Protein AF-0000000072912293 (afdb_homodimer)

Structure (mmCIF, N/CA/C/O backbone):
data_AF-0000000072912293-model_v1
#
loop_
_entity.id
_entity.type
_entity.pdbx_description
1 polymer 'Zn(2)-C6 fungal-type domain-containing protein'
#
loop_
_atom_site.group_PDB
_atom_site.id
_atom_site.type_symbol
_atom_site.label_atom_id
_atom_site.label_alt_id
_atom_site.label_comp_id
_atom_site.label_asym_id
_atom_site.label_entity_id
_atom_site.label_seq_id
_atom_site.pdbx_PDB_ins_code
_atom_site.Cartn_x
_atom_site.Cartn_y
_atom_site.Cartn_z
_atom_site.occupancy
_atom_site.B_iso_or_equiv
_atom_site.auth_seq_id
_atom_site.auth_comp_id
_atom_site.auth_asym_id
_atom_site.auth_atom_id
_atom_site.pdbx_PDB_model_num
ATOM 1 N N . MET A 1 1 ? 52.656 -0.654 -14.758 1 26.23 1 MET A N 1
ATOM 2 C CA . MET A 1 1 ? 52.25 0.668 -15.219 1 26.23 1 MET A CA 1
ATOM 3 C C . MET A 1 1 ? 50.75 0.69 -15.555 1 26.23 1 MET A C 1
ATOM 5 O O . MET A 1 1 ? 50.312 0.015 -16.484 1 26.23 1 MET A O 1
ATOM 9 N N . SER A 1 2 ? 49.875 0.687 -14.555 1 30.48 2 SER A N 1
ATOM 10 C CA . SER A 1 2 ? 48.406 0.473 -14.555 1 30.48 2 SER A CA 1
ATOM 11 C C . SER A 1 2 ? 47.719 1.492 -15.43 1 30.48 2 SER A C 1
ATOM 13 O O . SER A 1 2 ? 47.938 2.697 -15.312 1 30.48 2 SER A O 1
ATOM 15 N N . ILE A 1 3 ? 47.375 1.076 -16.672 1 34.97 3 ILE A N 1
ATOM 16 C CA . ILE A 1 3 ? 46.75 1.899 -17.688 1 34.97 3 ILE A CA 1
ATOM 17 C C . ILE A 1 3 ? 45.562 2.664 -17.078 1 34.97 3 ILE A C 1
ATOM 19 O O . ILE A 1 3 ? 44.594 2.062 -16.656 1 34.97 3 ILE A O 1
ATOM 23 N N . MET A 1 4 ? 45.812 3.773 -16.344 1 35.81 4 MET A N 1
ATOM 24 C CA . MET A 1 4 ? 44.812 4.738 -15.914 1 35.81 4 MET A CA 1
ATOM 25 C C . MET A 1 4 ? 43.844 5.07 -17.047 1 35.81 4 MET A C 1
ATOM 27 O O . MET A 1 4 ? 44.188 5.805 -17.969 1 35.81 4 MET A O 1
ATOM 31 N N . THR A 1 5 ? 43.062 4.117 -17.422 1 41.09 5 THR A N 1
ATOM 32 C CA . THR A 1 5 ? 42.094 4.426 -18.484 1 41.09 5 THR A CA 1
ATOM 33 C C . THR A 1 5 ? 41.406 5.75 -18.203 1 41.09 5 THR A C 1
ATOM 35 O O . THR A 1 5 ? 40.906 5.973 -17.094 1 41.09 5 THR A O 1
ATOM 38 N N . SER A 1 6 ? 41.688 6.77 -18.859 1 48.38 6 SER A N 1
ATOM 39 C CA . SER A 1 6 ? 41.125 8.117 -18.844 1 48.38 6 SER A CA 1
ATOM 40 C C . SER A 1 6 ? 39.594 8.07 -18.812 1 48.38 6 SER A C 1
ATOM 42 O O . SER A 1 6 ? 39 7.297 -19.547 1 48.38 6 SER A O 1
ATOM 44 N N . PRO A 1 7 ? 39 8.5 -17.734 1 53.41 7 PRO A N 1
ATOM 45 C CA . PRO A 1 7 ? 37.531 8.508 -17.672 1 53.41 7 PRO A CA 1
ATOM 46 C C . PRO A 1 7 ? 36.906 9.055 -18.953 1 53.41 7 PRO A C 1
ATOM 48 O O . PRO A 1 7 ? 37.438 9.938 -19.594 1 53.41 7 PRO A O 1
ATOM 51 N N . GLN A 1 8 ? 36.156 8.359 -19.641 1 65.94 8 GLN A N 1
ATOM 52 C CA . GLN A 1 8 ? 35.438 8.789 -20.828 1 65.94 8 GLN A CA 1
ATOM 53 C C . GLN A 1 8 ? 34.594 10.039 -20.547 1 65.94 8 GLN A C 1
ATOM 55 O O . GLN A 1 8 ? 33.969 10.156 -19.484 1 65.94 8 GLN A O 1
ATOM 60 N N . ARG A 1 9 ? 34.875 11.156 -21.344 1 71.12 9 ARG A N 1
ATOM 61 C CA . ARG A 1 9 ? 34.219 12.461 -21.172 1 71.12 9 ARG A CA 1
ATOM 62 C C . ARG A 1 9 ? 33.125 12.68 -22.219 1 71.12 9 ARG A C 1
ATOM 64 O O . ARG A 1 9 ? 33.25 12.234 -23.359 1 71.12 9 ARG A O 1
ATOM 71 N N . ALA A 1 10 ? 32.062 13.203 -21.688 1 71.81 10 ALA A N 1
ATOM 72 C CA . ALA A 1 10 ? 31 13.602 -22.609 1 71.81 10 ALA A CA 1
ATOM 73 C C . ALA A 1 10 ? 31.422 14.812 -23.438 1 71.81 10 ALA A C 1
ATOM 75 O O . ALA A 1 10 ? 32.312 15.562 -23.047 1 71.81 10 ALA A O 1
ATOM 76 N N . LEU A 1 11 ? 30.891 14.93 -24.609 1 69.88 11 LEU A N 1
ATOM 77 C CA . LEU A 1 11 ? 31.219 16.031 -25.5 1 69.88 11 LEU A CA 1
ATOM 78 C C . LEU A 1 11 ? 30.609 17.344 -25 1 69.88 11 LEU A C 1
ATOM 80 O O . LEU A 1 11 ? 31.125 18.422 -25.328 1 69.88 11 LEU A O 1
ATOM 84 N N . ARG A 1 12 ? 29.469 17.141 -24.219 1 72.12 12 ARG A N 1
ATOM 85 C CA . ARG A 1 12 ? 28.75 18.312 -23.766 1 72.12 12 ARG A CA 1
ATOM 86 C C . ARG A 1 12 ? 28.562 18.297 -22.25 1 72.12 12 ARG A C 1
ATOM 88 O O . ARG A 1 12 ? 28.812 17.281 -21.609 1 72.12 12 ARG A O 1
ATOM 95 N N . PHE A 1 13 ? 28.375 19.406 -21.812 1 77.06 13 PHE A N 1
ATOM 96 C CA . PHE A 1 13 ? 28.078 19.578 -20.406 1 77.06 13 PHE A CA 1
ATOM 97 C C . PHE A 1 13 ? 26.797 18.828 -20.031 1 77.06 13 PHE A C 1
ATOM 99 O O . PHE A 1 13 ? 25.891 18.688 -20.859 1 77.06 13 PHE A O 1
ATOM 106 N N . CYS A 1 14 ? 26.875 18.359 -18.844 1 72.31 14 CYS A N 1
ATOM 107 C CA . CYS A 1 14 ? 25.641 17.719 -18.391 1 72.31 14 CYS A CA 1
ATOM 108 C C . CYS A 1 14 ? 24.547 18.75 -18.172 1 72.31 14 CYS A C 1
ATOM 110 O O . CYS A 1 14 ? 24.828 19.938 -18.016 1 72.31 14 CYS A O 1
ATOM 112 N N . ARG A 1 15 ? 23.391 18.422 -18.203 1 70.38 15 ARG A N 1
ATOM 113 C CA . ARG A 1 15 ? 22.234 19.297 -18.188 1 70.38 15 ARG A CA 1
ATOM 114 C C . ARG A 1 15 ? 22.234 20.188 -16.938 1 70.38 15 ARG A C 1
ATOM 116 O O . ARG A 1 15 ? 21.875 21.359 -17 1 70.38 15 ARG A O 1
ATOM 123 N N . ILE A 1 16 ? 22.688 19.703 -15.898 1 71.75 16 ILE A N 1
ATOM 124 C CA . ILE A 1 16 ? 22.688 20.406 -14.625 1 71.75 16 ILE A CA 1
ATOM 125 C C . ILE A 1 16 ? 23.797 21.469 -14.625 1 71.75 16 ILE A C 1
ATOM 127 O O . ILE A 1 16 ? 23.547 22.625 -14.266 1 71.75 16 ILE A O 1
ATOM 131 N N . CYS A 1 17 ? 24.953 21.016 -15.07 1 74.81 17 CYS A N 1
ATOM 132 C CA . CYS A 1 17 ? 26.078 21.938 -15.07 1 74.81 17 CYS A CA 1
ATOM 133 C C . CYS A 1 17 ? 25.875 23.047 -16.078 1 74.81 17 CYS A C 1
ATOM 135 O O . CYS A 1 17 ? 26.234 24.203 -15.828 1 74.81 17 CYS A O 1
ATOM 137 N N . LYS A 1 18 ? 25.234 22.734 -17.203 1 75.06 18 LYS A N 1
ATOM 138 C CA . LYS A 1 18 ? 24.906 23.734 -18.219 1 75.06 18 LYS A CA 1
ATOM 139 C C . LYS A 1 18 ? 23.922 24.766 -17.672 1 75.06 18 LYS A C 1
ATOM 141 O O . LYS A 1 18 ? 24.094 25.969 -17.891 1 75.06 18 LYS A O 1
ATOM 146 N N . ALA A 1 19 ? 23.062 24.312 -16.953 1 68.56 19 ALA A N 1
ATOM 147 C CA . ALA A 1 19 ? 21.969 25.141 -16.453 1 68.56 19 ALA A CA 1
ATOM 148 C C . ALA A 1 19 ? 22.453 26.031 -15.312 1 68.56 19 ALA A C 1
ATOM 150 O O . ALA A 1 19 ? 22.016 27.188 -15.18 1 68.56 19 ALA A O 1
ATOM 151 N N . LYS A 1 20 ? 23.344 25.469 -14.633 1 69.5 20 LYS A N 1
ATOM 152 C CA . LYS A 1 20 ? 23.844 26.203 -13.469 1 69.5 20 LYS A CA 1
ATOM 153 C C . LYS A 1 20 ? 25.078 27.031 -13.836 1 69.5 20 LYS A C 1
ATOM 155 O O . LYS A 1 20 ? 25.688 27.656 -12.969 1 69.5 20 LYS A O 1
ATOM 160 N N . LYS A 1 21 ? 25.344 26.953 -15.125 1 71.62 21 LYS A N 1
ATOM 161 C CA . LYS A 1 21 ? 26.516 27.641 -15.656 1 71.62 21 LYS A CA 1
ATOM 162 C C . LYS A 1 21 ? 27.75 27.344 -14.805 1 71.62 21 LYS A C 1
ATOM 164 O O . LYS A 1 21 ? 28.5 28.266 -14.453 1 71.62 21 LYS A O 1
ATOM 169 N N . LYS A 1 22 ? 27.859 26.047 -14.375 1 76.12 22 LYS A N 1
ATOM 170 C CA . LYS A 1 22 ? 29.031 25.625 -13.602 1 76.12 22 LYS A CA 1
ATOM 171 C C . LYS A 1 22 ? 29.969 24.781 -14.453 1 76.12 22 LYS A C 1
ATOM 173 O O . LYS A 1 22 ? 29.578 24.266 -15.492 1 76.12 22 LYS A O 1
ATOM 178 N N . ALA A 1 23 ? 31.219 24.719 -13.93 1 78.12 23 ALA A N 1
ATOM 179 C CA . ALA A 1 23 ? 32.219 23.906 -14.633 1 78.12 23 ALA A CA 1
ATOM 180 C C . ALA A 1 23 ? 31.891 22.422 -14.523 1 78.12 23 ALA A C 1
ATOM 182 O O . ALA A 1 23 ? 31.844 21.875 -13.422 1 78.12 23 ALA A O 1
ATOM 183 N N . CYS A 1 24 ? 31.484 21.797 -15.602 1 75.81 24 CYS A N 1
ATOM 184 C CA . CYS A 1 24 ? 31.172 20.375 -15.695 1 75.81 24 CYS A CA 1
ATOM 185 C C . CYS A 1 24 ? 32.406 19.562 -15.977 1 75.81 24 CYS A C 1
ATOM 187 O O . CYS A 1 24 ? 33.188 19.859 -16.891 1 75.81 24 CYS A O 1
ATOM 189 N N . GLY A 1 25 ? 32.781 18.609 -15.227 1 77.19 25 GLY A N 1
ATOM 190 C CA . GLY A 1 25 ? 33.906 17.75 -15.469 1 77.19 25 GLY A CA 1
ATOM 191 C C . GLY A 1 25 ? 33.719 16.812 -16.641 1 77.19 25 GLY A C 1
ATOM 192 O O . GLY A 1 25 ? 34.656 16.156 -17.094 1 77.19 25 GLY A O 1
ATOM 193 N N . LYS A 1 26 ? 32.469 16.781 -17.25 1 74.44 26 LYS A N 1
ATOM 194 C CA . LYS A 1 26 ? 32.062 16 -18.422 1 74.44 26 LYS A CA 1
ATOM 195 C C . LYS A 1 26 ? 32.406 14.531 -18.25 1 74.44 26 LYS A C 1
ATOM 197 O O . LYS A 1 26 ? 32.531 13.797 -19.234 1 74.44 26 LYS A O 1
ATOM 202 N N . GLU A 1 27 ? 32.562 14.172 -16.984 1 76.19 27 GLU A N 1
ATOM 203 C CA . GLU A 1 27 ? 32.875 12.758 -16.766 1 76.19 27 GLU A CA 1
ATOM 204 C C . GLU A 1 27 ? 31.641 11.891 -16.922 1 76.19 27 GLU A C 1
ATOM 206 O O . GLU A 1 27 ? 30.531 12.297 -16.547 1 76.19 27 GLU A O 1
ATOM 211 N N . LEU A 1 28 ? 31.703 10.805 -17.688 1 73.12 28 LEU A N 1
ATOM 212 C CA . LEU A 1 28 ? 30.641 9.797 -17.797 1 73.12 28 LEU A CA 1
ATOM 213 C C . LEU A 1 28 ? 30.812 8.734 -16.703 1 73.12 28 LEU A C 1
ATOM 215 O O . LEU A 1 28 ? 31.922 8.422 -16.297 1 73.12 28 LEU A O 1
ATOM 219 N N . PRO A 1 29 ? 29.656 8.383 -16.094 1 70.56 29 PRO A N 1
ATOM 220 C CA . PRO A 1 29 ? 28.281 8.727 -16.453 1 70.56 29 PRO A CA 1
ATOM 221 C C . PRO A 1 29 ? 27.75 9.914 -15.664 1 70.56 29 PRO A C 1
ATOM 223 O O . PRO A 1 29 ? 26.703 10.477 -16.016 1 70.56 29 PRO A O 1
ATOM 226 N N . THR A 1 30 ? 28.453 10.336 -14.609 1 75.56 30 THR A N 1
ATOM 227 C CA . THR A 1 30 ? 28.078 11.453 -13.75 1 75.56 30 THR A CA 1
ATOM 228 C C . THR A 1 30 ? 29.25 12.414 -13.555 1 75.56 30 THR A C 1
ATOM 230 O O . THR A 1 30 ? 30.359 11.977 -13.273 1 75.56 30 THR A O 1
ATOM 233 N N . CYS A 1 31 ? 28.906 13.664 -13.734 1 73.81 31 CYS A N 1
ATOM 234 C CA . CYS A 1 31 ? 29.969 14.641 -13.555 1 73.81 31 CYS A CA 1
ATOM 235 C C . CYS A 1 31 ? 30.266 14.867 -12.078 1 73.81 31 CYS A C 1
ATOM 237 O O . CYS A 1 31 ? 29.438 14.547 -11.227 1 73.81 31 CYS A O 1
ATOM 239 N N . SER A 1 32 ? 31.469 15.273 -11.805 1 74.88 32 SER A N 1
ATOM 240 C CA . SER A 1 32 ? 31.938 15.477 -10.445 1 74.88 32 SER A CA 1
ATOM 241 C C . SER A 1 32 ? 31.016 16.422 -9.672 1 74.88 32 SER A C 1
ATOM 243 O O . SER A 1 32 ? 30.766 16.219 -8.484 1 74.88 32 SER A O 1
ATOM 245 N N . TYR A 1 33 ? 30.516 17.359 -10.336 1 76.06 33 TYR A N 1
ATOM 246 C CA . TYR A 1 33 ? 29.625 18.344 -9.703 1 76.06 33 TYR A CA 1
ATOM 247 C C . TYR A 1 33 ? 28.312 17.703 -9.289 1 76.06 33 TYR A C 1
ATOM 249 O O . TYR A 1 33 ? 27.875 17.859 -8.148 1 76.06 33 TYR A O 1
ATOM 257 N N . CYS A 1 34 ? 27.734 17.047 -10.141 1 70.19 34 CYS A N 1
ATOM 258 C CA . CYS A 1 34 ? 26.469 16.391 -9.891 1 70.19 34 CYS A CA 1
ATOM 259 C C . CYS A 1 34 ? 26.625 15.289 -8.844 1 70.19 34 CYS A C 1
ATOM 261 O O . CYS A 1 34 ? 25.75 15.125 -7.984 1 70.19 34 CYS A O 1
ATOM 263 N N . PHE A 1 35 ? 27.641 14.641 -8.875 1 72.19 35 PHE A N 1
ATOM 264 C CA . PHE A 1 35 ? 27.953 13.562 -7.941 1 72.19 35 PHE A CA 1
ATOM 265 C C . PHE A 1 35 ? 28.078 14.094 -6.52 1 72.19 35 PHE A C 1
ATOM 267 O O . PHE A 1 35 ? 27.5 13.523 -5.59 1 72.19 35 PHE A O 1
ATOM 274 N N . LYS A 1 36 ? 28.766 15.188 -6.445 1 66.25 36 LYS A N 1
ATOM 275 C CA . LYS A 1 36 ? 29.016 15.773 -5.133 1 66.25 36 LYS A CA 1
ATOM 276 C C . LYS A 1 36 ? 27.734 16.312 -4.504 1 66.25 36 LYS A C 1
ATOM 278 O O . LYS A 1 36 ? 27.594 16.312 -3.277 1 66.25 36 LYS A O 1
ATOM 283 N N . ARG A 1 37 ? 26.969 16.594 -5.418 1 64.62 37 ARG A N 1
ATOM 284 C CA . ARG A 1 37 ? 25.781 17.297 -4.926 1 64.62 37 ARG A CA 1
ATOM 285 C C . ARG A 1 37 ? 24.547 16.406 -4.992 1 64.62 37 ARG A C 1
ATOM 287 O O . ARG A 1 37 ? 23.453 16.844 -4.637 1 64.62 37 ARG A O 1
ATOM 294 N N . GLY A 1 38 ? 24.844 15.18 -5.492 1 63.25 38 GLY A N 1
ATOM 295 C CA . GLY A 1 38 ? 23.797 14.164 -5.523 1 63.25 38 GLY A CA 1
ATOM 296 C C . GLY A 1 38 ? 22.719 14.445 -6.559 1 63.25 38 GLY A C 1
ATOM 297 O O . GLY A 1 38 ? 21.562 14.094 -6.359 1 63.25 38 GLY A O 1
ATOM 298 N N . PHE A 1 39 ? 23.109 15.188 -7.562 1 63.91 39 PHE A N 1
ATOM 299 C CA . PHE A 1 39 ? 22.172 15.477 -8.641 1 63.91 39 PHE A CA 1
ATOM 300 C C . PHE A 1 39 ? 22.141 14.328 -9.648 1 63.91 39 PHE A C 1
ATOM 302 O O . PHE A 1 39 ? 23.109 13.594 -9.797 1 63.91 39 PHE A O 1
ATOM 309 N N . ASP A 1 40 ? 21.016 14.141 -10.172 1 61.72 40 ASP A N 1
ATOM 310 C CA . ASP A 1 40 ? 20.969 13.242 -11.32 1 61.72 40 ASP A CA 1
ATOM 311 C C . ASP A 1 40 ? 21.656 13.859 -12.539 1 61.72 40 ASP A C 1
ATOM 313 O O . ASP A 1 40 ? 21.062 14.688 -13.234 1 61.72 40 ASP A O 1
ATOM 317 N N . CYS A 1 41 ? 22.828 13.406 -12.883 1 63.81 41 CYS A N 1
ATOM 318 C CA . CYS A 1 41 ? 23.641 13.914 -13.977 1 63.81 41 CYS A CA 1
ATOM 319 C C . CYS A 1 41 ? 23.156 13.359 -15.32 1 63.81 41 CYS A C 1
ATOM 321 O O . CYS A 1 41 ? 23.172 12.148 -15.531 1 63.81 41 CYS A O 1
ATOM 323 N N . VAL A 1 42 ? 22.547 14.172 -16.203 1 66.5 42 VAL A N 1
ATOM 324 C CA . VAL A 1 42 ? 22.047 13.742 -17.5 1 66.5 42 VAL A CA 1
ATOM 325 C C . VAL A 1 42 ? 22.812 14.461 -18.609 1 66.5 42 VAL A C 1
ATOM 327 O O . VAL A 1 42 ? 22.875 15.695 -18.625 1 66.5 42 VAL A O 1
ATOM 330 N N . TYR A 1 43 ? 23.516 13.727 -19.562 1 62.34 43 TYR A N 1
ATOM 331 C CA . TYR A 1 43 ? 24.172 14.266 -20.75 1 62.34 43 TYR A CA 1
ATOM 332 C C . TYR A 1 43 ? 23.234 14.203 -21.953 1 62.34 43 TYR A C 1
ATOM 334 O O . TYR A 1 43 ? 22.609 13.172 -22.203 1 62.34 43 TYR A O 1
ATOM 342 N N . GLU A 1 44 ? 22.719 15.375 -22.531 1 53.09 44 GLU A N 1
ATOM 343 C CA . GLU A 1 44 ? 21.844 15.461 -23.688 1 53.09 44 GLU A CA 1
ATOM 344 C C . GLU A 1 44 ? 22.562 14.977 -24.953 1 53.09 44 GLU A C 1
ATOM 346 O O . GLU A 1 44 ? 23.703 15.344 -25.203 1 53.09 44 GLU A O 1
ATOM 351 N N . ASN A 1 45 ? 22.094 13.914 -25.562 1 44.38 45 ASN A N 1
ATOM 352 C CA . ASN A 1 45 ? 22.484 13.664 -26.938 1 44.38 45 ASN A CA 1
ATOM 353 C C . ASN A 1 45 ? 21.812 14.633 -27.906 1 44.38 45 ASN A C 1
ATOM 355 O O . ASN A 1 45 ? 20.719 15.141 -27.625 1 44.38 45 ASN A O 1
ATOM 359 N N . GLU A 1 46 ? 22.422 15.188 -29.094 1 39.84 46 GLU A N 1
ATOM 360 C CA . GLU A 1 46 ? 22.016 16.156 -30.109 1 39.84 46 GLU A CA 1
ATOM 361 C C . GLU A 1 46 ? 20.562 15.961 -30.5 1 39.84 46 GLU A C 1
ATOM 363 O O . GLU A 1 46 ? 19.844 16.922 -30.781 1 39.84 46 GLU A O 1
ATOM 368 N N . SER A 1 47 ? 20.141 14.852 -31.047 1 37.09 47 SER A N 1
ATOM 369 C CA . SER A 1 47 ? 18.953 14.703 -31.875 1 37.09 47 SER A CA 1
ATOM 370 C C . SER A 1 47 ? 17.688 14.984 -31.078 1 37.09 47 SER A C 1
ATOM 372 O O . SER A 1 47 ? 16.578 15.031 -31.641 1 37.09 47 SER A O 1
ATOM 374 N N . ASP A 1 48 ? 17.641 14.82 -29.891 1 35.28 48 ASP A N 1
ATOM 375 C CA . ASP A 1 48 ? 16.328 14.438 -29.391 1 35.28 48 ASP A CA 1
ATOM 376 C C . ASP A 1 48 ? 15.461 15.664 -29.125 1 35.28 48 ASP A C 1
ATOM 378 O O . ASP A 1 48 ? 14.25 15.547 -28.938 1 35.28 48 ASP A O 1
ATOM 382 N N . THR A 1 49 ? 15.82 16.719 -28.359 1 36.31 49 THR A N 1
ATOM 383 C CA . THR A 1 49 ? 14.695 17.484 -27.859 1 36.31 49 THR A CA 1
ATOM 384 C C . THR A 1 49 ? 14.328 18.625 -28.812 1 36.31 49 THR A C 1
ATOM 386 O O . THR A 1 49 ? 15.109 19.547 -29.016 1 36.31 49 THR A O 1
ATOM 389 N N . PRO A 1 50 ? 13.484 18.484 -29.812 1 35.28 50 PRO A N 1
ATOM 390 C CA . PRO A 1 50 ? 13.055 19.734 -30.453 1 35.28 50 PRO A CA 1
ATOM 391 C C . PRO A 1 50 ? 12.703 20.828 -29.422 1 35.28 50 PRO A C 1
ATOM 393 O O . PRO A 1 50 ? 12.344 20.516 -28.297 1 35.28 50 PRO A O 1
ATOM 396 N N . PRO A 1 51 ? 13.078 22.031 -29.656 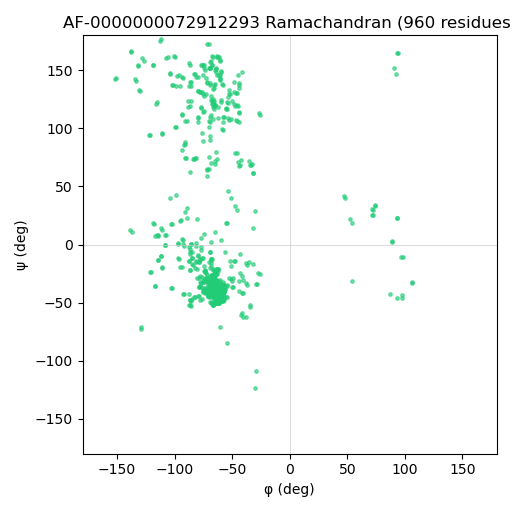1 31.19 51 PRO A N 1
ATOM 397 C CA . PRO A 1 51 ? 12.656 23.109 -28.766 1 31.19 51 PRO A CA 1
ATOM 398 C C . PRO A 1 51 ? 11.164 23.078 -28.453 1 31.19 51 PRO A C 1
ATOM 400 O O . PRO A 1 51 ? 10.367 22.625 -29.266 1 31.19 51 PRO A O 1
ATOM 403 N N . ILE A 1 52 ? 10.703 22.938 -27.188 1 35.09 52 ILE A N 1
ATOM 404 C CA . ILE A 1 52 ? 9.305 23.109 -26.781 1 35.09 52 ILE A CA 1
ATOM 405 C C . ILE A 1 52 ? 8.711 24.328 -27.469 1 35.09 52 ILE A C 1
ATOM 407 O O . ILE A 1 52 ? 9.141 25.453 -27.219 1 35.09 52 ILE A O 1
ATOM 411 N N . SER A 1 53 ? 8.422 24.359 -28.672 1 32.44 53 SER A N 1
ATOM 412 C CA . SER A 1 53 ? 7.766 25.5 -29.297 1 32.44 53 SER A CA 1
ATOM 413 C C . SER A 1 53 ? 6.59 26 -28.469 1 32.44 53 SER A C 1
ATOM 415 O O . SER A 1 53 ? 5.961 25.219 -27.75 1 32.44 53 SER A O 1
ATOM 417 N N . ASP A 1 54 ? 6.469 27.312 -28.172 1 32.06 54 ASP A N 1
ATOM 418 C CA . ASP A 1 54 ? 5.48 28.125 -27.484 1 32.06 54 ASP A CA 1
ATOM 419 C C . ASP A 1 54 ? 4.059 27.719 -27.859 1 32.06 54 ASP A C 1
ATOM 421 O O . ASP A 1 54 ? 3.092 28.375 -27.469 1 32.06 54 ASP A O 1
ATOM 425 N N . ASN A 1 55 ? 3.846 27.188 -28.969 1 32.41 55 ASN A N 1
ATOM 426 C CA . ASN A 1 55 ? 2.441 26.922 -29.266 1 32.41 55 ASN A CA 1
ATOM 427 C C . ASN A 1 55 ? 1.849 25.891 -28.312 1 32.41 55 ASN A C 1
ATOM 429 O O . ASN A 1 55 ? 1.94 24.688 -28.562 1 32.41 55 ASN A O 1
ATOM 433 N N . VAL A 1 56 ? 1.655 26.266 -27.156 1 34.31 56 VAL A N 1
ATOM 434 C CA . VAL A 1 56 ? 1.08 25.719 -25.922 1 34.31 56 VAL A CA 1
ATOM 435 C C . VAL A 1 56 ? -0.138 24.859 -26.25 1 34.31 56 VAL A C 1
ATOM 437 O O . VAL A 1 56 ? -0.493 23.969 -25.5 1 34.31 56 VAL A O 1
ATOM 440 N N . ALA A 1 57 ? -0.781 25.344 -27.312 1 33.31 57 ALA A N 1
ATOM 441 C CA . ALA A 1 57 ? -2.084 24.781 -27.641 1 33.31 57 ALA A CA 1
ATOM 442 C C . ALA A 1 57 ? -1.944 23.328 -28.109 1 33.31 57 ALA A C 1
ATOM 444 O O . ALA A 1 57 ? -2.902 22.547 -28.047 1 33.31 57 ALA A O 1
ATOM 445 N N . GLU A 1 58 ? -0.965 23.141 -28.766 1 32.97 58 GLU A N 1
ATOM 446 C CA . GLU A 1 58 ? -0.887 21.828 -29.406 1 32.97 58 GLU A CA 1
ATOM 447 C C . GLU A 1 58 ? -0.543 20.734 -28.406 1 32.97 58 GLU A C 1
ATOM 449 O O . GLU A 1 58 ? -0.914 19.578 -28.578 1 32.97 58 GLU A O 1
ATOM 454 N N . VAL A 1 59 ? 0.307 21.109 -27.5 1 34.5 59 VAL A N 1
ATOM 455 C CA . VAL A 1 59 ? 0.741 20.172 -26.484 1 34.5 59 VAL A CA 1
ATOM 456 C C . VAL A 1 59 ? -0.432 19.812 -25.578 1 34.5 59 VAL A C 1
ATOM 458 O O . VAL A 1 59 ? -0.426 18.781 -24.906 1 34.5 59 VAL A O 1
ATOM 461 N N . PHE A 1 60 ? -1.339 20.938 -25.422 1 31.84 60 PHE A N 1
ATOM 462 C CA . PHE A 1 60 ? -2.475 20.734 -24.531 1 31.84 60 PHE A CA 1
ATOM 463 C C . PHE A 1 60 ? -3.596 19.984 -25.25 1 31.84 60 PHE A C 1
ATOM 465 O O . PHE A 1 60 ? -4.773 20.203 -24.953 1 31.84 60 PHE A O 1
ATOM 472 N N . LYS A 1 61 ? -3.49 19.609 -26.422 1 32.59 61 LYS A N 1
ATOM 473 C CA . LYS A 1 61 ? -4.668 18.844 -26.812 1 32.59 61 LYS A CA 1
ATOM 474 C C . LYS A 1 61 ? -4.98 17.75 -25.797 1 32.59 61 LYS A C 1
ATOM 476 O O . LYS A 1 61 ? -4.074 17.062 -25.328 1 32.59 61 LYS A O 1
ATOM 481 N N . PRO A 1 62 ? -6.176 17.766 -25.266 1 32.25 62 PRO A N 1
ATOM 482 C CA . PRO A 1 62 ? -6.66 17 -24.109 1 32.25 62 PRO A CA 1
ATOM 483 C C . PRO A 1 62 ? -5.938 15.672 -23.938 1 32.25 62 PRO A C 1
ATOM 485 O O . PRO A 1 62 ? -5.363 15.414 -22.875 1 32.25 62 PRO A O 1
ATOM 488 N N . TRP A 1 63 ? -6.746 14.469 -24.25 1 32.09 63 TRP A N 1
ATOM 489 C CA . TRP A 1 63 ? -6.766 13.062 -23.859 1 32.09 63 TRP A CA 1
ATOM 490 C C . TRP A 1 63 ? -5.543 12.328 -24.406 1 32.09 63 TRP A C 1
ATOM 492 O O . TRP A 1 63 ? -5.516 11.102 -24.438 1 32.09 63 TRP A O 1
ATOM 502 N N . SER A 1 64 ? -4.754 12.898 -25 1 32.22 64 SER A N 1
ATOM 503 C CA . SER A 1 64 ? -3.912 11.891 -25.641 1 32.22 64 SER A CA 1
ATOM 504 C C . SER A 1 64 ? -3.018 11.195 -24.625 1 32.22 64 SER A C 1
ATOM 506 O O . SER A 1 64 ? -2.168 11.828 -24 1 32.22 64 SER A O 1
ATOM 508 N N . LEU A 1 65 ? -3.512 10.453 -23.672 1 34.97 65 LEU A N 1
ATOM 509 C CA . LEU A 1 65 ? -2.693 9.477 -22.969 1 34.97 65 LEU A CA 1
ATOM 510 C C . LEU A 1 65 ? -1.634 8.883 -23.891 1 34.97 65 LEU A C 1
ATOM 512 O O . LEU A 1 65 ? -1.965 8.195 -24.859 1 34.97 65 LEU A O 1
ATOM 516 N N . THR A 1 66 ? -0.677 9.531 -24.312 1 36 66 THR A N 1
ATOM 517 C CA . THR A 1 66 ? 0.384 8.883 -25.078 1 36 66 THR A CA 1
ATOM 518 C C . THR A 1 66 ? 0.906 7.648 -24.344 1 36 66 THR A C 1
ATOM 520 O O . THR A 1 66 ? 1.768 7.758 -23.469 1 36 66 THR A O 1
ATOM 523 N N . LEU A 1 67 ? 0.089 6.93 -23.781 1 39 67 LEU A N 1
ATOM 524 C CA . LEU A 1 67 ? 0.73 5.812 -23.094 1 39 67 LEU A CA 1
ATOM 525 C C . LEU A 1 67 ? 1.694 5.086 -24.016 1 39 67 LEU A C 1
ATOM 527 O O . LEU A 1 67 ? 2.232 4.031 -23.672 1 39 67 LEU A O 1
ATOM 531 N N . PHE A 1 68 ? 1.437 5.043 -25.359 1 36.28 68 PHE A N 1
ATOM 532 C CA . PHE A 1 68 ? 2.188 3.877 -25.812 1 36.28 68 PHE A CA 1
ATOM 533 C C . PHE A 1 68 ? 3.656 3.996 -25.422 1 36.28 68 PHE A C 1
ATOM 535 O O . PHE A 1 68 ? 4.273 5.047 -25.609 1 36.28 68 PHE A O 1
ATOM 542 N N . PRO A 1 69 ? 3.996 3.154 -24.672 1 40.88 69 PRO A N 1
ATOM 543 C CA . PRO A 1 69 ? 5.367 2.812 -24.281 1 40.88 69 PRO A CA 1
ATOM 544 C C . PRO A 1 69 ? 6.371 3.053 -25.406 1 40.88 69 PRO A C 1
ATOM 546 O O . PRO A 1 69 ? 7.367 2.332 -25.516 1 40.88 69 PRO A O 1
ATOM 549 N N . MET A 1 70 ? 6.262 3.732 -26.547 1 38.81 70 MET A N 1
ATOM 550 C CA . MET A 1 70 ? 7.676 3.709 -26.906 1 38.81 70 MET A CA 1
ATOM 551 C C . MET A 1 70 ? 8.539 4.039 -25.688 1 38.81 70 MET A C 1
ATOM 553 O O . MET A 1 70 ? 8.055 4.613 -24.719 1 38.81 70 MET A O 1
ATOM 557 N N . SER A 1 71 ? 9.609 3.475 -25.625 1 47.31 71 SER A N 1
ATOM 558 C CA . SER A 1 71 ? 10.68 3.678 -24.656 1 47.31 71 SER A CA 1
ATOM 559 C C . SER A 1 71 ? 10.727 5.125 -24.172 1 47.31 71 SER A C 1
ATOM 561 O O . SER A 1 71 ? 11.164 6.016 -24.906 1 47.31 71 SER A O 1
ATOM 563 N N . ILE A 1 72 ? 9.641 5.609 -23.516 1 53.22 72 ILE A N 1
ATOM 564 C CA . ILE A 1 72 ? 9.828 6.953 -22.984 1 53.22 72 ILE A CA 1
ATOM 565 C C . ILE A 1 72 ? 11.094 6.996 -22.125 1 53.22 72 ILE A C 1
ATOM 567 O O . ILE A 1 72 ? 11.219 6.242 -21.156 1 53.22 72 ILE A O 1
ATOM 571 N N . SER A 1 73 ? 11.938 7.641 -22.719 1 61.91 73 SER A N 1
ATOM 572 C CA . SER A 1 73 ? 13.164 7.84 -21.938 1 61.91 73 SER A CA 1
ATOM 573 C C . SER A 1 73 ? 12.898 8.68 -20.703 1 61.91 73 SER A C 1
ATOM 575 O O . SER A 1 73 ? 11.883 9.367 -20.609 1 61.91 73 SER A O 1
ATOM 577 N N . THR A 1 74 ? 13.516 8.555 -19.75 1 68.62 74 THR A N 1
ATOM 578 C CA . THR A 1 74 ? 13.453 9.32 -18.516 1 68.62 74 THR A CA 1
ATOM 579 C C . THR A 1 74 ? 13.539 10.82 -18.812 1 68.62 74 THR A C 1
ATOM 581 O O . THR A 1 74 ? 12.891 11.625 -18.141 1 68.62 74 THR A O 1
ATOM 584 N N . THR A 1 75 ? 14.188 11.117 -19.828 1 69.5 75 THR A N 1
ATOM 585 C CA . THR A 1 75 ? 14.352 12.523 -20.188 1 69.5 75 THR A CA 1
ATOM 586 C C . THR A 1 75 ? 13.047 13.094 -20.734 1 69.5 75 THR A C 1
ATOM 588 O O . THR A 1 75 ? 12.672 14.219 -20.406 1 69.5 75 THR A O 1
ATOM 591 N N . THR A 1 76 ? 12.438 12.336 -21.5 1 70.06 76 THR A N 1
ATOM 592 C CA . THR A 1 76 ? 11.172 12.789 -22.047 1 70.06 76 THR A CA 1
ATOM 593 C C . THR A 1 76 ? 10.117 12.93 -20.953 1 70.06 76 THR A C 1
ATOM 595 O O . THR A 1 76 ? 9.32 13.867 -20.984 1 70.06 76 THR A O 1
ATOM 598 N N . LEU A 1 77 ? 10.211 12 -20.094 1 79.69 77 LEU A N 1
ATOM 599 C CA . LEU A 1 77 ? 9.289 12.078 -18.969 1 79.69 77 LEU A CA 1
ATOM 600 C C . LEU A 1 77 ? 9.523 13.352 -18.172 1 79.69 77 LEU A C 1
ATOM 602 O O . LEU A 1 77 ? 8.562 14.031 -17.797 1 79.69 77 LEU A O 1
ATOM 606 N N . GLY A 1 78 ? 10.781 13.68 -17.938 1 80.69 78 GLY A N 1
ATOM 607 C CA . GLY A 1 78 ? 11.125 14.875 -17.188 1 80.69 78 GLY A CA 1
ATOM 608 C C . GLY A 1 78 ? 10.641 16.156 -17.859 1 80.69 78 GLY A C 1
ATOM 609 O O . GLY A 1 78 ? 10.07 17.031 -17.203 1 80.69 78 GLY A O 1
ATOM 610 N N . ARG A 1 79 ? 10.781 16.203 -19.078 1 76.81 79 ARG A N 1
ATOM 611 C CA . ARG A 1 79 ? 10.367 17.375 -19.828 1 76.81 79 ARG A CA 1
ATOM 612 C C . ARG A 1 79 ? 8.844 17.516 -19.844 1 76.81 79 ARG A C 1
ATOM 614 O O . ARG A 1 79 ? 8.312 18.609 -19.688 1 76.81 79 ARG A O 1
ATOM 621 N N . THR A 1 80 ? 8.234 16.422 -20.031 1 77.31 80 THR A N 1
ATOM 622 C CA . THR A 1 80 ? 6.773 16.422 -20.047 1 77.31 80 THR A CA 1
ATOM 623 C C . THR A 1 80 ? 6.211 16.875 -18.703 1 77.31 80 THR A C 1
ATOM 625 O O . THR A 1 80 ? 5.266 17.672 -18.656 1 77.31 80 THR A O 1
ATOM 628 N N . MET A 1 81 ? 6.781 16.375 -17.703 1 86.44 81 MET A N 1
ATOM 629 C CA . MET A 1 81 ? 6.297 16.75 -16.391 1 86.44 81 MET A CA 1
ATOM 630 C C . MET A 1 81 ? 6.59 18.219 -16.094 1 86.44 81 MET A C 1
ATOM 632 O O . MET A 1 81 ? 5.789 18.906 -15.445 1 86.44 81 MET A O 1
ATOM 636 N N . ALA A 1 82 ? 7.742 18.672 -16.516 1 84.12 82 ALA A N 1
ATOM 637 C CA . ALA A 1 82 ? 8.07 20.094 -16.359 1 84.12 82 ALA A CA 1
ATOM 638 C C . ALA A 1 82 ? 7.051 20.969 -17.078 1 84.12 82 ALA A C 1
ATOM 640 O O . ALA A 1 82 ? 6.68 22.031 -16.578 1 84.12 82 ALA A O 1
ATOM 641 N N . TYR A 1 83 ? 6.652 20.531 -18.141 1 79.56 83 TYR A N 1
ATOM 642 C CA . TYR A 1 83 ? 5.641 21.281 -18.891 1 79.56 83 TYR A CA 1
ATOM 643 C C . TYR A 1 83 ? 4.328 21.328 -18.125 1 79.56 83 TYR A C 1
ATOM 645 O O . TYR A 1 83 ? 3.701 22.391 -18.031 1 79.56 83 TYR A O 1
ATOM 653 N N . HIS A 1 84 ? 3.889 20.219 -17.672 1 82.81 84 HIS A N 1
ATOM 654 C CA . HIS A 1 84 ? 2.66 20.172 -16.891 1 82.81 84 HIS A CA 1
ATOM 655 C C . HIS A 1 84 ? 2.77 21.062 -15.648 1 82.81 84 HIS A C 1
ATOM 657 O O . HIS A 1 84 ? 1.788 21.688 -15.234 1 82.81 84 HIS A O 1
ATOM 663 N N . LEU A 1 85 ? 3.922 21.047 -15.102 1 89.38 85 LEU A N 1
ATOM 664 C CA . LEU A 1 85 ? 4.164 21.875 -13.93 1 89.38 85 LEU A CA 1
ATOM 665 C C . LEU A 1 85 ? 3.967 23.359 -14.25 1 89.38 85 LEU A C 1
ATOM 667 O O . LEU A 1 85 ? 3.205 24.047 -13.57 1 89.38 85 LEU A O 1
ATOM 671 N N . HIS A 1 86 ? 4.582 23.781 -15.281 1 84.31 86 HIS A N 1
ATOM 672 C CA . HIS A 1 86 ? 4.484 25.172 -15.688 1 84.31 86 HIS A CA 1
ATOM 673 C C . HIS A 1 86 ? 3.053 25.531 -16.078 1 84.31 86 HIS A C 1
ATOM 675 O O . HIS A 1 86 ? 2.551 26.594 -15.688 1 84.31 86 HIS A O 1
ATOM 681 N N . TYR A 1 87 ? 2.471 24.703 -16.719 1 79.25 87 TYR A N 1
ATOM 682 C CA . TYR A 1 87 ? 1.11 24.938 -17.188 1 79.25 87 TYR A CA 1
ATOM 683 C C . TYR A 1 87 ? 0.145 25.062 -16.016 1 79.25 87 TYR A C 1
ATOM 685 O O . TYR A 1 87 ? -0.684 25.969 -15.969 1 79.25 87 TYR A O 1
ATOM 693 N N . LEU A 1 88 ? 0.196 24.141 -15.156 1 84.5 88 LEU A N 1
ATOM 694 C CA . LEU A 1 88 ? -0.744 24.141 -14.039 1 84.5 88 LEU A CA 1
ATOM 695 C C . LEU A 1 88 ? -0.588 25.391 -13.188 1 84.5 88 LEU A C 1
ATOM 697 O O . LEU A 1 88 ? -1.581 26 -12.781 1 84.5 88 LEU A O 1
ATOM 701 N N . TYR A 1 89 ? 0.625 25.75 -12.906 1 86.75 89 TYR A N 1
ATOM 702 C CA . TYR A 1 89 ? 0.847 26.938 -12.102 1 86.75 89 TYR A CA 1
ATOM 703 C C . TYR A 1 89 ? 0.35 28.188 -12.812 1 86.75 89 TYR A C 1
ATOM 705 O O . TYR A 1 89 ? -0.145 29.125 -12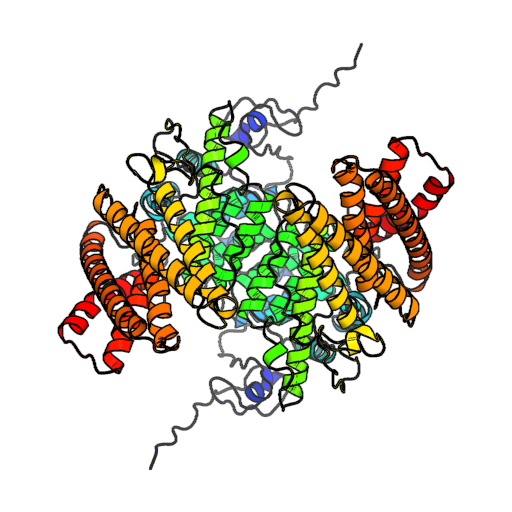.18 1 86.75 89 TYR A O 1
ATOM 713 N N . LYS A 1 90 ? 0.43 28.172 -14.117 1 82.06 90 LYS A N 1
ATOM 714 C CA . LYS A 1 90 ? -0.102 29.281 -14.898 1 82.06 90 LYS A CA 1
ATOM 715 C C . LYS A 1 90 ? -1.625 29.328 -14.812 1 82.06 90 LYS A C 1
ATOM 717 O O . LYS A 1 90 ? -2.203 30.406 -14.602 1 82.06 90 LYS A O 1
ATOM 722 N N . VAL A 1 91 ? -2.199 28.219 -14.938 1 74.12 91 VAL A N 1
ATOM 723 C CA . VAL A 1 91 ? -3.656 28.125 -14.961 1 74.12 91 VAL A CA 1
ATOM 724 C C . VAL A 1 91 ? -4.215 28.5 -13.586 1 74.12 91 VAL A C 1
ATOM 726 O O . VAL A 1 91 ? -5.27 29.125 -13.484 1 74.12 91 VAL A O 1
ATOM 729 N N . VAL A 1 92 ? -3.52 28.094 -12.57 1 78.5 92 VAL A N 1
ATOM 730 C CA . VAL A 1 92 ? -4.004 28.344 -11.219 1 78.5 92 VAL A CA 1
ATOM 731 C C . VAL A 1 92 ? -3.654 29.766 -10.797 1 78.5 92 VAL A C 1
ATOM 733 O O . VAL A 1 92 ? -4.242 30.312 -9.852 1 78.5 92 VAL A O 1
ATOM 736 N N . GLY A 1 93 ? -2.775 30.469 -11.477 1 78.81 93 GLY A N 1
ATOM 737 C CA . GLY A 1 93 ? -2.42 31.844 -11.203 1 78.81 93 GLY A CA 1
ATOM 738 C C . GLY A 1 93 ? -1.558 32 -9.969 1 78.81 93 GLY A C 1
ATOM 739 O O . GLY A 1 93 ? -1.74 32.938 -9.195 1 78.81 93 GLY A O 1
ATOM 740 N N . GLN A 1 94 ? -0.728 31.062 -9.695 1 85.69 94 GLN A N 1
ATOM 741 C CA . GLN A 1 94 ? 0.177 31.078 -8.555 1 85.69 94 GLN A CA 1
ATOM 742 C C . GLN A 1 94 ? 1.589 30.672 -8.961 1 85.69 94 GLN A C 1
ATOM 744 O O . GLN A 1 94 ? 1.767 29.797 -9.805 1 85.69 94 GLN A O 1
ATOM 749 N N . SER A 1 95 ? 2.514 31.344 -8.375 1 90.12 95 SER A N 1
ATOM 750 C CA . SER A 1 95 ? 3.889 30.938 -8.656 1 90.12 95 SER A CA 1
ATOM 751 C C . SER A 1 95 ? 4.348 29.828 -7.727 1 90.12 95 SER A C 1
ATOM 753 O O . SER A 1 95 ? 3.848 29.703 -6.605 1 90.12 95 SER A O 1
ATOM 755 N N . PRO A 1 96 ? 5.328 29.047 -8.211 1 93.75 96 PRO A N 1
ATOM 756 C CA . PRO A 1 96 ? 5.871 28 -7.332 1 93.75 96 PRO A CA 1
ATOM 757 C C . PRO A 1 96 ? 6.438 28.562 -6.031 1 93.75 96 PRO A C 1
ATOM 759 O O . PRO A 1 96 ? 6.332 27.922 -4.98 1 93.75 96 PRO A O 1
ATOM 762 N N . LEU A 1 97 ? 7.012 29.734 -6.102 1 94.38 97 LEU A N 1
ATOM 763 C CA . LEU A 1 97 ? 7.57 30.359 -4.914 1 94.38 97 LEU A CA 1
ATOM 764 C C . LEU A 1 97 ? 6.477 30.688 -3.904 1 94.38 97 LEU A C 1
ATOM 766 O O . LEU A 1 97 ? 6.625 30.422 -2.709 1 94.38 97 LEU A O 1
ATOM 770 N N . GLN A 1 98 ? 5.406 31.25 -4.391 1 93 98 GLN A N 1
ATOM 771 C CA . GLN A 1 98 ? 4.285 31.578 -3.521 1 93 98 GLN A CA 1
ATOM 772 C C . GLN A 1 98 ? 3.658 30.328 -2.926 1 93 98 GLN A C 1
ATOM 774 O O . GLN A 1 98 ? 3.363 30.281 -1.729 1 93 98 GLN A O 1
ATOM 779 N N . ALA A 1 99 ? 3.477 29.344 -3.76 1 94.5 99 ALA A N 1
ATOM 780 C CA . ALA A 1 99 ? 2.918 28.078 -3.297 1 94.5 99 ALA A CA 1
ATOM 781 C C . ALA A 1 99 ? 3.822 27.422 -2.25 1 94.5 99 ALA A C 1
ATOM 783 O O . ALA A 1 99 ? 3.338 26.875 -1.259 1 94.5 99 ALA A O 1
ATOM 784 N N . GLY A 1 100 ? 5.113 27.5 -2.518 1 95.12 100 GLY A N 1
ATOM 785 C CA . GLY A 1 100 ? 6.07 26.953 -1.571 1 95.12 100 GLY A CA 1
ATOM 786 C C . GLY A 1 100 ? 6.008 27.609 -0.206 1 95.12 100 GLY A C 1
ATOM 787 O O . GLY A 1 100 ? 6.047 26.922 0.82 1 95.12 100 GLY A O 1
ATOM 788 N N . LYS A 1 101 ? 5.875 28.875 -0.215 1 92.94 101 LYS A N 1
ATOM 789 C CA . LYS A 1 101 ? 5.781 29.609 1.043 1 92.94 101 LYS A CA 1
ATOM 790 C C . LYS A 1 101 ? 4.508 29.25 1.801 1 92.94 101 LYS A C 1
ATOM 792 O O . LYS A 1 101 ? 4.547 29 3.01 1 92.94 101 LYS A O 1
ATOM 797 N N . HIS A 1 102 ? 3.436 29.219 1.086 1 91.25 102 HIS A N 1
ATOM 798 C CA . HIS A 1 102 ? 2.166 28.859 1.7 1 91.25 102 HIS A CA 1
ATOM 799 C C . HIS A 1 102 ? 2.217 27.438 2.252 1 91.25 102 HIS A C 1
ATOM 801 O O . HIS A 1 102 ? 1.649 27.156 3.311 1 91.25 102 HIS A O 1
ATOM 807 N N . PHE A 1 103 ? 2.834 26.656 1.515 1 94.44 103 PHE A N 1
ATOM 808 C CA . PHE A 1 103 ? 2.98 25.266 1.917 1 94.44 103 PHE A CA 1
ATOM 809 C C . PHE A 1 103 ? 3.775 25.156 3.213 1 94.44 103 PHE A C 1
ATOM 811 O O . PHE A 1 103 ? 3.371 24.438 4.137 1 94.44 103 PHE A O 1
ATOM 818 N N . LEU A 1 104 ? 4.891 25.797 3.314 1 91.88 104 LEU A N 1
ATOM 819 C CA . LEU A 1 104 ? 5.77 25.75 4.48 1 91.88 104 LEU A CA 1
ATOM 820 C C . LEU A 1 104 ? 5.09 26.375 5.695 1 91.88 104 LEU A C 1
ATOM 822 O O . LEU A 1 104 ? 5.27 25.906 6.82 1 91.88 104 LEU A O 1
ATOM 826 N N . ASP A 1 105 ? 4.18 27.312 5.465 1 86.88 105 ASP A N 1
ATOM 827 C CA . ASP A 1 105 ? 3.564 28.062 6.559 1 86.88 105 ASP A CA 1
ATOM 828 C C . ASP A 1 105 ? 2.34 27.328 7.102 1 86.88 105 ASP A C 1
ATOM 830 O O . ASP A 1 105 ? 1.854 27.641 8.188 1 86.88 105 ASP A O 1
ATOM 834 N N . ASN A 1 106 ? 1.888 26.359 6.344 1 86.88 106 ASN A N 1
ATOM 835 C CA . ASN A 1 106 ? 0.63 25.75 6.762 1 86.88 106 ASN A CA 1
ATOM 836 C C . ASN A 1 106 ? 0.739 24.219 6.82 1 86.88 106 ASN A C 1
ATOM 838 O O . ASN A 1 106 ? 0.914 23.656 7.898 1 86.88 106 ASN A O 1
ATOM 842 N N . PHE A 1 107 ? 0.818 23.594 5.641 1 89 107 PHE A N 1
ATOM 843 C CA . PHE A 1 107 ? 0.842 22.141 5.57 1 89 107 PHE A CA 1
ATOM 844 C C . PHE A 1 107 ? 2.031 21.578 6.34 1 89 107 PHE A C 1
ATOM 846 O O . PHE A 1 107 ? 1.876 20.672 7.156 1 89 107 PHE A O 1
ATOM 853 N N . GLN A 1 108 ? 3.164 22.125 6.117 1 89.62 108 GLN A N 1
ATOM 854 C CA . GLN A 1 108 ? 4.434 21.625 6.641 1 89.62 108 GLN A CA 1
ATOM 855 C C . GLN A 1 108 ? 4.484 21.75 8.164 1 89.62 108 GLN A C 1
ATOM 857 O O . GLN A 1 108 ? 5.195 21 8.828 1 89.62 108 GLN A O 1
ATOM 862 N N . ARG A 1 109 ? 3.74 22.562 8.664 1 83.94 109 ARG A N 1
ATOM 863 C CA . ARG A 1 109 ? 3.727 22.766 10.109 1 83.94 109 ARG A CA 1
ATOM 864 C C . ARG A 1 109 ? 3.072 21.578 10.812 1 83.94 109 ARG A C 1
ATOM 866 O O . ARG A 1 109 ? 3.445 21.25 11.938 1 83.94 109 ARG A O 1
ATOM 873 N N . TRP A 1 110 ? 2.197 21.031 10.148 1 85.56 110 TRP A N 1
ATOM 874 C CA . TRP A 1 110 ? 1.547 19.859 10.711 1 85.56 110 TRP A CA 1
ATOM 875 C C . TRP A 1 110 ? 2.32 18.594 10.367 1 85.56 110 TRP A C 1
ATOM 877 O O . TRP A 1 110 ? 2.607 17.766 11.25 1 85.56 110 TRP A O 1
ATOM 887 N N . LEU A 1 111 ? 2.574 18.469 9.07 1 91.88 111 LEU A N 1
ATOM 888 C CA . LEU A 1 111 ? 3.285 17.297 8.57 1 91.88 111 LEU A CA 1
ATOM 889 C C . LEU A 1 111 ? 4.559 17.703 7.836 1 91.88 111 LEU A C 1
ATOM 891 O O . LEU A 1 111 ? 4.523 17.984 6.633 1 91.88 111 LEU A O 1
ATOM 895 N N . PRO A 1 112 ? 5.629 17.703 8.57 1 92.56 112 PRO A N 1
ATOM 896 C CA . PRO A 1 112 ? 6.883 18.031 7.891 1 92.56 112 PRO A CA 1
ATOM 897 C C . PRO A 1 112 ? 7.273 17 6.844 1 92.56 112 PRO A C 1
ATOM 899 O O . PRO A 1 112 ? 7.48 15.828 7.18 1 92.56 112 PRO A O 1
ATOM 902 N N . VAL A 1 113 ? 7.398 17.422 5.594 1 94.81 113 VAL A N 1
ATOM 903 C CA . VAL A 1 113 ? 7.621 16.453 4.52 1 94.81 113 VAL A CA 1
ATOM 904 C C . VAL A 1 113 ? 8.93 16.766 3.799 1 94.81 113 VAL A C 1
ATOM 906 O O . VAL A 1 113 ? 9.531 15.891 3.18 1 94.81 113 VAL A O 1
ATOM 909 N N . ILE A 1 114 ? 9.414 17.984 3.846 1 93.69 114 ILE A N 1
ATOM 910 C CA . ILE A 1 114 ? 10.617 18.391 3.123 1 93.69 114 ILE A CA 1
ATOM 911 C C . ILE A 1 114 ? 11.32 19.516 3.877 1 93.69 114 ILE A C 1
ATOM 913 O O . ILE A 1 114 ? 10.664 20.375 4.48 1 93.69 114 ILE A O 1
ATOM 917 N N . ALA A 1 115 ? 12.602 19.453 3.832 1 90.94 115 ALA A N 1
ATOM 918 C CA . ALA A 1 115 ? 13.336 20.578 4.406 1 90.94 115 ALA A CA 1
ATOM 919 C C . ALA A 1 115 ? 13.102 21.859 3.605 1 90.94 115 ALA A C 1
ATOM 921 O O . ALA A 1 115 ? 13.156 21.844 2.373 1 90.94 115 ALA A O 1
ATOM 922 N N . PRO A 1 116 ? 12.906 22.953 4.27 1 90.75 116 PRO A N 1
ATOM 923 C CA . PRO A 1 116 ? 12.625 24.203 3.557 1 90.75 116 PRO A CA 1
ATOM 924 C C . PRO A 1 116 ? 13.727 24.562 2.561 1 90.75 116 PRO A C 1
ATOM 926 O O . PRO A 1 116 ? 13.43 24.984 1.438 1 90.75 116 PRO A O 1
ATOM 929 N N . ARG A 1 117 ? 14.953 24.375 2.924 1 87.81 117 ARG A N 1
ATOM 930 C CA . ARG A 1 117 ? 16.047 24.703 2.023 1 87.81 117 ARG A CA 1
ATOM 931 C C . ARG A 1 117 ? 15.977 23.875 0.745 1 87.81 117 ARG A C 1
ATOM 933 O O . ARG A 1 117 ? 16.219 24.375 -0.348 1 87.81 117 ARG A O 1
ATOM 940 N N . ARG A 1 118 ? 15.688 22.672 0.92 1 91.19 118 ARG A N 1
ATOM 941 C CA . ARG A 1 118 ? 15.594 21.781 -0.238 1 91.19 118 ARG A CA 1
ATOM 942 C C . ARG A 1 118 ? 14.438 22.188 -1.146 1 91.19 118 ARG A C 1
ATOM 944 O O . ARG A 1 118 ? 14.539 22.094 -2.371 1 91.19 118 ARG A O 1
ATOM 951 N N . LEU A 1 119 ? 13.359 22.562 -0.56 1 95 119 LEU A N 1
ATOM 952 C CA . LEU A 1 119 ? 12.227 23.016 -1.354 1 95 119 LEU A CA 1
ATOM 953 C C . LEU A 1 119 ? 12.586 24.266 -2.164 1 95 119 LEU A C 1
ATOM 955 O O . LEU A 1 119 ? 12.266 24.344 -3.35 1 95 119 LEU A O 1
ATOM 959 N N . ASP A 1 120 ? 13.297 25.109 -1.527 1 93.19 120 ASP A N 1
ATOM 960 C CA . ASP A 1 120 ? 13.734 26.328 -2.221 1 93.19 120 ASP A CA 1
ATOM 961 C C . ASP A 1 120 ? 14.633 25.984 -3.406 1 93.19 120 ASP A C 1
ATOM 963 O O . ASP A 1 120 ? 14.516 26.578 -4.473 1 93.19 120 ASP A O 1
ATOM 967 N N . GLU A 1 121 ? 15.461 25.062 -3.146 1 91.94 121 GLU A N 1
ATOM 968 C CA . GLU A 1 121 ? 16.344 24.625 -4.219 1 91.94 121 GLU A CA 1
ATOM 969 C C . GLU A 1 121 ? 15.562 24.031 -5.379 1 91.94 121 GLU A C 1
ATOM 971 O O . GLU A 1 121 ? 15.852 24.312 -6.543 1 91.94 121 GLU A O 1
ATOM 976 N N . HIS A 1 122 ? 14.633 23.188 -5.035 1 94.88 122 HIS A N 1
ATOM 977 C CA . HIS A 1 122 ? 13.805 22.578 -6.07 1 94.88 122 HIS A CA 1
ATOM 978 C C . HIS A 1 122 ? 13.055 23.641 -6.871 1 94.88 122 HIS A C 1
ATOM 980 O O . HIS A 1 122 ? 12.922 23.516 -8.094 1 94.88 122 HIS A O 1
ATOM 986 N N . ILE A 1 123 ? 12.547 24.641 -6.211 1 96 123 ILE A N 1
ATOM 987 C CA . ILE A 1 123 ? 11.781 25.688 -6.863 1 96 123 ILE A CA 1
ATOM 988 C C . ILE A 1 123 ? 12.688 26.484 -7.801 1 96 123 ILE A C 1
ATOM 990 O O . ILE A 1 123 ? 12.312 26.766 -8.945 1 96 123 ILE A O 1
ATOM 994 N N . GLU A 1 124 ? 13.859 26.766 -7.367 1 93.62 124 GLU A N 1
ATOM 995 C CA . GLU A 1 124 ? 14.812 27.5 -8.195 1 93.62 124 GLU A CA 1
ATOM 996 C C . GLU A 1 124 ? 15.188 26.688 -9.438 1 93.62 124 GLU A C 1
ATOM 998 O O . GLU A 1 124 ? 15.25 27.234 -10.539 1 93.62 124 GLU A O 1
ATOM 1003 N N . LEU A 1 125 ? 15.414 25.438 -9.25 1 91 125 LEU A N 1
ATOM 1004 C CA . LEU A 1 125 ? 15.781 24.562 -10.359 1 91 125 LEU A CA 1
ATOM 1005 C C . LEU A 1 125 ? 14.617 24.406 -11.336 1 91 125 LEU A C 1
ATOM 1007 O O . LEU A 1 125 ? 14.836 24.281 -12.547 1 91 125 LEU A O 1
ATOM 1011 N N . SER A 1 126 ? 13.438 24.391 -10.805 1 90.69 126 SER A N 1
ATOM 1012 C CA . SER A 1 126 ? 12.266 24.219 -11.656 1 90.69 126 SER A CA 1
ATOM 1013 C C . SER A 1 126 ? 12.094 25.422 -12.594 1 90.69 126 SER A C 1
ATOM 1015 O O . SER A 1 126 ? 11.641 25.266 -13.727 1 90.69 126 SER A O 1
ATOM 1017 N N . LYS A 1 127 ? 12.453 26.609 -12.18 1 85 127 LYS A N 1
ATOM 1018 C CA . LYS A 1 127 ? 12.367 27.797 -13.008 1 85 127 LYS A CA 1
ATOM 1019 C C . LYS A 1 127 ? 13.281 27.703 -14.227 1 85 127 LYS A C 1
ATOM 1021 O O . LYS A 1 127 ? 13 28.281 -15.273 1 85 127 LYS A O 1
ATOM 1026 N N . ARG A 1 128 ? 14.273 26.922 -14.023 1 79.31 128 ARG A N 1
ATOM 1027 C CA . ARG A 1 128 ? 15.234 26.766 -15.109 1 79.31 128 ARG A CA 1
ATOM 1028 C C . ARG A 1 128 ? 14.938 25.516 -15.93 1 79.31 128 ARG A C 1
ATOM 1030 O O . ARG A 1 128 ? 15.68 25.172 -16.859 1 79.31 128 ARG A O 1
ATOM 1037 N N . GLY A 1 129 ? 13.852 24.781 -15.531 1 76.94 129 GLY A N 1
ATOM 1038 C CA . GLY A 1 129 ? 13.484 23.578 -16.234 1 76.94 129 GLY A CA 1
ATOM 1039 C C . GLY A 1 129 ? 14.43 22.422 -15.977 1 76.94 129 GLY A C 1
ATOM 1040 O O . GLY A 1 129 ? 14.57 21.516 -16.812 1 76.94 129 GLY A O 1
ATOM 1041 N N . LEU A 1 130 ? 15.055 22.344 -14.852 1 74.38 130 LEU A N 1
ATOM 1042 C CA . LEU A 1 130 ? 16.109 21.375 -14.594 1 74.38 130 LEU A CA 1
ATOM 1043 C C . LEU A 1 130 ? 15.656 20.328 -13.594 1 74.38 130 LEU A C 1
ATOM 1045 O O . LEU A 1 130 ? 16.469 19.531 -13.102 1 74.38 130 LEU A O 1
ATOM 1049 N N . VAL A 1 131 ? 14.445 20.312 -13.359 1 86.44 131 VAL A N 1
ATOM 1050 C CA . VAL A 1 131 ? 14.008 19.359 -12.344 1 86.44 131 VAL A CA 1
ATOM 1051 C C . VAL A 1 131 ? 13.523 18.078 -13.016 1 86.44 131 VAL A C 1
ATOM 1053 O O . VAL A 1 131 ? 13.023 18.109 -14.148 1 86.44 131 VAL A O 1
ATOM 1056 N N . GLY A 1 132 ? 13.766 17 -12.344 1 89.5 132 GLY A N 1
ATOM 1057 C CA . GLY A 1 132 ? 13.273 15.711 -12.82 1 89.5 132 GLY A CA 1
ATOM 1058 C C . GLY A 1 132 ? 11.773 15.562 -12.68 1 89.5 132 GLY A C 1
ATOM 1059 O O . GLY A 1 132 ? 11.102 16.422 -12.109 1 89.5 132 GLY A O 1
ATOM 1060 N N . ALA A 1 133 ? 11.266 14.484 -13.234 1 91.31 133 ALA A N 1
ATOM 1061 C CA . ALA A 1 133 ? 9.836 14.219 -13.211 1 91.31 133 ALA A CA 1
ATOM 1062 C C . ALA A 1 133 ? 9.32 14.102 -11.781 1 91.31 133 ALA A C 1
ATOM 1064 O O . ALA A 1 133 ? 8.219 14.57 -11.469 1 91.31 133 ALA A O 1
ATOM 1065 N N . ASP A 1 134 ? 10.07 13.484 -10.945 1 94.94 134 ASP A N 1
ATOM 1066 C CA . ASP A 1 134 ? 9.656 13.266 -9.562 1 94.94 134 ASP A CA 1
ATOM 1067 C C . ASP A 1 134 ? 9.523 14.594 -8.805 1 94.94 134 ASP A C 1
ATOM 1069 O O . ASP A 1 134 ? 8.547 14.812 -8.102 1 94.94 134 ASP A O 1
ATOM 1073 N N . VAL A 1 135 ? 10.477 15.484 -9.023 1 96.38 135 VAL A N 1
ATOM 1074 C CA . VAL A 1 135 ? 10.422 16.781 -8.367 1 96.38 135 VAL A CA 1
ATOM 1075 C C . VAL A 1 135 ? 9.273 17.609 -8.945 1 96.38 135 VAL A C 1
ATOM 1077 O O . VAL A 1 135 ? 8.602 18.344 -8.219 1 96.38 135 VAL A O 1
ATOM 1080 N N . SER A 1 136 ? 9.07 17.5 -10.227 1 94.75 136 SER A N 1
ATOM 1081 C CA . SER A 1 136 ? 7.938 18.188 -10.828 1 94.75 136 SER A CA 1
ATOM 1082 C C . SER A 1 136 ? 6.621 17.75 -10.188 1 94.75 136 SER A C 1
ATOM 1084 O O . SER A 1 136 ? 5.766 18.594 -9.891 1 94.75 136 SER A O 1
ATOM 1086 N N . ILE A 1 137 ? 6.496 16.484 -9.969 1 95.56 137 ILE A N 1
ATOM 1087 C CA . ILE A 1 137 ? 5.277 15.969 -9.359 1 95.56 137 ILE A CA 1
ATOM 1088 C C . ILE A 1 137 ? 5.156 16.484 -7.93 1 95.56 137 ILE A C 1
ATOM 1090 O O . ILE A 1 137 ? 4.051 16.781 -7.461 1 95.56 137 ILE A O 1
ATOM 1094 N N . LEU A 1 138 ? 6.234 16.547 -7.238 1 98.12 138 LEU A N 1
ATOM 1095 C CA . LEU A 1 138 ? 6.223 17.109 -5.891 1 98.12 138 LEU A CA 1
ATOM 1096 C C . LEU A 1 138 ? 5.703 18.547 -5.898 1 98.12 138 LEU A C 1
ATOM 1098 O O . LEU A 1 138 ? 4.812 18.891 -5.117 1 98.12 138 LEU A O 1
ATOM 1102 N N . LEU A 1 139 ? 6.25 19.297 -6.801 1 97.75 139 LEU A N 1
ATOM 1103 C CA . LEU A 1 139 ? 5.836 20.703 -6.879 1 97.75 139 LEU A CA 1
ATOM 1104 C C . LEU A 1 139 ? 4.379 20.812 -7.32 1 97.75 139 LEU A C 1
ATOM 1106 O O . LEU A 1 139 ? 3.656 21.703 -6.879 1 97.75 139 LEU A O 1
ATOM 1110 N N . LEU A 1 140 ? 3.941 19.922 -8.18 1 95.12 140 LEU A N 1
ATOM 1111 C CA . LEU A 1 140 ? 2.539 19.891 -8.578 1 95.12 140 LEU A CA 1
ATOM 1112 C C . LEU A 1 140 ? 1.646 19.547 -7.391 1 95.12 140 LEU A C 1
ATOM 1114 O O . LEU A 1 140 ? 0.561 20.109 -7.238 1 95.12 140 LEU A O 1
ATOM 1118 N N . SER A 1 141 ? 2.051 18.625 -6.562 1 96.75 141 SER A N 1
ATOM 1119 C CA . SER A 1 141 ? 1.288 18.25 -5.375 1 96.75 141 SER A CA 1
ATOM 1120 C C . SER A 1 141 ? 1.193 19.422 -4.395 1 96.75 141 SER A C 1
ATOM 1122 O O . SER A 1 141 ? 0.16 19.609 -3.754 1 96.75 141 SER A O 1
ATOM 1124 N N . ILE A 1 142 ? 2.289 20.125 -4.289 1 96.94 142 ILE A N 1
ATOM 1125 C CA . ILE A 1 142 ? 2.285 21.312 -3.441 1 96.94 142 ILE A CA 1
ATOM 1126 C C . ILE A 1 142 ? 1.299 22.344 -3.996 1 96.94 142 ILE A C 1
ATOM 1128 O O . ILE A 1 142 ? 0.557 22.969 -3.238 1 96.94 142 ILE A O 1
ATOM 1132 N N . CYS A 1 143 ? 1.27 22.453 -5.301 1 93.81 143 CYS A N 1
ATOM 1133 C CA . CYS A 1 143 ? 0.304 23.328 -5.945 1 93.81 143 CYS A CA 1
ATOM 1134 C C . CYS A 1 143 ? -1.123 22.922 -5.594 1 93.81 143 CYS A C 1
ATOM 1136 O O . CYS A 1 143 ? -1.962 23.781 -5.305 1 93.81 143 CYS A O 1
ATOM 1138 N N . LEU A 1 144 ? -1.41 21.672 -5.543 1 92.25 144 LEU A N 1
ATOM 1139 C CA . LEU A 1 144 ? -2.74 21.141 -5.27 1 92.25 144 LEU A CA 1
ATOM 1140 C C . LEU A 1 144 ? -3.207 21.531 -3.871 1 92.25 144 LEU A C 1
ATOM 1142 O O . LEU A 1 144 ? -4.324 22.016 -3.699 1 92.25 144 LEU A O 1
ATOM 1146 N N . VAL A 1 145 ? -2.348 21.438 -2.859 1 93 145 VAL A N 1
ATOM 1147 C CA . VAL A 1 145 ? -2.775 21.625 -1.478 1 93 145 VAL A CA 1
ATOM 1148 C C . VAL A 1 145 ? -2.779 23.125 -1.138 1 93 145 VAL A C 1
ATOM 1150 O O . VAL A 1 145 ? -3.326 23.531 -0.111 1 93 145 VAL A O 1
ATOM 1153 N N . THR A 1 146 ? -2.203 23.922 -2.002 1 92 146 THR A N 1
ATOM 1154 C CA . THR A 1 146 ? -2.156 25.344 -1.722 1 92 146 THR A CA 1
ATOM 1155 C C . THR A 1 146 ? -3.105 26.109 -2.641 1 92 146 THR A C 1
ATOM 1157 O O . THR A 1 146 ? -3.086 27.344 -2.68 1 92 146 THR A O 1
ATOM 1160 N N . LEU A 1 147 ? -3.869 25.312 -3.34 1 85.56 147 LEU A N 1
ATOM 1161 C CA . LEU A 1 147 ? -4.84 25.938 -4.227 1 85.56 147 LEU A CA 1
ATOM 1162 C C . LEU A 1 147 ? -5.801 26.828 -3.439 1 85.56 147 LEU A C 1
ATOM 1164 O O . LEU A 1 147 ? -6.258 26.453 -2.357 1 85.56 147 LEU A O 1
ATOM 1168 N N . ARG A 1 148 ? -5.918 28.109 -3.734 1 66.69 148 ARG A N 1
ATOM 1169 C CA . ARG A 1 148 ? -6.758 29.062 -3.035 1 66.69 148 ARG A CA 1
ATOM 1170 C C . ARG A 1 148 ? -8.234 28.75 -3.215 1 66.69 148 ARG A C 1
ATOM 1172 O O . ARG A 1 148 ? -8.656 28.328 -4.297 1 66.69 148 ARG A O 1
ATOM 1179 N N . SER A 1 149 ? -8.891 28.562 -1.984 1 54.66 149 SER A N 1
ATOM 1180 C CA . SER A 1 149 ? -10.336 28.422 -1.886 1 54.66 149 SER A CA 1
ATOM 1181 C C . SER A 1 149 ? -11.055 29.703 -2.281 1 54.66 149 SER A C 1
ATOM 1183 O O . SER A 1 149 ? -10.586 30.797 -1.961 1 54.66 149 SER A O 1
ATOM 1185 N N . GLY A 1 150 ? -12.008 29.703 -3.301 1 51.09 150 GLY A N 1
ATOM 1186 C CA . GLY A 1 150 ? -12.938 30.781 -3.568 1 51.09 150 GLY A CA 1
ATOM 1187 C C . GLY A 1 150 ? -12.477 31.719 -4.672 1 51.09 150 GLY A C 1
ATOM 1188 O O . GLY A 1 150 ? -13.258 32.531 -5.184 1 51.09 150 GLY A O 1
ATOM 1189 N N . GLY A 1 151 ? -11.227 32.031 -4.586 1 44.09 151 GLY A N 1
ATOM 1190 C CA . GLY A 1 151 ? -10.977 33.031 -5.633 1 44.09 151 GLY A CA 1
ATOM 1191 C C . GLY A 1 151 ? -11.055 32.438 -7.027 1 44.09 151 GLY A C 1
ATOM 1192 O O . GLY A 1 151 ? -10.984 31.219 -7.203 1 44.09 151 GLY A O 1
ATOM 1193 N N . ASP A 1 152 ? -11.695 33.188 -7.922 1 43.91 152 ASP A N 1
ATOM 1194 C CA . ASP A 1 152 ? -11.805 32.969 -9.367 1 43.91 152 ASP A CA 1
ATOM 1195 C C . ASP A 1 152 ? -10.531 32.375 -9.93 1 43.91 152 ASP A C 1
ATOM 1197 O O . ASP A 1 152 ? -9.477 33 -9.93 1 43.91 152 ASP A O 1
ATOM 1201 N N . LEU A 1 153 ? -10.344 30.953 -9.539 1 49.81 153 LEU A N 1
ATOM 1202 C CA . LEU A 1 153 ? -9.281 30.453 -10.406 1 49.81 153 LEU A CA 1
ATOM 1203 C C . LEU A 1 153 ? -9.25 31.234 -11.719 1 49.81 153 LEU A C 1
ATOM 1205 O O . LEU A 1 153 ? -10.281 31.75 -12.164 1 49.81 153 LEU A O 1
ATOM 1209 N N . ALA A 1 154 ? -8.328 31.906 -11.93 1 48.19 154 ALA A N 1
ATOM 1210 C CA . ALA A 1 154 ? -8.305 32.719 -13.156 1 48.19 154 ALA A CA 1
ATOM 1211 C C . ALA A 1 154 ? -9.117 32.031 -14.266 1 48.19 154 ALA A C 1
ATOM 1213 O O . ALA A 1 154 ? -9.734 32.719 -15.086 1 48.19 154 ALA A O 1
ATOM 1214 N N . ASP A 1 155 ? -9.047 30.625 -14.227 1 46.94 155 ASP A N 1
ATOM 1215 C CA . ASP A 1 155 ? -9.844 29.922 -15.219 1 46.94 155 ASP A CA 1
ATOM 1216 C C . ASP A 1 155 ? -11.016 29.188 -14.57 1 46.94 155 ASP A C 1
ATOM 1218 O O . ASP A 1 155 ? -10.812 28.312 -13.719 1 46.94 155 ASP A O 1
ATOM 1222 N N . PRO A 1 156 ? -12.172 29.844 -14.586 1 47.66 156 PRO A N 1
ATOM 1223 C CA . PRO A 1 156 ? -13.383 29.219 -14.031 1 47.66 156 PRO A CA 1
ATOM 1224 C C . PRO A 1 156 ? -13.469 27.719 -14.32 1 47.66 156 PRO A C 1
ATOM 1226 O O . PRO A 1 156 ? -14.266 27.016 -13.703 1 47.66 156 PRO A O 1
ATOM 1229 N N . LEU A 1 157 ? -12.695 27.312 -15.234 1 46.69 157 LEU A N 1
ATOM 1230 C CA . LEU A 1 157 ? -12.812 25.938 -15.703 1 46.69 157 LEU A CA 1
ATOM 1231 C C . LEU A 1 157 ? -11.977 25 -14.844 1 46.69 157 LEU A C 1
ATOM 1233 O O . LEU A 1 157 ? -12.086 23.781 -14.961 1 46.69 157 LEU A O 1
ATOM 1237 N N . VAL A 1 158 ? -11.234 25.656 -13.969 1 57.25 158 VAL A N 1
ATOM 1238 C CA . VAL A 1 158 ? -10.383 24.734 -13.227 1 57.25 158 VAL A CA 1
ATOM 1239 C C . VAL A 1 158 ? -11.016 24.422 -11.875 1 57.25 158 VAL A C 1
ATOM 1241 O O . VAL A 1 158 ? -11.164 25.312 -11.031 1 57.25 158 VAL A O 1
ATOM 1244 N N . HIS A 1 159 ? -11.656 23.219 -11.805 1 64.62 159 HIS A N 1
ATOM 1245 C CA . HIS A 1 159 ? -12.195 22.656 -10.57 1 64.62 159 HIS A CA 1
ATOM 1246 C C . HIS A 1 159 ? -11.125 21.891 -9.805 1 64.62 159 HIS A C 1
ATOM 1248 O O . HIS A 1 159 ? -10.234 21.281 -10.398 1 64.62 159 HIS A O 1
ATOM 1254 N N . HIS A 1 160 ? -11.156 22.062 -8.461 1 71 160 HIS A N 1
ATOM 1255 C CA . HIS A 1 160 ? -10.211 21.391 -7.57 1 71 160 HIS A CA 1
ATOM 1256 C C . HIS A 1 160 ? -10.133 19.906 -7.867 1 71 160 HIS A C 1
ATOM 1258 O O . HIS A 1 160 ? -9.055 19.312 -7.848 1 71 160 HIS A O 1
ATOM 1264 N N . THR A 1 161 ? -11.25 19.438 -8.188 1 72.31 161 THR A N 1
ATOM 1265 C CA . THR A 1 161 ? -11.305 18.016 -8.469 1 72.31 161 THR A CA 1
ATOM 1266 C C . THR A 1 161 ? -10.539 17.688 -9.75 1 72.31 161 THR A C 1
ATOM 1268 O O . THR A 1 161 ? -9.891 16.641 -9.844 1 72.31 161 THR A O 1
ATOM 1271 N N . ALA A 1 162 ? -10.578 18.625 -10.617 1 73.88 162 ALA A N 1
ATOM 1272 C CA . ALA A 1 162 ? -9.852 18.422 -11.867 1 73.88 162 ALA A CA 1
ATOM 1273 C C . ALA A 1 162 ? -8.344 18.5 -11.641 1 73.88 162 ALA A C 1
ATOM 1275 O O . ALA A 1 162 ? -7.586 17.719 -12.234 1 73.88 162 ALA A O 1
ATOM 1276 N N . VAL A 1 163 ? -7.941 19.391 -10.82 1 81.06 163 VAL A N 1
ATOM 1277 C CA . VAL A 1 163 ? -6.523 19.531 -10.523 1 81.06 163 VAL A CA 1
ATOM 1278 C C . VAL A 1 163 ? -6.027 18.297 -9.781 1 81.06 163 VAL A C 1
ATOM 1280 O O . VAL A 1 163 ? -4.961 17.766 -10.102 1 81.06 163 VAL A O 1
ATOM 1283 N N . HIS A 1 164 ? -6.824 17.828 -8.828 1 84.62 164 HIS A N 1
ATOM 1284 C CA . HIS A 1 164 ? -6.461 16.625 -8.094 1 84.62 164 HIS A CA 1
ATOM 1285 C C . HIS A 1 164 ? -6.305 15.43 -9.031 1 84.62 164 HIS A C 1
ATOM 1287 O O . HIS A 1 164 ? -5.301 14.711 -8.977 1 84.62 164 HIS A O 1
ATOM 1293 N N . THR A 1 165 ? -7.293 15.273 -9.867 1 80.06 165 THR A N 1
ATOM 1294 C CA . THR A 1 165 ? -7.27 14.148 -10.805 1 80.06 165 THR A CA 1
ATOM 1295 C C . THR A 1 165 ? -6.051 14.234 -11.719 1 80.06 165 THR A C 1
ATOM 1297 O O . THR A 1 165 ? -5.418 13.219 -12.008 1 80.06 165 THR A O 1
ATOM 1300 N N . THR A 1 166 ? -5.77 15.406 -12.07 1 80.56 166 THR A N 1
ATOM 1301 C CA . THR A 1 166 ? -4.617 15.609 -12.945 1 80.56 166 THR A CA 1
ATOM 1302 C C . THR A 1 166 ? -3.322 15.258 -12.219 1 80.56 166 THR A C 1
ATOM 1304 O O . THR A 1 166 ? -2.502 14.5 -12.734 1 80.56 166 THR A O 1
ATOM 1307 N N . VAL A 1 167 ? -3.152 15.812 -11.117 1 88.19 167 VAL A N 1
ATOM 1308 C CA . VAL A 1 167 ? -1.921 15.594 -10.367 1 88.19 167 VAL A CA 1
ATOM 1309 C C . VAL A 1 167 ? -1.793 14.117 -10.008 1 88.19 167 VAL A C 1
ATOM 1311 O O 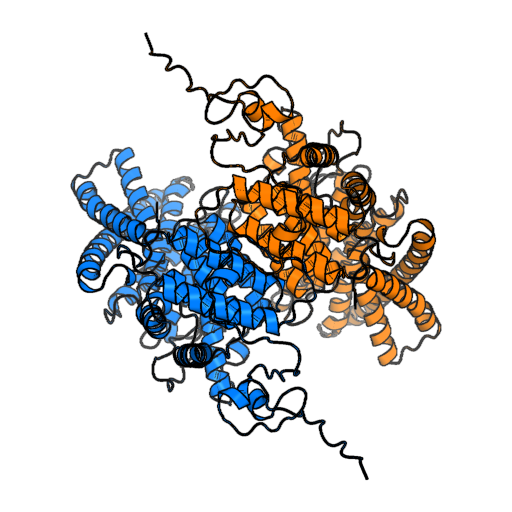. VAL A 1 167 ? -0.713 13.531 -10.125 1 88.19 167 VAL A O 1
ATOM 1314 N N . LYS A 1 168 ? -2.879 13.57 -9.602 1 88.25 168 LYS A N 1
ATOM 1315 C CA . LYS A 1 168 ? -2.854 12.156 -9.234 1 88.25 168 LYS A CA 1
ATOM 1316 C C . LYS A 1 168 ? -2.512 11.289 -10.438 1 88.25 168 LYS A C 1
ATOM 1318 O O . LYS A 1 168 ? -1.766 10.312 -10.32 1 88.25 168 LYS A O 1
ATOM 1323 N N . THR A 1 169 ? -3.037 11.594 -11.531 1 81.12 169 THR A N 1
ATOM 1324 C CA . THR A 1 169 ? -2.754 10.844 -12.758 1 81.12 169 THR A CA 1
ATOM 1325 C C . THR A 1 169 ? -1.285 10.977 -13.141 1 81.12 169 THR A C 1
ATOM 1327 O O . THR A 1 169 ? -0.64 9.992 -13.508 1 81.12 169 THR A O 1
ATOM 1330 N N . LEU A 1 170 ? -0.785 12.133 -13.117 1 85.25 170 LEU A N 1
ATOM 1331 C CA . LEU A 1 170 ? 0.619 12.359 -13.438 1 85.25 170 LEU A CA 1
ATOM 1332 C C . LEU A 1 170 ? 1.528 11.641 -12.445 1 85.25 170 LEU A C 1
ATOM 1334 O O . LEU A 1 170 ? 2.545 11.062 -12.828 1 85.25 170 LEU A O 1
ATOM 1338 N N . TYR A 1 171 ? 1.115 11.734 -11.25 1 90.62 171 TYR A N 1
ATOM 1339 C CA . TYR A 1 171 ? 1.856 11.016 -10.219 1 90.62 171 TYR A CA 1
ATOM 1340 C C . TYR A 1 171 ? 1.931 9.531 -10.531 1 90.62 171 TYR A C 1
ATOM 1342 O O . TYR A 1 171 ? 2.998 8.922 -10.438 1 90.62 171 TYR A O 1
ATOM 1350 N N . ALA A 1 172 ? 0.819 9.047 -10.844 1 83.25 172 ALA A N 1
ATOM 1351 C CA . ALA A 1 172 ? 0.747 7.617 -11.148 1 83.25 172 ALA A CA 1
ATOM 1352 C C . ALA A 1 172 ? 1.625 7.266 -12.344 1 83.25 172 ALA A C 1
ATOM 1354 O O . ALA A 1 172 ? 2.262 6.211 -12.367 1 83.25 172 ALA A O 1
ATOM 1355 N N . GLN A 1 173 ? 1.665 8.078 -13.266 1 78.06 173 GLN A N 1
ATOM 1356 C CA . GLN A 1 173 ? 2.486 7.855 -14.445 1 78.06 173 GLN A CA 1
ATOM 1357 C C . GLN A 1 173 ? 3.971 7.828 -14.094 1 78.06 173 GLN A C 1
ATOM 1359 O O . GLN A 1 173 ? 4.703 6.938 -14.531 1 78.06 173 GLN A O 1
ATOM 1364 N N . VAL A 1 174 ? 4.363 8.75 -13.383 1 87.62 174 VAL A N 1
ATOM 1365 C CA . VAL A 1 174 ? 5.77 8.828 -13 1 87.62 174 VAL A CA 1
ATOM 1366 C C . VAL A 1 174 ? 6.137 7.621 -12.141 1 87.62 174 VAL A C 1
ATOM 1368 O O . VAL A 1 174 ? 7.207 7.035 -12.305 1 87.62 174 VAL A O 1
ATOM 1371 N N . GLN A 1 175 ? 5.234 7.254 -11.258 1 85.69 175 GLN A N 1
ATOM 1372 C CA . GLN A 1 175 ? 5.477 6.09 -10.406 1 85.69 175 GLN A CA 1
ATOM 1373 C C . GLN A 1 175 ? 5.641 4.824 -11.242 1 85.69 175 GLN A C 1
ATOM 1375 O O . GLN A 1 175 ? 6.395 3.924 -10.875 1 85.69 175 GLN A O 1
ATOM 1380 N N . ALA A 1 176 ? 4.914 4.789 -12.297 1 77.06 176 ALA A N 1
ATOM 1381 C CA . ALA A 1 176 ? 4.953 3.607 -13.156 1 77.06 176 ALA A CA 1
ATOM 1382 C C . ALA A 1 176 ? 6.258 3.551 -13.953 1 77.06 176 ALA A C 1
ATOM 1384 O O . ALA A 1 176 ? 6.738 2.467 -14.289 1 77.06 176 ALA A O 1
ATOM 1385 N N . MET A 1 177 ? 6.875 4.695 -14.125 1 77.56 177 MET A N 1
ATOM 1386 C CA . MET A 1 177 ? 7.977 4.742 -15.078 1 77.56 177 MET A CA 1
ATOM 1387 C C . MET A 1 177 ? 9.312 4.93 -14.367 1 77.56 177 MET A C 1
ATOM 1389 O O . MET A 1 177 ? 10.367 4.684 -14.945 1 77.56 177 MET A O 1
ATOM 1393 N N . MET A 1 178 ? 9.188 5.395 -13.195 1 83.25 178 MET A N 1
ATOM 1394 C CA . MET A 1 178 ? 10.43 5.711 -12.484 1 83.25 178 MET A CA 1
ATOM 1395 C C . MET A 1 178 ? 10.555 4.883 -11.211 1 83.25 178 MET A C 1
ATOM 1397 O O . MET A 1 178 ? 9.547 4.414 -10.672 1 83.25 178 MET A O 1
ATOM 1401 N N . HIS A 1 179 ? 11.797 4.742 -10.891 1 87.75 179 HIS A N 1
ATOM 1402 C CA . HIS A 1 179 ? 12.039 4.129 -9.594 1 87.75 179 HIS A CA 1
ATOM 1403 C C . HIS A 1 179 ? 11.578 5.043 -8.461 1 87.75 179 HIS A C 1
ATOM 1405 O O . HIS A 1 179 ? 11.562 6.266 -8.609 1 87.75 179 HIS A O 1
ATOM 1411 N N . ALA A 1 180 ? 11.281 4.418 -7.387 1 93.06 180 ALA A N 1
ATOM 1412 C CA . ALA A 1 180 ? 10.875 5.172 -6.199 1 93.06 180 ALA A CA 1
ATOM 1413 C C . ALA A 1 180 ? 11.969 6.152 -5.773 1 93.06 180 ALA A C 1
ATOM 1415 O O . ALA A 1 180 ? 13.156 5.84 -5.852 1 93.06 180 ALA A O 1
ATOM 1416 N N . SER A 1 181 ? 11.562 7.316 -5.418 1 95.06 181 SER A N 1
ATOM 1417 C CA . SER A 1 181 ? 12.469 8.359 -4.934 1 95.06 181 SER A CA 1
ATOM 1418 C C . SER A 1 181 ? 11.867 9.094 -3.742 1 95.06 181 SER A C 1
ATOM 1420 O O . SER A 1 181 ? 10.672 8.977 -3.469 1 95.06 181 SER A O 1
ATOM 1422 N N . ALA A 1 182 ? 12.672 9.844 -3.055 1 95.88 182 ALA A N 1
ATOM 1423 C CA . ALA A 1 182 ? 12.195 10.602 -1.905 1 95.88 182 ALA A CA 1
ATOM 1424 C C . ALA A 1 182 ? 11.148 11.633 -2.33 1 95.88 182 ALA A C 1
ATOM 1426 O O . ALA A 1 182 ? 10.156 11.844 -1.631 1 95.88 182 ALA A O 1
ATOM 1427 N N . SER A 1 183 ? 11.391 12.234 -3.443 1 97.12 183 SER A N 1
ATOM 1428 C CA . SER A 1 183 ? 10.453 13.242 -3.941 1 97.12 183 SER A CA 1
ATOM 1429 C C . SER A 1 183 ? 9.094 12.617 -4.25 1 97.12 183 SER A C 1
ATOM 1431 O O . SER A 1 183 ? 8.062 13.242 -4.012 1 97.12 183 SER A O 1
ATOM 1433 N N . LEU A 1 184 ? 9.117 11.422 -4.758 1 97.25 184 LEU A N 1
ATOM 1434 C CA . LEU A 1 184 ? 7.855 10.734 -5.027 1 97.25 184 LEU A CA 1
ATOM 1435 C C . LEU A 1 184 ? 7.141 10.383 -3.729 1 97.25 184 LEU A C 1
ATOM 1437 O O . LEU A 1 184 ? 5.91 10.453 -3.654 1 97.25 184 LEU A O 1
ATOM 1441 N N . VAL A 1 185 ? 7.891 10 -2.773 1 98.31 185 VAL A N 1
ATOM 1442 C CA . VAL A 1 185 ? 7.301 9.719 -1.467 1 98.31 185 VAL A CA 1
ATOM 1443 C C . VAL A 1 185 ? 6.664 10.992 -0.906 1 98.31 185 VAL A C 1
ATOM 1445 O O . VAL A 1 185 ? 5.535 10.961 -0.416 1 98.31 185 VAL A O 1
ATOM 1448 N N . GLN A 1 186 ? 7.406 12.078 -1.011 1 98.31 186 GLN A N 1
ATOM 1449 C CA . GLN A 1 186 ? 6.91 13.367 -0.546 1 98.31 186 GLN A CA 1
ATOM 1450 C C . GLN A 1 186 ? 5.625 13.758 -1.27 1 98.31 186 GLN A C 1
ATOM 1452 O O . GLN A 1 186 ? 4.652 14.172 -0.638 1 98.31 186 GLN A O 1
ATOM 1457 N N . ALA A 1 187 ? 5.609 13.594 -2.516 1 98.25 187 ALA A N 1
ATOM 1458 C CA . ALA A 1 187 ? 4.41 13.883 -3.289 1 98.25 187 ALA A CA 1
ATOM 1459 C C . ALA A 1 187 ? 3.256 12.977 -2.879 1 98.25 187 ALA A C 1
ATOM 1461 O O . ALA A 1 187 ? 2.111 13.422 -2.77 1 98.25 187 ALA A O 1
ATOM 1462 N N . GLY A 1 188 ? 3.588 11.711 -2.67 1 97.62 188 GLY A N 1
ATOM 1463 C CA . GLY A 1 188 ? 2.572 10.742 -2.299 1 97.62 188 GLY A CA 1
ATOM 1464 C C . GLY A 1 188 ? 1.868 11.078 -0.998 1 97.62 188 GLY A C 1
ATOM 1465 O O . GLY A 1 188 ? 0.646 10.953 -0.896 1 97.62 188 GLY A O 1
ATOM 1466 N N . ILE A 1 189 ? 2.582 11.477 -0.005 1 98.12 189 ILE A N 1
ATOM 1467 C CA . ILE A 1 189 ? 1.965 11.805 1.277 1 98.12 189 ILE A CA 1
ATOM 1468 C C . ILE A 1 189 ? 1.108 13.055 1.138 1 98.12 189 ILE A C 1
ATOM 1470 O O . ILE A 1 189 ? 0.054 13.172 1.767 1 98.12 189 ILE A O 1
ATOM 1474 N N . ILE A 1 190 ? 1.566 14.016 0.331 1 97.69 190 ILE A N 1
ATOM 1475 C CA . ILE A 1 190 ? 0.796 15.242 0.125 1 97.69 190 ILE A CA 1
ATOM 1476 C C . ILE A 1 190 ? -0.521 14.906 -0.573 1 97.69 190 ILE A C 1
ATOM 1478 O O . ILE A 1 190 ? -1.579 15.406 -0.186 1 97.69 190 ILE A O 1
ATOM 1482 N N . LEU A 1 191 ? -0.429 14.023 -1.56 1 96.19 191 LEU A N 1
ATOM 1483 C CA . LEU A 1 191 ? -1.634 13.602 -2.264 1 96.19 191 LEU A CA 1
ATOM 1484 C C . LEU A 1 191 ? -2.59 12.883 -1.317 1 96.19 191 LEU A C 1
ATOM 1486 O O . LEU A 1 191 ? -3.791 13.156 -1.316 1 96.19 191 LEU A O 1
ATOM 1490 N N . SER A 1 192 ? -2.059 12 -0.544 1 96.69 192 SER A N 1
ATOM 1491 C CA . SER A 1 192 ? -2.883 11.266 0.413 1 96.69 192 SER A CA 1
ATOM 1492 C C . SER A 1 192 ? -3.516 12.211 1.433 1 96.69 192 SER A C 1
ATOM 1494 O O . SER A 1 192 ? -4.68 12.047 1.796 1 96.69 192 SER A O 1
ATOM 1496 N N . ALA A 1 193 ? -2.738 13.172 1.845 1 96.19 193 ALA A N 1
ATOM 1497 C CA . ALA A 1 193 ? -3.258 14.156 2.793 1 96.19 193 ALA A CA 1
ATOM 1498 C C . ALA A 1 193 ? -4.395 14.969 2.176 1 96.19 193 ALA A C 1
ATOM 1500 O O . ALA A 1 193 ? -5.395 15.242 2.836 1 96.19 193 ALA A O 1
ATOM 1501 N N . TYR A 1 194 ? -4.223 15.367 0.952 1 93.75 194 TYR A N 1
ATOM 1502 C CA . TYR A 1 194 ? -5.289 16.078 0.257 1 93.75 194 TYR A CA 1
ATOM 1503 C C . TYR A 1 194 ? -6.555 15.234 0.182 1 93.75 194 TYR A C 1
ATOM 1505 O O . TYR A 1 194 ? -7.656 15.734 0.426 1 93.75 194 TYR A O 1
ATOM 1513 N N . GLU A 1 195 ? -6.395 13.984 -0.18 1 93.19 195 GLU A N 1
ATOM 1514 C CA . GLU A 1 195 ? -7.531 13.07 -0.275 1 93.19 195 GLU A CA 1
ATOM 1515 C C . GLU A 1 195 ? -8.227 12.914 1.074 1 93.19 195 GLU A C 1
ATOM 1517 O O . GLU A 1 195 ? -9.461 12.906 1.146 1 93.19 195 GLU A O 1
ATOM 1522 N N . TYR A 1 196 ? -7.426 12.844 2.061 1 92.88 196 TYR A N 1
ATOM 1523 C CA . TYR A 1 196 ? -7.969 12.758 3.412 1 92.88 196 TYR A CA 1
ATOM 1524 C C . TYR A 1 196 ? -8.766 14.008 3.756 1 92.88 196 TYR A C 1
ATOM 1526 O O . TYR A 1 196 ? -9.906 13.922 4.215 1 92.88 196 TYR A O 1
ATOM 1534 N N . ALA A 1 197 ? -8.148 15.125 3.525 1 91 197 ALA A N 1
ATOM 1535 C CA . ALA A 1 197 ? -8.789 16.391 3.869 1 91 197 ALA A CA 1
ATOM 1536 C C . ALA A 1 197 ? -10.055 16.609 3.053 1 91 197 ALA A C 1
ATOM 1538 O O . ALA A 1 197 ? -11.016 17.203 3.539 1 91 197 ALA A O 1
ATOM 1539 N N . SER A 1 198 ? -10.07 16.094 1.845 1 88.44 198 SER A N 1
ATOM 1540 C CA . SER A 1 198 ? -11.203 16.297 0.956 1 88.44 198 SER A CA 1
ATOM 1541 C C . SER A 1 198 ? -12.289 15.258 1.195 1 88.44 198 SER A C 1
ATOM 1543 O O . SER A 1 198 ? -13.289 15.211 0.468 1 88.44 198 SER A O 1
ATOM 1545 N N . GLY A 1 199 ? -12.07 14.344 2.148 1 87.44 199 GLY A N 1
ATOM 1546 C CA . GLY A 1 199 ? -13.086 13.383 2.531 1 87.44 199 GLY A CA 1
ATOM 1547 C C . GLY A 1 199 ? -13.047 12.109 1.705 1 87.44 199 GLY A C 1
ATOM 1548 O O . GLY A 1 199 ? -13.93 11.258 1.815 1 87.44 199 GLY A O 1
ATOM 1549 N N . GLN A 1 200 ? -12.102 12.039 0.833 1 89.62 200 GLN A N 1
ATOM 1550 C CA . GLN A 1 200 ? -11.914 10.812 0.058 1 89.62 200 GLN A CA 1
ATOM 1551 C C . GLN A 1 200 ? -11.086 9.789 0.83 1 89.62 200 GLN A C 1
ATOM 1553 O O . GLN A 1 200 ? -9.977 9.445 0.417 1 89.62 200 GLN A O 1
ATOM 1558 N N . ILE A 1 201 ? -11.664 9.211 1.781 1 91.12 201 ILE A N 1
ATOM 1559 C CA . ILE A 1 201 ? -10.945 8.406 2.762 1 91.12 201 ILE A CA 1
ATOM 1560 C C . ILE A 1 201 ? -10.438 7.121 2.107 1 91.12 201 ILE A C 1
ATOM 1562 O O . ILE A 1 201 ? -9.312 6.688 2.363 1 91.12 201 ILE A O 1
ATOM 1566 N N . ASP A 1 202 ? -11.273 6.508 1.244 1 91.25 202 ASP A N 1
ATOM 1567 C CA . ASP A 1 202 ? -10.859 5.285 0.565 1 91.25 202 ASP A CA 1
ATOM 1568 C C . ASP A 1 202 ? -9.602 5.523 -0.277 1 91.25 202 ASP A C 1
ATOM 1570 O O . ASP A 1 202 ? -8.664 4.73 -0.237 1 91.25 202 ASP A O 1
ATOM 1574 N N . SER A 1 203 ? -9.633 6.645 -1.016 1 92.31 203 SER A N 1
ATOM 1575 C CA . SER A 1 203 ? -8.484 6.988 -1.845 1 92.31 203 SER A CA 1
ATOM 1576 C C . SER A 1 203 ? -7.246 7.258 -0.992 1 92.31 203 SER A C 1
ATOM 1578 O O . SER A 1 203 ? -6.145 6.812 -1.324 1 92.31 203 SER A O 1
ATOM 1580 N N . ALA A 1 204 ? -7.461 8.023 0.084 1 94.56 204 ALA A N 1
ATOM 1581 C CA . ALA A 1 204 ? -6.359 8.305 0.998 1 94.56 204 ALA A CA 1
ATOM 1582 C C . ALA A 1 204 ? -5.777 7.02 1.572 1 94.56 204 ALA A C 1
ATOM 1584 O O . ALA A 1 204 ? -4.555 6.883 1.694 1 94.56 204 ALA A O 1
ATOM 1585 N N . PHE A 1 205 ? -6.691 6.09 1.885 1 94.5 205 PHE A N 1
ATOM 1586 C CA . PHE A 1 205 ? -6.348 4.789 2.447 1 94.5 205 PHE A CA 1
ATOM 1587 C C . PHE A 1 205 ? -5.48 3.992 1.478 1 94.5 205 PHE A C 1
ATOM 1589 O O . PHE A 1 205 ? -4.508 3.355 1.886 1 94.5 205 PHE A O 1
ATOM 1596 N N . ILE A 1 206 ? -5.699 4.051 0.242 1 94.75 206 ILE A N 1
ATOM 1597 C CA . ILE A 1 206 ? -4.949 3.336 -0.785 1 94.75 206 ILE A CA 1
ATOM 1598 C C . ILE A 1 206 ? -3.639 4.066 -1.067 1 94.75 206 ILE A C 1
ATOM 1600 O O . ILE A 1 206 ? -2.574 3.445 -1.112 1 94.75 206 ILE A O 1
ATOM 1604 N N . SER A 1 207 ? -3.695 5.375 -1.184 1 95.25 207 SER A N 1
ATOM 1605 C CA . SER A 1 207 ? -2.529 6.18 -1.532 1 95.25 207 SER A CA 1
ATOM 1606 C C . SER A 1 207 ? -1.458 6.102 -0.45 1 95.25 207 SER A C 1
ATOM 1608 O O . SER A 1 207 ? -0.265 6.039 -0.753 1 95.25 207 SER A O 1
ATOM 1610 N N . ILE A 1 208 ? -1.884 6.09 0.769 1 96.94 208 ILE A N 1
ATOM 1611 C CA . ILE A 1 208 ? -0.901 6.098 1.847 1 96.94 208 ILE A CA 1
ATOM 1612 C C . ILE A 1 208 ? -0.167 4.762 1.887 1 96.94 208 ILE A C 1
ATOM 1614 O O . ILE A 1 208 ? 1.015 4.703 2.236 1 96.94 208 ILE A O 1
ATOM 1618 N N . ALA A 1 209 ? -0.84 3.715 1.526 1 95.88 209 ALA A N 1
ATOM 1619 C CA . ALA A 1 209 ? -0.198 2.402 1.494 1 95.88 209 ALA A CA 1
ATOM 1620 C C . ALA A 1 209 ? 0.925 2.365 0.463 1 95.88 209 ALA A C 1
ATOM 1622 O O . ALA A 1 209 ? 2.025 1.888 0.75 1 95.88 209 ALA A O 1
ATOM 1623 N N . ALA A 1 210 ? 0.607 2.848 -0.703 1 94.44 210 ALA A N 1
ATOM 1624 C CA . ALA A 1 210 ? 1.634 2.922 -1.739 1 94.44 210 ALA A CA 1
ATOM 1625 C C . ALA A 1 210 ? 2.801 3.799 -1.294 1 94.44 210 ALA A C 1
ATOM 1627 O O . ALA A 1 210 ? 3.963 3.475 -1.554 1 94.44 210 ALA A O 1
ATOM 1628 N N . CYS A 1 211 ? 2.453 4.836 -0.652 1 96.56 211 CYS A N 1
ATOM 1629 C CA . CYS A 1 211 ? 3.471 5.754 -0.156 1 96.56 211 CYS A CA 1
ATOM 1630 C C . CYS A 1 211 ? 4.371 5.07 0.865 1 96.56 211 CYS A C 1
ATOM 1632 O O . CYS A 1 211 ? 5.59 5.25 0.844 1 96.56 211 CYS A O 1
ATOM 1634 N N . ILE A 1 212 ? 3.807 4.324 1.725 1 97.19 212 ILE A N 1
ATOM 1635 C CA . ILE A 1 212 ? 4.555 3.629 2.768 1 97.19 212 ILE A CA 1
ATOM 1636 C C . ILE A 1 212 ? 5.547 2.66 2.131 1 97.19 212 ILE A C 1
ATOM 1638 O O . ILE A 1 212 ? 6.727 2.641 2.494 1 97.19 212 ILE A O 1
ATOM 1642 N N . ARG A 1 213 ? 5.141 1.879 1.21 1 95.94 213 ARG A N 1
ATOM 1643 C CA . ARG A 1 213 ? 6.035 0.916 0.577 1 95.94 213 ARG A CA 1
ATOM 1644 C C . ARG A 1 213 ? 7.117 1.624 -0.231 1 95.94 213 ARG A C 1
ATOM 1646 O O . ARG A 1 213 ? 8.273 1.186 -0.253 1 95.94 213 ARG A O 1
ATOM 1653 N N . MET A 1 214 ? 6.746 2.693 -0.884 1 95.88 214 MET A N 1
ATOM 1654 C CA . MET A 1 214 ? 7.766 3.463 -1.593 1 95.88 214 MET A CA 1
ATOM 1655 C C . MET A 1 214 ? 8.82 3.99 -0.625 1 95.88 214 MET A C 1
ATOM 1657 O O . MET A 1 214 ? 10.016 3.959 -0.924 1 95.88 214 MET A O 1
ATOM 1661 N N . ALA A 1 215 ? 8.336 4.488 0.494 1 96.88 215 ALA A N 1
ATOM 1662 C CA . ALA A 1 215 ? 9.258 4.996 1.508 1 96.88 215 ALA A CA 1
ATOM 1663 C C . ALA A 1 215 ? 10.211 3.904 1.979 1 96.88 215 ALA A C 1
ATOM 1665 O O . ALA A 1 215 ? 11.398 4.16 2.193 1 96.88 215 ALA A O 1
ATOM 1666 N N . GLN A 1 216 ? 9.742 2.75 2.076 1 94.38 216 GLN A N 1
ATOM 1667 C CA . GLN A 1 216 ? 10.562 1.628 2.518 1 94.38 216 GLN A CA 1
ATOM 1668 C C . GLN A 1 216 ? 11.578 1.239 1.448 1 94.38 216 GLN A C 1
ATOM 1670 O O . GLN A 1 216 ? 12.719 0.884 1.766 1 94.38 216 GLN A O 1
ATOM 1675 N N . VAL A 1 217 ? 11.148 1.334 0.223 1 93.56 217 VAL A N 1
ATOM 1676 C CA . VAL A 1 217 ? 12.047 1.018 -0.884 1 93.56 217 VAL A CA 1
ATOM 1677 C C . VAL A 1 217 ? 13.219 1.999 -0.898 1 93.56 217 VAL A C 1
ATOM 1679 O O . VAL A 1 217 ? 14.367 1.6 -1.091 1 93.56 217 VAL A O 1
ATOM 1682 N N . VAL A 1 218 ? 12.922 3.301 -0.632 1 94.81 218 VAL A N 1
ATOM 1683 C CA . VAL A 1 218 ? 13.93 4.355 -0.709 1 94.81 218 VAL A CA 1
ATOM 1684 C C . VAL A 1 218 ? 14.766 4.367 0.569 1 94.81 218 VAL A C 1
ATOM 1686 O O . VAL A 1 218 ? 15.867 4.922 0.593 1 94.81 218 VAL A O 1
ATOM 1689 N N . GLY A 1 219 ? 14.234 3.809 1.617 1 93.19 219 GLY A N 1
ATOM 1690 C CA . GLY A 1 219 ? 14.961 3.736 2.875 1 93.19 219 GLY A CA 1
ATOM 1691 C C . GLY A 1 219 ? 14.656 4.895 3.807 1 93.19 219 GLY A C 1
ATOM 1692 O O . GLY A 1 219 ? 15.469 5.227 4.676 1 93.19 219 GLY A O 1
ATOM 1693 N N . VAL A 1 220 ? 13.523 5.496 3.59 1 95.06 220 VAL A N 1
ATOM 1694 C CA . VAL A 1 220 ? 13.094 6.617 4.426 1 95.06 220 VAL A CA 1
ATOM 1695 C C . VAL A 1 220 ? 12.781 6.117 5.836 1 95.06 220 VAL A C 1
ATOM 1697 O O . VAL A 1 220 ? 13.008 6.832 6.816 1 95.06 220 VAL A O 1
ATOM 1700 N N . ASP A 1 221 ? 12.328 4.914 6.008 1 94 221 ASP A N 1
ATOM 1701 C CA . ASP A 1 221 ? 11.898 4.352 7.285 1 94 221 ASP A CA 1
ATOM 1702 C C . ASP A 1 221 ? 13.102 3.975 8.148 1 94 221 ASP A C 1
ATOM 1704 O O . ASP A 1 221 ? 12.961 3.744 9.352 1 94 221 ASP A O 1
ATOM 1708 N N . THR A 1 222 ? 14.266 3.977 7.57 1 93.25 222 THR A N 1
ATOM 1709 C CA . THR A 1 222 ? 15.469 3.646 8.32 1 93.25 222 THR A CA 1
ATOM 1710 C C . THR A 1 222 ? 16.438 4.828 8.344 1 93.25 222 THR A C 1
ATOM 1712 O O . THR A 1 222 ? 17.641 4.652 8.578 1 93.25 222 THR A O 1
ATOM 1715 N N . ALA A 1 223 ? 15.938 5.977 8.047 1 94.06 223 ALA A N 1
ATOM 1716 C CA . ALA A 1 223 ? 16.781 7.168 7.965 1 94.06 223 ALA A CA 1
ATOM 1717 C C . ALA A 1 223 ? 17.406 7.492 9.312 1 94.06 223 ALA A C 1
ATOM 1719 O O . ALA A 1 223 ? 18.422 8.195 9.383 1 94.06 223 ALA A O 1
ATOM 1720 N N . TYR A 1 224 ? 16.828 7 10.391 1 92.38 224 TYR A N 1
ATOM 1721 C CA . TYR A 1 224 ? 17.344 7.281 11.727 1 92.38 224 TYR A CA 1
ATOM 1722 C C . TYR A 1 224 ? 18.75 6.727 11.891 1 92.38 224 TYR A C 1
ATOM 1724 O O . TYR A 1 224 ? 19.516 7.199 12.734 1 92.38 224 TYR A O 1
ATOM 1732 N N . ASN A 1 225 ? 19.141 5.738 11.062 1 91.94 225 ASN A N 1
ATOM 1733 C CA . ASN A 1 225 ? 20.484 5.16 11.125 1 91.94 225 ASN A CA 1
ATOM 1734 C C . ASN A 1 225 ? 21.547 6.156 10.672 1 91.94 225 ASN A C 1
ATOM 1736 O O . ASN A 1 225 ? 22.734 5.992 10.977 1 91.94 225 ASN A O 1
ATOM 1740 N N . ARG A 1 226 ? 21.172 7.289 10.055 1 92.75 226 ARG A N 1
ATOM 1741 C CA . ARG A 1 226 ? 22.109 8.266 9.5 1 92.75 226 ARG A CA 1
ATOM 1742 C C . ARG A 1 226 ? 22.016 9.594 10.25 1 92.75 226 ARG A C 1
ATOM 1744 O O . ARG A 1 226 ? 22.609 10.586 9.828 1 92.75 226 ARG A O 1
ATOM 1751 N N . LEU A 1 227 ? 21.281 9.578 11.305 1 88.94 227 LEU A N 1
ATOM 1752 C CA . LEU A 1 227 ? 21.094 10.82 12.047 1 88.94 227 LEU A CA 1
ATOM 1753 C C . LEU A 1 227 ? 22.391 11.234 12.727 1 88.94 227 LEU A C 1
ATOM 1755 O O . LEU A 1 227 ? 22.562 12.406 13.07 1 88.94 227 LEU A O 1
ATOM 1759 N N . ASP A 1 228 ? 23.266 10.312 12.898 1 86 228 ASP A N 1
ATOM 1760 C CA . ASP A 1 228 ? 24.531 10.609 13.562 1 86 228 ASP A CA 1
ATOM 1761 C C . ASP A 1 228 ? 25.672 10.742 12.547 1 86 228 ASP A C 1
ATOM 1763 O O . ASP A 1 228 ? 26.844 10.648 12.906 1 86 228 ASP A O 1
ATOM 1767 N N . ALA A 1 229 ? 25.312 10.914 11.391 1 87.31 229 ALA A N 1
ATOM 1768 C CA . ALA A 1 229 ? 26.344 11.062 10.359 1 87.31 229 ALA A CA 1
ATOM 1769 C C . ALA A 1 229 ? 27.25 12.258 10.648 1 87.31 229 ALA A C 1
ATOM 1771 O O . ALA A 1 229 ? 26.797 13.266 11.195 1 87.31 229 ALA A O 1
ATOM 1772 N N . VAL A 1 230 ? 28.469 12.117 10.227 1 87.12 230 VAL A N 1
ATOM 1773 C CA . VAL A 1 230 ? 29.469 13.141 10.492 1 87.12 230 VAL A CA 1
ATOM 1774 C C . VAL A 1 230 ? 29.234 14.344 9.578 1 87.12 230 VAL A C 1
ATOM 1776 O O . VAL A 1 230 ? 29.297 15.492 10.031 1 87.12 230 VAL A O 1
ATOM 1779 N N . GLN A 1 231 ? 28.906 14.055 8.406 1 86.12 231 GLN A N 1
ATOM 1780 C CA . GLN A 1 231 ? 28.672 15.117 7.441 1 86.12 231 GLN A CA 1
ATOM 1781 C C . GLN A 1 231 ? 27.328 15.805 7.703 1 86.12 231 GLN A C 1
ATOM 1783 O O . GLN A 1 231 ? 26.297 15.141 7.773 1 86.12 231 GLN A O 1
ATOM 1788 N N . LYS A 1 232 ? 27.453 17.125 7.766 1 82.38 232 LYS A N 1
ATOM 1789 C CA . LYS A 1 232 ? 26.281 17.938 8.094 1 82.38 232 LYS A CA 1
ATOM 1790 C C . LYS A 1 232 ? 25.172 17.75 7.07 1 82.38 232 LYS A C 1
ATOM 1792 O O . LYS A 1 232 ? 24 17.609 7.438 1 82.38 232 LYS A O 1
ATOM 1797 N N . GLU A 1 233 ? 25.469 17.75 5.852 1 81.38 233 GLU A N 1
ATOM 1798 C CA . GLU A 1 233 ? 24.469 17.625 4.797 1 81.38 233 GLU A CA 1
ATOM 1799 C C . GLU A 1 233 ? 23.734 16.281 4.887 1 81.38 233 GLU A C 1
ATOM 1801 O O . GLU A 1 233 ? 22.531 16.203 4.688 1 81.38 233 GLU A O 1
ATOM 1806 N N . THR A 1 234 ? 24.484 15.297 5.168 1 85.56 234 THR A N 1
ATOM 1807 C CA . THR A 1 234 ? 23.906 13.969 5.316 1 85.56 234 THR A CA 1
ATOM 1808 C C . THR A 1 234 ? 22.984 13.906 6.531 1 85.56 234 THR A C 1
ATOM 1810 O O . THR A 1 234 ? 21.922 13.281 6.48 1 85.56 234 THR A O 1
ATOM 1813 N N . ARG A 1 235 ? 23.328 14.586 7.496 1 86.25 235 ARG A N 1
ATOM 1814 C CA . ARG A 1 235 ? 22.531 14.617 8.711 1 86.25 235 ARG A CA 1
ATOM 1815 C C . ARG A 1 235 ? 21.219 15.375 8.484 1 86.25 235 ARG A C 1
ATOM 1817 O O . ARG A 1 235 ? 20.156 14.945 8.953 1 86.25 235 ARG A O 1
ATOM 1824 N N . LEU A 1 236 ? 21.359 16.438 7.855 1 83.5 236 LEU A N 1
ATOM 1825 C CA . LEU A 1 236 ? 20.172 17.234 7.566 1 83.5 236 LEU A CA 1
ATOM 1826 C C . LEU A 1 236 ? 19.203 16.469 6.672 1 83.5 236 LEU A C 1
ATOM 1828 O O . LEU A 1 236 ? 17.984 16.516 6.879 1 83.5 236 LEU A O 1
ATOM 1832 N N . GLN A 1 237 ? 19.766 15.797 5.754 1 87.88 237 GLN A N 1
ATOM 1833 C CA . GLN A 1 237 ? 18.938 14.984 4.875 1 87.88 237 GLN A CA 1
ATOM 1834 C C . GLN A 1 237 ? 18.281 13.844 5.648 1 87.88 237 GLN A C 1
ATOM 1836 O O . GLN A 1 237 ? 17.094 13.547 5.441 1 87.88 237 GLN A O 1
ATOM 1841 N N . ALA A 1 238 ? 19.047 13.281 6.465 1 91.38 238 ALA A N 1
ATOM 1842 C CA . ALA A 1 238 ? 18.516 12.188 7.277 1 91.38 238 ALA A CA 1
ATOM 1843 C C . ALA A 1 238 ? 17.391 12.672 8.188 1 91.38 238 ALA A C 1
ATOM 1845 O O . ALA A 1 238 ? 16.391 11.992 8.367 1 91.38 238 ALA A O 1
ATOM 1846 N N . THR A 1 239 ? 17.562 13.812 8.742 1 90.5 239 THR A N 1
ATOM 1847 C CA . THR A 1 239 ? 16.547 14.391 9.617 1 90.5 239 THR A CA 1
ATOM 1848 C C . THR A 1 239 ? 15.25 14.641 8.844 1 90.5 239 THR A C 1
ATOM 1850 O O . THR A 1 239 ? 14.164 14.328 9.328 1 90.5 239 THR A O 1
ATOM 1853 N N . SER A 1 240 ? 15.398 15.164 7.707 1 91.69 240 SER A N 1
ATOM 1854 C CA . SER A 1 240 ? 14.234 15.445 6.875 1 91.69 240 SER A CA 1
ATOM 1855 C C . SER A 1 240 ? 13.508 14.164 6.488 1 91.69 240 SER A C 1
ATOM 1857 O O . SER A 1 240 ? 12.281 14.102 6.512 1 91.69 240 SER A O 1
ATOM 1859 N N . GLU A 1 241 ? 14.281 13.203 6.113 1 94.81 241 GLU A N 1
ATOM 1860 C CA . GLU A 1 241 ? 13.695 11.922 5.734 1 94.81 241 GLU A CA 1
ATOM 1861 C C . GLU A 1 241 ? 13.031 11.242 6.93 1 94.81 241 GLU A C 1
ATOM 1863 O O . GLU A 1 241 ? 11.977 10.625 6.789 1 94.81 241 GLU A O 1
ATOM 1868 N N . TRP A 1 242 ? 13.641 11.383 8.078 1 95 242 TRP A N 1
ATOM 1869 C CA . TRP A 1 242 ? 13.062 10.797 9.289 1 95 242 TRP A CA 1
ATOM 1870 C C . TRP A 1 242 ? 11.75 11.477 9.648 1 95 242 TRP A C 1
ATOM 1872 O O . TRP A 1 242 ? 10.781 10.805 10.031 1 95 242 TRP A O 1
ATOM 1882 N N . ASN A 1 243 ? 11.75 12.742 9.516 1 94.31 243 ASN A N 1
ATOM 1883 C CA . ASN A 1 243 ? 10.508 13.477 9.703 1 94.31 243 ASN A CA 1
ATOM 1884 C C . ASN A 1 243 ? 9.438 13.031 8.711 1 94.31 243 ASN A C 1
ATOM 1886 O O . ASN A 1 243 ? 8.258 12.93 9.062 1 94.31 243 ASN A O 1
ATOM 1890 N N . LEU A 1 244 ? 9.883 12.828 7.527 1 96.81 244 LEU A N 1
ATOM 1891 C CA . LEU A 1 244 ? 8.977 12.359 6.492 1 96.81 244 LEU A CA 1
ATOM 1892 C C . LEU A 1 244 ? 8.344 11.023 6.883 1 96.81 244 LEU A C 1
ATOM 1894 O O . LEU A 1 244 ? 7.133 10.836 6.727 1 96.81 244 LEU A O 1
ATOM 1898 N N . TRP A 1 245 ? 9.109 10.086 7.387 1 97.5 245 TRP A N 1
ATOM 1899 C CA . TRP A 1 245 ? 8.586 8.797 7.812 1 97.5 245 TRP A CA 1
ATOM 1900 C C . TRP A 1 245 ? 7.543 8.961 8.906 1 97.5 245 TRP A C 1
ATOM 1902 O O . TRP A 1 245 ? 6.469 8.367 8.852 1 97.5 245 TRP A O 1
ATOM 1912 N N . TRP A 1 246 ? 7.84 9.805 9.844 1 96.19 246 TRP A N 1
ATOM 1913 C CA . TRP A 1 246 ? 6.898 10.031 10.938 1 96.19 246 TRP A CA 1
ATOM 1914 C C . TRP A 1 246 ? 5.633 10.727 10.438 1 96.19 246 TRP A C 1
ATOM 1916 O O . TRP A 1 246 ? 4.535 10.469 10.938 1 96.19 246 TRP A O 1
ATOM 1926 N N . SER A 1 247 ? 5.816 11.656 9.508 1 96.81 247 SER A N 1
ATOM 1927 C CA . SER A 1 247 ? 4.637 12.273 8.914 1 96.81 247 SER A CA 1
ATOM 1928 C C . SER A 1 247 ? 3.727 11.227 8.273 1 96.81 247 SER A C 1
ATOM 1930 O O . SER A 1 247 ? 2.502 11.328 8.359 1 96.81 247 SER A O 1
ATOM 1932 N N . ILE A 1 248 ? 4.301 10.234 7.637 1 98.12 248 ILE A N 1
ATOM 1933 C CA . ILE A 1 248 ? 3.553 9.133 7.039 1 98.12 248 ILE A CA 1
ATOM 1934 C C . ILE A 1 248 ? 2.811 8.359 8.125 1 98.12 248 ILE A C 1
ATOM 1936 O O . ILE A 1 248 ? 1.622 8.062 7.98 1 98.12 248 ILE A O 1
ATOM 1940 N N . ILE A 1 249 ? 3.471 8.086 9.195 1 97.38 249 ILE A N 1
ATOM 1941 C CA . ILE A 1 249 ? 2.871 7.359 10.305 1 97.38 249 ILE A CA 1
ATOM 1942 C C . ILE A 1 249 ? 1.679 8.141 10.852 1 97.38 249 ILE A C 1
ATOM 1944 O O . ILE A 1 249 ? 0.597 7.582 11.047 1 97.38 249 ILE A O 1
ATOM 1948 N N . VAL A 1 250 ? 1.905 9.406 11.031 1 95.75 250 VAL A N 1
ATOM 1949 C CA . VAL A 1 250 ? 0.864 10.258 11.602 1 95.75 250 VAL A CA 1
ATOM 1950 C C . VAL A 1 250 ? -0.351 10.266 10.672 1 95.75 250 VAL A C 1
ATOM 1952 O O . VAL A 1 250 ? -1.478 10.031 11.117 1 95.75 250 VAL A O 1
ATOM 1955 N N . LEU A 1 251 ? -0.122 10.516 9.453 1 96.81 251 LEU A N 1
ATOM 1956 C CA . LEU A 1 251 ? -1.23 10.617 8.508 1 96.81 251 LEU A CA 1
ATOM 1957 C C . LEU A 1 251 ? -1.976 9.289 8.398 1 96.81 251 LEU A C 1
ATOM 1959 O O . LEU A 1 251 ? -3.207 9.266 8.352 1 96.81 251 LEU A O 1
ATOM 1963 N N . GLU A 1 252 ? -1.223 8.188 8.336 1 96.56 252 GLU A N 1
ATOM 1964 C CA . GLU A 1 252 ? -1.879 6.891 8.242 1 96.56 252 GLU A CA 1
ATOM 1965 C C . GLU A 1 252 ? -2.824 6.66 9.422 1 96.56 252 GLU A C 1
ATOM 1967 O O . GLU A 1 252 ? -3.924 6.137 9.25 1 96.56 252 GLU A O 1
ATOM 1972 N N . ARG A 1 253 ? -2.377 7.008 10.609 1 94.44 253 ARG A N 1
ATOM 1973 C CA . ARG A 1 253 ? -3.217 6.797 11.781 1 94.44 253 ARG A CA 1
ATOM 1974 C C . ARG A 1 253 ? -4.512 7.598 11.68 1 94.44 253 ARG A C 1
ATOM 1976 O O . ARG A 1 253 ? -5.59 7.09 11.992 1 94.44 253 ARG A O 1
ATOM 1983 N N . PHE A 1 254 ? -4.402 8.766 11.234 1 93 254 PHE A N 1
ATOM 1984 C CA . PHE A 1 254 ? -5.602 9.586 11.117 1 93 254 PHE A CA 1
ATOM 1985 C C . PHE A 1 254 ? -6.535 9.023 10.055 1 93 254 PHE A C 1
ATOM 1987 O O . PHE A 1 254 ? -7.758 9.055 10.211 1 93 254 PHE A O 1
ATOM 1994 N N . ILE A 1 255 ? -5.984 8.562 8.977 1 93.5 255 ILE A N 1
ATOM 1995 C CA . ILE A 1 255 ? -6.805 7.938 7.941 1 93.5 255 ILE A CA 1
ATOM 1996 C C . ILE A 1 255 ? -7.508 6.707 8.516 1 93.5 255 ILE A C 1
ATOM 1998 O O . ILE A 1 255 ? -8.703 6.512 8.289 1 93.5 255 ILE A O 1
ATOM 2002 N N . LEU A 1 256 ? -6.781 5.91 9.289 1 92.12 256 LEU A N 1
ATOM 2003 C CA . LEU A 1 256 ? -7.324 4.68 9.852 1 92.12 256 LEU A CA 1
ATOM 2004 C C . LEU A 1 256 ? -8.438 4.977 10.844 1 92.12 256 LEU A C 1
ATOM 2006 O O . LEU A 1 256 ? -9.398 4.215 10.953 1 92.12 256 LEU A O 1
ATOM 2010 N N . LEU A 1 257 ? -8.305 6.023 11.531 1 89.5 257 LEU A N 1
ATOM 2011 C CA . LEU A 1 257 ? -9.305 6.398 12.531 1 89.5 257 LEU A CA 1
ATOM 2012 C C . LEU A 1 257 ? -10.633 6.742 11.867 1 89.5 257 LEU A C 1
ATOM 2014 O O . LEU A 1 257 ? -11.695 6.578 12.477 1 89.5 257 LEU A O 1
ATOM 2018 N N . GLU A 1 258 ? -10.539 7.191 10.742 1 85.31 258 GLU A N 1
ATOM 2019 C CA . GLU A 1 258 ? -11.758 7.598 10.039 1 85.31 258 GLU A CA 1
ATOM 2020 C C . GLU A 1 258 ? -12.289 6.469 9.164 1 85.31 258 GLU A C 1
ATOM 2022 O O . GLU A 1 258 ? -13.43 6.52 8.703 1 85.31 258 GLU A O 1
ATOM 2027 N N . TYR A 1 259 ? -11.438 5.523 8.859 1 79.94 259 TYR A N 1
ATOM 2028 C CA . TYR A 1 259 ? -11.852 4.434 7.988 1 79.94 259 TYR A CA 1
ATOM 2029 C C . TYR A 1 259 ? -12.812 3.488 8.711 1 79.94 259 TYR A C 1
ATOM 2031 O O . TYR A 1 259 ? -12.492 2.98 9.789 1 79.94 259 TYR A O 1
ATOM 2039 N N . SER A 1 260 ? -14.141 3.842 9.195 1 61.72 260 SER A N 1
ATOM 2040 C CA . SER A 1 260 ? -15.211 3.275 10.016 1 61.72 260 SER A CA 1
ATOM 2041 C C . SER A 1 260 ? -15.43 1.804 9.688 1 61.72 260 SER A C 1
ATOM 2043 O O . SER A 1 260 ? -15.805 1.019 10.562 1 61.72 260 SER A O 1
ATOM 2045 N N . ASP A 1 261 ? -15.812 1.37 8.383 1 50.56 261 ASP A N 1
ATOM 2046 C CA . ASP A 1 261 ? -16.797 0.344 8.078 1 50.56 261 ASP A CA 1
ATOM 2047 C C . ASP A 1 261 ? -16.484 -0.966 8.789 1 50.56 261 ASP A C 1
ATOM 2049 O O . ASP A 1 261 ? -17.359 -1.584 9.391 1 50.56 261 ASP A O 1
ATOM 2053 N N . ALA A 1 262 ? -15.641 -1.87 8.305 1 46.56 262 ALA A N 1
ATOM 2054 C CA . ALA A 1 262 ? -15.617 -3.293 8.633 1 46.56 262 ALA A CA 1
ATOM 2055 C C . ALA A 1 262 ? -14.555 -3.596 9.68 1 46.56 262 ALA A C 1
ATOM 2057 O O . ALA A 1 262 ? -13.961 -4.68 9.68 1 46.56 262 ALA A O 1
ATOM 2058 N N . GLY A 1 263 ? -14.43 -2.645 10.82 1 57.28 263 GLY A N 1
ATOM 2059 C CA . GLY A 1 263 ? -13.445 -2.969 11.844 1 57.28 263 GLY A CA 1
ATOM 2060 C C . GLY A 1 263 ? -12.094 -2.332 11.586 1 57.28 263 GLY A C 1
ATOM 2061 O O . GLY A 1 263 ? -11.789 -1.928 10.461 1 57.28 263 GLY A O 1
ATOM 2062 N N . ARG A 1 264 ? -11.453 -2.006 12.617 1 62 264 ARG A N 1
ATOM 2063 C CA . ARG A 1 264 ? -10.188 -1.278 12.562 1 62 264 ARG A CA 1
ATOM 2064 C C . ARG A 1 264 ? -9.117 -2.09 11.836 1 62 264 ARG A C 1
ATOM 2066 O O . ARG A 1 264 ? -8.898 -3.26 12.156 1 62 264 ARG A O 1
ATOM 2073 N N . ARG A 1 265 ? -8.703 -1.505 10.781 1 80.25 265 ARG A N 1
ATOM 2074 C CA . ARG A 1 265 ? -7.629 -2.119 10.008 1 80.25 265 ARG A CA 1
ATOM 2075 C C . ARG A 1 265 ? -6.27 -1.841 10.641 1 80.25 265 ARG A C 1
ATOM 2077 O O . ARG A 1 265 ? -6.066 -0.792 11.258 1 80.25 265 ARG A O 1
ATOM 2084 N N . ALA A 1 266 ? -5.406 -2.771 10.57 1 82.44 266 ALA A N 1
ATOM 2085 C CA . ALA A 1 266 ? -4.066 -2.633 11.141 1 82.44 266 ALA A CA 1
ATOM 2086 C C . ALA A 1 266 ? -3.221 -1.664 10.328 1 82.44 266 ALA A C 1
ATOM 2088 O O . ALA A 1 266 ? -3.299 -1.648 9.094 1 82.44 266 ALA A O 1
ATOM 2089 N N . PRO A 1 267 ? -2.461 -0.843 11.039 1 90.62 267 PRO A N 1
ATOM 2090 C CA . PRO A 1 267 ? -1.545 0.047 10.32 1 90.62 267 PRO A CA 1
ATOM 2091 C C . PRO A 1 267 ? -0.467 -0.712 9.547 1 90.62 267 PRO A C 1
ATOM 2093 O O . PRO A 1 267 ? -0.089 -1.82 9.938 1 90.62 267 PRO A O 1
ATOM 2096 N N . MET A 1 268 ? -0.025 -0.12 8.508 1 92.25 268 MET A N 1
ATOM 2097 C CA . MET A 1 268 ? 1.047 -0.692 7.699 1 92.25 268 MET A CA 1
ATOM 2098 C C . MET A 1 268 ? 2.408 -0.178 8.156 1 92.25 268 MET A C 1
ATOM 2100 O O . MET A 1 268 ? 3.383 -0.932 8.188 1 92.25 268 MET A O 1
ATOM 2104 N N . ALA A 1 269 ? 2.445 1.095 8.43 1 93.81 269 ALA A N 1
ATOM 2105 C CA . ALA A 1 269 ? 3.699 1.669 8.914 1 93.81 269 ALA A CA 1
ATOM 2106 C C . ALA A 1 269 ? 3.926 1.335 10.383 1 93.81 269 ALA A C 1
ATOM 2108 O O . ALA A 1 269 ? 3.141 1.737 11.242 1 93.81 269 ALA A O 1
ATOM 2109 N N . VAL A 1 270 ? 4.949 0.643 10.633 1 88.06 270 VAL A N 1
ATOM 2110 C CA . VAL A 1 270 ? 5.254 0.249 12.008 1 88.06 270 VAL A CA 1
ATOM 2111 C C . VAL A 1 270 ? 5.902 1.416 12.742 1 88.06 270 VAL A C 1
ATOM 2113 O O . VAL A 1 270 ? 6.805 2.07 12.219 1 88.06 270 VAL A O 1
ATOM 2116 N N . CYS A 1 271 ? 5.383 1.649 13.906 1 90.44 271 CYS A N 1
ATOM 2117 C CA . CYS A 1 271 ? 6.027 2.652 14.75 1 90.44 271 CYS A CA 1
ATOM 2118 C C . CYS A 1 271 ? 7.414 2.191 15.188 1 90.44 271 CYS A C 1
ATOM 2120 O O . CYS A 1 271 ? 7.594 1.042 15.594 1 90.44 271 CYS A O 1
ATOM 2122 N N . PRO A 1 272 ? 8.352 3.072 15.078 1 91 272 PRO A N 1
ATOM 2123 C CA . PRO A 1 272 ? 9.703 2.695 15.5 1 91 272 PRO A CA 1
ATOM 2124 C C . PRO A 1 272 ? 9.773 2.32 16.984 1 91 272 PRO A C 1
ATOM 2126 O O . PRO A 1 272 ? 8.906 2.715 17.766 1 91 272 PRO A O 1
ATOM 2129 N N . ASN A 1 273 ? 10.812 1.582 17.266 1 88.25 273 ASN A N 1
ATOM 2130 C CA . ASN A 1 273 ? 11.031 1.184 18.656 1 88.25 273 ASN A CA 1
ATOM 2131 C C . ASN A 1 273 ? 11.281 2.393 19.547 1 88.25 273 ASN A C 1
ATOM 2133 O O . ASN A 1 273 ? 11.703 3.447 19.078 1 88.25 273 ASN A O 1
ATOM 2137 N N . PHE A 1 274 ? 11.117 2.225 20.812 1 87.25 274 PHE A N 1
ATOM 2138 C CA . PHE A 1 274 ? 11.203 3.303 21.797 1 87.25 274 PHE A CA 1
ATOM 2139 C C . PHE A 1 274 ? 12.633 3.807 21.922 1 87.25 274 PHE A C 1
ATOM 2141 O O . PHE A 1 274 ? 12.867 4.898 22.438 1 87.25 274 PHE A O 1
ATOM 2148 N N . ASP A 1 275 ? 13.539 3.008 21.406 1 86.44 275 ASP A N 1
ATOM 2149 C CA . ASP A 1 275 ? 14.945 3.367 21.531 1 86.44 275 ASP A CA 1
ATOM 2150 C C . ASP A 1 275 ? 15.422 4.172 20.328 1 86.44 275 ASP A C 1
ATOM 2152 O O . ASP A 1 275 ? 16.562 4.637 20.297 1 86.44 275 ASP A O 1
ATOM 2156 N N . VAL A 1 276 ? 14.555 4.359 19.469 1 90.12 276 VAL A N 1
ATOM 2157 C CA . VAL A 1 276 ? 14.898 5.125 18.266 1 90.12 276 VAL A CA 1
ATOM 2158 C C . VAL A 1 276 ? 14.562 6.602 18.484 1 90.12 276 VAL A C 1
ATOM 2160 O O . VAL A 1 276 ? 13.578 6.93 19.141 1 90.12 276 VAL A O 1
ATOM 2163 N N . PRO A 1 277 ? 15.375 7.465 17.953 1 89.56 277 PRO A N 1
ATOM 2164 C CA . PRO A 1 277 ? 15.141 8.891 18.156 1 89.56 277 PRO A CA 1
ATOM 2165 C C . PRO A 1 277 ? 13.789 9.359 17.609 1 89.56 277 PRO A C 1
ATOM 2167 O O . PRO A 1 277 ? 13.359 8.898 16.562 1 89.56 277 PRO A O 1
ATOM 2170 N N . LEU A 1 278 ? 13.188 10.258 18.359 1 90.81 278 LEU A N 1
ATOM 2171 C CA . LEU A 1 278 ? 11.961 10.898 17.906 1 90.81 278 LEU A CA 1
ATOM 2172 C C . LEU A 1 278 ? 12.25 11.93 16.812 1 90.81 278 LEU A C 1
ATOM 2174 O O . LEU A 1 278 ? 13.375 12.422 16.703 1 90.81 278 LEU A O 1
ATOM 2178 N N . PRO A 1 279 ? 11.266 12.18 15.977 1 90.62 279 PRO A N 1
ATOM 2179 C CA . PRO A 1 279 ? 11.477 13.211 14.969 1 90.62 279 PRO A CA 1
ATOM 2180 C C . PRO A 1 279 ? 11.609 14.609 15.57 1 90.62 279 PRO A C 1
ATOM 2182 O O . PRO A 1 279 ? 11.312 14.805 16.75 1 90.62 279 PRO A O 1
ATOM 2185 N N . SER A 1 280 ? 12.156 15.492 14.812 1 81.94 280 SER A N 1
ATOM 2186 C CA . SER A 1 280 ? 12.398 16.844 15.297 1 81.94 280 SER A CA 1
ATOM 2187 C C . SER A 1 280 ? 11.906 17.891 14.305 1 81.94 280 SER A C 1
ATOM 2189 O O . SER A 1 280 ? 11.695 17.578 13.125 1 81.94 280 SER A O 1
ATOM 2191 N N . ASP A 1 281 ? 11.586 19.062 14.914 1 72.56 281 ASP A N 1
ATOM 2192 C CA . ASP A 1 281 ? 11.203 20.156 14.023 1 72.56 281 ASP A CA 1
ATOM 2193 C C . ASP A 1 281 ? 12.391 20.625 13.188 1 72.56 281 ASP A C 1
ATOM 2195 O O . ASP A 1 281 ? 13.539 20.547 13.625 1 72.56 281 ASP A O 1
ATOM 2199 N N . THR A 1 282 ? 12.32 20.578 11.891 1 58.03 282 THR A N 1
ATOM 2200 C CA . THR A 1 282 ? 13.398 21.156 11.086 1 58.03 282 THR A CA 1
ATOM 2201 C C . THR A 1 282 ? 13.398 22.672 11.203 1 58.03 282 THR A C 1
ATOM 2203 O O . THR A 1 282 ? 12.352 23.312 11.086 1 58.03 282 THR A O 1
ATOM 2206 N N . GLU A 1 283 ? 14.141 23.172 12.195 1 53.5 283 GLU A N 1
ATOM 2207 C CA . GLU A 1 283 ? 14.156 24.625 12.297 1 53.5 283 GLU A CA 1
ATOM 2208 C C . GLU A 1 283 ? 14.523 25.266 10.961 1 53.5 283 GLU A C 1
ATOM 2210 O O . GLU A 1 283 ? 15.227 24.672 10.148 1 53.5 283 GLU A O 1
ATOM 2215 N N . SER A 1 284 ? 13.719 26.266 10.602 1 45.16 284 SER A N 1
ATOM 2216 C CA . SER A 1 284 ? 13.773 27.125 9.422 1 45.16 284 SER A CA 1
ATOM 2217 C C . SER A 1 284 ? 15.211 27.406 9.008 1 45.16 284 SER A C 1
ATOM 2219 O O . SER A 1 284 ? 15.516 27.5 7.812 1 45.16 284 SER A O 1
ATOM 2221 N N . ASN A 1 285 ? 16.016 27.891 9.93 1 43.91 285 ASN A N 1
ATOM 2222 C CA . ASN A 1 285 ? 17.188 28.609 9.469 1 43.91 285 ASN A CA 1
ATOM 2223 C C . ASN A 1 285 ? 18.391 27.688 9.297 1 43.91 285 ASN A C 1
ATOM 2225 O O . ASN A 1 285 ? 19.531 28.141 9.234 1 43.91 285 ASN A O 1
ATOM 2229 N N . GLY A 1 286 ? 18.281 26.438 9.016 1 45.06 286 GLY A N 1
ATOM 2230 C CA . GLY A 1 286 ? 19.438 25.703 8.539 1 45.06 286 GLY A CA 1
ATOM 2231 C C . GLY A 1 286 ? 20.281 25.141 9.664 1 45.06 286 GLY A C 1
ATOM 2232 O O . GLY A 1 286 ? 21.172 24.328 9.43 1 45.06 286 GLY A O 1
ATOM 2233 N N . GLU A 1 287 ? 20.562 25.828 10.75 1 47.03 287 GLU A N 1
ATOM 2234 C CA . GLU A 1 287 ? 21.656 25.5 11.656 1 47.03 287 GLU A CA 1
ATOM 2235 C C . GLU A 1 287 ? 21.219 24.484 12.703 1 47.03 287 GLU A C 1
ATOM 2237 O O . GLU A 1 287 ? 22 24.109 13.578 1 47.03 287 GLU A O 1
ATOM 2242 N N . TYR A 1 288 ? 20.062 24.172 12.797 1 48.28 288 TYR A N 1
ATOM 2243 C CA . TYR A 1 288 ? 19.641 23.516 14.031 1 48.28 288 TYR A CA 1
ATOM 2244 C C . TYR A 1 288 ? 20.016 22.047 14.023 1 48.28 288 TYR A C 1
ATOM 2246 O O . TYR A 1 288 ? 19.609 21.297 13.125 1 48.28 288 TYR A O 1
ATOM 2254 N N . ILE A 1 289 ? 21.078 21.812 14.844 1 53.28 289 ILE A N 1
ATOM 2255 C CA . ILE A 1 289 ? 21.391 20.422 15.148 1 53.28 289 ILE A CA 1
ATOM 2256 C C . ILE A 1 289 ? 20.312 19.828 16.047 1 53.28 289 ILE A C 1
ATOM 2258 O O . ILE A 1 289 ? 20.172 20.234 17.219 1 53.28 289 ILE A O 1
ATOM 2262 N N . PRO A 1 290 ? 19.328 19.016 15.508 1 59.84 290 PRO A N 1
ATOM 2263 C CA . PRO A 1 290 ? 18.234 18.5 16.328 1 59.84 290 PRO A CA 1
ATOM 2264 C C . PRO A 1 290 ? 18.719 17.594 17.469 1 59.84 290 PRO A C 1
ATOM 2266 O O . PRO A 1 290 ? 19.734 16.922 17.328 1 59.84 290 PRO A O 1
ATOM 2269 N N . THR A 1 291 ? 18.641 18.047 18.766 1 63.06 291 THR A N 1
ATOM 2270 C CA . THR A 1 291 ? 18.75 17.078 19.844 1 63.06 291 THR A CA 1
ATOM 2271 C C . THR A 1 291 ? 17.688 16 19.703 1 63.06 291 THR A C 1
ATOM 2273 O O . THR A 1 291 ? 16.484 16.297 19.75 1 63.06 291 THR A O 1
ATOM 2276 N N . TYR A 1 292 ? 18.297 14.789 19.344 1 70.88 292 TYR A N 1
ATOM 2277 C CA . TYR A 1 292 ? 17.359 13.68 19.203 1 70.88 292 TYR A CA 1
ATOM 2278 C C . TYR A 1 292 ? 17.109 12.992 20.531 1 70.88 292 TYR A C 1
ATOM 2280 O O . TYR A 1 292 ? 18.047 12.734 21.297 1 70.88 292 TYR A O 1
ATOM 2288 N N . CYS A 1 293 ? 15.828 13.047 20.891 1 74.88 293 CYS A N 1
ATOM 2289 C CA . CYS A 1 293 ? 15.422 12.32 22.094 1 74.88 293 CYS A CA 1
ATOM 2290 C C . CYS A 1 293 ? 14.672 11.039 21.719 1 74.88 293 CYS A C 1
ATOM 2292 O O . CYS A 1 293 ? 14.141 10.922 20.625 1 74.88 293 CYS A O 1
ATOM 2294 N N . THR A 1 294 ? 14.859 10.039 22.594 1 76.88 294 THR A N 1
ATOM 2295 C CA . THR A 1 294 ? 14.109 8.797 22.438 1 76.88 294 THR A CA 1
ATOM 2296 C C . THR A 1 294 ? 12.922 8.75 23.391 1 76.88 294 THR A C 1
ATOM 2298 O O . THR A 1 294 ? 12.82 9.57 24.297 1 76.88 294 THR A O 1
ATOM 2301 N N . MET A 1 295 ? 12.039 7.922 23.109 1 75 295 MET A N 1
ATOM 2302 C CA . MET A 1 295 ? 10.883 7.75 23.984 1 75 295 MET A CA 1
ATOM 2303 C C . MET A 1 295 ? 11.312 7.309 25.391 1 75 295 MET A C 1
ATOM 2305 O O . MET A 1 295 ? 10.641 7.605 26.375 1 75 295 MET A O 1
ATOM 2309 N N . SER A 1 296 ? 12.328 6.602 25.422 1 63.81 296 SER A N 1
ATOM 2310 C CA . SER A 1 296 ? 12.812 6.062 26.688 1 63.81 296 SER A CA 1
ATOM 2311 C C . SER A 1 296 ? 13.562 7.121 27.484 1 63.81 296 SER A C 1
ATOM 2313 O O . SER A 1 296 ? 13.891 6.906 28.656 1 63.81 296 SER A O 1
ATOM 2315 N N . SER A 1 297 ? 13.875 8.117 26.781 1 60.88 297 SER A N 1
ATOM 2316 C CA . SER A 1 297 ? 14.656 9.141 27.484 1 60.88 297 SER A CA 1
ATOM 2317 C C . SER A 1 297 ? 13.828 9.836 28.547 1 60.88 297 SER A C 1
ATOM 2319 O O . SER A 1 297 ? 12.625 10.055 28.359 1 60.88 297 SER A O 1
ATOM 2321 N N . SER A 1 298 ? 14.273 9.828 29.734 1 48.56 298 SER A N 1
ATOM 2322 C CA . SER A 1 298 ? 13.68 10.484 30.891 1 48.56 298 SER A CA 1
ATOM 2323 C C . SER A 1 298 ? 13.148 11.867 30.531 1 48.56 298 SER A C 1
ATOM 2325 O O . SER A 1 298 ? 12.312 12.43 31.25 1 48.56 298 SER A O 1
ATOM 2327 N N . THR A 1 299 ? 13.703 12.359 29.719 1 48.44 299 THR A N 1
ATOM 2328 C CA . THR A 1 299 ? 13.406 13.734 29.328 1 48.44 299 THR A CA 1
ATOM 2329 C C . THR A 1 299 ? 12.008 13.836 28.719 1 48.44 299 THR A C 1
ATOM 2331 O O . THR A 1 299 ? 11.414 14.914 28.703 1 48.44 299 THR A O 1
ATOM 2334 N N . VAL A 1 300 ? 11.578 12.797 28.094 1 53.25 300 VAL A N 1
ATOM 2335 C CA . VAL A 1 300 ? 10.281 12.828 27.438 1 53.25 300 VAL A CA 1
ATOM 2336 C C . VAL A 1 300 ? 9.195 13.18 28.453 1 53.25 300 VAL A C 1
ATOM 2338 O O . VAL A 1 300 ? 8.195 13.812 28.109 1 53.25 300 VAL A O 1
ATOM 2341 N N . GLN A 1 301 ? 9.352 12.711 29.719 1 51.09 301 GLN A N 1
ATOM 2342 C CA . GLN A 1 301 ? 8.336 13.008 30.719 1 51.09 301 GLN A CA 1
ATOM 2343 C C . GLN A 1 301 ? 8.312 14.492 31.062 1 51.09 301 GLN A C 1
ATOM 2345 O O . GLN A 1 301 ? 7.258 15.047 31.375 1 51.09 301 GLN A O 1
ATOM 2350 N N . SER A 1 302 ? 9.57 15.031 31.359 1 50 302 SER A N 1
ATOM 2351 C CA . SER A 1 302 ? 9.617 16.422 31.797 1 50 302 SER A CA 1
ATOM 2352 C C . SER A 1 302 ? 9.688 17.375 30.609 1 50 302 SER A C 1
ATOM 2354 O O . SER A 1 302 ? 10.688 17.406 29.891 1 50 302 SER A O 1
ATOM 2356 N N . SER A 1 303 ? 9.164 17.625 29.844 1 47.53 303 SER A N 1
ATOM 2357 C CA . SER A 1 303 ? 8.922 18.047 28.469 1 47.53 303 SER A CA 1
ATOM 2358 C C . SER A 1 303 ? 9.883 19.156 28.047 1 47.53 303 SER A C 1
ATOM 2360 O O . SER A 1 303 ? 9.672 19.828 27.031 1 47.53 303 SER A O 1
ATOM 2362 N N . SER A 1 304 ? 10.781 19.922 28.578 1 54.44 304 SER A N 1
ATOM 2363 C CA . SER A 1 304 ? 11.117 21.25 28.109 1 54.44 304 SER A CA 1
ATOM 2364 C C . SER A 1 304 ? 11.938 21.203 26.828 1 54.44 304 SER A C 1
ATOM 2366 O O . SER A 1 304 ? 12 22.172 26.078 1 54.44 304 SER A O 1
ATOM 2368 N N . GLY A 1 305 ? 12.047 19.906 26.234 1 62.5 305 GLY A N 1
ATOM 2369 C CA . GLY A 1 305 ? 12.992 20.016 25.141 1 62.5 305 GLY A CA 1
ATOM 2370 C C . GLY A 1 305 ? 12.539 19.281 23.891 1 62.5 305 GLY A C 1
ATOM 2371 O O . GLY A 1 305 ? 13.234 19.281 22.875 1 62.5 305 GLY A O 1
ATOM 2372 N N . LEU A 1 306 ? 11.289 18.875 23.953 1 73.06 306 LEU A N 1
ATOM 2373 C CA . LEU A 1 306 ? 10.922 18.141 22.75 1 73.06 306 LEU A CA 1
ATOM 2374 C C . LEU A 1 306 ? 10.242 19.047 21.75 1 73.06 306 LEU A C 1
ATOM 2376 O O . LEU A 1 306 ? 9.477 19.938 22.125 1 73.06 306 LEU A O 1
ATOM 2380 N N . SER A 1 307 ? 10.688 18.844 20.531 1 79.12 307 SER A N 1
ATOM 2381 C CA . SER A 1 307 ? 10.062 19.609 19.453 1 79.12 307 SER A CA 1
ATOM 2382 C C . SER A 1 307 ? 8.578 19.266 19.328 1 79.12 307 SER A C 1
ATOM 2384 O O . SER A 1 307 ? 8.102 18.297 19.922 1 79.12 307 SER A O 1
ATOM 2386 N N . SER A 1 308 ? 7.84 20.141 18.672 1 81.5 308 SER A N 1
ATOM 2387 C CA . SER A 1 308 ? 6.414 19.922 18.453 1 81.5 308 SER A CA 1
ATOM 2388 C C . SER A 1 308 ? 6.164 18.609 17.734 1 81.5 308 SER A C 1
ATOM 2390 O O . SER A 1 308 ? 5.254 17.859 18.094 1 81.5 308 SER A O 1
ATOM 2392 N N . PHE A 1 309 ? 6.996 18.344 16.797 1 88.38 309 PHE A N 1
ATOM 2393 C CA . PHE A 1 309 ? 6.785 17.109 16.031 1 88.38 309 PHE A CA 1
ATOM 2394 C C . PHE A 1 309 ? 7.191 15.891 16.859 1 88.38 309 PHE A C 1
ATOM 2396 O O . PHE A 1 309 ? 6.645 14.805 16.672 1 88.38 309 PHE A O 1
ATOM 2403 N N . GLY A 1 310 ? 8.164 16.078 17.688 1 86.88 310 GLY A N 1
ATOM 2404 C CA . GLY A 1 310 ? 8.492 15.016 18.641 1 86.88 310 GLY A CA 1
ATOM 2405 C C . GLY A 1 310 ? 7.34 14.672 19.562 1 86.88 310 GLY A C 1
ATOM 2406 O O . GLY A 1 310 ? 7.113 13.5 19.875 1 86.88 310 GLY A O 1
ATOM 2407 N N . ARG A 1 311 ? 6.68 15.703 20 1 86.44 311 ARG A N 1
ATOM 2408 C CA . ARG A 1 311 ? 5.512 15.492 20.844 1 86.44 311 ARG A CA 1
ATOM 2409 C C . ARG A 1 311 ? 4.406 14.766 20.094 1 86.44 311 ARG A C 1
ATOM 2411 O O . ARG A 1 311 ? 3.672 13.961 20.656 1 86.44 311 ARG A O 1
ATOM 2418 N N . GLN A 1 312 ? 4.309 15.156 18.828 1 90.31 312 GLN A N 1
ATOM 2419 C CA . GLN A 1 312 ? 3.346 14.453 17.984 1 90.31 312 GLN A CA 1
ATOM 2420 C C . GLN A 1 312 ? 3.652 12.961 17.938 1 90.31 312 GLN A C 1
ATOM 2422 O O . GLN A 1 312 ? 2.744 12.133 17.984 1 90.31 312 GLN A O 1
ATOM 2427 N N . ALA A 1 313 ? 4.867 12.641 17.781 1 91.88 313 ALA A N 1
ATOM 2428 C CA . ALA A 1 313 ? 5.277 11.234 17.75 1 91.88 313 ALA A CA 1
ATOM 2429 C C . ALA A 1 313 ? 4.922 10.539 19.062 1 91.88 313 ALA A C 1
ATOM 2431 O O . ALA A 1 313 ? 4.445 9.406 19.062 1 91.88 313 ALA A O 1
ATOM 2432 N N . GLN A 1 314 ? 5.141 11.227 20.125 1 89.25 314 GLN A N 1
ATOM 2433 C CA . GLN A 1 314 ? 4.785 10.68 21.438 1 89.25 314 GLN A CA 1
ATOM 2434 C C . GLN A 1 314 ? 3.289 10.391 21.516 1 89.25 314 GLN A C 1
ATOM 2436 O O . GLN A 1 314 ? 2.883 9.352 22.047 1 89.25 314 GLN A O 1
ATOM 2441 N N . ALA A 1 315 ? 2.564 11.336 21.062 1 91.69 315 ALA A N 1
ATOM 2442 C CA . ALA A 1 315 ? 1.114 11.156 21.078 1 91.69 315 ALA A CA 1
ATOM 2443 C C . ALA A 1 315 ? 0.702 9.953 20.234 1 91.69 315 ALA A C 1
ATOM 2445 O O . ALA A 1 315 ? -0.243 9.242 20.578 1 91.69 315 ALA A O 1
ATOM 2446 N N . ILE A 1 316 ? 1.383 9.711 19.172 1 94.31 316 ILE A N 1
ATOM 2447 C CA . ILE A 1 316 ? 1.077 8.578 18.297 1 94.31 316 ILE A CA 1
ATOM 2448 C C . ILE A 1 316 ? 1.366 7.27 19.016 1 94.31 316 ILE A C 1
ATOM 2450 O O . ILE A 1 316 ? 0.621 6.297 18.875 1 94.31 316 ILE A O 1
ATOM 2454 N N . TYR A 1 317 ? 2.436 7.238 19.797 1 92.25 317 TYR A N 1
ATOM 2455 C CA . TYR A 1 317 ? 2.721 6.043 20.578 1 92.25 317 TYR A CA 1
ATOM 2456 C C . TYR A 1 317 ? 1.564 5.719 21.516 1 92.25 317 TYR A C 1
ATOM 2458 O O . TYR A 1 317 ? 1.182 4.555 21.672 1 92.25 317 TYR A O 1
ATOM 2466 N N . LEU A 1 318 ? 1.063 6.742 22.078 1 90.75 318 LEU A N 1
ATOM 2467 C CA . LEU A 1 318 ? -0.047 6.551 23.016 1 90.75 318 LEU A CA 1
ATOM 2468 C C . LEU A 1 318 ? -1.299 6.09 22.266 1 90.75 318 LEU A C 1
ATOM 2470 O O . LEU A 1 318 ? -2.035 5.23 22.75 1 90.75 318 LEU A O 1
ATOM 2474 N N . LEU A 1 319 ? -1.495 6.684 21.156 1 93.06 319 LEU A N 1
ATOM 2475 C CA . LEU A 1 319 ? -2.631 6.273 20.344 1 93.06 319 LEU A CA 1
ATOM 2476 C C . LEU A 1 319 ? -2.518 4.801 19.953 1 93.06 319 LEU A C 1
ATOM 2478 O O . LEU A 1 319 ? -3.488 4.051 20.062 1 93.06 319 LEU A O 1
ATOM 2482 N N . ASP A 1 320 ? -1.363 4.398 19.484 1 92.62 320 ASP A N 1
ATOM 2483 C CA . ASP A 1 320 ? -1.153 3.008 19.094 1 92.62 320 ASP A CA 1
ATOM 2484 C C . ASP A 1 320 ? -1.394 2.064 20.266 1 92.62 320 ASP A C 1
ATOM 2486 O O . ASP A 1 320 ? -1.967 0.986 20.094 1 92.62 320 ASP A O 1
ATOM 2490 N N . ARG A 1 321 ? -0.938 2.453 21.375 1 88.56 321 ARG A N 1
ATOM 2491 C CA . ARG A 1 321 ? -1.177 1.655 22.562 1 88.56 321 ARG A CA 1
ATOM 2492 C C . ARG A 1 321 ? -2.67 1.537 22.859 1 88.56 321 ARG A C 1
ATOM 2494 O O . ARG A 1 321 ? -3.158 0.455 23.188 1 88.56 321 ARG A O 1
ATOM 2501 N N . CYS A 1 322 ? -3.334 2.633 22.719 1 88.38 322 CYS A N 1
ATOM 2502 C CA . CYS A 1 322 ? -4.777 2.648 22.938 1 88.38 322 CYS A CA 1
ATOM 2503 C C . CYS A 1 322 ? -5.484 1.705 21.984 1 88.38 322 CYS A C 1
ATOM 2505 O O . CYS A 1 322 ? -6.332 0.913 22.391 1 88.38 322 CYS A O 1
ATOM 2507 N N . LEU A 1 323 ? -5.117 1.759 20.781 1 86.62 323 LEU A N 1
ATOM 2508 C CA . LEU A 1 323 ? -5.742 0.931 19.75 1 86.62 323 LEU A CA 1
ATOM 2509 C C . LEU A 1 323 ? -5.422 -0.543 19.984 1 86.62 323 LEU A C 1
ATOM 2511 O O . LEU A 1 323 ? -6.285 -1.404 19.797 1 86.62 323 LEU A O 1
ATOM 2515 N N . ASN A 1 324 ? -4.219 -0.834 20.312 1 83.81 324 ASN A N 1
ATOM 2516 C CA . ASN A 1 324 ? -3.818 -2.213 20.578 1 83.81 324 ASN A CA 1
ATOM 2517 C C . ASN A 1 324 ? -4.562 -2.801 21.766 1 83.81 324 ASN A C 1
ATOM 2519 O O . ASN A 1 324 ? -5.008 -3.947 21.734 1 83.81 324 ASN A O 1
ATOM 2523 N N . GLU A 1 325 ? -4.684 -2.062 22.766 1 80.25 325 GLU A N 1
ATOM 2524 C CA . GLU A 1 325 ? -5.332 -2.535 23.984 1 80.25 325 GLU A CA 1
ATOM 2525 C C . GLU A 1 325 ? -6.832 -2.725 23.781 1 80.25 325 GLU A C 1
ATOM 2527 O O . GLU A 1 325 ? -7.441 -3.613 24.375 1 80.25 325 GLU A O 1
ATOM 2532 N N . THR A 1 326 ? -7.359 -1.933 23 1 74.5 326 THR A N 1
ATOM 2533 C CA . THR A 1 326 ? -8.789 -2.027 22.75 1 74.5 326 THR A CA 1
ATOM 2534 C C . THR A 1 326 ? -9.102 -3.195 21.812 1 74.5 326 THR A C 1
ATOM 2536 O O . THR A 1 326 ? -10.172 -3.791 21.891 1 74.5 326 THR A O 1
ATOM 2539 N N . ASN A 1 327 ? -8.18 -3.572 20.953 1 71.44 327 ASN A N 1
ATOM 2540 C CA . ASN A 1 327 ? -8.375 -4.699 20.047 1 71.44 327 ASN A CA 1
ATOM 2541 C C . ASN A 1 327 ? -8.164 -6.031 20.766 1 71.44 327 ASN A C 1
ATOM 2543 O O . ASN A 1 327 ? -8.797 -7.031 20.406 1 71.44 327 ASN A O 1
ATOM 2547 N N . GLN A 1 328 ? -7.203 -6.117 21.703 1 61.81 328 GLN A N 1
ATOM 2548 C CA . GLN A 1 328 ? -6.906 -7.34 22.453 1 61.81 328 GLN A CA 1
ATOM 2549 C C . GLN A 1 328 ? -7.984 -7.625 23.484 1 61.81 328 GLN A C 1
ATOM 2551 O O . GLN A 1 328 ? -8.039 -8.727 24.047 1 61.81 328 GLN A O 1
ATOM 2556 N N . SER A 1 329 ? -8.68 -6.66 23.859 1 57.69 329 SER A N 1
ATOM 2557 C CA . SER A 1 329 ? -9.672 -6.809 24.922 1 57.69 329 SER A CA 1
ATOM 2558 C C . SER A 1 329 ? -10.539 -8.039 24.703 1 57.69 329 SER A C 1
ATOM 2560 O O . SER A 1 329 ? -11.047 -8.625 25.656 1 57.69 329 SER A O 1
ATOM 2562 N N . GLU A 1 330 ? -10.516 -8.648 23.5 1 57.03 330 GLU A N 1
ATOM 2563 C CA . GLU A 1 330 ? -11.383 -9.812 23.312 1 57.03 330 GLU A CA 1
ATOM 2564 C C . GLU A 1 330 ? -10.727 -11.086 23.828 1 57.03 330 GLU A C 1
ATOM 2566 O O . GLU A 1 330 ? -11.406 -12.062 24.141 1 57.03 330 GLU A O 1
ATOM 2571 N N . GLN A 1 331 ? -9.383 -11.117 24.047 1 55.66 331 GLN A N 1
ATOM 2572 C CA . GLN A 1 331 ? -8.75 -12.414 24.297 1 55.66 331 GLN A CA 1
ATOM 2573 C C . GLN A 1 331 ? -8.188 -12.5 25.703 1 55.66 331 GLN A C 1
ATOM 2575 O O . GLN A 1 331 ? -7.98 -13.594 26.234 1 55.66 331 GLN A O 1
ATOM 2580 N N . GLY A 1 332 ? -8.062 -11.328 26.469 1 58.91 332 GLY A N 1
ATOM 2581 C CA . GLY A 1 332 ? -7.301 -11.43 27.703 1 58.91 332 GLY A CA 1
ATOM 2582 C C . GLY A 1 332 ? -8.164 -11.273 28.953 1 58.91 332 GLY A C 1
ATOM 2583 O O . GLY A 1 332 ? -9.391 -11.266 28.859 1 58.91 332 GLY A O 1
ATOM 2584 N N . ASP A 1 333 ? -7.566 -11.414 30.078 1 71.44 333 ASP A N 1
ATOM 2585 C CA . ASP A 1 333 ? -8.164 -11.203 31.391 1 71.44 333 ASP A CA 1
ATOM 2586 C C . ASP A 1 333 ? -8.766 -9.805 31.5 1 71.44 333 ASP A C 1
ATOM 2588 O O . ASP A 1 333 ? -8.055 -8.805 31.406 1 71.44 333 ASP A O 1
ATOM 2592 N N . PRO A 1 334 ? -10.086 -9.758 31.703 1 72.44 334 PRO A N 1
ATOM 2593 C CA . PRO A 1 334 ? -10.781 -8.477 31.734 1 72.44 334 PRO A CA 1
ATOM 2594 C C . PRO A 1 334 ? -10.234 -7.531 32.812 1 72.44 334 PRO A C 1
ATOM 2596 O O . PRO A 1 334 ? -10.188 -6.316 32.594 1 72.44 334 PRO A O 1
ATOM 2599 N N . GLU A 1 335 ? -9.812 -8.102 33.938 1 74.31 335 GLU A N 1
ATOM 2600 C CA . GLU A 1 335 ? -9.297 -7.254 35.031 1 74.31 335 GLU A CA 1
ATOM 2601 C C . GLU A 1 335 ? -7.969 -6.617 34.625 1 74.31 335 GLU A C 1
ATOM 2603 O O . GLU A 1 335 ? -7.746 -5.43 34.875 1 74.31 335 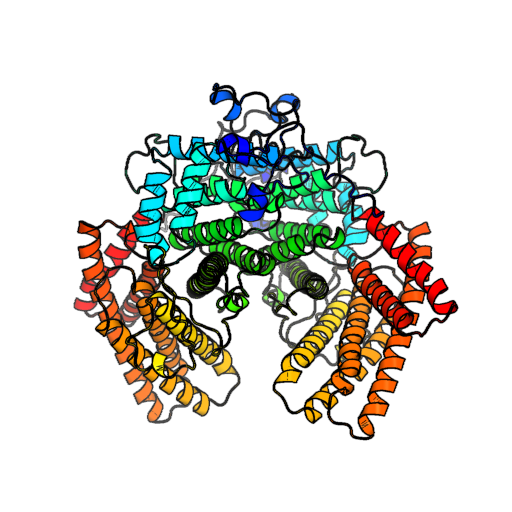GLU A O 1
ATOM 2608 N N . SER A 1 336 ? -7.203 -7.414 34.062 1 79.94 336 SER A N 1
ATOM 2609 C CA . SER A 1 336 ? -5.91 -6.906 33.625 1 79.94 336 SER A CA 1
ATOM 2610 C C . SER A 1 336 ? -6.074 -5.871 32.5 1 79.94 336 SER A C 1
ATOM 2612 O O . SER A 1 336 ? -5.34 -4.883 32.469 1 79.94 336 SER A O 1
ATOM 2614 N N . GLN A 1 337 ? -7.039 -6.078 31.812 1 79.38 337 GLN A N 1
ATOM 2615 C CA . GLN A 1 337 ? -7.312 -5.156 30.703 1 79.38 337 GLN A CA 1
ATOM 2616 C C . GLN A 1 337 ? -7.816 -3.812 31.234 1 79.38 337 GLN A C 1
ATOM 2618 O O . GLN A 1 337 ? -7.422 -2.758 30.734 1 79.38 337 GLN A O 1
ATOM 2623 N N . LEU A 1 338 ? -8.625 -3.904 32.219 1 77.69 338 LEU A N 1
ATOM 2624 C CA . LEU A 1 338 ? -9.172 -2.686 32.812 1 77.69 338 LEU A CA 1
ATOM 2625 C C . LEU A 1 338 ? -8.07 -1.854 33.438 1 77.69 338 LEU A C 1
ATOM 2627 O O . LEU A 1 338 ? -8.07 -0.625 33.344 1 77.69 338 LEU A O 1
ATOM 2631 N N . LEU A 1 339 ? -7.172 -2.514 34.062 1 82.25 339 LEU A N 1
ATOM 2632 C CA . LEU A 1 339 ? -6.062 -1.817 34.688 1 82.25 339 LEU A CA 1
ATOM 2633 C C . LEU A 1 339 ? -5.184 -1.124 33.656 1 82.25 339 LEU A C 1
ATOM 2635 O O . LEU A 1 339 ? -4.719 -0.003 33.875 1 82.25 339 LEU A O 1
ATOM 2639 N N . LYS A 1 340 ? -5.031 -1.776 32.625 1 83.81 340 LYS A N 1
ATOM 2640 C CA . LYS A 1 340 ? -4.227 -1.202 31.547 1 83.81 340 LYS A CA 1
ATOM 2641 C C . LYS A 1 340 ? -4.91 0.021 30.938 1 83.81 340 LYS A C 1
ATOM 2643 O O . LYS A 1 340 ? -4.25 1.016 30.625 1 83.81 340 LYS A O 1
ATOM 2648 N N . LEU A 1 341 ? -6.176 -0.072 30.828 1 84.12 341 LEU A N 1
ATOM 2649 C CA . LEU A 1 341 ? -6.934 1.035 30.25 1 84.12 341 LEU A CA 1
ATOM 2650 C C . LEU A 1 341 ? -6.957 2.227 31.203 1 84.12 341 LEU A C 1
ATOM 2652 O O . LEU A 1 341 ? -6.902 3.377 30.766 1 84.12 341 LEU A O 1
ATOM 2656 N N . GLN A 1 342 ? -7 1.959 32.438 1 83.75 342 GLN A N 1
ATOM 2657 C CA . GLN A 1 342 ? -6.961 3.025 33.438 1 83.75 342 GLN A CA 1
ATOM 2658 C C . GLN A 1 342 ? -5.613 3.742 33.438 1 83.75 342 GLN A C 1
ATOM 2660 O O . GLN A 1 342 ? -5.555 4.969 33.562 1 83.75 342 GLN A O 1
ATOM 2665 N N . GLN A 1 343 ? -4.656 2.973 33.344 1 88.81 343 GLN A N 1
ATOM 2666 C CA . GLN A 1 343 ? -3.324 3.564 33.281 1 88.81 343 GLN A CA 1
ATOM 2667 C C . GLN A 1 343 ? -3.16 4.414 32.031 1 88.81 343 GLN A C 1
ATOM 2669 O O . GLN A 1 343 ? -2.555 5.484 32.062 1 88.81 343 GLN A O 1
ATOM 2674 N N . LEU A 1 344 ? -3.678 3.879 31.031 1 89.94 344 LEU A N 1
ATOM 2675 C CA . LEU A 1 344 ? -3.619 4.613 29.766 1 89.94 344 LEU A CA 1
ATOM 2676 C C . LEU A 1 344 ? -4.387 5.926 29.875 1 89.94 344 LEU A C 1
ATOM 2678 O O . LEU A 1 344 ? -3.951 6.949 29.344 1 89.94 344 LEU A O 1
ATOM 2682 N N . ASP A 1 345 ? -5.484 5.914 30.469 1 90.19 345 ASP A N 1
ATOM 2683 C CA . ASP A 1 345 ? -6.273 7.125 30.688 1 90.19 345 ASP A CA 1
ATOM 2684 C C . ASP A 1 345 ? -5.477 8.172 31.469 1 90.19 345 ASP A C 1
ATOM 2686 O O . ASP A 1 345 ? -5.465 9.344 31.109 1 90.19 345 ASP A O 1
ATOM 2690 N N . LYS A 1 346 ? -4.863 7.711 32.469 1 89.38 346 LYS A N 1
ATOM 2691 C CA . LYS A 1 346 ? -4.051 8.617 33.281 1 89.38 346 LYS A CA 1
ATOM 2692 C C . LYS A 1 346 ? -2.918 9.227 32.438 1 89.38 346 LYS A C 1
ATOM 2694 O O . LYS A 1 346 ? -2.662 10.43 32.531 1 89.38 346 LYS A O 1
ATOM 2699 N N . ASP A 1 347 ? -2.271 8.43 31.734 1 89.31 347 ASP A N 1
ATOM 2700 C CA . ASP A 1 347 ? -1.173 8.898 30.891 1 89.31 347 ASP A CA 1
ATOM 2701 C C . ASP A 1 347 ? -1.657 9.93 29.875 1 89.31 347 ASP A C 1
ATOM 2703 O O . ASP A 1 347 ? -1.003 10.953 29.656 1 89.31 347 ASP A O 1
ATOM 2707 N N . LEU A 1 348 ? -2.725 9.633 29.281 1 92.19 348 LEU A N 1
ATOM 2708 C CA . LEU A 1 348 ? -3.281 10.523 28.266 1 92.19 348 LEU A CA 1
ATOM 2709 C C . LEU A 1 348 ? -3.674 11.867 28.875 1 92.19 348 LEU A C 1
ATOM 2711 O O . LEU A 1 348 ? -3.389 12.914 28.297 1 92.19 348 LEU A O 1
ATOM 2715 N N . GLN A 1 349 ? -4.297 11.828 29.953 1 88.88 349 GLN A N 1
ATOM 2716 C CA . GLN A 1 349 ? -4.711 13.055 30.625 1 88.88 349 GLN A CA 1
ATOM 2717 C C . GLN A 1 349 ? -3.504 13.891 31.047 1 88.88 349 GLN A C 1
ATOM 2719 O O . GLN A 1 349 ? -3.514 15.109 30.906 1 88.88 349 GLN A O 1
ATOM 2724 N N . GLN A 1 350 ? -2.568 13.211 31.531 1 86.75 350 GLN A N 1
ATOM 2725 C CA . GLN A 1 350 ? -1.347 13.898 31.922 1 86.75 350 GLN A CA 1
ATOM 2726 C C . GLN A 1 350 ? -0.675 14.562 30.719 1 86.75 350 GLN A C 1
ATOM 2728 O O . GLN A 1 350 ? -0.239 15.711 30.812 1 86.75 350 GLN A O 1
ATOM 2733 N N . ARG A 1 351 ? -0.595 13.867 29.703 1 85.56 351 ARG A N 1
ATOM 2734 C CA . ARG A 1 351 ? 0.033 14.391 28.5 1 85.56 351 ARG A CA 1
ATOM 2735 C C . ARG A 1 351 ? -0.778 15.547 27.922 1 85.56 351 ARG A C 1
ATOM 2737 O O . ARG A 1 351 ? -0.212 16.516 27.422 1 85.56 351 ARG A O 1
ATOM 2744 N N . LEU A 1 352 ? -2.047 15.375 27.891 1 85.88 352 LEU A N 1
ATOM 2745 C CA . LEU A 1 352 ? -2.896 16.469 27.406 1 85.88 352 LEU A CA 1
ATOM 2746 C C . LEU A 1 352 ? -2.643 17.75 28.188 1 85.88 352 LEU A C 1
ATOM 2748 O O . LEU A 1 352 ? -2.52 18.828 27.609 1 85.88 352 LEU A O 1
ATOM 2752 N N . SER A 1 353 ? -2.57 17.594 29.5 1 81.88 353 SER A N 1
ATOM 2753 C CA . SER A 1 353 ? -2.314 18.734 30.359 1 81.88 353 SER A CA 1
ATOM 2754 C C . SER A 1 353 ? -0.971 19.391 30.031 1 81.88 353 SER A C 1
ATOM 2756 O O . SER A 1 353 ? -0.864 20.609 29.969 1 81.88 353 SER A O 1
ATOM 2758 N N . VAL A 1 354 ? -0.02 18.578 29.828 1 78.19 354 VAL A N 1
ATOM 2759 C CA . VAL A 1 354 ? 1.316 19.078 29.516 1 78.19 354 VAL A CA 1
ATOM 2760 C C . VAL A 1 354 ? 1.301 19.766 28.156 1 78.19 354 VAL A C 1
ATOM 2762 O O . VAL A 1 354 ? 1.863 20.859 28.016 1 78.19 354 VAL A O 1
ATOM 2765 N N . PHE A 1 355 ? 0.659 19.172 27.234 1 78.19 355 PHE A N 1
ATOM 2766 C CA . PHE A 1 355 ? 0.655 19.703 25.875 1 78.19 355 PHE A CA 1
ATOM 2767 C C . PHE A 1 355 ? -0.131 21.016 25.812 1 78.19 355 PHE A C 1
ATOM 2769 O O . PHE A 1 355 ? 0.222 21.922 25.047 1 78.19 355 PHE A O 1
ATOM 2776 N N . MET A 1 356 ? -1.15 21.094 26.516 1 75.12 356 MET A N 1
ATOM 2777 C CA . MET A 1 356 ? -1.999 22.281 26.5 1 75.12 356 MET A CA 1
ATOM 2778 C C . MET A 1 356 ? -1.324 23.438 27.219 1 75.12 356 MET A C 1
ATOM 2780 O O . MET A 1 356 ? -1.574 24.594 26.891 1 75.12 356 MET A O 1
ATOM 2784 N N . THR A 1 357 ? -0.443 23.078 28.234 1 70.38 357 THR A N 1
ATOM 2785 C CA . THR A 1 357 ? 0.194 24.125 29.031 1 70.38 357 THR A CA 1
ATOM 2786 C C . THR A 1 357 ? 1.453 24.641 28.328 1 70.38 357 THR A C 1
ATOM 2788 O O . THR A 1 357 ? 1.849 25.797 28.516 1 70.38 357 THR A O 1
ATOM 2791 N N . GLN A 1 358 ? 2.34 23.797 27.828 1 65.31 358 GLN A N 1
ATOM 2792 C CA . GLN A 1 358 ? 3.594 24.188 27.188 1 65.31 358 GLN A CA 1
ATOM 2793 C C . GLN A 1 358 ? 3.338 25.062 25.969 1 65.31 358 GLN A C 1
ATOM 2795 O O . GLN A 1 358 ? 4.277 25.484 25.281 1 65.31 358 GLN A O 1
ATOM 2800 N N . THR A 1 359 ? 2.244 25.391 25.703 1 52.47 359 THR A N 1
ATOM 2801 C CA . THR A 1 359 ? 1.806 25.906 24.406 1 52.47 359 THR A CA 1
ATOM 2802 C C . THR A 1 359 ? 2.418 27.281 24.141 1 52.47 359 THR A C 1
ATOM 2804 O O . THR A 1 359 ? 2.039 28.281 24.766 1 52.47 359 THR A O 1
ATOM 2807 N N . PRO A 1 360 ? 3.822 27.359 23.875 1 52.12 360 PRO A N 1
ATOM 2808 C CA . PRO A 1 360 ? 3.781 28.625 23.125 1 52.12 360 PRO A CA 1
ATOM 2809 C C . PRO A 1 360 ? 2.736 28.609 22.016 1 52.12 360 PRO A C 1
ATOM 2811 O O . PRO A 1 360 ? 2.52 27.578 21.375 1 52.12 360 PRO A O 1
ATOM 2814 N N . HIS A 1 361 ? 1.635 29.328 22.156 1 51.5 361 HIS A N 1
ATOM 2815 C CA . HIS A 1 361 ? 0.42 29.453 21.359 1 51.5 361 HIS A CA 1
ATOM 2816 C C . HIS A 1 361 ? 0.747 29.594 19.875 1 51.5 361 HIS A C 1
ATOM 2818 O O . HIS A 1 361 ? 0.602 30.672 19.312 1 51.5 361 HIS A O 1
ATOM 2824 N N . GLU A 1 362 ? 1.858 29.016 19.406 1 57.41 362 GLU A N 1
ATOM 2825 C CA . GLU A 1 362 ? 1.845 29.203 17.969 1 57.41 362 GLU A CA 1
ATOM 2826 C C . GLU A 1 362 ? 0.844 28.266 17.297 1 57.41 362 GLU A C 1
ATOM 2828 O O . GLU A 1 362 ? 0.948 27.047 17.438 1 57.41 362 GLU A O 1
ATOM 2833 N N . PRO A 1 363 ? -0.108 28.859 16.766 1 55.19 363 PRO A N 1
ATOM 2834 C CA . PRO A 1 363 ? -1.173 28.094 16.109 1 55.19 363 PRO A CA 1
ATOM 2835 C C . PRO A 1 363 ? -0.636 27.094 15.102 1 55.19 363 PRO A C 1
ATOM 2837 O O . PRO A 1 363 ? 0.319 27.391 14.375 1 55.19 363 PRO A O 1
ATOM 2840 N N . GLY A 1 364 ? -1.048 25.875 15.18 1 58.69 364 GLY A N 1
ATOM 2841 C CA . GLY A 1 364 ? -0.762 24.859 14.188 1 58.69 364 GLY A CA 1
ATOM 2842 C C . GLY A 1 364 ? 0.268 23.844 14.656 1 58.69 364 GLY A C 1
ATOM 2843 O O . GLY A 1 364 ? 0.242 22.688 14.242 1 58.69 364 GLY A O 1
ATOM 2844 N N . LEU A 1 365 ? 1.193 24.266 15.453 1 60.62 365 LEU A N 1
ATOM 2845 C CA . LEU A 1 365 ? 2.322 23.406 15.781 1 60.62 365 LEU A CA 1
ATOM 2846 C C . LEU A 1 365 ? 1.887 22.281 16.703 1 60.62 365 LEU A C 1
ATOM 2848 O O . LEU A 1 365 ? 2.34 21.141 16.562 1 60.62 365 LEU A O 1
ATOM 2852 N N . ARG A 1 366 ? 0.936 22.562 17.516 1 73.25 366 ARG A N 1
ATOM 2853 C CA . ARG A 1 366 ? 0.632 21.516 18.484 1 73.25 366 ARG A CA 1
ATOM 2854 C C . ARG A 1 366 ? -0.774 20.953 18.266 1 73.25 366 ARG A C 1
ATOM 2856 O O . ARG A 1 366 ? -1.255 20.141 19.062 1 73.25 366 ARG A O 1
ATOM 2863 N N . CYS A 1 367 ? -1.314 21.391 17.203 1 78.25 367 CYS A N 1
ATOM 2864 C CA . CYS A 1 367 ? -2.674 20.953 16.891 1 78.25 367 CYS A CA 1
ATOM 2865 C C . CYS A 1 367 ? -2.725 19.453 16.656 1 78.25 367 CYS A C 1
ATOM 2867 O O . CYS A 1 367 ? -3.611 18.766 17.172 1 78.25 367 CYS A O 1
ATOM 2869 N N . GLY A 1 368 ? -1.747 19 16 1 83 368 GLY A N 1
ATOM 2870 C CA . GLY A 1 368 ? -1.721 17.578 15.711 1 83 368 GLY A CA 1
ATOM 2871 C C . GLY A 1 368 ? -1.564 16.719 16.953 1 83 368 GLY A C 1
ATOM 2872 O O . GLY A 1 368 ? -2.229 15.688 17.078 1 83 368 GLY A O 1
ATOM 2873 N N . THR A 1 369 ? -0.768 17.203 17.828 1 87.56 369 THR A N 1
ATOM 2874 C CA . THR A 1 369 ? -0.503 16.469 19.062 1 87.56 369 THR A CA 1
ATOM 2875 C C . THR A 1 369 ? -1.756 16.406 19.938 1 87.56 369 THR A C 1
ATOM 2877 O O . THR A 1 369 ? -2.152 15.328 20.375 1 87.56 369 THR A O 1
ATOM 2880 N N . ILE A 1 370 ? -2.311 17.531 20.125 1 86.19 370 ILE A N 1
ATOM 2881 C CA . ILE A 1 370 ? -3.492 17.625 20.984 1 86.19 370 ILE A CA 1
ATOM 2882 C C . ILE A 1 370 ? -4.641 16.828 20.359 1 86.19 370 ILE A C 1
ATOM 2884 O O . ILE A 1 370 ? -5.348 16.094 21.062 1 86.19 370 ILE A O 1
ATOM 2888 N N . ALA A 1 371 ? -4.77 17 19.062 1 88.81 371 ALA A N 1
ATOM 2889 C CA . ALA A 1 371 ? -5.82 16.266 18.359 1 88.81 371 ALA A CA 1
ATOM 2890 C C . ALA A 1 371 ? -5.66 14.766 18.547 1 88.81 371 ALA A C 1
ATOM 2892 O O . ALA A 1 371 ? -6.648 14.047 18.75 1 88.81 371 ALA A O 1
ATOM 2893 N N . THR A 1 372 ? -4.492 14.297 18.484 1 91.81 372 THR A N 1
ATOM 2894 C CA . THR A 1 372 ? -4.219 12.867 18.625 1 91.81 372 THR A CA 1
ATOM 2895 C C . THR A 1 372 ? -4.586 12.383 20.031 1 91.81 372 THR A C 1
ATOM 2897 O O . THR A 1 372 ? -5.207 11.328 20.188 1 91.81 372 THR A O 1
ATOM 2900 N N . VAL A 1 373 ? -4.23 13.156 21.016 1 91.56 373 VAL A N 1
ATOM 2901 C CA . VAL A 1 373 ? -4.516 12.766 22.391 1 91.56 373 VAL A CA 1
ATOM 2902 C C . VAL A 1 373 ? -6.02 12.797 22.625 1 91.56 373 VAL A C 1
ATOM 2904 O O . VAL A 1 373 ? -6.574 11.891 23.25 1 91.56 373 VAL A O 1
ATOM 2907 N N . ILE A 1 374 ? -6.648 13.805 22.156 1 90.88 374 ILE A N 1
ATOM 2908 C CA . ILE A 1 374 ? -8.094 13.922 22.312 1 90.88 374 ILE A CA 1
ATOM 2909 C C . ILE A 1 374 ? -8.789 12.727 21.656 1 90.88 374 ILE A C 1
ATOM 2911 O O . ILE A 1 374 ? -9.695 12.133 22.25 1 90.88 374 ILE A O 1
ATOM 2915 N N . ARG A 1 375 ? -8.383 12.383 20.484 1 91.75 375 ARG A N 1
ATOM 2916 C CA . ARG A 1 375 ? -8.969 11.234 19.797 1 91.75 375 ARG A CA 1
ATOM 2917 C C . ARG A 1 375 ? -8.75 9.953 20.594 1 91.75 375 ARG A C 1
ATOM 2919 O O . ARG A 1 375 ? -9.641 9.102 20.672 1 91.75 375 ARG A O 1
ATOM 2926 N N . SER A 1 376 ? -7.562 9.828 21.125 1 92.62 376 SER A N 1
ATOM 2927 C CA . SER A 1 376 ? -7.258 8.656 21.938 1 92.62 376 SER A CA 1
ATOM 2928 C C . SER A 1 376 ? -8.188 8.562 23.141 1 92.62 376 SER A C 1
ATOM 2930 O O . SER A 1 376 ? -8.656 7.473 23.484 1 92.62 376 SER A O 1
ATOM 2932 N N . LEU A 1 377 ? -8.453 9.68 23.719 1 92.25 377 LEU A N 1
ATOM 2933 C CA . LEU A 1 377 ? -9.336 9.719 24.875 1 92.25 377 LEU A CA 1
ATOM 2934 C C . LEU A 1 377 ? -10.758 9.328 24.484 1 92.25 377 LEU A C 1
ATOM 2936 O O . LEU A 1 377 ? -11.422 8.586 25.203 1 92.25 377 LEU A O 1
ATOM 2940 N N . TYR A 1 378 ? -11.219 9.789 23.344 1 90 378 TYR A N 1
ATOM 2941 C CA . TYR A 1 378 ? -12.539 9.391 22.859 1 90 378 TYR A CA 1
ATOM 2942 C C . TYR A 1 378 ? -12.609 7.879 22.672 1 90 378 TYR A C 1
ATOM 2944 O O . TYR A 1 378 ? -13.594 7.242 23.062 1 90 378 TYR A O 1
ATOM 2952 N N . ILE A 1 379 ? -11.625 7.324 22.094 1 88.44 379 ILE A N 1
ATOM 2953 C CA . ILE A 1 379 ? -11.594 5.895 21.797 1 88.44 379 ILE A CA 1
ATOM 2954 C C . ILE A 1 379 ? -11.602 5.102 23.109 1 88.44 379 ILE A C 1
ATOM 2956 O O . ILE A 1 379 ? -12.383 4.168 23.266 1 88.44 379 ILE A O 1
ATOM 2960 N N . LEU A 1 380 ? -10.766 5.543 23.969 1 89.88 380 LEU A N 1
ATOM 2961 C CA . LEU A 1 380 ? -10.617 4.848 25.25 1 89.88 380 LEU A CA 1
ATOM 2962 C C . LEU A 1 380 ? -11.93 4.855 26.016 1 89.88 380 LEU A C 1
ATOM 2964 O O . LEU A 1 380 ? -12.406 3.803 26.453 1 89.88 380 LEU A O 1
ATOM 2968 N N . HIS A 1 381 ? -12.586 5.93 26.078 1 88.75 381 HIS A N 1
ATOM 2969 C CA . HIS A 1 381 ? -13.75 6.07 26.953 1 88.75 381 HIS A CA 1
ATOM 2970 C C . HIS A 1 381 ? -15.016 5.586 26.266 1 88.75 381 HIS A C 1
ATOM 2972 O O . HIS A 1 381 ? -16 5.238 26.922 1 88.75 381 HIS A O 1
ATOM 2978 N N . LYS A 1 382 ? -15.016 5.555 25 1 80.69 382 LYS A N 1
ATOM 2979 C CA . LYS A 1 382 ? -16.125 4.914 24.297 1 80.69 382 LYS A CA 1
ATOM 2980 C C . LYS A 1 382 ? -16.141 3.41 24.547 1 80.69 382 LYS A C 1
ATOM 2982 O O . LYS A 1 382 ? -17.203 2.811 24.719 1 80.69 382 LYS A O 1
ATOM 2987 N N . ILE A 1 383 ? -15.031 2.902 24.578 1 76.88 383 ILE A N 1
ATOM 2988 C CA . ILE A 1 383 ? -14.922 1.47 24.828 1 76.88 383 ILE A CA 1
ATOM 2989 C C . ILE A 1 383 ? -15.266 1.173 26.281 1 76.88 383 ILE A C 1
ATOM 2991 O O . ILE A 1 383 ? -15.984 0.216 26.578 1 76.88 383 ILE A O 1
ATOM 2995 N N . LEU A 1 384 ? -14.719 2.014 27.125 1 75.88 384 LEU A N 1
ATOM 2996 C CA . LEU A 1 384 ? -14.977 1.828 28.562 1 75.88 384 LEU A CA 1
ATOM 2997 C C . LEU A 1 384 ? -16.453 2.041 28.875 1 75.88 384 LEU A C 1
ATOM 2999 O O . LEU A 1 384 ? -17 1.377 29.75 1 75.88 384 LEU A O 1
ATOM 3003 N N . SER A 1 385 ? -17.062 2.887 28.125 1 73.06 385 SER A N 1
ATOM 3004 C CA . SER A 1 385 ? -18.484 3.139 28.344 1 73.06 385 SER A CA 1
ATOM 3005 C C . SER A 1 385 ? -19.344 1.986 27.812 1 73.06 385 SER A C 1
ATOM 3007 O O . SER A 1 385 ? -20.406 1.703 28.359 1 73.06 385 SER A O 1
ATOM 3009 N N . ARG A 1 386 ? -18.828 1.354 26.75 1 63.19 386 ARG A N 1
ATOM 3010 C CA . ARG A 1 386 ? -19.547 0.215 26.203 1 63.19 386 ARG A CA 1
ATOM 3011 C C . ARG A 1 386 ? -19.25 -1.06 26.984 1 63.19 386 ARG A C 1
ATOM 3013 O O . ARG A 1 386 ? -20.062 -1.983 27.016 1 63.19 386 ARG A O 1
ATOM 3020 N N . ALA A 1 387 ? -17.969 -1.27 27.281 1 56.38 387 ALA A N 1
ATOM 3021 C CA . ALA A 1 387 ? -17.578 -2.434 28.078 1 56.38 387 ALA A CA 1
ATOM 3022 C C . ALA A 1 387 ? -18.375 -2.523 29.359 1 56.38 387 ALA A C 1
ATOM 3024 O O . ALA A 1 387 ? -18.188 -3.441 30.156 1 56.38 387 ALA A O 1
ATOM 3025 N N . GLY A 1 388 ? -19.062 -1.53 29.781 1 49.41 388 GLY A N 1
ATOM 3026 C CA . GLY A 1 388 ? -20.031 -1.767 30.844 1 49.41 388 GLY A CA 1
ATOM 3027 C C . GLY A 1 388 ? -20.656 -3.148 30.797 1 49.41 388 GLY A C 1
ATOM 3028 O O . GLY A 1 388 ? -21.422 -3.521 31.672 1 49.41 388 GLY A O 1
ATOM 3029 N N . SER A 1 389 ? -20.5 -3.771 29.656 1 47.94 389 SER A N 1
ATOM 3030 C CA . SER A 1 389 ? -20.984 -5.148 29.719 1 47.94 389 SER A CA 1
ATOM 3031 C C . SER A 1 389 ? -20 -6.051 30.453 1 47.94 389 SER A C 1
ATOM 3033 O O . SER A 1 389 ? -20.125 -7.277 30.406 1 47.94 389 SER A O 1
ATOM 3035 N N . LEU A 1 390 ? -18.922 -5.453 30.781 1 49.5 390 LEU A N 1
ATOM 3036 C CA . LEU A 1 390 ? -18.016 -6.199 31.641 1 49.5 390 LEU A CA 1
ATOM 3037 C C . LEU A 1 390 ? -18.672 -6.551 32.969 1 49.5 390 LEU A C 1
ATOM 3039 O O . LEU A 1 390 ? -19.625 -5.883 33.406 1 49.5 390 LEU A O 1
ATOM 3043 N N . PRO A 1 391 ? -18.422 -7.602 33.469 1 48.59 391 PRO A N 1
ATOM 3044 C CA . PRO A 1 391 ? -19.141 -8.047 34.656 1 48.59 391 PRO A CA 1
ATOM 3045 C C . PRO A 1 391 ? -19.312 -6.941 35.719 1 48.59 391 PRO A C 1
ATOM 3047 O O . PRO A 1 391 ? -18.469 -6.047 35.812 1 48.59 391 PRO A O 1
ATOM 3050 N N . VAL A 1 392 ? -20.578 -6.832 36.281 1 47.66 392 VAL A N 1
ATOM 3051 C CA . VAL A 1 392 ? -21.375 -5.945 37.125 1 47.66 392 VAL A CA 1
ATOM 3052 C C . VAL A 1 392 ? -20.641 -5.672 38.438 1 47.66 392 VAL A C 1
ATOM 3054 O O . VAL A 1 392 ? -20.844 -6.375 39.406 1 47.66 392 VAL A O 1
ATOM 3057 N N . ASP A 1 393 ? -19.469 -5.824 38.656 1 50.56 393 ASP A N 1
ATOM 3058 C CA . ASP A 1 393 ? -19.219 -5.43 40.062 1 50.56 393 ASP A CA 1
ATOM 3059 C C . ASP A 1 393 ? -19.266 -3.91 40.188 1 50.56 393 ASP A C 1
ATOM 3061 O O . ASP A 1 393 ? -19.156 -3.178 39.219 1 50.56 393 ASP A O 1
ATOM 3065 N N . LEU A 1 394 ? -19.672 -3.301 41.5 1 51.38 394 LEU A N 1
ATOM 3066 C CA . LEU A 1 394 ? -19.734 -1.937 42.031 1 51.38 394 LEU A CA 1
ATOM 3067 C C . LEU A 1 394 ? -18.734 -1.033 41.312 1 51.38 394 LEU A C 1
ATOM 3069 O O . LEU A 1 394 ? -19.047 0.125 41 1 51.38 394 LEU A O 1
ATOM 3073 N N . ASP A 1 395 ? -17.641 -1.627 40.75 1 62.78 395 ASP A N 1
ATOM 3074 C CA . ASP A 1 395 ? -16.531 -0.854 40.188 1 62.78 395 ASP A CA 1
ATOM 3075 C C . ASP A 1 395 ? -16.797 -0.474 38.719 1 62.78 395 ASP A C 1
ATOM 3077 O O . ASP A 1 395 ? -16.328 0.567 38.25 1 62.78 395 ASP A O 1
ATOM 3081 N N . ARG A 1 396 ? -17.859 -0.986 38.344 1 67.38 396 ARG A N 1
ATOM 3082 C CA . ARG A 1 396 ? -18.203 -0.716 36.938 1 67.38 396 ARG A CA 1
ATOM 3083 C C . ARG A 1 396 ? -18.953 0.601 36.812 1 67.38 396 ARG A C 1
ATOM 3085 O O . ARG A 1 396 ? -18.688 1.393 35.906 1 67.38 396 ARG A O 1
ATOM 3092 N N . GLU A 1 397 ? -19.953 0.683 37.719 1 72 397 GLU A N 1
ATOM 3093 C CA . GLU A 1 397 ? -20.75 1.908 37.688 1 72 397 GLU A CA 1
ATOM 3094 C C . GLU A 1 397 ? -19.875 3.143 37.844 1 72 397 GLU A C 1
ATOM 3096 O O . GLU A 1 397 ? -20.094 4.164 37.188 1 72 397 GLU A O 1
ATOM 3101 N N . ARG A 1 398 ? -18.938 2.971 38.656 1 76.44 398 ARG A N 1
ATOM 3102 C CA . ARG A 1 398 ? -18.016 4.082 38.875 1 76.44 398 ARG A CA 1
ATOM 3103 C C . ARG A 1 398 ? -17.219 4.383 37.625 1 76.44 398 ARG A C 1
ATOM 3105 O O . ARG A 1 398 ? -16.984 5.547 37.281 1 76.44 398 ARG A O 1
ATOM 3112 N N . TRP A 1 399 ? -16.938 3.404 36.906 1 77.12 399 TRP A N 1
ATOM 3113 C CA . TRP A 1 399 ? -16.125 3.576 35.719 1 77.12 399 TRP A CA 1
ATOM 3114 C C . TRP A 1 399 ? -16.953 4.203 34.594 1 77.12 399 TRP A C 1
ATOM 3116 O O . TRP A 1 399 ? -16.453 5.055 33.844 1 77.12 399 TRP A O 1
ATOM 3126 N N . VAL A 1 400 ? -18.125 3.789 34.562 1 79.56 400 VAL A N 1
ATOM 3127 C CA . VAL A 1 400 ? -19 4.324 33.531 1 79.56 400 VAL A CA 1
ATOM 3128 C C . VAL A 1 400 ? -19.234 5.812 33.781 1 79.56 400 VAL A C 1
ATOM 3130 O O . VAL A 1 400 ? -19.172 6.617 32.844 1 79.56 400 VAL A O 1
ATOM 3133 N N . LYS A 1 401 ? -19.422 6.105 35 1 82.75 401 LYS A N 1
ATOM 3134 C CA . LYS A 1 401 ? -19.641 7.508 35.344 1 82.75 401 LYS A CA 1
ATOM 3135 C C . LYS A 1 401 ? -18.406 8.344 35.062 1 82.75 401 LYS A C 1
ATOM 3137 O O . LYS A 1 401 ? -18.5 9.469 34.562 1 82.75 401 LYS A O 1
ATOM 3142 N N . SER A 1 402 ? -17.297 7.777 35.406 1 84 402 SER A N 1
ATOM 3143 C CA . SER A 1 402 ? -16.031 8.469 35.188 1 84 402 SER A CA 1
ATOM 3144 C C . SER A 1 402 ? -15.766 8.648 33.688 1 84 402 SER A C 1
ATOM 3146 O O . SER A 1 402 ? -15.266 9.695 33.25 1 84 402 SER A O 1
ATOM 3148 N N . SER A 1 403 ? -16.125 7.676 33 1 87.69 403 SER A N 1
ATOM 3149 C CA . SER A 1 403 ? -15.938 7.738 31.547 1 87.69 403 SER A CA 1
ATOM 3150 C C . SER A 1 403 ? -16.875 8.758 30.906 1 87.69 403 SER A C 1
ATOM 3152 O O . SER A 1 403 ? -16.484 9.477 29.984 1 87.69 403 SER A O 1
ATOM 3154 N N . GLU A 1 404 ? -18 8.805 31.359 1 84.44 404 GLU A N 1
ATOM 3155 C CA . GLU A 1 404 ? -18.953 9.789 30.844 1 84.44 404 GLU A CA 1
ATOM 3156 C C . GLU A 1 404 ? -18.5 11.211 31.156 1 84.44 404 GLU A C 1
ATOM 3158 O O . GLU A 1 404 ? -18.641 12.109 30.328 1 84.44 404 GLU A O 1
ATOM 3163 N N . ALA A 1 405 ? -18 11.32 32.344 1 88 405 ALA A N 1
ATOM 3164 C CA . ALA A 1 405 ? -17.484 12.633 32.719 1 88 405 ALA A CA 1
ATOM 3165 C C . ALA A 1 405 ? -16.297 13.039 31.859 1 88 405 ALA A C 1
ATOM 3167 O O . ALA A 1 405 ? -16.156 14.203 31.484 1 88 405 ALA A O 1
ATOM 3168 N N . ALA A 1 406 ? -15.461 12.102 31.625 1 89.31 406 ALA A N 1
ATOM 3169 C CA . ALA A 1 406 ? -14.312 12.359 30.766 1 89.31 406 ALA A CA 1
ATOM 3170 C C . ALA A 1 406 ? -14.758 12.75 29.359 1 89.31 406 ALA A C 1
ATOM 3172 O O . ALA A 1 406 ? -14.195 13.672 28.75 1 89.31 406 ALA A O 1
ATOM 3173 N N . LEU A 1 407 ? -15.719 12.094 28.828 1 90.38 407 LEU A N 1
ATOM 3174 C CA . LEU A 1 407 ? -16.234 12.383 27.484 1 90.38 407 LEU A CA 1
ATOM 3175 C C . LEU A 1 407 ? -16.875 13.773 27.438 1 90.38 407 LEU A C 1
ATOM 3177 O O . LEU A 1 407 ? -16.719 14.5 26.453 1 90.38 407 LEU A O 1
ATOM 3181 N N . GLU A 1 408 ? -17.484 14.133 28.453 1 87.38 408 GLU A N 1
ATOM 3182 C CA . GLU A 1 408 ? -18.078 15.469 28.531 1 87.38 408 GLU A CA 1
ATOM 3183 C C . GLU A 1 408 ? -16.984 16.547 28.547 1 87.38 408 GLU A C 1
ATOM 3185 O O . GLU A 1 408 ? -17.125 17.578 27.906 1 87.38 408 GLU A O 1
ATOM 3190 N N . THR A 1 409 ? -15.992 16.234 29.312 1 89.06 409 THR A N 1
ATOM 3191 C CA . THR A 1 409 ? -14.891 17.188 29.422 1 89.06 409 THR A CA 1
ATOM 3192 C C . THR A 1 409 ? -14.203 17.375 28.062 1 89.06 409 THR A C 1
ATOM 3194 O O . THR A 1 409 ? -13.938 18.516 27.656 1 89.06 409 THR A O 1
ATOM 3197 N N . ILE A 1 410 ? -13.945 16.312 27.453 1 90.62 410 ILE A N 1
ATOM 3198 C CA . ILE A 1 410 ? -13.266 16.375 26.156 1 90.62 410 ILE A CA 1
ATOM 3199 C C . ILE A 1 410 ? -14.156 17.094 25.141 1 90.62 410 ILE A C 1
ATOM 3201 O O . ILE A 1 410 ? -13.664 17.812 24.266 1 90.62 410 ILE A O 1
ATOM 3205 N N . THR A 1 411 ? -15.383 16.828 25.203 1 90.81 411 THR A N 1
ATOM 3206 C CA . THR A 1 411 ? -16.328 17.5 24.312 1 90.81 411 THR A CA 1
ATOM 3207 C C . THR A 1 411 ? -16.297 19.016 24.547 1 90.81 411 THR A C 1
ATOM 3209 O O . THR A 1 411 ? -16.312 19.781 23.594 1 90.81 411 THR A O 1
ATOM 3212 N N . LYS A 1 412 ? -16.25 19.391 25.75 1 89.31 412 LYS A N 1
ATOM 3213 C CA . LYS A 1 412 ? -16.156 20.812 26.078 1 89.31 412 LYS A CA 1
ATOM 3214 C C . LYS A 1 412 ? -14.859 21.422 25.547 1 89.31 412 LYS A C 1
ATOM 3216 O O . LYS A 1 412 ? -14.852 22.547 25.062 1 89.31 412 LYS A O 1
ATOM 3221 N N . ILE A 1 413 ? -13.812 20.672 25.703 1 87.81 413 ILE A N 1
ATOM 3222 C CA . ILE A 1 413 ? -12.523 21.125 25.188 1 87.81 413 ILE A CA 1
ATOM 3223 C C . ILE A 1 413 ? -12.625 21.328 23.672 1 87.81 413 ILE A C 1
ATOM 3225 O O . ILE A 1 413 ? -12.148 22.344 23.156 1 87.81 413 ILE A O 1
ATOM 3229 N N . MET A 1 414 ? -13.281 20.438 23 1 91.31 414 MET A N 1
ATOM 3230 C CA . MET A 1 414 ? -13.398 20.531 21.547 1 91.31 414 MET A CA 1
ATOM 3231 C C . MET A 1 414 ? -14.258 21.734 21.141 1 91.31 414 MET A C 1
ATOM 3233 O O . MET A 1 414 ? -14.016 22.359 20.109 1 91.31 414 MET A O 1
ATOM 3237 N N . ILE A 1 415 ? -15.258 22.031 21.906 1 91.31 415 ILE A N 1
ATOM 3238 C CA . ILE A 1 415 ? -16.094 23.203 21.656 1 91.31 415 ILE A CA 1
ATOM 3239 C C . ILE A 1 415 ? -15.25 24.469 21.797 1 91.31 415 ILE A C 1
ATOM 3241 O O . ILE A 1 415 ? -15.328 25.375 20.969 1 91.31 415 ILE A O 1
ATOM 3245 N N . ASP A 1 416 ? -1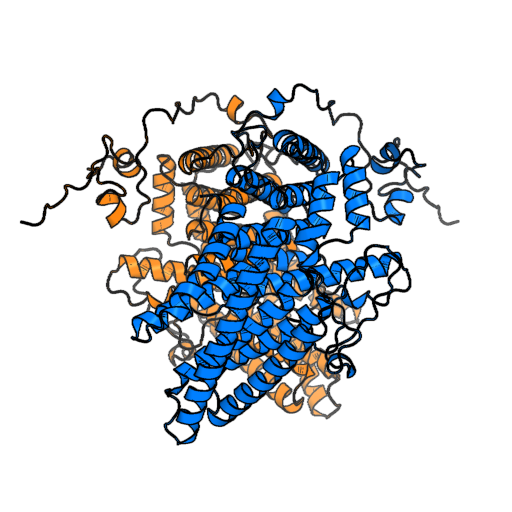4.453 24.5 22.812 1 87.44 416 ASP A N 1
ATOM 3246 C CA . ASP A 1 416 ? -13.578 25.641 23.016 1 87.44 416 ASP A CA 1
ATOM 3247 C C . ASP A 1 416 ? -12.562 25.781 21.875 1 87.44 416 ASP A C 1
ATOM 3249 O O . ASP A 1 416 ? -12.258 26.891 21.438 1 87.44 416 ASP A O 1
ATOM 3253 N N . VAL A 1 417 ? -12.07 24.672 21.5 1 85.88 417 VAL A N 1
ATOM 3254 C CA . VAL A 1 417 ? -11.133 24.641 20.375 1 85.88 417 VAL A CA 1
ATOM 3255 C C . VAL A 1 417 ? -11.812 25.172 19.125 1 85.88 417 VAL A C 1
ATOM 3257 O O . VAL A 1 417 ? -11.227 25.953 18.375 1 85.88 417 VAL A O 1
ATOM 3260 N N . ALA A 1 418 ? -12.984 24.734 18.859 1 89.94 418 ALA A N 1
ATOM 3261 C CA . ALA A 1 418 ? -13.727 25.188 17.688 1 89.94 418 ALA A CA 1
ATOM 3262 C C . ALA A 1 418 ? -13.945 26.703 17.719 1 89.94 418 ALA A C 1
ATOM 3264 O O . ALA A 1 418 ? -13.773 27.375 16.703 1 89.94 418 ALA A O 1
ATOM 3265 N N . LYS A 1 419 ? -14.328 27.25 18.891 1 88.88 419 LYS A N 1
ATOM 3266 C CA . LYS A 1 419 ? -14.516 28.688 19.047 1 88.88 419 LYS A CA 1
ATOM 3267 C C . LYS A 1 419 ? -13.219 29.453 18.766 1 88.88 419 LYS A C 1
ATOM 3269 O O . LYS A 1 419 ? -13.227 30.453 18.047 1 88.88 419 LYS A O 1
ATOM 3274 N N . HIS A 1 420 ? -12.18 28.891 19.297 1 85.44 420 HIS A N 1
ATOM 3275 C CA . HIS A 1 420 ? -10.875 29.516 19.125 1 85.44 420 HIS A CA 1
ATOM 3276 C C . HIS A 1 420 ? -10.445 29.484 17.656 1 85.44 420 HIS A C 1
ATOM 3278 O O . HIS A 1 420 ? -9.914 30.469 17.156 1 85.44 420 HIS A O 1
ATOM 3284 N N . HIS A 1 421 ? -10.656 28.375 17.016 1 87.81 421 HIS A N 1
ATOM 3285 C CA . HIS A 1 421 ? -10.25 28.234 15.609 1 87.81 421 HIS A CA 1
ATOM 3286 C C . HIS A 1 421 ? -11.078 29.141 14.711 1 87.81 421 HIS A C 1
ATOM 3288 O O . HIS A 1 421 ? -10.562 29.703 13.742 1 87.81 421 HIS A O 1
ATOM 3294 N N . LEU A 1 422 ? -12.328 29.25 14.992 1 89 422 LEU A N 1
ATOM 3295 C CA . LEU A 1 422 ? -13.172 30.125 14.195 1 89 422 LEU A CA 1
ATOM 3296 C C . LEU A 1 422 ? -12.711 31.562 14.297 1 89 422 LEU A C 1
ATOM 3298 O O . LEU A 1 422 ? -12.711 32.312 13.305 1 89 422 LEU A O 1
ATOM 3302 N N . ASP A 1 423 ? -12.281 31.891 15.438 1 86.12 423 ASP A N 1
ATOM 3303 C CA . ASP A 1 423 ? -11.742 33.219 15.625 1 86.12 423 ASP A CA 1
ATOM 3304 C C . ASP A 1 423 ? -10.406 33.375 14.906 1 86.12 423 ASP A C 1
ATOM 3306 O O . ASP A 1 423 ? -10.156 34.406 14.273 1 86.12 423 ASP A O 1
ATOM 3310 N N . TYR A 1 424 ? -9.656 32.406 14.961 1 83.19 424 TYR A N 1
ATOM 3311 C CA . TYR A 1 424 ? -8.32 32.438 14.375 1 83.19 424 TYR A CA 1
ATOM 3312 C C . TYR A 1 424 ? -8.391 32.469 12.852 1 83.19 424 TYR A C 1
ATOM 3314 O O . TYR A 1 424 ? -7.602 33.156 12.195 1 83.19 424 TYR A O 1
ATOM 3322 N N . ILE A 1 425 ? -9.281 31.703 12.273 1 85.75 425 ILE A N 1
ATOM 3323 C CA . ILE A 1 425 ? -9.375 31.594 10.82 1 85.75 425 ILE A CA 1
ATOM 3324 C C . ILE A 1 425 ? -9.852 32.906 10.227 1 85.75 425 ILE A C 1
ATOM 3326 O O . ILE A 1 425 ? -9.547 33.219 9.078 1 85.75 425 ILE A O 1
ATOM 3330 N N . SER A 1 426 ? -10.555 33.656 10.977 1 79.69 426 SER A N 1
ATOM 3331 C CA . SER A 1 426 ? -10.992 34.969 10.508 1 79.69 426 SER A CA 1
ATOM 3332 C C . SER A 1 426 ? -9.797 35.875 10.266 1 79.69 426 SER A C 1
ATOM 3334 O O . SER A 1 426 ? -9.852 36.75 9.391 1 79.69 426 SER A O 1
ATOM 3336 N N . ARG A 1 427 ? -8.648 35.625 10.922 1 79.19 427 ARG A N 1
ATOM 3337 C CA . ARG A 1 427 ? -7.465 36.469 10.812 1 79.19 427 ARG A CA 1
ATOM 3338 C C . ARG A 1 427 ? -6.426 35.844 9.898 1 79.19 427 ARG A C 1
ATOM 3340 O O . ARG A 1 427 ? -5.715 36.531 9.172 1 79.19 427 ARG A O 1
ATOM 3347 N N . SER A 1 428 ? -6.305 34.5 9.969 1 80.25 428 SER A N 1
ATOM 3348 C CA . SER A 1 428 ? -5.172 33.844 9.328 1 80.25 428 SER A CA 1
ATOM 3349 C C . SER A 1 428 ? -5.621 33 8.148 1 80.25 428 SER A C 1
ATOM 3351 O O . SER A 1 428 ? -4.793 32.531 7.367 1 80.25 428 SER A O 1
ATOM 3353 N N . GLY A 1 429 ? -6.895 32.812 7.996 1 81.88 429 GLY A N 1
ATOM 3354 C CA . GLY A 1 429 ? -7.41 32.031 6.883 1 81.88 429 GLY A CA 1
ATOM 3355 C C . GLY A 1 429 ? -7.609 30.562 7.223 1 81.88 429 GLY A C 1
ATOM 3356 O O . GLY A 1 429 ? -6.992 30.047 8.156 1 81.88 429 GLY A O 1
ATOM 3357 N N . VAL A 1 430 ? -8.297 29.859 6.473 1 83.94 430 VAL A N 1
ATOM 3358 C CA . VAL A 1 430 ? -8.719 28.5 6.73 1 83.94 430 VAL A CA 1
ATOM 3359 C C . VAL A 1 430 ? -7.543 27.547 6.539 1 83.94 430 VAL A C 1
ATOM 3361 O O . VAL A 1 430 ? -7.504 26.469 7.141 1 83.94 430 VAL A O 1
ATOM 3364 N N . ASP A 1 431 ? -6.543 27.922 5.785 1 82.94 431 ASP A N 1
ATOM 3365 C CA . ASP A 1 431 ? -5.387 27.078 5.5 1 82.94 431 ASP A CA 1
ATOM 3366 C C . ASP A 1 431 ? -4.539 26.875 6.75 1 82.94 431 ASP A C 1
ATOM 3368 O O . ASP A 1 431 ? -3.686 25.984 6.785 1 82.94 431 ASP A O 1
ATOM 3372 N N . SER A 1 432 ? -4.812 27.625 7.699 1 81.62 432 SER A N 1
ATOM 3373 C CA . SER A 1 432 ? -4.059 27.5 8.945 1 81.62 432 SER A CA 1
ATOM 3374 C C . SER A 1 432 ? -4.543 26.297 9.758 1 81.62 432 SER A C 1
ATOM 3376 O O . SER A 1 432 ? -3.869 25.875 10.695 1 81.62 432 SER A O 1
ATOM 3378 N N . LEU A 1 433 ? -5.66 25.797 9.367 1 83.19 433 LEU A N 1
ATOM 3379 C CA . LEU A 1 433 ? -6.184 24.625 10.062 1 83.19 433 LEU A CA 1
ATOM 3380 C C . LEU A 1 433 ? -5.465 23.359 9.609 1 83.19 433 LEU A C 1
ATOM 3382 O O . LEU A 1 433 ? -5.285 23.141 8.406 1 83.19 433 LEU A O 1
ATOM 3386 N N . ALA A 1 434 ? -5.051 22.609 10.602 1 82.75 434 ALA A N 1
ATOM 3387 C CA . ALA A 1 434 ? -4.461 21.312 10.266 1 82.75 434 ALA A CA 1
ATOM 3388 C C . ALA A 1 434 ? -5.516 20.359 9.719 1 82.75 434 ALA A C 1
ATOM 3390 O O . ALA A 1 434 ? -6.691 20.438 10.094 1 82.75 434 ALA A O 1
ATOM 3391 N N . PHE A 1 435 ? -5.133 19.422 8.883 1 81.38 435 PHE A N 1
ATOM 3392 C CA . PHE A 1 435 ? -6.047 18.484 8.234 1 81.38 435 PHE A CA 1
ATOM 3393 C C . PHE A 1 435 ? -6.715 17.578 9.258 1 81.38 435 PHE A C 1
ATOM 3395 O O . PHE A 1 435 ? -7.824 17.078 9.031 1 81.38 435 PHE A O 1
ATOM 3402 N N . CYS A 1 436 ? -6.09 17.438 10.367 1 78.12 436 CYS A N 1
ATOM 3403 C CA . CYS A 1 436 ? -6.602 16.516 11.375 1 78.12 436 CYS A CA 1
ATOM 3404 C C . CYS A 1 436 ? -7.746 17.141 12.164 1 78.12 436 CYS A C 1
ATOM 3406 O O . CYS A 1 436 ? -8.414 16.469 12.938 1 78.12 436 CYS A O 1
ATOM 3408 N N . CYS A 1 437 ? -7.996 18.406 11.992 1 79.38 437 CYS A N 1
ATOM 3409 C CA . CYS A 1 437 ? -9.031 19.109 12.734 1 79.38 437 CYS A CA 1
ATOM 3410 C C . CYS A 1 437 ? -10.406 18.5 12.461 1 79.38 437 CYS A C 1
ATOM 3412 O O . CYS A 1 437 ? -11.203 18.312 13.383 1 79.38 437 CYS A O 1
ATOM 3414 N N . ALA A 1 438 ? -10.617 18.109 11.289 1 80.88 438 ALA A N 1
ATOM 3415 C CA . ALA A 1 438 ? -11.938 17.609 10.898 1 80.88 438 ALA A CA 1
ATOM 3416 C C . ALA A 1 438 ? -12.242 16.281 11.57 1 80.88 438 ALA A C 1
ATOM 3418 O O . ALA A 1 438 ? -13.398 16 11.898 1 80.88 438 ALA A O 1
ATOM 3419 N N . CYS A 1 439 ? -11.219 15.555 11.859 1 82.5 439 CYS A N 1
ATOM 3420 C CA . CYS A 1 439 ? -11.398 14.219 12.414 1 82.5 439 CYS A CA 1
ATOM 3421 C C . CYS A 1 439 ? -12.055 14.281 13.789 1 82.5 439 CYS A C 1
ATOM 3423 O O . CYS A 1 439 ? -13.055 13.609 14.039 1 82.5 439 CYS A O 1
ATOM 3425 N N . ASN A 1 440 ? -11.602 15.141 14.641 1 88.19 440 ASN A N 1
ATOM 3426 C CA . ASN A 1 440 ? -12.133 15.227 15.992 1 88.19 440 ASN A CA 1
ATOM 3427 C C . ASN A 1 440 ? -13.453 15.984 16.031 1 88.19 440 ASN A C 1
ATOM 3429 O O . ASN A 1 440 ? -14.305 15.711 16.891 1 88.19 440 ASN A O 1
ATOM 3433 N N . LEU A 1 441 ? -13.625 16.891 15.109 1 89.69 441 LEU A N 1
ATOM 3434 C CA . LEU A 1 441 ? -14.898 17.594 15.023 1 89.69 441 LEU A CA 1
ATOM 3435 C C . LEU A 1 441 ? -16.047 16.625 14.742 1 89.69 441 LEU A C 1
ATOM 3437 O O . LEU A 1 441 ? -17.062 16.656 15.422 1 89.69 441 LEU A O 1
ATOM 3441 N N . ARG A 1 442 ? -15.852 15.797 13.875 1 87 442 ARG A N 1
ATOM 3442 C CA . ARG A 1 442 ? -16.891 14.859 13.469 1 87 442 ARG A CA 1
ATOM 3443 C C . ARG A 1 442 ? -17.234 13.898 14.602 1 87 442 ARG A C 1
ATOM 3445 O O . ARG A 1 442 ? -18.406 13.594 14.828 1 87 442 ARG A O 1
ATOM 3452 N N . VAL A 1 443 ? -16.234 13.461 15.273 1 88.38 443 VAL A N 1
ATOM 3453 C CA . VAL A 1 443 ? -16.469 12.531 16.375 1 88.38 443 VAL A CA 1
ATOM 3454 C C . VAL A 1 443 ? -17.219 13.242 17.5 1 88.38 443 VAL A C 1
ATOM 3456 O O . VAL A 1 443 ? -18.125 12.656 18.109 1 88.38 443 VAL A O 1
ATOM 3459 N N . THR A 1 444 ? -16.875 14.445 17.734 1 91.06 444 THR A N 1
ATOM 3460 C CA . THR A 1 444 ? -17.531 15.219 18.781 1 91.06 444 THR A CA 1
ATOM 3461 C C . THR A 1 444 ? -18.984 15.5 18.406 1 91.06 444 THR A C 1
ATOM 3463 O O . THR A 1 444 ? -19.891 15.367 19.234 1 91.06 444 THR A O 1
ATOM 3466 N N . ILE A 1 445 ? -19.188 15.844 17.219 1 90.38 445 ILE A N 1
ATOM 3467 C CA . ILE A 1 445 ? -20.547 16.109 16.734 1 90.38 445 ILE A CA 1
ATOM 3468 C C . ILE A 1 445 ? -21.391 14.859 16.859 1 90.38 445 ILE A C 1
ATOM 3470 O O . ILE A 1 445 ? -22.516 14.906 17.375 1 90.38 445 ILE A O 1
ATOM 3474 N N . LYS A 1 446 ? -20.828 13.773 16.438 1 87.44 446 LYS A N 1
ATOM 3475 C CA . LYS A 1 446 ? -21.547 12.516 16.516 1 87.44 446 LYS A CA 1
ATOM 3476 C C . LYS A 1 446 ? -21.875 12.156 17.969 1 87.44 446 LYS A C 1
ATOM 3478 O O . LYS A 1 446 ? -22.953 11.641 18.266 1 87.44 446 LYS A O 1
ATOM 3483 N N . TYR A 1 447 ? -20.938 12.383 18.812 1 87 447 TYR A N 1
ATOM 3484 C CA . TYR A 1 447 ? -21.156 12.109 20.219 1 87 447 TYR A CA 1
ATOM 3485 C C . TYR A 1 447 ? -22.297 12.945 20.781 1 87 447 TYR A C 1
ATOM 3487 O O . TYR A 1 447 ? -23.172 12.438 21.484 1 87 447 TYR A O 1
ATOM 3495 N N . ILE A 1 448 ? -22.328 14.188 20.453 1 88.44 448 ILE A N 1
ATOM 3496 C CA . ILE A 1 448 ? -23.359 15.094 20.922 1 88.44 448 ILE A CA 1
ATOM 3497 C C . ILE A 1 448 ? -24.719 14.688 20.344 1 88.44 448 ILE A C 1
ATOM 3499 O O . ILE A 1 448 ? -25.719 14.656 21.047 1 88.44 448 ILE A O 1
ATOM 3503 N N . GLU A 1 449 ? -24.703 14.312 19.109 1 86.56 449 GLU A N 1
ATOM 3504 C CA . GLU A 1 449 ? -25.938 13.883 18.453 1 86.56 449 GLU A CA 1
ATOM 3505 C C . GLU A 1 449 ? -26.484 12.609 19.094 1 86.56 449 GLU A C 1
ATOM 3507 O O . GLU A 1 449 ? -27.688 12.477 19.297 1 86.56 449 GLU A O 1
ATOM 3512 N N . ASP A 1 450 ? -25.609 11.734 19.359 1 83.5 450 ASP A N 1
ATOM 3513 C CA . ASP A 1 450 ? -26.016 10.484 19.984 1 83.5 450 ASP A CA 1
ATOM 3514 C C . ASP A 1 450 ? -26.578 10.727 21.391 1 83.5 450 ASP A C 1
ATOM 3516 O O . ASP A 1 450 ? -27.547 10.062 21.797 1 83.5 450 ASP A O 1
ATOM 3520 N N . ARG A 1 451 ? -26.031 11.586 22.094 1 81.81 451 ARG A N 1
ATOM 3521 C CA . ARG A 1 451 ? -26.516 11.922 23.422 1 81.81 451 ARG A CA 1
ATOM 3522 C C . ARG A 1 451 ? -27.891 12.586 23.359 1 81.81 451 ARG A C 1
ATOM 3524 O O . ARG A 1 451 ? -28.75 12.328 24.203 1 81.81 451 ARG A O 1
ATOM 3531 N N . CYS A 1 452 ? -28 13.383 22.406 1 80.69 452 CYS A N 1
ATOM 3532 C CA . CYS A 1 452 ? -29.281 14.062 22.234 1 80.69 452 CYS A CA 1
ATOM 3533 C C . CYS A 1 452 ? -30.375 13.07 21.859 1 80.69 452 CYS A C 1
ATOM 3535 O O . CYS A 1 452 ? -31.516 13.211 22.312 1 80.69 452 CYS A O 1
ATOM 3537 N N . LYS A 1 453 ? -30.062 12.133 21.125 1 78.94 453 LYS A N 1
ATOM 3538 C CA . LYS A 1 453 ? -31.031 11.109 20.734 1 78.94 453 LYS A CA 1
ATOM 3539 C C . LYS A 1 453 ? -31.469 10.289 21.953 1 78.94 453 LYS A C 1
ATOM 3541 O O . LYS A 1 453 ? -32.594 9.797 21.984 1 78.94 453 LYS A O 1
ATOM 3546 N N . HIS A 1 454 ? -30.625 10.172 22.875 1 74.81 454 HIS A N 1
ATOM 3547 C CA . HIS A 1 454 ? -30.953 9.352 24.031 1 74.81 454 HIS A CA 1
ATOM 3548 C C . HIS A 1 454 ? -31.516 10.203 25.172 1 74.81 454 HIS A C 1
ATOM 3550 O O . HIS A 1 454 ? -31.484 9.797 26.328 1 74.81 454 HIS A O 1
ATOM 3556 N N . GLY A 1 455 ? -32 11.398 24.781 1 67.44 455 GLY A N 1
ATOM 3557 C CA . GLY A 1 455 ? -32.844 12.148 25.719 1 67.44 455 GLY A CA 1
ATOM 3558 C C . GLY A 1 455 ? -32.062 13.219 26.469 1 67.44 455 GLY A C 1
ATOM 3559 O O . GLY A 1 455 ? -32.656 13.969 27.25 1 67.44 455 GLY A O 1
ATOM 3560 N N . TYR A 1 456 ? -30.781 13.188 26.359 1 63.91 456 TYR A N 1
ATOM 3561 C CA . TYR A 1 456 ? -30.031 14.219 27.062 1 63.91 456 TYR A CA 1
ATOM 3562 C C . TYR A 1 456 ? -30 15.516 26.25 1 63.91 456 TYR A C 1
ATOM 3564 O O . TYR A 1 456 ? -29.219 15.648 25.297 1 63.91 456 TYR A O 1
ATOM 3572 N N . VAL A 1 457 ? -31.141 16.234 26.219 1 63.5 457 VAL A N 1
ATOM 3573 C CA . VAL A 1 457 ? -31.188 17.469 25.438 1 63.5 457 VAL A CA 1
ATOM 3574 C C . VAL A 1 457 ? -30.797 18.656 26.312 1 63.5 457 VAL A C 1
ATOM 3576 O O . VAL A 1 457 ? -31.5 18.984 27.266 1 63.5 457 VAL A O 1
ATOM 3579 N N . CYS A 1 458 ? -29.531 18.906 26.391 1 64.69 458 CYS A N 1
ATOM 3580 C CA . CYS A 1 458 ? -29.109 20.156 27 1 64.69 458 CYS A CA 1
ATOM 3581 C C . CYS A 1 458 ? -28.969 21.25 25.953 1 64.69 458 CYS A C 1
ATOM 3583 O O . CYS A 1 458 ? -28.234 21.094 24.969 1 64.69 458 CYS A O 1
ATOM 3585 N N . LYS A 1 459 ? -29.953 22.219 25.953 1 66.62 459 LYS A N 1
ATOM 3586 C CA . LYS A 1 459 ? -29.969 23.344 25.047 1 66.62 459 LYS A CA 1
ATOM 3587 C C . LYS A 1 459 ? -28.578 23.938 24.859 1 66.62 459 LYS A C 1
ATOM 3589 O O . LYS A 1 459 ? -28.188 24.297 23.734 1 66.62 459 LYS A O 1
ATOM 3594 N N . SER A 1 460 ? -27.844 24.047 25.922 1 73.31 460 SER A N 1
ATOM 3595 C CA . SER A 1 460 ? -26.5 24.609 25.844 1 73.31 460 SER A CA 1
ATOM 3596 C C . SER A 1 460 ? -25.594 23.766 24.969 1 73.31 460 SER A C 1
ATOM 3598 O O . SER A 1 460 ? -24.781 24.297 24.203 1 73.31 460 SER A O 1
ATOM 3600 N N . LEU A 1 461 ? -25.875 22.547 24.984 1 76.69 461 LEU A N 1
ATOM 3601 C CA . LEU A 1 461 ? -25.062 21.625 24.203 1 76.69 461 LEU A CA 1
ATOM 3602 C C . LEU A 1 461 ? -25.359 21.766 22.703 1 76.69 461 LEU A C 1
ATOM 3604 O O . LEU A 1 461 ? -24.438 21.672 21.875 1 76.69 461 LEU A O 1
ATOM 3608 N N . LEU A 1 462 ? -26.578 22.125 22.484 1 76.81 462 LEU A N 1
ATOM 3609 C CA . LEU A 1 462 ? -26.969 22.297 21.094 1 76.81 462 LEU A CA 1
ATOM 3610 C C . LEU A 1 462 ? -26.391 23.578 20.516 1 76.81 462 LEU A C 1
ATOM 3612 O O . LEU A 1 462 ? -25.938 23.609 19.375 1 76.81 462 LEU A O 1
ATOM 3616 N N . ASP A 1 463 ? -26.438 24.625 21.344 1 79.56 463 ASP A N 1
ATOM 3617 C CA . ASP A 1 463 ? -25.844 25.891 20.906 1 79.56 463 ASP A CA 1
ATOM 3618 C C . ASP A 1 463 ? -24.344 25.734 20.688 1 79.56 463 ASP A C 1
ATOM 3620 O O . ASP A 1 463 ? -23.797 26.266 19.719 1 79.56 463 ASP A O 1
ATOM 3624 N N . ASP A 1 464 ? -23.797 25.047 21.562 1 84.44 464 ASP A N 1
ATOM 3625 C CA . ASP A 1 464 ? -22.359 24.812 21.453 1 84.44 464 ASP A CA 1
ATOM 3626 C C . ASP A 1 464 ? -22.016 23.938 20.25 1 84.44 464 ASP A C 1
ATOM 3628 O O . ASP A 1 464 ? -20.953 24.094 19.641 1 84.44 464 ASP A O 1
ATOM 3632 N N . MET A 1 465 ? -22.906 23.125 19.906 1 88.38 465 MET A N 1
ATOM 3633 C CA . MET A 1 465 ? -22.734 22.266 18.734 1 88.38 465 MET A CA 1
ATOM 3634 C C . MET A 1 465 ? -22.688 23.094 17.453 1 88.38 465 MET A C 1
ATOM 3636 O O . MET A 1 465 ? -22.078 22.703 16.469 1 88.38 465 MET A O 1
ATOM 3640 N N . GLY A 1 466 ? -23.281 24.234 17.5 1 89.88 466 GLY A N 1
ATOM 3641 C CA . GLY A 1 466 ? -23.281 25.141 16.359 1 89.88 466 GLY A CA 1
ATOM 3642 C C . GLY A 1 466 ? -21.875 25.562 15.945 1 89.88 466 GLY A C 1
ATOM 3643 O O . GLY A 1 466 ? -21.578 25.656 14.75 1 89.88 466 GLY A O 1
ATOM 3644 N N . TYR A 1 467 ? -21.031 25.781 16.984 1 90.94 467 TYR A N 1
ATOM 3645 C CA . TYR A 1 467 ? -19.656 26.156 16.688 1 90.94 467 TYR A CA 1
ATOM 3646 C C . TYR A 1 467 ? -18.906 25.031 16 1 90.94 467 TYR A C 1
ATOM 3648 O O . TYR A 1 467 ? -18.125 25.266 15.078 1 90.94 467 TYR A O 1
ATOM 3656 N N . LEU A 1 468 ? -19.156 23.844 16.453 1 93.62 468 LEU A N 1
ATOM 3657 C CA . LEU A 1 468 ? -18.516 22.672 15.859 1 93.62 468 LEU A CA 1
ATOM 3658 C C . LEU A 1 468 ? -18.938 22.5 14.406 1 93.62 468 LEU A C 1
ATOM 3660 O O . LEU A 1 468 ? -18.094 22.312 13.523 1 93.62 468 LEU A O 1
ATOM 3664 N N . LYS A 1 469 ? -20.188 22.625 14.133 1 91.75 469 LYS A N 1
ATOM 3665 C CA . LYS A 1 469 ? -20.719 22.453 12.789 1 91.75 469 LYS A CA 1
ATOM 3666 C C . LYS A 1 469 ? -20.25 23.578 11.859 1 91.75 469 LYS A C 1
ATOM 3668 O O . LYS A 1 469 ? -19.984 23.328 10.68 1 91.75 469 LYS A O 1
ATOM 3673 N N . THR A 1 470 ? -20.203 24.75 12.43 1 91.12 470 THR A N 1
ATOM 3674 C CA . THR A 1 470 ? -19.719 25.875 11.633 1 91.12 470 THR A CA 1
ATOM 3675 C C . THR A 1 470 ? -18.266 25.656 11.211 1 91.12 470 THR A C 1
ATOM 3677 O O . THR A 1 470 ? -17.906 25.906 10.062 1 91.12 470 THR A O 1
ATOM 3680 N N . LEU A 1 471 ? -17.469 25.266 12.148 1 91.5 471 LEU A N 1
ATOM 3681 C CA . LEU A 1 471 ? -16.062 25.016 11.836 1 91.5 471 LEU A CA 1
ATOM 3682 C C . LEU A 1 471 ? -15.93 23.906 10.812 1 91.5 471 LEU A C 1
ATOM 3684 O O . LEU A 1 471 ? -15.102 23.984 9.898 1 91.5 471 LEU A O 1
ATOM 3688 N N . GLU A 1 472 ? -16.703 22.859 10.961 1 90.44 472 GLU A N 1
ATOM 3689 C CA . GLU A 1 472 ? -16.688 21.781 9.984 1 90.44 472 GLU A CA 1
ATOM 3690 C C . GLU A 1 472 ? -17.062 22.266 8.594 1 90.44 472 GLU A C 1
ATOM 3692 O O . GLU A 1 472 ? -16.469 21.875 7.598 1 90.44 472 GLU A O 1
ATOM 3697 N N . THR A 1 473 ? -18.031 23.109 8.539 1 87.94 473 THR A N 1
ATOM 3698 C CA . THR A 1 473 ? -18.5 23.641 7.266 1 87.94 473 THR A CA 1
ATOM 3699 C C . THR A 1 473 ? -17.406 24.469 6.605 1 87.94 473 THR A C 1
ATOM 3701 O O . THR A 1 473 ? -17.188 24.391 5.391 1 87.94 473 THR A O 1
ATOM 3704 N N . VAL A 1 474 ? -16.766 25.297 7.398 1 86.75 474 VAL A N 1
ATOM 3705 C CA . VAL A 1 474 ? -15.68 26.125 6.883 1 86.75 474 VAL A CA 1
ATOM 3706 C C . VAL A 1 474 ? -14.562 25.234 6.34 1 86.75 474 VAL A C 1
ATOM 3708 O O . VAL A 1 474 ? -14.008 25.516 5.27 1 86.75 474 VAL A O 1
ATOM 3711 N N . PHE A 1 475 ? -14.25 24.203 7.055 1 88.69 475 PHE A N 1
ATOM 3712 C CA . PHE A 1 475 ? -13.219 23.281 6.625 1 88.69 475 PHE A CA 1
ATOM 3713 C C . PHE A 1 475 ? -13.617 22.594 5.324 1 88.69 475 PHE A C 1
ATOM 3715 O O . PHE A 1 475 ? -12.82 22.5 4.391 1 88.69 475 PHE A O 1
ATOM 3722 N N . ASN A 1 476 ? -14.859 22.141 5.266 1 85.38 476 ASN A N 1
ATOM 3723 C CA . ASN A 1 476 ? -15.352 21.422 4.098 1 85.38 476 ASN A CA 1
ATOM 3724 C C . ASN A 1 476 ? -15.414 22.312 2.867 1 85.38 476 ASN A C 1
ATOM 3726 O O . ASN A 1 476 ? -15.203 21.859 1.745 1 85.38 476 ASN A O 1
ATOM 3730 N N . ARG A 1 477 ? -15.719 23.5 3.111 1 83.06 477 ARG A N 1
ATOM 3731 C CA . ARG A 1 477 ? -15.758 24.438 1.996 1 83.06 477 ARG A CA 1
ATOM 3732 C C . ARG A 1 477 ? -14.375 24.609 1.379 1 83.06 477 ARG A C 1
ATOM 3734 O O . ARG A 1 477 ? -14.25 24.781 0.163 1 83.06 477 ARG A O 1
ATOM 3741 N N . ARG A 1 478 ? -13.406 24.516 2.199 1 84.31 478 ARG A N 1
ATOM 3742 C CA . ARG A 1 478 ? -12.039 24.688 1.722 1 84.31 478 ARG A CA 1
ATOM 3743 C C . ARG A 1 478 ? -11.539 23.438 1.008 1 84.31 478 ARG A C 1
ATOM 3745 O O . ARG A 1 478 ? -10.844 23.531 -0.006 1 84.31 478 ARG A O 1
ATOM 3752 N N . TRP A 1 479 ? -11.984 22.266 1.525 1 84.88 479 TRP A N 1
ATOM 3753 C CA . TRP A 1 479 ? -11.297 21.062 1.056 1 84.88 479 TRP A CA 1
ATOM 3754 C C . TRP A 1 479 ? -12.258 20.141 0.304 1 84.88 479 TRP A C 1
ATOM 3756 O O . TRP A 1 479 ? -11.836 19.344 -0.533 1 84.88 479 TRP A O 1
ATOM 3766 N N . ARG A 1 480 ? -13.562 20.047 0.714 1 73.88 480 ARG A N 1
ATOM 3767 C CA . ARG A 1 480 ? -14.5 19.141 0.058 1 73.88 480 ARG A CA 1
ATOM 3768 C C . ARG A 1 480 ? -15.219 19.844 -1.094 1 73.88 480 ARG A C 1
ATOM 3770 O O . ARG A 1 480 ? -15.898 20.844 -0.888 1 73.88 480 ARG A O 1
ATOM 3777 N N . PHE A 1 481 ? -14.609 20.062 -2.135 1 54.47 481 PHE A N 1
ATOM 3778 C CA . PHE A 1 481 ? -15.273 20.797 -3.203 1 54.47 481 PHE A CA 1
ATOM 3779 C C . PHE A 1 481 ? -16.469 20.016 -3.748 1 54.47 481 PHE A C 1
ATOM 3781 O O . PHE A 1 481 ? -16.312 18.875 -4.18 1 54.47 481 PHE A O 1
ATOM 3788 N N . ASN A 1 482 ? -17.625 20 -3.111 1 44.28 482 ASN A N 1
ATOM 3789 C CA . ASN A 1 482 ? -18.891 19.609 -3.738 1 44.28 482 ASN A CA 1
ATOM 3790 C C . ASN A 1 482 ? -19.203 20.469 -4.957 1 44.28 482 ASN A C 1
ATOM 3792 O O . ASN A 1 482 ? -18.953 21.688 -4.945 1 44.28 482 ASN A O 1
ATOM 3796 N N . MET B 1 1 ? -53.906 7.598 0.423 1 24.78 1 MET B N 1
ATOM 3797 C CA . MET B 1 1 ? -53.656 7.32 -0.99 1 24.78 1 MET B CA 1
ATOM 3798 C C . MET B 1 1 ? -52.25 7.742 -1.395 1 24.78 1 MET B C 1
ATOM 3800 O O . MET B 1 1 ? -51.938 8.93 -1.406 1 24.78 1 MET B O 1
ATOM 3804 N N . SER B 1 2 ? -51.188 7.035 -0.951 1 30.48 2 SER B N 1
ATOM 3805 C CA . SER B 1 2 ? -49.75 7.289 -0.985 1 30.48 2 SER B CA 1
ATOM 3806 C C . SER B 1 2 ? -49.281 7.473 -2.416 1 30.48 2 SER B C 1
ATOM 3808 O O . SER B 1 2 ? -49.562 6.652 -3.289 1 30.48 2 SER B O 1
ATOM 3810 N N . ILE B 1 3 ? -49.125 8.742 -2.838 1 34.75 3 ILE B N 1
ATOM 3811 C CA . ILE B 1 3 ? -48.719 9.148 -4.18 1 34.75 3 ILE B CA 1
ATOM 3812 C C . ILE B 1 3 ? -47.531 8.312 -4.629 1 34.75 3 ILE B C 1
ATOM 3814 O O . ILE B 1 3 ? -46.438 8.406 -4.055 1 34.75 3 ILE B O 1
ATOM 3818 N N . MET B 1 4 ? -47.75 7.023 -5.082 1 35.66 4 MET B N 1
ATOM 3819 C CA . MET B 1 4 ? -46.75 6.199 -5.781 1 35.66 4 MET B CA 1
ATOM 3820 C C . MET B 1 4 ? -46 7.016 -6.832 1 35.66 4 MET B C 1
ATOM 3822 O O . MET B 1 4 ? -46.562 7.344 -7.883 1 35.66 4 MET B O 1
ATOM 3826 N N . THR B 1 5 ? -45.219 7.934 -6.398 1 40.38 5 THR B N 1
ATOM 3827 C CA . THR B 1 5 ? -44.438 8.703 -7.375 1 40.38 5 THR B CA 1
ATOM 3828 C C . THR B 1 5 ? -43.844 7.777 -8.422 1 40.38 5 THR B C 1
ATOM 3830 O O . THR B 1 5 ? -43.219 6.773 -8.078 1 40.38 5 THR B O 1
ATOM 3833 N N . SER B 1 6 ? -44.312 7.723 -9.57 1 48.09 6 SER B N 1
ATOM 3834 C CA . SER B 1 6 ? -43.875 6.996 -10.758 1 48.09 6 SER B CA 1
ATOM 3835 C C . SER B 1 6 ? -42.375 7.102 -10.953 1 48.09 6 SER B C 1
ATOM 3837 O O . SER B 1 6 ? -41.781 8.18 -10.812 1 48.09 6 SER B O 1
ATOM 3839 N N . PRO B 1 7 ? -41.656 6.02 -10.836 1 53.47 7 PRO B N 1
ATOM 3840 C CA . PRO B 1 7 ? -40.188 6.062 -11.039 1 53.47 7 PRO B CA 1
ATOM 3841 C C . PRO B 1 7 ? -39.812 6.859 -12.281 1 53.47 7 PRO B C 1
ATOM 3843 O O . PRO B 1 7 ? -40.531 6.863 -13.273 1 53.47 7 PRO B O 1
ATOM 3846 N N . GLN B 1 8 ? -39.094 7.867 -12.25 1 65.75 8 GLN B N 1
ATOM 3847 C CA . GLN B 1 8 ? -38.594 8.656 -13.359 1 65.75 8 GLN B CA 1
ATOM 3848 C C . GLN B 1 8 ? -37.844 7.773 -14.367 1 65.75 8 GLN B C 1
ATOM 3850 O O . GLN B 1 8 ? -37.094 6.883 -13.977 1 65.75 8 GLN B O 1
ATOM 3855 N N . ARG B 1 9 ? -38.281 7.754 -15.672 1 71.44 9 ARG B N 1
ATOM 3856 C CA . ARG B 1 9 ? -37.75 6.926 -16.75 1 71.44 9 ARG B CA 1
ATOM 3857 C C . ARG B 1 9 ? -36.844 7.734 -17.656 1 71.44 9 ARG B C 1
ATOM 3859 O O . ARG B 1 9 ? -37.094 8.922 -17.891 1 71.44 9 ARG B O 1
ATOM 3866 N N . ALA B 1 10 ? -35.781 7.086 -17.969 1 71.62 10 ALA B N 1
ATOM 3867 C CA . ALA B 1 10 ? -34.906 7.676 -18.969 1 71.62 10 ALA B CA 1
ATOM 3868 C C . ALA B 1 10 ? -35.562 7.66 -20.359 1 71.62 10 ALA B C 1
ATOM 3870 O O . ALA B 1 10 ? -36.438 6.859 -20.609 1 71.62 10 ALA B O 1
ATOM 3871 N N . LEU B 1 11 ? -35.219 8.586 -21.203 1 72.44 11 LEU B N 1
ATOM 3872 C CA . LEU B 1 11 ? -35.781 8.68 -22.547 1 72.44 11 LEU B CA 1
ATOM 3873 C C . LEU B 1 11 ? -35.219 7.566 -23.438 1 72.44 11 LEU B C 1
ATOM 3875 O O . LEU B 1 11 ? -35.875 7.156 -24.406 1 72.44 11 LEU B O 1
ATOM 3879 N N . ARG B 1 12 ? -33.938 7.078 -23 1 71.62 12 ARG B N 1
ATOM 3880 C CA . ARG B 1 12 ? -33.281 6.078 -23.828 1 71.62 12 ARG B CA 1
ATOM 3881 C C . ARG B 1 12 ? -32.875 4.867 -22.984 1 71.62 12 ARG B C 1
ATOM 3883 O O . ARG B 1 12 ? -32.938 4.91 -21.75 1 71.62 12 ARG B O 1
ATOM 3890 N N . PHE B 1 13 ? -32.688 3.9 -23.641 1 76.31 13 PHE B N 1
ATOM 3891 C CA . PHE B 1 13 ? -32.219 2.672 -23.031 1 76.31 13 PHE B CA 1
ATOM 3892 C C . PHE B 1 13 ? -30.828 2.885 -22.422 1 76.31 13 PHE B C 1
ATOM 3894 O O . PHE B 1 13 ? -30.047 3.711 -22.906 1 76.31 13 PHE B O 1
ATOM 3901 N N . CYS B 1 14 ? -30.703 2.166 -21.344 1 72.38 14 CYS B N 1
ATOM 3902 C CA . CYS B 1 14 ? -29.359 2.238 -20.766 1 72.38 14 CYS B CA 1
ATOM 3903 C C . CYS B 1 14 ? -28.344 1.549 -21.672 1 72.38 14 CYS B C 1
ATOM 3905 O O . CYS B 1 14 ? -28.703 0.714 -22.5 1 72.38 14 CYS B O 1
ATOM 3907 N N . ARG B 1 15 ? -27.188 1.853 -21.578 1 69.94 15 ARG B N 1
ATOM 3908 C CA . ARG B 1 15 ? -26.109 1.407 -22.453 1 69.94 15 ARG B CA 1
ATOM 3909 C C . ARG B 1 15 ? -26.016 -0.115 -22.469 1 69.94 15 ARG B C 1
ATOM 3911 O O . ARG B 1 15 ? -25.781 -0.714 -23.531 1 69.94 15 ARG B O 1
ATOM 3918 N N . ILE B 1 16 ? -26.312 -0.727 -21.438 1 72 16 ILE B N 1
ATOM 3919 C CA . ILE B 1 16 ? -26.188 -2.174 -21.297 1 72 16 ILE B CA 1
ATOM 3920 C C . ILE B 1 16 ? -27.359 -2.855 -22 1 72 16 ILE B C 1
ATOM 3922 O O . ILE B 1 16 ? -27.172 -3.801 -22.766 1 72 16 ILE B O 1
ATOM 3926 N N . CYS B 1 17 ? -28.531 -2.314 -21.688 1 74.56 17 CYS B N 1
ATOM 3927 C CA . CYS B 1 17 ? -29.734 -2.914 -22.266 1 74.56 17 CYS B CA 1
ATOM 3928 C C . CYS B 1 17 ? -29.75 -2.715 -23.781 1 74.56 17 CYS B C 1
ATOM 3930 O O . CYS B 1 17 ? -30.188 -3.604 -24.531 1 74.56 17 CYS B O 1
ATOM 3932 N N . LYS B 1 18 ? -29.203 -1.585 -24.25 1 74.88 18 LYS B N 1
ATOM 3933 C CA . LYS B 1 18 ? -29.109 -1.306 -25.688 1 74.88 18 LYS B CA 1
ATOM 3934 C C . LYS B 1 18 ? -28.141 -2.271 -26.375 1 74.88 18 LYS B C 1
ATOM 3936 O O . LYS B 1 18 ? -28.453 -2.795 -27.453 1 74.88 18 LYS B O 1
ATOM 3941 N N . ALA B 1 19 ? -27.141 -2.562 -25.719 1 68.56 19 ALA B N 1
ATOM 3942 C CA . ALA B 1 19 ? -26.078 -3.393 -26.281 1 68.56 19 ALA B CA 1
ATOM 3943 C C . ALA B 1 19 ? -26.469 -4.863 -26.281 1 68.56 19 ALA B C 1
ATOM 3945 O O . ALA B 1 19 ? -26.125 -5.605 -27.203 1 68.56 19 ALA B O 1
ATOM 3946 N N . LYS B 1 20 ? -27.219 -5.16 -25.312 1 69.5 20 LYS B N 1
ATOM 3947 C CA . LYS B 1 20 ? -27.609 -6.559 -25.188 1 69.5 20 LYS B CA 1
ATOM 3948 C C . LYS B 1 20 ? -28.953 -6.812 -25.875 1 69.5 20 LYS B C 1
ATOM 3950 O O . LYS B 1 20 ? -29.5 -7.922 -25.797 1 69.5 20 LYS B O 1
ATOM 3955 N N . LYS B 1 21 ? -29.391 -5.746 -26.5 1 71.44 21 LYS B N 1
ATOM 3956 C CA . LYS B 1 21 ? -30.672 -5.777 -27.188 1 71.44 21 LYS B CA 1
ATOM 3957 C C . LYS B 1 21 ? -31.75 -6.395 -26.297 1 71.44 21 LYS B C 1
ATOM 3959 O O . LYS B 1 21 ? -32.5 -7.258 -26.734 1 71.44 21 LYS B O 1
ATOM 3964 N N . LYS B 1 22 ? -31.703 -5.988 -24.984 1 75.44 22 LYS B N 1
ATOM 3965 C CA . LYS B 1 22 ? -32.719 -6.457 -24.031 1 75.44 22 LYS B CA 1
ATOM 3966 C C . LYS B 1 22 ? -33.688 -5.344 -23.672 1 75.44 22 LYS B C 1
ATOM 3968 O O . LYS B 1 22 ? -33.406 -4.164 -23.875 1 75.44 22 LYS B O 1
ATOM 3973 N N . ALA B 1 23 ? -34.844 -5.797 -23.156 1 77.62 23 ALA B N 1
ATOM 3974 C CA . ALA B 1 23 ? -35.844 -4.832 -22.734 1 77.62 23 ALA B CA 1
ATOM 3975 C C . ALA B 1 23 ? -35.375 -4.055 -21.5 1 77.62 23 ALA B C 1
ATOM 3977 O O . ALA B 1 23 ? -35.125 -4.641 -20.438 1 77.62 23 ALA B O 1
ATOM 3978 N N . CYS B 1 24 ? -35.094 -2.773 -21.656 1 75.5 24 CYS B N 1
ATOM 3979 C CA . CYS B 1 24 ? -34.656 -1.862 -20.594 1 75.5 24 CYS B CA 1
ATOM 3980 C C . CYS B 1 24 ? -35.875 -1.236 -19.906 1 75.5 24 CYS B C 1
ATOM 3982 O O . CYS B 1 24 ? -36.781 -0.706 -20.562 1 75.5 24 CYS B O 1
ATOM 3984 N N . GLY B 1 25 ? -36.062 -1.335 -18.672 1 76 25 GLY B N 1
ATOM 3985 C CA . GLY B 1 25 ? -37.156 -0.716 -17.938 1 76 25 GLY B CA 1
ATOM 3986 C C . GLY B 1 25 ? -37.031 0.794 -17.859 1 76 25 GLY B C 1
ATOM 3987 O O . GLY B 1 25 ? -37.969 1.472 -17.422 1 76 25 GLY B O 1
ATOM 3988 N N . LYS B 1 26 ? -35.875 1.393 -18.344 1 73.56 26 LYS B N 1
ATOM 3989 C CA . LYS B 1 26 ? -35.562 2.814 -18.438 1 73.56 26 LYS B CA 1
ATOM 3990 C C . LYS B 1 26 ? -35.719 3.512 -17.094 1 73.56 26 LYS B C 1
ATOM 3992 O O . LYS B 1 26 ? -35.938 4.727 -17.031 1 73.56 26 LYS B O 1
ATOM 3997 N N . GLU B 1 27 ? -35.719 2.66 -16.078 1 76.12 27 GLU B N 1
ATOM 3998 C CA . GLU B 1 27 ? -35.844 3.254 -14.75 1 76.12 27 GLU B CA 1
ATOM 3999 C C . GLU B 1 27 ? -34.562 3.963 -14.32 1 76.12 27 GLU B C 1
ATOM 4001 O O . GLU B 1 27 ? -33.469 3.496 -14.602 1 76.12 27 GLU B O 1
ATOM 4006 N N . LEU B 1 28 ? -34.656 5.234 -13.867 1 72.88 28 LEU B N 1
ATOM 4007 C CA . LEU B 1 28 ? -33.562 5.957 -13.258 1 72.88 28 LEU B CA 1
ATOM 4008 C C . LEU B 1 28 ? -33.469 5.668 -11.766 1 72.88 28 LEU B C 1
ATOM 4010 O O . LEU B 1 28 ? -34.469 5.43 -11.109 1 72.88 28 LEU B O 1
ATOM 4014 N N . PRO B 1 29 ? -32.219 5.449 -11.297 1 70.69 29 PRO B N 1
ATOM 4015 C CA . PRO B 1 29 ? -30.938 5.629 -11.984 1 70.69 29 PRO B CA 1
ATOM 4016 C C . PRO B 1 29 ? -30.406 4.336 -12.594 1 70.69 29 PRO B C 1
ATOM 4018 O O . PRO B 1 29 ? -29.484 4.367 -13.414 1 70.69 29 PRO B O 1
ATOM 4021 N N . THR B 1 30 ? -31 3.191 -12.234 1 75.44 30 THR B N 1
ATOM 4022 C CA . THR B 1 30 ? -30.594 1.876 -12.719 1 75.44 30 THR B CA 1
ATOM 4023 C C . THR B 1 30 ? -31.797 1.091 -13.219 1 75.44 30 THR B C 1
ATOM 4025 O O . THR B 1 30 ? -32.844 1.033 -12.547 1 75.44 30 THR B O 1
ATOM 4028 N N . CYS B 1 31 ? -31.578 0.533 -14.398 1 73.88 31 CYS B N 1
ATOM 4029 C CA . CYS B 1 31 ? -32.688 -0.24 -14.93 1 73.88 31 CYS B CA 1
ATOM 4030 C C . CYS B 1 31 ? -32.781 -1.598 -14.242 1 73.88 31 CYS B C 1
ATOM 4032 O O . CYS B 1 31 ? -31.828 -2.057 -13.625 1 73.88 31 CYS B O 1
ATOM 4034 N N . SER B 1 32 ? -34 -2.148 -14.242 1 75.12 32 SER B N 1
ATOM 4035 C CA . SER B 1 32 ? -34.281 -3.408 -13.562 1 75.12 32 SER B CA 1
ATOM 4036 C C . SER B 1 32 ? -33.344 -4.516 -14.031 1 75.12 32 SER B C 1
ATOM 4038 O O . SER B 1 32 ? -32.906 -5.352 -13.227 1 75.12 32 SER B O 1
ATOM 4040 N N . TYR B 1 33 ? -33 -4.488 -15.242 1 76.5 33 TYR B N 1
ATOM 4041 C CA . TYR B 1 33 ? -32.125 -5.5 -15.812 1 76.5 33 TYR B CA 1
ATOM 4042 C C . TYR B 1 33 ? -30.719 -5.375 -15.258 1 76.5 33 TYR B C 1
ATOM 4044 O O . TYR B 1 33 ? -30.125 -6.359 -14.805 1 76.5 33 TYR B O 1
ATOM 4052 N N . CYS B 1 34 ? -30.234 -4.266 -15.289 1 70.25 34 CYS B N 1
ATOM 4053 C CA . CYS B 1 34 ? -28.891 -3.996 -14.797 1 70.25 34 CYS B CA 1
ATOM 4054 C C . CYS B 1 34 ? -28.797 -4.242 -13.289 1 70.25 34 CYS B C 1
ATOM 4056 O O . CYS B 1 34 ? -27.797 -4.789 -12.805 1 70.25 34 CYS B O 1
ATOM 4058 N N . PHE B 1 35 ? -29.766 -3.916 -12.625 1 72.44 35 PHE B N 1
ATOM 4059 C CA . PHE B 1 35 ? -29.844 -4.082 -11.18 1 72.44 35 PHE B CA 1
ATOM 4060 C C . PHE B 1 35 ? -29.812 -5.559 -10.805 1 72.44 35 PHE B C 1
ATOM 4062 O O . PHE B 1 35 ? -29.078 -5.957 -9.906 1 72.44 35 PHE B O 1
ATOM 4069 N N . LYS B 1 36 ? -30.562 -6.301 -11.555 1 66.81 36 LYS B N 1
ATOM 4070 C CA . LYS B 1 36 ? -30.688 -7.727 -11.266 1 66.81 36 LYS B CA 1
ATOM 4071 C C . LYS B 1 36 ? -29.391 -8.461 -11.539 1 66.81 36 LYS B C 1
ATOM 4073 O O . LYS B 1 36 ? -29.078 -9.461 -10.891 1 66.81 36 LYS B O 1
ATOM 4078 N N . ARG B 1 37 ? -28.766 -7.832 -12.406 1 65.5 37 ARG B N 1
ATOM 4079 C CA . ARG B 1 37 ? -27.594 -8.562 -12.883 1 65.5 37 ARG B CA 1
ATOM 4080 C C . ARG B 1 37 ? -26.312 -7.918 -12.375 1 65.5 37 ARG B C 1
ATOM 4082 O O . ARG B 1 37 ? -25.203 -8.375 -12.695 1 65.5 37 ARG B O 1
ATOM 4089 N N . GLY B 1 38 ? -26.562 -6.812 -11.617 1 63.78 38 GLY B N 1
ATOM 4090 C CA . GLY B 1 38 ? -25.453 -6.133 -10.953 1 63.78 38 GLY B CA 1
ATOM 4091 C C . GLY B 1 38 ? -24.562 -5.371 -11.922 1 63.78 38 GLY B C 1
ATOM 4092 O O . GLY B 1 38 ? -23.359 -5.25 -11.695 1 63.78 38 GLY B O 1
ATOM 4093 N N . PHE B 1 39 ? -25.141 -4.996 -13.039 1 64.38 39 PHE B N 1
ATOM 4094 C CA . PHE B 1 39 ? -24.406 -4.215 -14.016 1 64.38 39 PHE B CA 1
ATOM 4095 C C . PHE B 1 39 ? -24.422 -2.734 -13.641 1 64.38 39 PHE B C 1
ATOM 4097 O O . PHE B 1 39 ? -25.344 -2.264 -12.977 1 64.38 39 PHE B O 1
ATOM 4104 N N . ASP B 1 40 ? -23.375 -2.107 -13.953 1 62.03 40 ASP B N 1
ATOM 4105 C CA . ASP B 1 40 ? -23.406 -0.651 -13.859 1 62.03 40 ASP B CA 1
ATOM 4106 C C . ASP B 1 40 ? -24.312 -0.055 -14.945 1 62.03 40 ASP B C 1
ATOM 4108 O O . ASP B 1 40 ? -23.891 0.068 -16.094 1 62.03 40 ASP B O 1
ATOM 4112 N N . CYS B 1 41 ? -25.484 0.421 -14.57 1 63.66 41 CYS B N 1
ATOM 4113 C CA . CYS B 1 41 ? -26.484 0.968 -15.477 1 63.66 41 CYS B CA 1
ATOM 4114 C C . CYS B 1 41 ? -26.141 2.406 -15.859 1 63.66 41 CYS B C 1
ATOM 4116 O O . CYS B 1 41 ? -26.094 3.283 -14.992 1 63.66 41 CYS B O 1
ATOM 4118 N N . VAL B 1 42 ? -25.719 2.688 -17.109 1 66.06 42 VAL B N 1
ATOM 4119 C CA . VAL B 1 42 ? -25.375 4.031 -17.562 1 66.06 42 VAL B CA 1
ATOM 4120 C C . VAL B 1 42 ? -26.359 4.465 -18.656 1 66.06 42 VAL B C 1
ATOM 4122 O O . VAL B 1 42 ? -26.531 3.77 -19.656 1 66.06 42 VAL B O 1
ATOM 4125 N N . TYR B 1 43 ? -27.109 5.625 -18.484 1 61.91 43 TYR B N 1
ATOM 4126 C CA . TYR B 1 43 ? -27.969 6.246 -19.5 1 61.91 43 TYR B CA 1
ATOM 4127 C C . TYR B 1 43 ? -27.203 7.324 -20.266 1 61.91 43 TYR B C 1
ATOM 4129 O O . TYR B 1 43 ? -26.547 8.172 -19.672 1 61.91 43 TYR B O 1
ATOM 4137 N N . GLU B 1 44 ? -26.891 7.141 -21.625 1 52.88 44 GLU B N 1
ATOM 4138 C CA . GLU B 1 44 ? -26.203 8.109 -22.484 1 52.88 44 GLU B CA 1
ATOM 4139 C C . GLU B 1 44 ? -27.047 9.359 -22.688 1 52.88 44 GLU B C 1
ATOM 4141 O O . GLU B 1 44 ? -28.25 9.266 -22.953 1 52.88 44 GLU B O 1
ATOM 4146 N N . ASN B 1 45 ? -26.578 10.516 -22.281 1 44.44 45 ASN B N 1
ATOM 4147 C CA . ASN B 1 45 ? -27.172 11.75 -22.797 1 44.44 45 ASN B CA 1
ATOM 4148 C C . ASN B 1 45 ? -26.719 12.023 -24.219 1 44.44 45 ASN B C 1
ATOM 4150 O O . ASN B 1 45 ? -25.656 11.586 -24.641 1 44.44 45 ASN B O 1
ATOM 4154 N N . GLU B 1 46 ? -27.547 12.641 -25.234 1 39.56 46 GLU B N 1
ATOM 4155 C CA . GLU B 1 46 ? -27.375 12.938 -26.656 1 39.56 46 GLU B CA 1
ATOM 4156 C C . GLU B 1 46 ? -25.969 13.461 -26.953 1 39.56 46 GLU B C 1
ATOM 4158 O O . GLU B 1 46 ? -25.406 13.18 -28 1 39.56 46 GLU B O 1
ATOM 4163 N N . SER B 1 47 ? -25.516 14.531 -26.391 1 37.41 47 SER B N 1
ATOM 4164 C CA . SER B 1 47 ? -24.422 15.352 -26.906 1 37.41 47 SER B CA 1
ATOM 4165 C C . SER B 1 47 ? -23.094 14.594 -26.875 1 37.41 47 SER B C 1
ATOM 4167 O O . SER B 1 47 ? -22.078 15.094 -27.359 1 37.41 47 SER B O 1
ATOM 4169 N N . ASP B 1 48 ? -22.938 13.648 -26.156 1 35.72 48 ASP B N 1
ATOM 4170 C CA . ASP B 1 48 ? -21.562 13.438 -25.75 1 35.72 48 ASP B CA 1
ATOM 4171 C C . ASP B 1 48 ? -20.812 12.57 -26.766 1 35.72 48 ASP B C 1
ATOM 4173 O O . ASP B 1 48 ? -19.594 12.391 -26.672 1 35.72 48 ASP B O 1
ATOM 4177 N N . THR B 1 49 ? -21.328 11.484 -27.344 1 35.44 49 THR B N 1
ATOM 4178 C CA . THR B 1 49 ? -20.328 10.586 -27.891 1 35.44 49 THR B CA 1
ATOM 4179 C C . THR B 1 49 ? -20.078 10.891 -29.375 1 35.44 49 THR B C 1
ATOM 4181 O O . THR B 1 49 ? -20.969 10.656 -30.203 1 35.44 49 THR B O 1
ATOM 4184 N N . PRO B 1 50 ? -19.312 11.836 -29.844 1 35.03 50 PRO B N 1
ATOM 4185 C CA . PRO B 1 50 ? -19.062 11.711 -31.281 1 35.03 50 PRO B CA 1
ATOM 4186 C C . PRO B 1 50 ? -18.641 10.297 -31.688 1 35.03 50 PRO B C 1
ATOM 4188 O O . PRO B 1 50 ? -18.109 9.547 -30.859 1 35.03 50 PRO B O 1
ATOM 4191 N N . PRO B 1 51 ? -19.094 9.773 -32.781 1 30.31 51 PRO B N 1
ATOM 4192 C CA . PRO B 1 51 ? -18.641 8.469 -33.25 1 30.31 51 PRO B CA 1
ATOM 4193 C C . PRO B 1 51 ? -17.125 8.336 -33.25 1 30.31 51 PRO B C 1
ATOM 4195 O O . PRO B 1 51 ? -16.406 9.328 -33.438 1 30.31 51 PRO B O 1
ATOM 4198 N N . ILE B 1 52 ? -16.484 7.391 -32.531 1 35.03 52 ILE B N 1
ATOM 4199 C CA . ILE B 1 52 ? -15.078 7.055 -32.625 1 35.03 52 ILE B CA 1
ATOM 4200 C C . ILE B 1 52 ? -14.672 6.961 -34.094 1 35.03 52 ILE B C 1
ATOM 4202 O O . ILE B 1 52 ? -15.141 6.082 -34.812 1 35.03 52 ILE B O 1
ATOM 4206 N N . SER B 1 53 ? -14.578 7.953 -34.844 1 31.78 53 SER B N 1
ATOM 4207 C CA . SER B 1 53 ? -14.102 7.852 -36.219 1 31.78 53 SER B CA 1
ATOM 4208 C C . SER B 1 53 ? -12.836 7.008 -36.312 1 31.78 53 SER B C 1
ATOM 4210 O O . SER B 1 53 ? -12.047 6.965 -35.344 1 31.78 53 SER B O 1
ATOM 4212 N N . ASP B 1 54 ? -12.773 6.023 -37.219 1 31.75 54 ASP B N 1
ATOM 4213 C CA . ASP B 1 54 ? -11.742 5.086 -37.625 1 31.75 54 ASP B CA 1
ATOM 4214 C C . ASP B 1 54 ? -10.383 5.777 -37.75 1 31.75 54 ASP B C 1
ATOM 4216 O O . ASP B 1 54 ? -9.414 5.18 -38.219 1 31.75 54 ASP B O 1
ATOM 4220 N N . ASN B 1 55 ? -10.328 7 -37.969 1 31.59 55 ASN B N 1
ATOM 4221 C CA . ASN B 1 55 ? -8.984 7.539 -38.156 1 31.59 55 ASN B CA 1
ATOM 4222 C C . ASN B 1 55 ? -8.148 7.418 -36.875 1 31.59 55 ASN B C 1
ATOM 4224 O O . ASN B 1 55 ? -8.18 8.305 -36.031 1 31.59 55 ASN B O 1
ATOM 4228 N N . VAL B 1 56 ? -7.82 6.273 -36.531 1 33.88 56 VAL B N 1
ATOM 4229 C CA . VAL B 1 56 ? -7.016 5.641 -35.5 1 33.88 56 VAL B CA 1
ATOM 4230 C C . VAL B 1 56 ? -5.77 6.484 -35.219 1 33.88 56 VAL B C 1
ATOM 4232 O O . VAL B 1 56 ? -5.227 6.465 -34.125 1 33.88 56 VAL B O 1
ATOM 4235 N N . ALA B 1 57 ? -5.312 7.082 -36.344 1 32.56 57 ALA B N 1
ATOM 4236 C CA . ALA B 1 57 ? -4.023 7.766 -36.281 1 32.56 57 ALA B CA 1
ATOM 4237 C C . ALA B 1 57 ? -4.082 8.984 -35.375 1 32.56 57 ALA B C 1
ATOM 4239 O O . ALA B 1 57 ? -3.057 9.43 -34.875 1 32.56 57 ALA B O 1
ATOM 4240 N N . GLU B 1 58 ? -5.109 9.602 -35.5 1 32.28 58 GLU B N 1
ATOM 4241 C CA . GLU B 1 58 ? -5.148 10.891 -34.812 1 32.28 58 GLU B CA 1
ATOM 4242 C C . GLU B 1 58 ? -5.273 10.703 -33.281 1 32.28 58 GLU B C 1
ATOM 4244 O O . GLU B 1 58 ? -4.836 11.562 -32.531 1 32.28 58 GLU B O 1
ATOM 4249 N N . VAL B 1 59 ? -6.039 9.719 -32.969 1 33.97 59 VAL B N 1
ATOM 4250 C CA . VAL B 1 59 ? -6.242 9.43 -31.562 1 33.97 59 VAL B CA 1
ATOM 4251 C C . VAL B 1 59 ? -4.926 8.977 -30.922 1 33.97 59 VAL B C 1
ATOM 4253 O O . VAL B 1 59 ? -4.742 9.078 -29.719 1 33.97 59 VAL B O 1
ATOM 4256 N N . PHE B 1 60 ? -4.121 8.227 -31.859 1 31.62 60 PHE B N 1
ATOM 4257 C CA . PHE B 1 60 ? -2.848 7.711 -31.375 1 31.62 60 PHE B CA 1
ATOM 4258 C C . PHE B 1 60 ? -1.774 8.789 -31.406 1 31.62 60 PHE B C 1
ATOM 4260 O O . PHE B 1 60 ? -0.591 8.492 -31.578 1 31.62 60 PHE B O 1
ATOM 4267 N N . LYS B 1 61 ? -1.999 9.953 -31.828 1 32.41 61 LYS B N 1
ATOM 4268 C CA . LYS B 1 61 ? -0.84 10.82 -31.625 1 32.41 61 LYS B CA 1
ATOM 4269 C C . LYS B 1 61 ? -0.311 10.711 -30.203 1 32.41 61 LYS B C 1
ATOM 4271 O O . LYS B 1 61 ? -1.088 10.578 -29.25 1 32.41 61 LYS B O 1
ATOM 4276 N N . PRO B 1 62 ? 0.991 10.516 -30.031 1 31.81 62 PRO B N 1
ATOM 4277 C CA . PRO B 1 62 ? 1.69 10.172 -28.797 1 31.81 62 PRO B CA 1
ATOM 4278 C C . PRO B 1 62 ? 0.991 10.719 -27.547 1 31.81 62 PRO B C 1
ATOM 4280 O O . PRO B 1 62 ? 0.356 9.961 -26.812 1 31.81 62 PRO B O 1
ATOM 4283 N N . TRP B 1 63 ? 1.829 11.594 -26.688 1 32.5 63 TRP B N 1
ATOM 4284 C CA . TRP B 1 63 ? 1.902 12.016 -25.297 1 32.5 63 TRP B CA 1
ATOM 4285 C C . TRP B 1 63 ? 0.678 12.836 -24.906 1 32.5 63 TRP B C 1
ATOM 4287 O O . TRP B 1 63 ? 0.762 13.734 -24.062 1 32.5 63 TRP B O 1
ATOM 4297 N N . SER B 1 64 ? -0.212 12.891 -25.609 1 31.8 64 SER B N 1
ATOM 4298 C CA . SER B 1 64 ? -1.061 13.945 -25.078 1 31.8 64 SER B CA 1
ATOM 4299 C C . SER B 1 64 ? -1.708 13.523 -23.766 1 31.8 64 SER B C 1
ATOM 4301 O O . SER B 1 64 ? -2.475 12.555 -23.719 1 31.8 64 SER B O 1
ATOM 4303 N N . LEU B 1 65 ? -1.02 13.281 -22.672 1 34.72 65 LEU B N 1
ATOM 4304 C CA . LEU B 1 65 ? -1.61 13.258 -21.344 1 34.72 65 LEU B CA 1
ATOM 4305 C C . LEU B 1 65 ? -2.736 14.281 -21.234 1 34.72 65 LEU B C 1
ATOM 4307 O O . LEU B 1 65 ? -2.49 15.484 -21.281 1 34.72 65 LEU B O 1
ATOM 4311 N N . THR B 1 66 ? -3.799 14.172 -21.844 1 35.28 66 THR B N 1
ATOM 4312 C CA . THR B 1 66 ? -4.879 15.117 -21.578 1 35.28 66 THR B CA 1
ATOM 4313 C C . THR B 1 66 ? -5.191 15.164 -20.078 1 35.28 66 THR B C 1
ATOM 4315 O O . THR B 1 66 ? -5.871 14.289 -19.547 1 35.28 66 THR B O 1
ATOM 4318 N N . LEU B 1 67 ? -4.27 15.242 -19.312 1 38.75 67 LEU B N 1
ATOM 4319 C CA . LEU B 1 67 ? -4.625 15.32 -17.891 1 38.75 67 LEU B CA 1
ATOM 4320 C C . LEU B 1 67 ? -5.785 16.281 -17.672 1 38.75 67 LEU B C 1
ATOM 4322 O O . LEU B 1 67 ? -6.176 16.547 -16.531 1 38.75 67 LEU B O 1
ATOM 4326 N N . PHE B 1 68 ? -5.812 17.469 -18.406 1 36.12 68 PHE B N 1
ATOM 4327 C CA . PHE B 1 68 ? -6.605 18.406 -17.609 1 36.12 68 PHE B CA 1
ATOM 4328 C C . PHE B 1 68 ? -7.996 17.844 -17.344 1 36.12 68 PHE B C 1
ATOM 4330 O O . PHE B 1 68 ? -8.703 17.453 -18.281 1 36.12 68 PHE B O 1
ATOM 4337 N N . PRO B 1 69 ? -8.141 17.469 -16.25 1 40.44 69 PRO B N 1
ATOM 4338 C CA . PRO B 1 69 ? -9.461 17.188 -15.672 1 40.44 69 PRO B CA 1
ATOM 4339 C C . PRO B 1 69 ? -10.562 18.062 -16.266 1 40.44 69 PRO B C 1
ATOM 4341 O O . PRO B 1 69 ? -10.758 19.203 -15.836 1 40.44 69 PRO B O 1
ATOM 4344 N N . MET B 1 70 ? -10.727 18.625 -17.422 1 38 70 MET B N 1
ATOM 4345 C CA . MET B 1 70 ? -12.18 18.781 -17.375 1 38 70 MET B CA 1
ATOM 4346 C C . MET B 1 70 ? -12.836 17.531 -16.781 1 38 70 MET B C 1
ATOM 4348 O O . MET B 1 70 ? -12.227 16.469 -16.75 1 38 70 MET B O 1
ATOM 4352 N N . SER B 1 71 ? -13.859 17.672 -16.156 1 46.75 71 SER B N 1
ATOM 4353 C CA . SER B 1 71 ? -14.766 16.672 -15.602 1 46.75 71 SER B CA 1
ATOM 4354 C C . SER B 1 71 ? -14.805 15.414 -16.469 1 46.75 71 SER B C 1
ATOM 4356 O O . SER B 1 71 ? -15.414 15.398 -17.531 1 46.75 71 SER B O 1
ATOM 4358 N N . ILE B 1 72 ? -13.664 14.719 -16.625 1 52.91 72 ILE B N 1
ATOM 4359 C CA . ILE B 1 72 ? -13.828 13.453 -17.344 1 52.91 72 ILE B CA 1
ATOM 4360 C C . ILE B 1 72 ? -14.93 12.625 -16.688 1 52.91 72 ILE B C 1
ATOM 4362 O O . ILE B 1 72 ? -14.844 12.297 -15.5 1 52.91 72 ILE B O 1
ATOM 4366 N N . SER B 1 73 ? -15.906 12.641 -17.406 1 61.75 73 SER B N 1
ATOM 4367 C CA . SER B 1 73 ? -17 11.789 -16.938 1 61.75 73 SER B CA 1
ATOM 4368 C C . SER B 1 73 ? -16.594 10.32 -16.938 1 61.75 73 SER B C 1
ATOM 4370 O O . SER B 1 73 ? -15.633 9.938 -17.609 1 61.75 73 SER B O 1
ATOM 4372 N N . THR B 1 74 ? -17 9.578 -16.203 1 69.12 74 THR B N 1
ATOM 4373 C CA . THR B 1 74 ? -16.797 8.133 -16.125 1 69.12 74 THR B CA 1
ATOM 4374 C C . THR B 1 74 ? -17.047 7.484 -17.484 1 69.12 74 THR B C 1
ATOM 4376 O O . THR B 1 74 ? -16.375 6.52 -17.844 1 69.12 74 THR B O 1
ATOM 4379 N N . THR B 1 75 ? -17.859 8.078 -18.219 1 69.75 75 THR B N 1
ATOM 4380 C CA . THR B 1 75 ? -18.188 7.539 -19.531 1 69.75 75 THR B CA 1
ATOM 4381 C C . THR B 1 75 ? -17.047 7.754 -20.5 1 69.75 75 THR B C 1
ATOM 4383 O O . THR B 1 75 ? -16.703 6.852 -21.266 1 69.75 75 THR B O 1
ATOM 4386 N N . THR B 1 76 ? -16.5 8.867 -20.422 1 70.62 76 THR B N 1
ATOM 4387 C CA . THR B 1 76 ? -15.375 9.148 -21.297 1 70.62 76 THR B CA 1
ATOM 4388 C C . THR B 1 76 ? -14.172 8.281 -20.953 1 70.62 76 THR B C 1
ATOM 4390 O O . THR B 1 76 ? -13.461 7.809 -21.844 1 70.62 76 THR B O 1
ATOM 4393 N N . LEU B 1 77 ? -14.055 8.102 -19.703 1 79.94 77 LEU B N 1
ATOM 4394 C CA . LEU B 1 77 ? -12.969 7.227 -19.266 1 79.94 77 LEU B CA 1
ATOM 4395 C C . LEU B 1 77 ? -13.172 5.809 -19.781 1 79.94 77 LEU B C 1
ATOM 4397 O O . LEU B 1 77 ? -12.227 5.188 -20.266 1 79.94 77 LEU B O 1
ATOM 4401 N N . GLY B 1 78 ? -14.414 5.32 -19.719 1 81.19 78 GLY B N 1
ATOM 4402 C CA . GLY B 1 78 ? -14.727 3.988 -20.203 1 81.19 78 GLY B CA 1
ATOM 4403 C C . GLY B 1 78 ? -14.453 3.818 -21.688 1 81.19 78 GLY B C 1
ATOM 4404 O O . GLY B 1 78 ? -13.859 2.822 -22.109 1 81.19 78 GLY B O 1
ATOM 4405 N N . ARG B 1 79 ? -14.797 4.758 -22.406 1 77.06 79 ARG B N 1
ATOM 4406 C CA . ARG B 1 79 ? -14.594 4.715 -23.859 1 77.06 79 ARG B CA 1
ATOM 4407 C C . ARG B 1 79 ? -13.109 4.762 -24.203 1 77.06 79 ARG B C 1
ATOM 4409 O O . ARG B 1 79 ? -12.648 4.039 -25.094 1 77.06 79 ARG B O 1
ATOM 4416 N N . THR B 1 80 ? -12.445 5.605 -23.531 1 77.5 80 THR B N 1
ATOM 4417 C CA . THR B 1 80 ? -11.008 5.738 -23.766 1 77.5 80 THR B CA 1
ATOM 4418 C C . THR B 1 80 ? -10.281 4.434 -23.453 1 77.5 80 THR B C 1
ATOM 4420 O O . THR B 1 80 ? -9.414 4.004 -24.219 1 77.5 80 THR B O 1
ATOM 4423 N N . MET B 1 81 ? -10.648 3.881 -22.391 1 86.62 81 MET B N 1
ATOM 4424 C CA . MET B 1 81 ? -9.992 2.633 -22 1 86.62 81 MET B CA 1
ATOM 4425 C C . MET B 1 81 ? -10.352 1.512 -22.969 1 86.62 81 MET B C 1
ATOM 4427 O O . MET B 1 81 ? -9.516 0.656 -23.281 1 86.62 81 MET B O 1
ATOM 4431 N N . ALA B 1 82 ? -11.586 1.498 -23.406 1 84.44 82 ALA B N 1
ATOM 4432 C CA . ALA B 1 82 ? -11.992 0.511 -24.406 1 84.44 82 ALA B CA 1
ATOM 4433 C C . ALA B 1 82 ? -11.172 0.654 -25.688 1 84.44 82 ALA B C 1
ATOM 4435 O O . ALA B 1 82 ? -10.812 -0.343 -26.312 1 84.44 82 ALA B O 1
ATOM 4436 N N . TYR B 1 83 ? -10.914 1.802 -26.016 1 80 83 TYR B N 1
ATOM 4437 C CA . TYR B 1 83 ? -10.086 2.053 -27.188 1 80 83 TYR B CA 1
ATOM 4438 C C . TYR B 1 83 ? -8.68 1.504 -26.984 1 80 83 TYR B C 1
ATOM 4440 O O . TYR B 1 83 ? -8.125 0.858 -27.891 1 80 83 TYR B O 1
ATOM 4448 N N . HIS B 1 84 ? -8.078 1.823 -25.922 1 83 84 HIS B N 1
ATOM 4449 C CA . HIS B 1 84 ? -6.742 1.314 -25.625 1 83 84 HIS B CA 1
ATOM 4450 C C . HIS B 1 84 ? -6.727 -0.21 -25.609 1 83 84 HIS B C 1
ATOM 4452 O O . HIS B 1 84 ? -5.746 -0.827 -26.031 1 83 84 HIS B O 1
ATOM 4458 N N . LEU B 1 85 ? -7.777 -0.74 -25.109 1 89.56 85 LEU B N 1
ATOM 4459 C CA . LEU B 1 85 ? -7.895 -2.193 -25.062 1 89.56 85 LEU B CA 1
ATOM 4460 C C . LEU B 1 85 ? -7.867 -2.783 -26.469 1 89.56 85 LEU B C 1
ATOM 4462 O O . LEU B 1 85 ? -7.062 -3.672 -26.766 1 89.56 85 LEU B O 1
ATOM 4466 N N . HIS B 1 86 ? -8.672 -2.252 -27.297 1 84.31 86 HIS B N 1
ATOM 4467 C CA . HIS B 1 86 ? -8.75 -2.746 -28.672 1 84.31 86 HIS B CA 1
ATOM 4468 C C . HIS B 1 86 ? -7.43 -2.533 -29.406 1 84.31 86 HIS B C 1
ATOM 4470 O O . HIS B 1 86 ? -6.961 -3.422 -30.125 1 84.31 86 HIS B O 1
ATOM 4476 N N . TYR B 1 87 ? -6.902 -1.469 -29.203 1 79.19 87 TYR B N 1
ATOM 4477 C CA . TYR B 1 87 ? -5.652 -1.13 -29.875 1 79.19 87 TYR B CA 1
ATOM 4478 C C . TYR B 1 87 ? -4.527 -2.064 -29.438 1 79.19 87 TYR B C 1
ATOM 4480 O O . TYR B 1 87 ? -3.777 -2.572 -30.281 1 79.19 87 TYR B O 1
ATOM 4488 N N . LEU B 1 88 ? -4.371 -2.232 -28.203 1 84.5 88 LEU B N 1
ATOM 4489 C CA . LEU B 1 88 ? -3.271 -3.051 -27.703 1 84.5 88 LEU B CA 1
ATOM 4490 C C . LEU B 1 88 ? -3.393 -4.488 -28.188 1 84.5 88 LEU B C 1
ATOM 4492 O O . LEU B 1 88 ? -2.4 -5.09 -28.609 1 84.5 88 LEU B O 1
ATOM 4496 N N . TYR B 1 89 ? -4.566 -5.023 -28.141 1 86.88 89 TYR B N 1
ATOM 4497 C CA . TYR B 1 89 ? -4.754 -6.395 -28.594 1 86.88 89 TYR B CA 1
ATOM 4498 C C . TYR B 1 89 ? -4.473 -6.516 -30.078 1 86.88 89 TYR B C 1
ATOM 4500 O O . TYR B 1 89 ? -3.961 -7.539 -30.547 1 86.88 89 TYR B O 1
ATOM 4508 N N . LYS B 1 90 ? -4.75 -5.457 -30.797 1 81.94 90 LYS B N 1
ATOM 4509 C CA . LYS B 1 90 ? -4.434 -5.445 -32.219 1 81.94 90 LYS B CA 1
ATOM 4510 C C . LYS B 1 90 ? -2.924 -5.422 -32.438 1 81.94 90 LYS B C 1
ATOM 4512 O O . LYS B 1 90 ? -2.402 -6.176 -33.281 1 81.94 90 LYS B O 1
ATOM 4517 N N . VAL B 1 91 ? -2.295 -4.605 -31.703 1 74.12 91 VAL B N 1
ATOM 4518 C CA . VAL B 1 91 ? -0.857 -4.426 -31.875 1 74.12 91 VAL B CA 1
ATOM 4519 C C . VAL B 1 91 ? -0.126 -5.703 -31.469 1 74.12 91 VAL B C 1
ATOM 4521 O O . VAL B 1 91 ? 0.879 -6.07 -32.062 1 74.12 91 VAL B O 1
ATOM 4524 N N . VAL B 1 92 ? -0.621 -6.336 -30.453 1 78.56 92 VAL B N 1
ATOM 4525 C CA . VAL B 1 92 ? 0.043 -7.531 -29.953 1 78.56 92 VAL B CA 1
ATOM 4526 C C . VAL B 1 92 ? -0.345 -8.734 -30.812 1 78.56 92 VAL B C 1
ATOM 4528 O O . VAL B 1 92 ? 0.337 -9.766 -30.797 1 78.56 92 VAL B O 1
ATOM 4531 N N . GLY B 1 93 ? -1.364 -8.656 -31.625 1 78.81 93 GLY B N 1
ATOM 4532 C CA . GLY B 1 93 ? -1.78 -9.719 -32.531 1 78.81 93 GLY B CA 1
ATOM 4533 C C . GLY B 1 93 ? -2.453 -10.875 -31.812 1 78.81 93 GLY B C 1
ATOM 4534 O O . GLY B 1 93 ? -2.223 -12.039 -32.156 1 78.81 93 GLY B O 1
ATOM 4535 N N . GLN B 1 94 ? -3.162 -10.609 -30.781 1 86.12 94 GLN B N 1
ATOM 4536 C CA . GLN B 1 94 ? -3.879 -11.609 -30.016 1 86.12 94 GLN B CA 1
ATOM 4537 C C . GLN B 1 94 ? -5.305 -11.156 -29.703 1 86.12 94 GLN B C 1
ATOM 4539 O O . GLN B 1 94 ? -5.543 -9.969 -29.453 1 86.12 94 GLN B O 1
ATOM 4544 N N . SER B 1 95 ? -6.172 -12.102 -29.75 1 90.19 95 SER B N 1
ATOM 4545 C CA . SER B 1 95 ? -7.539 -11.742 -29.375 1 90.19 95 SER B CA 1
ATOM 4546 C C . SER B 1 95 ? -7.758 -11.875 -27.875 1 90.19 95 SER B C 1
ATOM 4548 O O . SER B 1 95 ? -7.082 -12.664 -27.219 1 90.19 95 SER B O 1
ATOM 4550 N N . PRO B 1 96 ? -8.742 -11.125 -27.375 1 93.88 96 PRO B N 1
ATOM 4551 C CA . PRO B 1 96 ? -9.062 -11.258 -25.953 1 93.88 96 PRO B CA 1
ATOM 4552 C C . PRO B 1 96 ? -9.461 -12.688 -25.562 1 93.88 96 PRO B C 1
ATOM 4554 O O . PRO B 1 96 ? -9.141 -13.148 -24.469 1 93.88 96 PRO B O 1
ATOM 4557 N N . LEU B 1 97 ? -10.125 -13.352 -26.469 1 94.44 97 LEU B N 1
ATOM 4558 C CA . LEU B 1 97 ? -10.539 -14.727 -26.219 1 94.44 97 LEU B CA 1
ATOM 4559 C C . LEU B 1 97 ? -9.328 -15.641 -26.078 1 94.44 97 LEU B C 1
ATOM 4561 O O . LEU B 1 97 ? -9.273 -16.469 -25.156 1 94.44 97 LEU B O 1
ATOM 4565 N N . GLN B 1 98 ? -8.406 -15.484 -26.953 1 93 98 GLN B N 1
ATOM 4566 C CA . GLN B 1 98 ? -7.191 -16.297 -26.906 1 93 98 GLN B CA 1
ATOM 4567 C C . GLN B 1 98 ? -6.387 -15.984 -25.641 1 93 98 GLN B C 1
ATOM 4569 O O . GLN B 1 98 ? -5.91 -16.891 -24.969 1 93 98 GLN B O 1
ATOM 4574 N N . ALA B 1 99 ? -6.254 -14.719 -25.359 1 94.5 99 ALA B N 1
ATOM 4575 C CA . ALA B 1 99 ? -5.535 -14.297 -24.156 1 94.5 99 ALA B CA 1
ATOM 4576 C C . ALA B 1 99 ? -6.211 -14.836 -22.906 1 94.5 99 ALA B C 1
ATOM 4578 O O . ALA B 1 99 ? -5.539 -15.266 -21.953 1 94.5 99 ALA B O 1
ATOM 4579 N N . GLY B 1 100 ? -7.531 -14.758 -22.906 1 95.12 100 GLY B N 1
ATOM 4580 C CA . GLY B 1 100 ? -8.281 -15.273 -21.781 1 95.12 100 GLY B CA 1
ATOM 4581 C C . GLY B 1 100 ? -8.062 -16.75 -21.531 1 95.12 100 GLY B C 1
ATOM 4582 O O . GLY B 1 100 ? -7.887 -17.188 -20.391 1 95.12 100 GLY B O 1
ATOM 4583 N N . LYS B 1 101 ? -8.023 -17.484 -22.594 1 92.88 101 LYS B N 1
ATOM 4584 C CA . LYS B 1 101 ? -7.797 -18.922 -22.484 1 92.88 101 LYS B CA 1
ATOM 4585 C C . LYS B 1 101 ? -6.398 -19.219 -21.938 1 92.88 101 LYS B C 1
ATOM 4587 O O . LYS B 1 101 ? -6.23 -20.047 -21.062 1 92.88 101 LYS B O 1
ATOM 4592 N N . HIS B 1 102 ? -5.449 -18.547 -22.5 1 91.06 102 HIS B N 1
ATOM 4593 C CA . HIS B 1 102 ? -4.078 -18.719 -22.047 1 91.06 102 HIS B CA 1
ATOM 4594 C C . HIS B 1 102 ?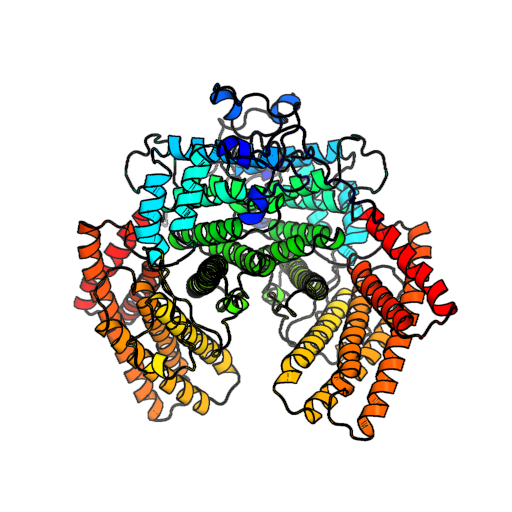 -3.936 -18.328 -20.578 1 91.06 102 HIS B C 1
ATOM 4596 O O . HIS B 1 102 ? -3.193 -18.969 -19.828 1 91.06 102 HIS B O 1
ATOM 4602 N N . PHE B 1 103 ? -4.594 -17.328 -20.266 1 94.38 103 PHE B N 1
ATOM 4603 C CA . PHE B 1 103 ? -4.57 -16.844 -18.891 1 94.38 103 PHE B CA 1
ATOM 4604 C C . PHE B 1 103 ? -5.145 -17.891 -17.938 1 94.38 103 PHE B C 1
ATOM 4606 O O . PHE B 1 103 ? -4.547 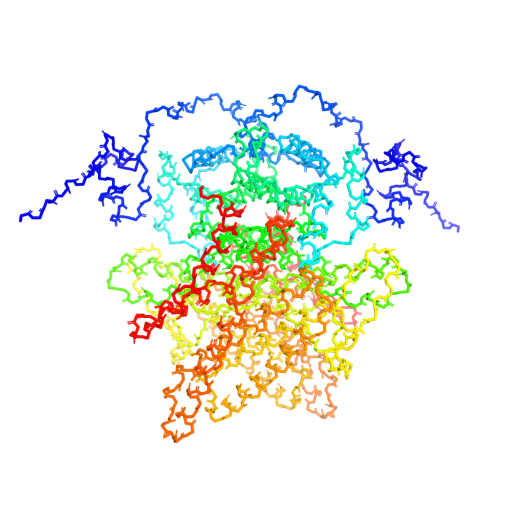-18.172 -16.906 1 94.38 103 PHE B O 1
ATOM 4613 N N . LEU B 1 104 ? -6.277 -18.438 -18.234 1 91.88 104 LEU B N 1
ATOM 4614 C CA . LEU B 1 104 ? -6.953 -19.422 -17.391 1 91.88 104 LEU B CA 1
ATOM 4615 C C . LEU B 1 104 ? -6.148 -20.719 -17.312 1 91.88 104 LEU B C 1
ATOM 4617 O O . LEU B 1 104 ? -6.113 -21.359 -16.25 1 91.88 104 LEU B O 1
ATOM 4621 N N . ASP B 1 105 ? -5.355 -21 -18.328 1 86.75 105 ASP B N 1
ATOM 4622 C CA . ASP B 1 105 ? -4.637 -22.266 -18.406 1 86.75 105 ASP B CA 1
ATOM 4623 C C . ASP B 1 105 ? -3.289 -22.188 -17.688 1 86.75 105 ASP B C 1
ATOM 4625 O O . ASP B 1 105 ? -2.668 -23.203 -17.391 1 86.75 105 ASP B O 1
ATOM 4629 N N . ASN B 1 106 ? -2.9 -20.969 -17.406 1 86.81 106 ASN B N 1
ATOM 4630 C CA . ASN B 1 106 ? -1.549 -20.844 -16.875 1 86.81 106 ASN B CA 1
ATOM 4631 C C . ASN B 1 106 ? -1.527 -20.016 -15.594 1 86.81 106 ASN B C 1
ATOM 4633 O O . ASN B 1 106 ? -1.491 -20.562 -14.492 1 86.81 106 ASN B O 1
ATOM 4637 N N . PHE B 1 107 ? -1.724 -18.688 -15.75 1 88.94 107 PHE B N 1
ATOM 4638 C CA . PHE B 1 107 ? -1.642 -17.781 -14.617 1 88.94 107 PHE B CA 1
ATOM 4639 C C . PHE B 1 107 ? -2.652 -18.172 -13.539 1 88.94 107 PHE B C 1
ATOM 4641 O O . PHE B 1 107 ? -2.303 -18.266 -12.367 1 88.94 107 PHE B O 1
ATOM 4648 N N . GLN B 1 108 ? -3.84 -18.391 -13.938 1 89.5 108 GLN B N 1
ATOM 4649 C CA . GLN B 1 108 ? -4.973 -18.625 -13.047 1 89.5 108 GLN B CA 1
ATOM 4650 C C . GLN B 1 108 ? -4.797 -19.922 -12.266 1 89.5 108 GLN B C 1
ATOM 4652 O O . GLN B 1 108 ? -5.34 -20.078 -11.164 1 89.5 108 GLN B O 1
ATOM 4657 N N . ARG B 1 109 ? -4.047 -20.75 -12.758 1 83.88 109 ARG B N 1
ATOM 4658 C CA . ARG B 1 109 ? -3.826 -22.031 -12.086 1 83.88 109 ARG B CA 1
ATOM 4659 C C . ARG B 1 109 ? -2.982 -21.844 -10.828 1 83.88 109 ARG B C 1
ATOM 4661 O O . ARG B 1 109 ? -3.154 -22.578 -9.852 1 83.88 109 ARG B O 1
ATOM 4668 N N . TRP B 1 110 ? -2.174 -20.922 -10.906 1 85.38 110 TRP B N 1
ATOM 4669 C CA . TRP B 1 110 ? -1.354 -20.625 -9.727 1 85.38 110 TRP B CA 1
ATOM 4670 C C . TRP B 1 110 ? -2.074 -19.672 -8.789 1 85.38 110 TRP B C 1
ATOM 4672 O O . TRP B 1 110 ? -2.166 -19.938 -7.582 1 85.38 110 TRP B O 1
ATOM 4682 N N . LEU B 1 111 ? -2.52 -18.578 -9.398 1 91.75 111 LEU B N 1
ATOM 4683 C CA . LEU B 1 111 ? -3.207 -17.547 -8.633 1 91.75 111 LEU B CA 1
ATOM 4684 C C . LEU B 1 111 ? -4.609 -17.297 -9.18 1 91.75 111 LEU B C 1
ATOM 4686 O O . LEU B 1 111 ? -4.785 -16.5 -10.102 1 91.75 111 LEU B O 1
ATOM 4690 N N . PRO B 1 112 ? -5.543 -17.969 -8.586 1 92.5 112 PRO B N 1
ATOM 4691 C CA . PRO B 1 112 ? -6.91 -17.719 -9.039 1 92.5 112 PRO B CA 1
ATOM 4692 C C . PRO B 1 112 ? -7.375 -16.297 -8.742 1 92.5 112 PRO B C 1
ATOM 4694 O O . PRO B 1 112 ? -7.434 -15.891 -7.582 1 92.5 112 PRO B O 1
ATOM 4697 N N . VAL B 1 113 ? -7.727 -15.547 -9.797 1 94.75 113 VAL B N 1
ATOM 4698 C CA . VAL B 1 113 ? -8.031 -14.133 -9.609 1 94.75 113 VAL B CA 1
ATOM 4699 C C . VAL B 1 113 ? -9.461 -13.844 -10.07 1 94.75 113 VAL B C 1
ATOM 4701 O O . VAL B 1 113 ? -10.078 -12.883 -9.617 1 94.75 113 VAL B O 1
ATOM 4704 N N . ILE B 1 114 ? -10.031 -14.641 -10.938 1 93.75 114 ILE B N 1
ATOM 4705 C CA . ILE B 1 114 ? -11.359 -14.391 -11.492 1 93.75 114 ILE B CA 1
ATOM 4706 C C . ILE B 1 114 ? -12.016 -15.719 -11.867 1 93.75 114 ILE B C 1
ATOM 4708 O O . ILE B 1 114 ? -11.344 -16.656 -12.305 1 93.75 114 ILE B O 1
ATOM 4712 N N . ALA B 1 115 ? -13.289 -15.742 -11.625 1 91.06 115 ALA B N 1
ATOM 4713 C CA . ALA B 1 115 ? -14.008 -16.922 -12.086 1 91.06 115 ALA B CA 1
ATOM 4714 C C . ALA B 1 115 ? -14 -17.016 -13.609 1 91.06 115 ALA B C 1
ATOM 4716 O O . ALA B 1 115 ? -14.242 -16.016 -14.297 1 91.06 115 ALA B O 1
ATOM 4717 N N . PRO B 1 116 ? -13.797 -18.172 -14.141 1 90.75 116 PRO B N 1
ATOM 4718 C CA . PRO B 1 116 ? -13.734 -18.328 -15.602 1 90.75 116 PRO B CA 1
ATOM 4719 C C . PRO B 1 116 ? -14.992 -17.828 -16.297 1 90.75 116 PRO B C 1
ATOM 4721 O O . PRO B 1 116 ? -14.906 -17.141 -17.328 1 90.75 116 PRO B O 1
ATOM 4724 N N . ARG B 1 117 ? -16.125 -18.094 -15.734 1 87.81 117 ARG B N 1
ATOM 4725 C CA . ARG B 1 117 ? -17.375 -17.656 -16.344 1 87.81 117 ARG B CA 1
ATOM 4726 C C . ARG B 1 117 ? -17.438 -16.125 -16.422 1 87.81 117 ARG B C 1
ATOM 4728 O O . ARG B 1 117 ? -17.891 -15.578 -17.422 1 87.81 117 ARG B O 1
ATOM 4735 N N . ARG B 1 118 ? -17.016 -15.539 -15.406 1 91.31 118 ARG B N 1
ATOM 4736 C CA . ARG B 1 118 ? -17.047 -14.086 -15.375 1 91.31 118 ARG B CA 1
ATOM 4737 C C . ARG B 1 118 ? -16.078 -13.5 -16.391 1 91.31 118 ARG B C 1
ATOM 4739 O O . ARG B 1 118 ? -16.359 -12.469 -17.016 1 91.31 118 ARG B O 1
ATOM 4746 N N . LEU B 1 119 ? -14.953 -14.109 -16.531 1 94.94 119 LEU B N 1
ATOM 4747 C CA . LEU B 1 119 ? -14 -13.648 -17.516 1 94.94 119 LEU B CA 1
ATOM 4748 C C . LEU B 1 119 ? -14.586 -13.758 -18.922 1 94.94 119 LEU B C 1
ATOM 4750 O O . LEU B 1 119 ? -14.453 -12.828 -19.734 1 94.94 119 LEU B O 1
ATOM 4754 N N . ASP B 1 120 ? -15.25 -14.82 -19.141 1 93.31 120 ASP B N 1
ATOM 4755 C CA . ASP B 1 120 ? -15.883 -15.008 -20.438 1 93.31 120 ASP B CA 1
ATOM 4756 C C . ASP B 1 120 ? -16.922 -13.93 -20.719 1 93.31 120 ASP B C 1
ATOM 4758 O O . ASP B 1 120 ? -17.016 -13.414 -21.828 1 93.31 120 ASP B O 1
ATOM 4762 N N . GLU B 1 121 ? -17.625 -13.656 -19.703 1 92.06 121 GLU B N 1
ATOM 4763 C CA . GLU B 1 121 ? -18.625 -12.609 -19.828 1 92.06 121 GLU B CA 1
ATOM 4764 C C . GLU B 1 121 ? -17.984 -11.258 -20.125 1 92.06 121 GLU B C 1
ATOM 4766 O O . GLU B 1 121 ? -18.469 -10.508 -20.969 1 92.06 121 GLU B O 1
ATOM 4771 N N . HIS B 1 122 ? -16.953 -10.984 -19.406 1 94.94 122 HIS B N 1
ATOM 4772 C CA . HIS B 1 122 ? -16.25 -9.727 -19.625 1 94.94 122 HIS B CA 1
ATOM 4773 C C . HIS B 1 122 ? -15.719 -9.641 -21.062 1 94.94 122 HIS B C 1
ATOM 4775 O O . HIS B 1 122 ? -15.766 -8.57 -21.672 1 94.94 122 HIS B O 1
ATOM 4781 N N . ILE B 1 123 ? -15.203 -10.719 -21.562 1 96.12 123 ILE B N 1
ATOM 4782 C CA . ILE B 1 123 ? -14.625 -10.758 -22.906 1 96.12 123 ILE B CA 1
ATOM 4783 C C . ILE B 1 123 ? -15.727 -10.531 -23.938 1 96.12 123 ILE B C 1
ATOM 4785 O O . ILE B 1 123 ? -15.555 -9.742 -24.875 1 96.12 123 ILE B O 1
ATOM 4789 N N . GLU B 1 124 ? -16.828 -11.141 -23.734 1 93.75 124 GLU B N 1
ATOM 4790 C CA . GLU B 1 124 ? -17.953 -10.977 -24.656 1 93.75 124 GLU B CA 1
ATOM 4791 C C . GLU B 1 124 ? -18.453 -9.531 -24.656 1 93.75 124 GLU B C 1
ATOM 4793 O O . GLU B 1 124 ? -18.719 -8.969 -25.719 1 93.75 124 GLU B O 1
ATOM 4798 N N . LEU B 1 125 ? -18.547 -8.969 -23.516 1 91.25 125 LEU B N 1
ATOM 4799 C CA . LEU B 1 125 ? -19 -7.59 -23.406 1 91.25 125 LEU B CA 1
ATOM 4800 C C . LEU B 1 125 ? -18 -6.621 -24.016 1 91.25 125 LEU B C 1
ATOM 4802 O O . LEU B 1 125 ? -18.391 -5.59 -24.562 1 91.25 125 LEU B O 1
ATOM 4806 N N . SER B 1 126 ? -16.734 -6.957 -23.859 1 91.12 126 SER B N 1
ATOM 4807 C CA . SER B 1 126 ? -15.703 -6.078 -24.406 1 91.12 126 SER B CA 1
ATOM 4808 C C . SER B 1 126 ? -15.773 -6.016 -25.922 1 91.12 126 SER B C 1
ATOM 4810 O O . SER B 1 126 ? -15.484 -4.973 -26.516 1 91.12 126 SER B O 1
ATOM 4812 N N . LYS B 1 127 ? -16.156 -7.07 -26.562 1 85.06 127 LYS B N 1
ATOM 4813 C CA . LYS B 1 127 ? -16.297 -7.102 -28.016 1 85.06 127 LYS B CA 1
ATOM 4814 C C . LYS B 1 127 ? -17.391 -6.141 -28.484 1 85.06 127 LYS B C 1
ATOM 4816 O O . LYS B 1 127 ? -17.328 -5.621 -29.609 1 85.06 127 LYS B O 1
ATOM 4821 N N . ARG B 1 128 ? -18.266 -5.918 -27.594 1 77.56 128 ARG B N 1
ATOM 4822 C CA . ARG B 1 128 ? -19.375 -5.035 -27.938 1 77.56 128 ARG B CA 1
ATOM 4823 C C . ARG B 1 128 ? -19.109 -3.613 -27.453 1 77.56 128 ARG B C 1
ATOM 4825 O O . ARG B 1 128 ? -19.953 -2.736 -27.609 1 77.56 128 ARG B O 1
ATOM 4832 N N . GLY B 1 129 ? -17.922 -3.422 -26.828 1 75.56 129 GLY B N 1
ATOM 4833 C CA . GLY B 1 129 ? -17.578 -2.102 -26.328 1 75.56 129 GLY B CA 1
ATOM 4834 C C . GLY B 1 129 ? -18.391 -1.699 -25.109 1 75.56 129 GLY B C 1
ATOM 4835 O O . GLY B 1 129 ? -18.594 -0.51 -24.859 1 75.56 129 GLY B O 1
ATOM 4836 N N . LEU B 1 130 ? -18.797 -2.602 -24.297 1 74.25 130 LEU B N 1
ATOM 4837 C CA . LEU B 1 130 ? -19.719 -2.324 -23.203 1 74.25 130 LEU B CA 1
ATOM 4838 C C . LEU B 1 130 ? -19.031 -2.48 -21.844 1 74.25 130 LEU B C 1
ATOM 4840 O O . LEU B 1 130 ? -19.688 -2.475 -20.812 1 74.25 130 LEU B O 1
ATOM 4844 N N . VAL B 1 131 ? -17.812 -2.537 -21.891 1 86.44 131 VAL B N 1
ATOM 4845 C CA . VAL B 1 131 ? -17.156 -2.76 -20.609 1 86.44 131 VAL B CA 1
ATOM 4846 C C . VAL B 1 131 ? -16.672 -1.426 -20.031 1 86.44 131 VAL B C 1
ATOM 4848 O O . VAL B 1 131 ? -16.375 -0.492 -20.781 1 86.44 131 VAL B O 1
ATOM 4851 N N . GLY B 1 132 ? -16.75 -1.352 -18.75 1 89.62 132 GLY B N 1
ATOM 4852 C CA . GLY B 1 132 ? -16.234 -0.176 -18.062 1 89.62 132 GLY B CA 1
ATOM 4853 C C . GLY B 1 132 ? -14.727 -0.081 -18.094 1 89.62 132 GLY B C 1
ATOM 4854 O O . GLY B 1 132 ? -14.047 -1 -18.547 1 89.62 132 GLY B O 1
ATOM 4855 N N . ALA B 1 133 ? -14.227 1.04 -17.625 1 91.38 133 ALA B N 1
ATOM 4856 C CA . ALA B 1 133 ? -12.789 1.289 -17.609 1 91.38 133 ALA B CA 1
ATOM 4857 C C . ALA B 1 133 ? -12.062 0.244 -16.766 1 91.38 133 ALA B C 1
ATOM 4859 O O . ALA B 1 133 ? -10.969 -0.199 -17.141 1 91.38 133 ALA B O 1
ATOM 4860 N N . ASP B 1 134 ? -12.625 -0.14 -15.672 1 95.06 134 ASP B N 1
ATOM 4861 C CA . ASP B 1 134 ? -11.992 -1.093 -14.766 1 95.06 134 ASP B CA 1
ATOM 4862 C C . ASP B 1 134 ? -11.844 -2.463 -15.422 1 95.06 134 ASP B C 1
ATOM 4864 O O . ASP B 1 134 ? -10.781 -3.086 -15.344 1 95.06 134 ASP B O 1
ATOM 4868 N N . VAL B 1 135 ? -12.875 -2.891 -16.125 1 96.44 135 VAL B N 1
ATOM 4869 C CA . VAL B 1 135 ? -12.82 -4.18 -16.812 1 96.44 135 VAL B CA 1
ATOM 4870 C C . VAL B 1 135 ? -11.844 -4.109 -17.984 1 96.44 135 VAL B C 1
ATOM 4872 O O . VAL B 1 135 ? -11.125 -5.074 -18.266 1 96.44 135 VAL B O 1
ATOM 4875 N N . SER B 1 136 ? -11.836 -2.992 -18.656 1 94.81 136 SER B N 1
ATOM 4876 C CA . SER B 1 136 ? -10.867 -2.822 -19.734 1 94.81 136 SER B CA 1
ATOM 4877 C C . SER B 1 136 ? -9.438 -2.986 -19.219 1 94.81 136 SER B C 1
ATOM 4879 O O . SER B 1 136 ? -8.617 -3.645 -19.859 1 94.81 136 SER B O 1
ATOM 4881 N N . ILE B 1 137 ? -9.172 -2.406 -18.094 1 95.56 137 ILE B N 1
ATOM 4882 C CA . ILE B 1 137 ? -7.84 -2.498 -17.516 1 95.56 137 ILE B CA 1
ATOM 4883 C C . ILE B 1 137 ? -7.543 -3.947 -17.141 1 95.56 137 ILE B C 1
ATOM 4885 O O . ILE B 1 137 ? -6.406 -4.41 -17.266 1 95.56 137 ILE B O 1
ATOM 4889 N N . LEU B 1 138 ? -8.5 -4.621 -16.625 1 98.12 138 LEU B N 1
ATOM 4890 C CA . LEU B 1 138 ? -8.32 -6.031 -16.297 1 98.12 138 LEU B CA 1
ATOM 4891 C C . LEU B 1 138 ? -7.926 -6.828 -17.531 1 98.12 138 LEU B C 1
ATOM 4893 O O . LEU B 1 138 ? -6.949 -7.586 -17.5 1 98.12 138 LEU B O 1
ATOM 4897 N N . LEU B 1 139 ? -8.672 -6.598 -18.578 1 97.75 139 LEU B N 1
ATOM 4898 C CA . LEU B 1 139 ? -8.383 -7.328 -19.797 1 97.75 139 LEU B CA 1
ATOM 4899 C C . LEU B 1 139 ? -7.027 -6.922 -20.375 1 97.75 139 LEU B C 1
ATOM 4901 O O . LEU B 1 139 ? -6.32 -7.75 -20.953 1 97.75 139 LEU B O 1
ATOM 4905 N N . LEU B 1 140 ? -6.656 -5.676 -20.219 1 95.25 140 LEU B N 1
ATOM 4906 C CA . LEU B 1 140 ? -5.332 -5.223 -20.641 1 95.25 140 LEU B CA 1
ATOM 4907 C C . LEU B 1 140 ? -4.242 -5.906 -19.828 1 95.25 140 LEU B C 1
ATOM 4909 O O . LEU B 1 140 ? -3.195 -6.273 -20.359 1 95.25 140 LEU B O 1
ATOM 4913 N N . SER B 1 141 ? -4.445 -6.062 -18.531 1 96.81 141 SER B N 1
ATOM 4914 C CA . SER B 1 141 ? -3.482 -6.742 -17.672 1 96.81 141 SER B CA 1
ATOM 4915 C C . SER B 1 141 ? -3.328 -8.211 -18.062 1 96.81 141 SER B C 1
ATOM 4917 O O . SER B 1 141 ? -2.227 -8.758 -18.016 1 96.81 141 SER B O 1
ATOM 4919 N N . ILE B 1 142 ? -4.445 -8.789 -18.406 1 96.94 142 ILE B N 1
ATOM 4920 C CA . ILE B 1 142 ? -4.402 -10.164 -18.875 1 96.94 142 ILE B CA 1
ATOM 4921 C C . ILE B 1 142 ? -3.596 -10.242 -20.172 1 96.94 142 ILE B C 1
ATOM 4923 O O . ILE B 1 142 ? -2.799 -11.164 -20.359 1 96.94 142 ILE B O 1
ATOM 4927 N N . CYS B 1 143 ? -3.783 -9.25 -21.016 1 93.88 143 CYS B N 1
ATOM 4928 C CA . CYS B 1 143 ? -3.002 -9.172 -22.25 1 93.88 143 CYS B CA 1
ATOM 4929 C C . CYS B 1 143 ? -1.51 -9.109 -21.938 1 93.88 143 CYS B C 1
ATOM 4931 O O . CYS B 1 143 ? -0.707 -9.773 -22.594 1 93.88 143 CYS B O 1
ATOM 4933 N N . LEU B 1 144 ? -1.116 -8.398 -20.953 1 92.31 144 LEU B N 1
ATOM 4934 C CA . LEU B 1 144 ? 0.277 -8.195 -20.562 1 92.31 144 LEU B CA 1
ATOM 4935 C C . LEU B 1 144 ? 0.92 -9.516 -20.156 1 92.31 144 LEU B C 1
ATOM 4937 O O . LEU B 1 144 ? 2.012 -9.852 -20.625 1 92.31 144 LEU B O 1
ATOM 4941 N N . VAL B 1 145 ? 0.246 -10.352 -19.375 1 93 145 VAL B N 1
ATOM 4942 C CA . VAL B 1 145 ? 0.867 -11.539 -18.797 1 93 145 VAL B CA 1
ATOM 4943 C C . VAL B 1 145 ? 0.801 -12.688 -19.812 1 93 145 VAL B C 1
ATOM 4945 O O . VAL B 1 145 ? 1.465 -13.711 -19.625 1 93 145 VAL B O 1
ATOM 4948 N N . THR B 1 146 ? 0.036 -12.5 -20.844 1 92 146 THR B N 1
ATOM 4949 C CA . THR B 1 146 ? -0.083 -13.562 -21.844 1 92 146 THR B CA 1
ATOM 4950 C C . THR B 1 146 ? 0.646 -13.195 -23.125 1 92 146 THR B C 1
ATOM 4952 O O . THR B 1 146 ? 0.518 -13.883 -24.141 1 92 146 THR B O 1
ATOM 4955 N N . LEU B 1 147 ? 1.354 -12.102 -23.016 1 85.62 147 LEU B N 1
ATOM 4956 C CA . LEU B 1 147 ? 2.119 -11.68 -24.188 1 85.62 147 LEU B CA 1
ATOM 4957 C C . LEU B 1 147 ? 3.115 -12.75 -24.609 1 85.62 147 LEU B C 1
ATOM 4959 O O . LEU B 1 147 ? 3.762 -13.375 -23.75 1 85.62 147 LEU B O 1
ATOM 4963 N N . ARG B 1 148 ? 3.082 -13.211 -25.812 1 66.75 148 ARG B N 1
ATOM 4964 C CA . ARG B 1 148 ? 3.939 -14.281 -26.328 1 66.75 148 ARG B CA 1
ATOM 4965 C C . ARG B 1 148 ? 5.398 -13.836 -26.375 1 66.75 148 ARG B C 1
ATOM 4967 O O . ARG B 1 148 ? 5.691 -12.688 -26.734 1 66.75 148 ARG B O 1
ATOM 4974 N N . SER B 1 149 ? 6.215 -14.672 -25.594 1 54.88 149 SER B N 1
ATOM 4975 C CA . SER B 1 149 ? 7.668 -14.547 -25.625 1 54.88 149 SER B CA 1
ATOM 4976 C C . SER B 1 149 ? 8.227 -14.945 -26.984 1 54.88 149 SER B C 1
ATOM 4978 O O . SER B 1 149 ? 7.754 -15.898 -27.609 1 54.88 149 SER B O 1
ATOM 4980 N N . GLY B 1 150 ? 9.047 -14.047 -27.688 1 51.16 150 GLY B N 1
ATOM 4981 C CA . GLY B 1 150 ? 9.867 -14.422 -28.828 1 51.16 150 GLY B CA 1
ATOM 4982 C C . GLY B 1 150 ? 9.203 -14.109 -30.156 1 51.16 150 GLY B C 1
ATOM 4983 O O . GLY B 1 150 ? 9.867 -14.102 -31.203 1 51.16 150 GLY B O 1
ATOM 4984 N N . GLY B 1 151 ? 7.949 -14.477 -30.234 1 44.09 151 GLY B N 1
ATOM 4985 C CA . GLY B 1 151 ? 7.516 -14.227 -31.594 1 44.09 151 GLY B CA 1
ATOM 4986 C C . GLY B 1 151 ? 7.418 -12.758 -31.938 1 44.09 151 GLY B C 1
ATOM 4987 O O . GLY B 1 151 ? 7.387 -11.906 -31.047 1 44.09 151 GLY B O 1
ATOM 4988 N N . ASP B 1 152 ? 7.875 -12.438 -33.188 1 43.72 152 ASP B N 1
ATOM 4989 C CA . ASP B 1 152 ? 7.789 -11.148 -33.875 1 43.72 152 ASP B CA 1
ATOM 4990 C C . ASP B 1 152 ? 6.492 -10.422 -33.5 1 43.72 152 ASP B C 1
ATOM 4992 O O . ASP B 1 152 ? 5.402 -10.867 -33.875 1 43.72 152 ASP B O 1
ATOM 4996 N N . LEU B 1 153 ? 6.449 -9.969 -32.094 1 49.53 153 LEU B N 1
ATOM 4997 C CA . LEU B 1 153 ? 5.312 -9.055 -32.031 1 49.53 153 LEU B CA 1
ATOM 4998 C C . LEU B 1 153 ? 5.043 -8.438 -33.406 1 49.53 153 LEU B C 1
ATOM 5000 O O . LEU B 1 153 ? 5.961 -8.297 -34.219 1 49.53 153 LEU B O 1
ATOM 5004 N N . ALA B 1 154 ? 4.066 -8.75 -33.938 1 47.94 154 ALA B N 1
ATOM 5005 C CA . ALA B 1 154 ? 3.816 -8.227 -35.281 1 47.94 154 ALA B CA 1
ATOM 5006 C C . ALA B 1 154 ? 4.488 -6.871 -35.5 1 47.94 154 ALA B C 1
ATOM 5008 O O . ALA B 1 154 ? 4.926 -6.539 -36.594 1 47.94 154 ALA B O 1
ATOM 5009 N N . ASP B 1 155 ? 4.516 -6.094 -34.344 1 46.75 155 ASP B N 1
ATOM 5010 C CA . ASP B 1 155 ? 5.188 -4.801 -34.438 1 46.75 155 ASP B CA 1
ATOM 5011 C C . ASP B 1 155 ? 6.48 -4.781 -33.625 1 46.75 155 ASP B C 1
ATOM 5013 O O . ASP B 1 155 ? 6.457 -4.953 -32.406 1 46.75 155 ASP B O 1
ATOM 5017 N N . PRO B 1 156 ? 7.59 -5.055 -34.312 1 47.91 156 PRO B N 1
ATOM 5018 C CA . PRO B 1 156 ? 8.898 -5.012 -33.656 1 47.91 156 PRO B CA 1
ATOM 5019 C C . PRO B 1 156 ? 9.016 -3.891 -32.625 1 47.91 156 PRO B C 1
ATOM 5021 O O . PRO B 1 156 ? 9.938 -3.891 -31.812 1 47.91 156 PRO B O 1
ATOM 5024 N N . LEU B 1 157 ? 8.117 -3.01 -32.781 1 46.25 157 LEU B N 1
ATOM 5025 C CA . LEU B 1 157 ? 8.234 -1.808 -31.953 1 46.25 157 LEU B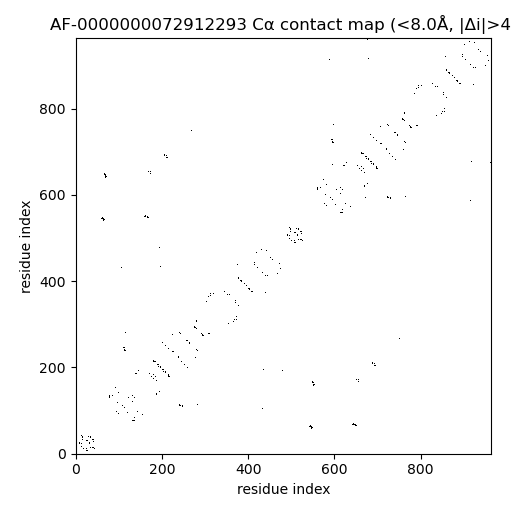 CA 1
ATOM 5026 C C . LEU B 1 157 ? 7.605 -2.021 -30.578 1 46.25 157 LEU B C 1
ATOM 5028 O O . LEU B 1 157 ? 7.766 -1.188 -29.688 1 46.25 157 LEU B O 1
ATOM 5032 N N . VAL B 1 158 ? 6.969 -3.205 -30.469 1 57.44 158 VAL B N 1
ATOM 5033 C CA . VAL B 1 158 ? 6.309 -3.332 -29.188 1 57.44 158 VAL B CA 1
ATOM 5034 C C . VAL B 1 158 ? 7.164 -4.18 -28.25 1 57.44 158 VAL B C 1
ATOM 5036 O O . VAL B 1 158 ? 7.383 -5.367 -28.5 1 57.44 158 VAL B O 1
ATOM 5039 N N . HIS B 1 159 ? 7.883 -3.492 -27.328 1 65.25 159 HIS B N 1
ATOM 5040 C CA . HIS B 1 159 ? 8.648 -4.105 -26.25 1 65.25 159 HIS B CA 1
ATOM 5041 C C . HIS B 1 159 ? 7.773 -4.352 -25.031 1 65.25 159 HIS B C 1
ATOM 5043 O O . HIS B 1 159 ? 6.848 -3.582 -24.75 1 65.25 159 HIS B O 1
ATOM 5049 N N . HIS B 1 160 ? 7.98 -5.527 -24.391 1 71.94 160 HIS B N 1
ATOM 5050 C CA . HIS B 1 160 ? 7.234 -5.918 -23.203 1 71.94 160 HIS B CA 1
ATOM 5051 C C . HIS B 1 160 ? 7.242 -4.801 -22.156 1 71.94 160 HIS B C 1
ATOM 5053 O O . HIS B 1 160 ? 6.227 -4.555 -21.516 1 71.94 160 HIS B O 1
ATOM 5059 N N . THR B 1 161 ? 8.336 -4.207 -22.141 1 72.88 161 THR B N 1
ATOM 5060 C CA . THR B 1 161 ? 8.461 -3.125 -21.172 1 72.88 161 THR B CA 1
ATOM 5061 C C . THR B 1 161 ? 7.535 -1.966 -21.531 1 72.88 161 THR B C 1
ATOM 5063 O O . THR B 1 161 ? 6.977 -1.316 -20.641 1 72.88 161 THR B O 1
ATOM 5066 N N . ALA B 1 162 ? 7.367 -1.814 -22.781 1 74.19 162 ALA B N 1
ATOM 5067 C CA . ALA B 1 162 ? 6.477 -0.747 -23.234 1 74.19 162 ALA B CA 1
ATOM 5068 C C . ALA B 1 162 ? 5.02 -1.084 -22.938 1 74.19 162 ALA B C 1
ATOM 5070 O O . ALA B 1 162 ? 4.246 -0.212 -22.531 1 74.19 162 ALA B O 1
ATOM 5071 N N . VAL B 1 163 ? 4.688 -2.307 -23.125 1 81.19 163 VAL B N 1
ATOM 5072 C CA . VAL B 1 163 ? 3.322 -2.736 -22.844 1 81.19 163 VAL B CA 1
ATOM 5073 C C . VAL B 1 163 ? 3.045 -2.639 -21.359 1 81.19 163 VAL B C 1
ATOM 5075 O O . VAL B 1 163 ? 1.99 -2.148 -20.938 1 81.19 163 VAL B O 1
ATOM 5078 N N . HIS B 1 164 ? 4.016 -3.068 -20.547 1 84.81 164 HIS B N 1
ATOM 5079 C CA . HIS B 1 164 ? 3.863 -2.977 -19.094 1 84.81 164 HIS B CA 1
ATOM 5080 C C . HIS B 1 164 ? 3.658 -1.53 -18.656 1 84.81 164 HIS B C 1
ATOM 5082 O O . HIS B 1 164 ? 2.732 -1.233 -17.906 1 84.81 164 HIS B O 1
ATOM 5088 N N . THR B 1 165 ? 4.516 -0.69 -19.172 1 80.38 165 THR B N 1
ATOM 5089 C CA . THR B 1 165 ? 4.438 0.719 -18.797 1 80.38 165 THR B CA 1
ATOM 5090 C C . THR B 1 165 ? 3.088 1.31 -19.203 1 80.38 165 THR B C 1
ATOM 5092 O O . THR B 1 165 ? 2.496 2.09 -18.453 1 80.38 165 THR B O 1
ATOM 5095 N N . THR B 1 166 ? 2.668 0.892 -20.297 1 80.62 166 THR B N 1
ATOM 5096 C CA . THR B 1 166 ? 1.386 1.386 -20.797 1 80.62 166 THR B CA 1
ATOM 5097 C C . THR B 1 166 ? 0.245 0.906 -19.906 1 80.62 166 THR B C 1
ATOM 5099 O O . THR B 1 166 ? -0.584 1.706 -19.453 1 80.62 166 THR B O 1
ATOM 5102 N N . VAL B 1 167 ? 0.202 -0.322 -19.688 1 88.31 167 VAL B N 1
ATOM 5103 C CA . VAL B 1 167 ? -0.878 -0.895 -18.891 1 88.31 167 VAL B CA 1
ATOM 5104 C C . VAL B 1 167 ? -0.835 -0.323 -17.469 1 88.31 167 VAL B C 1
ATOM 5106 O O . VAL B 1 167 ? -1.872 0.033 -16.906 1 88.31 167 VAL B O 1
ATOM 5109 N N . LYS B 1 168 ? 0.338 -0.25 -16.969 1 88.38 168 LYS B N 1
ATOM 5110 C CA . LYS B 1 168 ? 0.478 0.287 -15.617 1 88.38 168 LYS B CA 1
ATOM 5111 C C . LYS B 1 168 ? 0.028 1.744 -15.555 1 88.38 168 LYS B C 1
ATOM 5113 O O . LYS B 1 168 ? -0.609 2.162 -14.586 1 88.38 168 LYS B O 1
ATOM 5118 N N . THR B 1 169 ? 0.351 2.496 -16.5 1 81.31 169 THR B N 1
ATOM 5119 C CA . THR B 1 169 ? -0.054 3.896 -16.562 1 81.31 169 THR B CA 1
ATOM 5120 C C . THR B 1 169 ? -1.571 4.016 -16.672 1 81.31 169 THR B C 1
ATOM 5122 O O . THR B 1 169 ? -2.184 4.84 -15.992 1 81.31 169 THR B O 1
ATOM 5125 N N . LEU B 1 170 ? -2.141 3.266 -17.5 1 85.31 170 LEU B N 1
ATOM 5126 C CA . LEU B 1 170 ? -3.592 3.285 -17.656 1 85.31 170 LEU B CA 1
ATOM 5127 C C . LEU B 1 170 ? -4.281 2.83 -16.375 1 85.31 170 LEU B C 1
ATOM 5129 O O . LEU B 1 170 ? -5.293 3.404 -15.969 1 85.31 170 LEU B O 1
ATOM 5133 N N . TYR B 1 171 ? -3.697 1.852 -15.82 1 90.69 171 TYR B N 1
ATOM 5134 C CA . TYR B 1 171 ? -4.211 1.377 -14.539 1 90.69 171 TYR B CA 1
ATOM 5135 C C . TYR B 1 171 ? -4.215 2.496 -13.508 1 90.69 171 TYR B C 1
ATOM 5137 O O . TYR B 1 171 ? -5.203 2.691 -12.797 1 90.69 171 TYR B O 1
ATOM 5145 N N . ALA B 1 172 ? -3.133 3.121 -13.469 1 83.44 172 ALA B N 1
ATOM 5146 C CA . ALA B 1 172 ? -2.998 4.211 -12.508 1 83.44 172 ALA B CA 1
ATOM 5147 C C . ALA B 1 172 ? -4.02 5.309 -12.773 1 83.44 172 ALA B C 1
ATOM 5149 O O . ALA B 1 172 ? -4.566 5.902 -11.836 1 83.44 172 ALA B O 1
ATOM 5150 N N . GLN B 1 173 ? -4.262 5.586 -13.945 1 78.31 173 GLN B N 1
ATOM 5151 C CA . GLN B 1 173 ? -5.238 6.605 -14.32 1 78.31 173 GLN B CA 1
ATOM 5152 C C . GLN B 1 173 ? -6.645 6.215 -13.867 1 78.31 173 GLN B C 1
ATOM 5154 O O . GLN B 1 173 ? -7.363 7.031 -13.289 1 78.31 173 GLN B O 1
ATOM 5159 N N . VAL B 1 174 ? -6.992 5.055 -14.156 1 87.69 174 VAL B N 1
ATOM 5160 C CA . VAL B 1 174 ? -8.32 4.586 -13.773 1 87.69 174 VAL B CA 1
ATOM 5161 C C . VAL B 1 174 ? -8.453 4.578 -12.25 1 87.69 174 VAL B C 1
ATOM 5163 O O . VAL B 1 174 ? -9.492 4.973 -11.711 1 87.69 174 VAL B O 1
ATOM 5166 N N . GLN B 1 175 ? -7.398 4.156 -11.586 1 85.88 175 GLN B N 1
ATOM 5167 C CA . GLN B 1 175 ? -7.41 4.141 -10.125 1 85.88 175 GLN B CA 1
ATOM 5168 C C . GLN B 1 175 ? -7.598 5.547 -9.562 1 85.88 175 GLN B C 1
ATOM 5170 O O . GLN B 1 175 ? -8.211 5.719 -8.508 1 85.88 175 GLN B O 1
ATOM 5175 N N . ALA B 1 176 ? -7.051 6.477 -10.258 1 76.94 176 ALA B N 1
ATOM 5176 C CA . ALA B 1 176 ? -7.125 7.859 -9.797 1 76.94 176 ALA B CA 1
ATOM 5177 C C . ALA B 1 176 ? -8.523 8.43 -10 1 76.94 176 ALA B C 1
ATOM 5179 O O . ALA B 1 176 ? -8.961 9.305 -9.242 1 76.94 176 ALA B O 1
ATOM 5180 N N . MET B 1 177 ? -9.266 7.852 -10.914 1 77.69 177 MET B N 1
ATOM 5181 C CA . MET B 1 177 ? -10.492 8.508 -11.336 1 77.69 177 MET B CA 1
ATOM 5182 C C . MET B 1 177 ? -11.719 7.719 -10.867 1 77.69 177 MET B C 1
ATOM 5184 O O . MET B 1 177 ? -12.828 8.25 -10.844 1 77.69 177 MET B O 1
ATOM 5188 N N . MET B 1 178 ? -11.445 6.508 -10.594 1 83.38 178 MET B N 1
ATOM 5189 C CA . MET B 1 178 ? -12.586 5.66 -10.25 1 83.38 178 MET B CA 1
ATOM 5190 C C . MET B 1 178 ? -12.445 5.113 -8.836 1 83.38 178 MET B C 1
ATOM 5192 O O . MET B 1 178 ? -11.344 5.031 -8.305 1 83.38 178 MET B O 1
ATOM 5196 N N . HIS B 1 179 ? -13.617 4.84 -8.352 1 87.88 179 HIS B N 1
ATOM 5197 C CA . HIS B 1 179 ? -13.609 4.133 -7.078 1 87.88 179 HIS B CA 1
ATOM 5198 C C . HIS B 1 179 ? -13.055 2.721 -7.234 1 87.88 179 HIS B C 1
ATOM 5200 O O . HIS B 1 179 ? -13.156 2.127 -8.312 1 87.88 179 HIS B O 1
ATOM 5206 N N . ALA B 1 180 ? -12.547 2.242 -6.172 1 93.19 180 ALA B N 1
ATOM 5207 C CA . ALA B 1 180 ? -12.031 0.878 -6.156 1 93.19 180 ALA B CA 1
ATOM 5208 C C . ALA B 1 180 ? -13.109 -0.126 -6.539 1 93.19 180 ALA B C 1
ATOM 5210 O O . ALA B 1 180 ? -14.273 0.024 -6.148 1 93.19 180 ALA B O 1
ATOM 5211 N N . SER B 1 181 ? -12.75 -1.06 -7.332 1 95.12 181 SER B N 1
ATOM 5212 C CA . SER B 1 181 ? -13.648 -2.133 -7.754 1 95.12 181 SER B CA 1
ATOM 5213 C C . SER B 1 181 ? -12.93 -3.48 -7.754 1 95.12 181 SER B C 1
ATOM 5215 O O . SER B 1 181 ? -11.703 -3.535 -7.688 1 95.12 181 SER B O 1
ATOM 5217 N N . ALA B 1 182 ? -13.688 -4.551 -7.832 1 95.94 182 ALA B N 1
ATOM 5218 C CA . ALA B 1 182 ? -13.102 -5.887 -7.863 1 95.94 182 ALA B CA 1
ATOM 5219 C C . ALA B 1 182 ? -12.219 -6.07 -9.094 1 95.94 182 ALA B C 1
ATOM 5221 O O . ALA B 1 182 ? -11.148 -6.676 -9.016 1 95.94 182 ALA B O 1
ATOM 5222 N N . SER B 1 183 ? -12.68 -5.539 -10.172 1 97.19 183 SER B N 1
ATOM 5223 C CA . SER B 1 183 ? -11.914 -5.656 -11.414 1 97.19 183 SER B CA 1
ATOM 5224 C C . SER B 1 183 ? -10.57 -4.941 -11.305 1 97.19 183 SER B C 1
ATOM 5226 O O . SER B 1 183 ? -9.562 -5.414 -11.836 1 97.19 183 SER B O 1
ATOM 5228 N N . LEU B 1 184 ? -10.578 -3.818 -10.633 1 97.31 184 LEU B N 1
ATOM 5229 C CA . LEU B 1 184 ? -9.32 -3.1 -10.438 1 97.31 184 LEU B CA 1
ATOM 5230 C C . LEU B 1 184 ? -8.383 -3.879 -9.516 1 97.31 184 LEU B C 1
ATOM 5232 O O . LEU B 1 184 ? -7.172 -3.885 -9.727 1 97.31 184 LEU B O 1
ATOM 5236 N N . VAL B 1 185 ? -8.945 -4.484 -8.531 1 98.31 185 VAL B N 1
ATOM 5237 C CA . VAL B 1 185 ? -8.141 -5.324 -7.648 1 98.31 185 VAL B CA 1
ATOM 5238 C C . VAL B 1 185 ? -7.527 -6.477 -8.445 1 98.31 185 VAL B C 1
ATOM 5240 O O . VAL B 1 185 ? -6.336 -6.762 -8.32 1 98.31 185 VAL B O 1
ATOM 5243 N N . GLN B 1 186 ? -8.352 -7.09 -9.266 1 98.31 186 GLN B N 1
ATOM 5244 C CA . GLN B 1 186 ? -7.895 -8.18 -10.117 1 98.31 186 GLN B CA 1
ATOM 5245 C C . GLN B 1 186 ? -6.77 -7.727 -11.047 1 98.31 186 GLN B C 1
ATOM 5247 O O . GLN B 1 186 ? -5.746 -8.406 -11.172 1 98.31 186 GLN B O 1
ATOM 5252 N N . ALA B 1 187 ? -6.941 -6.625 -11.633 1 98.31 187 ALA B N 1
ATOM 5253 C CA . ALA B 1 187 ? -5.902 -6.078 -12.5 1 98.31 187 ALA B CA 1
ATOM 5254 C C . ALA B 1 187 ? -4.629 -5.785 -11.711 1 98.31 187 ALA B C 1
ATOM 5256 O O . ALA B 1 187 ? -3.521 -6.047 -12.18 1 98.31 187 ALA B O 1
ATOM 5257 N N . GLY B 1 188 ? -4.82 -5.246 -10.523 1 97.69 188 GLY B N 1
ATOM 5258 C CA . GLY B 1 188 ? -3.688 -4.895 -9.688 1 97.69 188 GLY B CA 1
ATOM 5259 C C . GLY B 1 188 ? -2.822 -6.086 -9.32 1 97.69 188 GLY B C 1
ATOM 5260 O O . GLY B 1 188 ? -1.592 -5.996 -9.352 1 97.69 188 GLY B O 1
ATOM 5261 N N . ILE B 1 189 ? -3.393 -7.168 -8.961 1 98.19 189 ILE B N 1
ATOM 5262 C CA . ILE B 1 189 ? -2.613 -8.344 -8.578 1 98.19 189 ILE B CA 1
ATOM 5263 C C . ILE B 1 189 ? -1.891 -8.906 -9.805 1 98.19 189 ILE B C 1
ATOM 5265 O O . ILE B 1 189 ? -0.767 -9.398 -9.695 1 98.19 189 ILE B O 1
ATOM 5269 N N . ILE B 1 190 ? -2.551 -8.852 -10.961 1 97.75 190 ILE B N 1
ATOM 5270 C CA . ILE B 1 190 ? -1.92 -9.344 -12.18 1 97.75 190 ILE B CA 1
ATOM 5271 C C . ILE B 1 190 ? -0.704 -8.484 -12.516 1 97.75 190 ILE B C 1
ATOM 5273 O O . ILE B 1 190 ? 0.358 -9.008 -12.859 1 97.75 190 ILE B O 1
ATOM 5277 N N . LEU B 1 191 ? -0.867 -7.184 -12.359 1 96.25 191 LEU B N 1
ATOM 5278 C CA . LEU B 1 191 ? 0.245 -6.273 -12.609 1 96.25 191 LEU B CA 1
ATOM 5279 C C . LEU B 1 191 ? 1.389 -6.535 -11.633 1 96.25 191 LEU B C 1
ATOM 5281 O O . LEU B 1 191 ? 2.551 -6.598 -12.039 1 96.25 191 LEU B O 1
ATOM 5285 N N . SER B 1 192 ? 1.056 -6.676 -10.398 1 96.75 192 SER B N 1
ATOM 5286 C CA . SER B 1 192 ? 2.072 -6.953 -9.391 1 96.75 192 SER B CA 1
ATOM 5287 C C . SER B 1 192 ? 2.777 -8.281 -9.664 1 96.75 192 SER B C 1
ATOM 5289 O O . SER B 1 192 ? 3.994 -8.383 -9.5 1 96.75 192 SER B O 1
ATOM 5291 N N . ALA B 1 193 ? 2.004 -9.234 -10.078 1 96.25 193 ALA B N 1
ATOM 5292 C CA . ALA B 1 193 ? 2.584 -10.531 -10.406 1 96.25 193 ALA B CA 1
ATOM 5293 C C . ALA B 1 193 ? 3.541 -10.422 -11.586 1 96.25 193 ALA B C 1
ATOM 5295 O O . ALA B 1 193 ? 4.609 -11.039 -11.594 1 96.25 193 ALA B O 1
ATOM 5296 N N . TYR B 1 194 ? 3.146 -9.688 -12.586 1 93.69 194 TYR B N 1
ATOM 5297 C CA . TYR B 1 194 ? 4.027 -9.461 -13.727 1 93.69 194 TYR B CA 1
ATOM 5298 C C . TYR B 1 194 ? 5.332 -8.805 -13.281 1 93.69 194 TYR B C 1
ATOM 5300 O O . TYR B 1 194 ? 6.414 -9.211 -13.711 1 93.69 194 TYR B O 1
ATOM 5308 N N . GLU B 1 195 ? 5.227 -7.805 -12.461 1 93.25 195 GLU B N 1
ATOM 5309 C CA . GLU B 1 195 ? 6.402 -7.102 -11.961 1 93.25 195 GLU B CA 1
ATOM 5310 C C . GLU B 1 195 ? 7.305 -8.039 -11.164 1 93.25 195 GLU B C 1
ATOM 5312 O O . GLU B 1 195 ? 8.531 -8 -11.305 1 93.25 195 GLU B O 1
ATOM 5317 N N . TYR B 1 196 ? 6.676 -8.867 -10.422 1 93 196 TYR B N 1
ATOM 5318 C CA . TYR B 1 196 ? 7.426 -9.859 -9.664 1 93 196 TYR B CA 1
ATOM 5319 C C . TYR B 1 196 ? 8.164 -10.812 -10.594 1 93 196 TYR B C 1
ATOM 5321 O O . TYR B 1 196 ? 9.367 -11.031 -10.43 1 93 196 TYR B O 1
ATOM 5329 N N . ALA B 1 197 ? 7.434 -11.328 -11.523 1 91.12 197 ALA B N 1
ATOM 5330 C CA . ALA B 1 197 ? 8.016 -12.305 -12.445 1 91.12 197 ALA B CA 1
ATOM 5331 C C . ALA B 1 197 ? 9.125 -11.672 -13.281 1 91.12 197 ALA B C 1
ATOM 5333 O O . ALA B 1 197 ? 10.102 -12.344 -13.633 1 91.12 197 ALA B O 1
ATOM 5334 N N . SER B 1 198 ? 8.984 -10.391 -13.562 1 88.5 198 SER B N 1
ATOM 5335 C CA . SER B 1 198 ? 9.953 -9.711 -14.422 1 88.5 198 SER B CA 1
ATOM 5336 C C . SER B 1 198 ? 11.141 -9.203 -13.609 1 88.5 198 SER B C 1
ATOM 5338 O O . SER B 1 198 ? 12.023 -8.523 -14.148 1 88.5 198 SER B O 1
ATOM 5340 N N . GLY B 1 199 ? 11.133 -9.445 -12.297 1 87.56 199 GLY B N 1
ATOM 5341 C CA . GLY B 1 199 ? 12.273 -9.102 -11.461 1 87.56 199 GLY B CA 1
ATOM 5342 C C . GLY B 1 199 ? 12.203 -7.691 -10.906 1 87.56 199 GLY B C 1
ATOM 5343 O O . GLY B 1 199 ? 13.156 -7.207 -10.297 1 87.56 199 GLY B O 1
ATOM 5344 N N . GLN B 1 200 ? 11.141 -7.012 -11.203 1 89.81 200 GLN B N 1
ATOM 5345 C CA . GLN B 1 200 ? 10.938 -5.684 -10.633 1 89.81 200 GLN B CA 1
ATOM 5346 C C . GLN B 1 200 ? 10.328 -5.77 -9.242 1 89.81 200 GLN B C 1
ATOM 5348 O O . GLN B 1 200 ? 9.203 -5.316 -9.023 1 89.81 200 GLN B O 1
ATOM 5353 N N . ILE B 1 201 ? 11.086 -6.16 -8.32 1 91.25 201 ILE B N 1
ATOM 5354 C CA . ILE B 1 201 ? 10.594 -6.539 -7 1 91.25 201 ILE B CA 1
ATOM 5355 C C . ILE B 1 201 ? 10.102 -5.297 -6.258 1 91.25 201 ILE B C 1
ATOM 5357 O O . ILE B 1 201 ? 9.062 -5.336 -5.59 1 91.25 201 ILE B O 1
ATOM 5361 N N . ASP B 1 202 ? 10.836 -4.172 -6.387 1 91.38 202 ASP B N 1
ATOM 5362 C CA . ASP B 1 202 ? 10.414 -2.939 -5.723 1 91.38 202 ASP B CA 1
ATOM 5363 C C . ASP B 1 202 ? 9.039 -2.5 -6.207 1 91.38 202 ASP B C 1
ATOM 5365 O O . ASP B 1 202 ? 8.172 -2.139 -5.402 1 91.38 202 ASP B O 1
ATOM 5369 N N . SER B 1 203 ? 8.852 -2.566 -7.531 1 92.38 203 SER B N 1
ATOM 5370 C CA . SER B 1 203 ? 7.566 -2.189 -8.109 1 92.38 203 SER B CA 1
ATOM 5371 C C . SER B 1 203 ? 6.461 -3.131 -7.645 1 92.38 203 SER B C 1
ATOM 5373 O O . SER B 1 203 ? 5.359 -2.688 -7.312 1 92.38 203 SER B O 1
ATOM 5375 N N . ALA B 1 204 ? 6.773 -4.43 -7.676 1 94.69 204 ALA B N 1
ATOM 5376 C CA . ALA B 1 204 ? 5.805 -5.418 -7.211 1 94.69 204 ALA B CA 1
ATOM 5377 C C . ALA B 1 204 ? 5.422 -5.168 -5.758 1 94.69 204 ALA B C 1
ATOM 5379 O O . ALA B 1 204 ? 4.25 -5.277 -5.387 1 94.69 204 ALA B O 1
ATOM 5380 N N . PHE B 1 205 ? 6.445 -4.812 -4.969 1 94.62 205 PHE B N 1
ATOM 5381 C CA . PHE B 1 205 ? 6.293 -4.523 -3.547 1 94.62 205 PHE B CA 1
ATOM 5382 C C . PHE B 1 205 ? 5.355 -3.344 -3.33 1 94.62 205 PHE B C 1
ATOM 5384 O O . PHE B 1 205 ? 4.516 -3.369 -2.43 1 94.62 205 PHE B O 1
ATOM 5391 N N . ILE B 1 206 ? 5.387 -2.361 -4.121 1 94.75 206 ILE B N 1
ATOM 5392 C CA . ILE B 1 206 ? 4.547 -1.173 -4.02 1 94.75 206 ILE B CA 1
ATOM 5393 C C . ILE B 1 206 ? 3.154 -1.476 -4.566 1 94.75 206 ILE B C 1
ATOM 5395 O O . ILE B 1 206 ? 2.148 -1.156 -3.93 1 94.75 206 ILE B O 1
ATOM 5399 N N . SER B 1 207 ? 3.086 -2.141 -5.691 1 95.38 207 SER B N 1
ATOM 5400 C CA . SER B 1 207 ? 1.82 -2.422 -6.359 1 95.38 207 SER B CA 1
ATOM 5401 C C . SER B 1 207 ? 0.937 -3.33 -5.508 1 95.38 207 SER B C 1
ATOM 5403 O O . SER B 1 207 ? -0.279 -3.139 -5.445 1 95.38 207 SER B O 1
ATOM 5405 N N . ILE B 1 208 ? 1.543 -4.273 -4.871 1 97 208 ILE B N 1
ATOM 5406 C CA . ILE B 1 208 ? 0.739 -5.223 -4.109 1 97 208 ILE B CA 1
ATOM 5407 C C . ILE B 1 208 ? 0.127 -4.523 -2.896 1 97 208 ILE B C 1
ATOM 5409 O O . ILE B 1 208 ? -0.978 -4.863 -2.467 1 97 208 ILE B O 1
ATOM 5413 N N . ALA B 1 209 ? 0.81 -3.566 -2.357 1 95.88 209 ALA B N 1
ATOM 5414 C CA . ALA B 1 209 ? 0.278 -2.818 -1.222 1 95.88 209 ALA B CA 1
ATOM 5415 C C . ALA B 1 209 ? -0.985 -2.055 -1.61 1 95.88 209 ALA B C 1
ATOM 5417 O O . ALA B 1 209 ? -1.986 -2.092 -0.892 1 95.88 209 ALA B O 1
ATOM 5418 N N . ALA B 1 210 ? -0.891 -1.371 -2.717 1 94.5 210 ALA B N 1
ATOM 5419 C CA . ALA B 1 210 ? -2.068 -0.664 -3.215 1 94.5 210 ALA B CA 1
ATOM 5420 C C . ALA B 1 210 ? -3.217 -1.632 -3.482 1 94.5 210 ALA B C 1
ATOM 5422 O O . ALA B 1 210 ? -4.375 -1.325 -3.195 1 94.5 210 ALA B O 1
ATOM 5423 N N . CYS B 1 211 ? -2.848 -2.736 -4 1 96.62 211 CYS B N 1
ATOM 5424 C CA . CYS B 1 211 ? -3.846 -3.758 -4.297 1 96.62 211 CYS B CA 1
ATOM 5425 C C . CYS B 1 211 ? -4.523 -4.246 -3.021 1 96.62 211 CYS B C 1
ATOM 5427 O O . CYS B 1 211 ? -5.742 -4.43 -2.994 1 96.62 211 CYS B O 1
ATOM 5429 N N . ILE B 1 212 ? -3.779 -4.461 -2.023 1 97.19 212 ILE B N 1
ATOM 5430 C CA . ILE B 1 212 ? -4.301 -4.949 -0.751 1 97.19 212 ILE B CA 1
ATOM 5431 C C . ILE B 1 212 ? -5.301 -3.943 -0.184 1 97.19 212 ILE B C 1
ATOM 5433 O O . ILE B 1 212 ? -6.406 -4.32 0.221 1 97.19 212 ILE B O 1
ATOM 5437 N N . ARG B 1 213 ? -4.977 -2.705 -0.142 1 95.88 213 ARG B N 1
ATOM 5438 C CA . ARG B 1 213 ? -5.879 -1.699 0.408 1 95.88 213 ARG B CA 1
ATOM 5439 C C . ARG B 1 213 ? -7.125 -1.551 -0.458 1 95.88 213 ARG B C 1
ATOM 5441 O O . ARG B 1 213 ? -8.227 -1.36 0.06 1 95.88 213 ARG B O 1
ATOM 5448 N N . MET B 1 214 ? -6.953 -1.627 -1.756 1 95.88 214 MET B N 1
ATOM 5449 C CA . MET B 1 214 ? -8.125 -1.591 -2.621 1 95.88 214 MET B CA 1
ATOM 5450 C C . MET B 1 214 ? -9.055 -2.762 -2.326 1 95.88 214 MET B C 1
ATOM 5452 O O . MET B 1 214 ? -10.281 -2.596 -2.285 1 95.88 214 MET B O 1
ATOM 5456 N N . ALA B 1 215 ? -8.438 -3.908 -2.156 1 97 215 ALA B N 1
ATOM 5457 C CA . ALA B 1 215 ? -9.227 -5.094 -1.842 1 97 215 ALA B CA 1
ATOM 5458 C C . ALA B 1 215 ? -10.008 -4.906 -0.546 1 97 215 ALA B C 1
ATOM 5460 O O . ALA B 1 215 ? -11.164 -5.32 -0.445 1 97 215 ALA B O 1
ATOM 5461 N N . GLN B 1 216 ? -9.445 -4.27 0.375 1 94.5 216 GLN B N 1
ATOM 5462 C CA . GLN B 1 216 ? -10.094 -4.023 1.656 1 94.5 216 GLN B CA 1
ATOM 5463 C C . GLN B 1 216 ? -11.234 -3.018 1.51 1 94.5 216 GLN B C 1
ATOM 5465 O O . GLN B 1 216 ? -12.273 -3.152 2.152 1 94.5 216 GLN B O 1
ATOM 5470 N N . VAL B 1 217 ? -11 -2.057 0.66 1 93.62 217 VAL B N 1
ATOM 5471 C CA . VAL B 1 217 ? -12.023 -1.05 0.417 1 93.62 217 VAL B CA 1
ATOM 5472 C C . VAL B 1 217 ? -13.258 -1.708 -0.2 1 93.62 217 VAL B C 1
ATOM 5474 O O . VAL B 1 217 ? -14.391 -1.405 0.186 1 93.62 217 VAL B O 1
ATOM 5477 N N . VAL B 1 218 ? -13.031 -2.672 -1.13 1 94.88 218 VAL B N 1
ATOM 5478 C CA . VAL B 1 218 ? -14.125 -3.307 -1.865 1 94.88 218 VAL B CA 1
ATOM 5479 C C . VAL B 1 218 ? -14.742 -4.414 -1.018 1 94.88 218 VAL B C 1
ATOM 5481 O O . VAL B 1 218 ? -15.859 -4.859 -1.288 1 94.88 218 VAL B O 1
ATOM 5484 N N . GLY B 1 219 ? -14.031 -4.887 -0.047 1 93.19 219 GLY B N 1
ATOM 5485 C CA . GLY B 1 219 ? -14.539 -5.914 0.845 1 93.19 219 GLY B CA 1
ATOM 5486 C C . GLY B 1 219 ? -14.188 -7.32 0.4 1 93.19 219 GLY B C 1
ATOM 5487 O O . GLY B 1 219 ? -14.883 -8.281 0.753 1 93.19 219 GLY B O 1
ATOM 5488 N N . VAL B 1 220 ? -13.156 -7.406 -0.383 1 95.12 220 VAL B N 1
ATOM 5489 C CA . VAL B 1 220 ? -12.695 -8.703 -0.87 1 95.12 220 VAL B CA 1
ATOM 5490 C C . VAL B 1 220 ? -12.133 -9.523 0.288 1 95.12 220 VAL B C 1
ATOM 5492 O O . VAL B 1 220 ? -12.258 -10.75 0.313 1 95.12 220 VAL B O 1
ATOM 5495 N N . ASP B 1 221 ? -11.547 -8.914 1.281 1 94 221 ASP B N 1
ATOM 5496 C CA . ASP B 1 221 ? -10.883 -9.578 2.398 1 94 221 ASP B CA 1
ATOM 5497 C C . ASP B 1 221 ? -11.906 -10.148 3.385 1 94 221 ASP B C 1
ATOM 5499 O O . ASP B 1 221 ? -11.555 -10.961 4.242 1 94 221 ASP B O 1
ATOM 5503 N N . THR B 1 222 ? -13.148 -9.773 3.225 1 93.25 222 THR B N 1
ATOM 5504 C CA . THR B 1 222 ? -14.195 -10.281 4.105 1 93.25 222 THR B CA 1
ATOM 5505 C C . THR B 1 222 ? -15.234 -11.062 3.316 1 93.25 222 THR B C 1
ATOM 5507 O O . THR B 1 222 ? -16.359 -11.25 3.779 1 93.25 222 THR B O 1
ATOM 5510 N N . ALA B 1 223 ? -14.875 -11.469 2.146 1 94.06 223 ALA B N 1
ATOM 5511 C CA . ALA B 1 223 ? -15.812 -12.164 1.269 1 94.06 223 ALA B CA 1
ATOM 5512 C C . ALA B 1 223 ? -16.25 -13.492 1.879 1 94.06 223 ALA B C 1
ATOM 5514 O O . ALA B 1 223 ? -17.281 -14.047 1.508 1 94.06 223 ALA B O 1
ATOM 5515 N N . TYR B 1 224 ? -15.469 -14.031 2.805 1 92.38 224 TYR B N 1
ATOM 5516 C CA . TYR B 1 224 ? -15.797 -15.312 3.422 1 92.38 224 TYR B CA 1
ATOM 5517 C C . TYR B 1 224 ? -17.109 -15.234 4.18 1 92.38 224 TYR B C 1
ATOM 5519 O O . TYR B 1 224 ? -17.766 -16.25 4.406 1 92.38 224 TYR B O 1
ATOM 5527 N N . ASN B 1 225 ? -17.562 -14.016 4.559 1 92 225 ASN B N 1
ATOM 5528 C CA . ASN B 1 225 ? -18.828 -13.828 5.262 1 92 225 ASN B CA 1
ATOM 5529 C C . ASN B 1 225 ? -20.016 -14.148 4.363 1 92 225 ASN B C 1
ATOM 5531 O O . ASN B 1 225 ? -21.109 -14.398 4.855 1 92 225 ASN B O 1
ATOM 5535 N N . ARG B 1 226 ? -19.812 -14.273 3.041 1 92.81 226 ARG B N 1
ATOM 5536 C CA . ARG B 1 226 ? -20.906 -14.484 2.084 1 92.81 226 ARG B CA 1
ATOM 5537 C C . ARG B 1 226 ? -20.797 -15.859 1.437 1 92.81 226 ARG B C 1
ATOM 5539 O O . ARG B 1 226 ? -21.531 -16.156 0.486 1 92.81 226 ARG B O 1
ATOM 5546 N N . LEU B 1 227 ? -19.891 -16.641 1.935 1 89.12 227 LEU B N 1
ATOM 5547 C CA . LEU B 1 227 ? -19.703 -17.953 1.336 1 89.12 227 LEU B CA 1
ATOM 5548 C C . LEU B 1 227 ? -20.891 -18.859 1.596 1 89.12 227 LEU B C 1
ATOM 5550 O O . LEU B 1 227 ? -21.109 -19.844 0.88 1 89.12 227 LEU B O 1
ATOM 5554 N N . ASP B 1 228 ? -21.672 -18.516 2.57 1 85.94 228 ASP B N 1
ATOM 5555 C CA . ASP B 1 228 ? -22.828 -19.328 2.908 1 85.94 228 ASP B CA 1
ATOM 5556 C C . ASP B 1 228 ? -24.109 -18.688 2.395 1 85.94 228 ASP B C 1
ATOM 5558 O O . ASP B 1 228 ? -25.203 -19.031 2.852 1 85.94 228 ASP B O 1
ATOM 5562 N N . ALA B 1 229 ? -23.969 -17.828 1.529 1 87.44 229 ALA B N 1
ATOM 5563 C CA . ALA B 1 229 ? -25.141 -17.172 0.983 1 87.44 229 ALA B CA 1
ATOM 5564 C C . ALA B 1 229 ? -26.078 -18.172 0.328 1 87.44 229 ALA B C 1
ATOM 5566 O O . ALA B 1 229 ? -25.625 -19.172 -0.249 1 87.44 229 ALA B O 1
ATOM 5567 N N . VAL B 1 230 ? -27.344 -17.875 0.392 1 87.25 230 VAL B N 1
ATOM 5568 C CA . VAL B 1 230 ? -28.375 -18.781 -0.13 1 87.25 230 VAL B CA 1
ATOM 5569 C C . VAL B 1 230 ? -28.375 -18.734 -1.656 1 87.25 230 VAL B C 1
ATOM 5571 O O . VAL B 1 230 ? -28.469 -19.766 -2.316 1 87.25 230 VAL B O 1
ATOM 5574 N N . GLN B 1 231 ? -28.219 -17.594 -2.131 1 86.69 231 GLN B N 1
ATOM 5575 C CA . GLN B 1 231 ? -28.219 -17.406 -3.58 1 86.69 231 GLN B CA 1
ATOM 5576 C C . GLN B 1 231 ? -26.906 -17.922 -4.191 1 86.69 231 GLN B C 1
ATOM 5578 O O . GLN B 1 231 ? -25.828 -17.5 -3.787 1 86.69 231 GLN B O 1
ATOM 5583 N N . LYS B 1 232 ? -27.125 -18.766 -5.195 1 82.88 232 LYS B N 1
ATOM 5584 C CA . LYS B 1 232 ? -25.984 -19.406 -5.84 1 82.88 232 LYS B CA 1
ATOM 5585 C C . LYS B 1 232 ? -25.031 -18.375 -6.445 1 82.88 232 LYS B C 1
ATOM 5587 O O . LYS B 1 232 ? -23.812 -18.5 -6.312 1 82.88 232 LYS B O 1
ATOM 5592 N N . GLU B 1 233 ? -25.516 -17.422 -7.094 1 82 233 GLU B N 1
ATOM 5593 C CA . GLU B 1 233 ? -24.688 -16.406 -7.75 1 82 233 GLU B CA 1
ATOM 5594 C C . GLU B 1 233 ? -23.859 -15.641 -6.73 1 82 233 GLU B C 1
ATOM 5596 O O . GLU B 1 233 ? -22.688 -15.344 -6.977 1 82 233 GLU B O 1
ATOM 5601 N N . THR B 1 234 ? -24.469 -15.336 -5.668 1 86 234 THR B N 1
ATOM 5602 C CA . THR B 1 234 ? -23.766 -14.633 -4.602 1 86 234 THR B CA 1
ATOM 5603 C C . THR B 1 234 ? -22.672 -15.5 -4.004 1 86 234 THR B C 1
ATOM 5605 O O . THR B 1 234 ? -21.578 -15.008 -3.693 1 86 234 THR B O 1
ATOM 5608 N N . ARG B 1 235 ? -22.906 -16.703 -3.936 1 86.44 235 ARG B N 1
ATOM 5609 C CA . ARG B 1 235 ? -21.938 -17.641 -3.396 1 86.44 235 ARG B CA 1
ATOM 5610 C C . ARG B 1 235 ? -20.734 -17.797 -4.34 1 86.44 235 ARG B C 1
ATOM 5612 O O . ARG B 1 235 ? -19.594 -17.828 -3.895 1 86.44 235 ARG B O 1
ATOM 5619 N N . LEU B 1 236 ? -21.062 -17.922 -5.543 1 83.75 236 LEU B N 1
ATOM 5620 C CA . LEU B 1 236 ? -20 -18.062 -6.539 1 83.75 236 LEU B CA 1
ATOM 5621 C C . LEU B 1 236 ? -19.125 -16.812 -6.582 1 83.75 236 LEU B C 1
ATOM 5623 O O . LEU B 1 236 ? -17.906 -16.906 -6.684 1 83.75 236 LEU B O 1
ATOM 5627 N N . GLN B 1 237 ? -19.766 -15.727 -6.484 1 88.19 237 GLN B N 1
ATOM 5628 C CA . GLN B 1 237 ? -19.031 -14.469 -6.457 1 88.19 237 GLN B CA 1
ATOM 5629 C C . GLN B 1 237 ? -18.172 -14.375 -5.199 1 88.19 237 GLN B C 1
ATOM 5631 O O . GLN B 1 237 ? -17.016 -13.938 -5.262 1 88.19 237 GLN B O 1
ATOM 5636 N N . ALA B 1 238 ? -18.75 -14.766 -4.148 1 91.5 238 ALA B N 1
ATOM 5637 C CA . ALA B 1 238 ? -18.016 -14.727 -2.887 1 91.5 238 ALA B CA 1
ATOM 5638 C C . ALA B 1 238 ? -16.797 -15.664 -2.932 1 91.5 238 ALA B C 1
ATOM 5640 O O . ALA B 1 238 ? -15.727 -15.32 -2.434 1 91.5 238 ALA B O 1
ATOM 5641 N N . THR B 1 239 ? -16.969 -16.797 -3.512 1 90.69 239 THR B N 1
ATOM 5642 C CA . THR B 1 239 ? -15.875 -17.75 -3.635 1 90.69 239 THR B CA 1
ATOM 5643 C C . THR B 1 239 ? -14.742 -17.172 -4.48 1 90.69 239 THR B C 1
ATOM 5645 O O . THR B 1 239 ? -13.57 -17.297 -4.117 1 90.69 239 THR B O 1
ATOM 5648 N N . SER B 1 240 ? -15.109 -16.578 -5.523 1 91.88 240 SER B N 1
ATOM 5649 C CA . SER B 1 240 ? -14.109 -15.984 -6.41 1 91.88 240 SER B CA 1
ATOM 5650 C C . SER B 1 240 ? -13.359 -14.852 -5.711 1 91.88 240 SER B C 1
ATOM 5652 O O . SER B 1 240 ? -12.141 -14.734 -5.844 1 91.88 240 SER B O 1
ATOM 5654 N N . GLU B 1 241 ? -14.102 -14.047 -5.031 1 94.88 241 GLU B N 1
ATOM 5655 C CA . GLU B 1 241 ? -13.492 -12.938 -4.305 1 94.88 241 GLU B CA 1
ATOM 5656 C C . GLU B 1 241 ? -12.602 -13.445 -3.176 1 94.88 241 GLU B C 1
ATOM 5658 O O . GLU B 1 241 ? -11.531 -12.883 -2.926 1 94.88 241 GLU B O 1
ATOM 5663 N N . TRP B 1 242 ? -13.016 -14.508 -2.537 1 95.06 242 TRP B N 1
ATOM 5664 C CA . TRP B 1 242 ? -12.219 -15.086 -1.462 1 95.06 242 TRP B CA 1
ATOM 5665 C C . TRP B 1 242 ? -10.922 -15.672 -2.004 1 95.06 242 TRP B C 1
ATOM 5667 O O . TRP B 1 242 ? -9.859 -15.508 -1.396 1 95.06 242 TRP B O 1
ATOM 5677 N N . ASN B 1 243 ? -11.055 -16.297 -3.1 1 94.31 243 ASN B N 1
ATOM 5678 C CA . ASN B 1 243 ? -9.852 -16.781 -3.775 1 94.31 243 ASN B CA 1
ATOM 5679 C C . ASN B 1 243 ? -8.922 -15.641 -4.156 1 94.31 243 ASN B C 1
ATOM 5681 O O . ASN B 1 243 ? -7.699 -15.766 -4.047 1 94.31 243 ASN B O 1
ATOM 5685 N N . LEU B 1 244 ? -9.539 -14.609 -4.594 1 96.88 244 LEU B N 1
ATOM 5686 C CA . LEU B 1 244 ? -8.766 -13.43 -4.953 1 96.88 244 LEU B CA 1
ATOM 5687 C C . LEU B 1 244 ? -7.977 -12.906 -3.752 1 96.88 244 LEU B C 1
ATOM 5689 O O . LEU B 1 244 ? -6.793 -12.578 -3.875 1 96.88 244 LEU B O 1
ATOM 5693 N N . TRP B 1 245 ? -8.578 -12.828 -2.594 1 97.5 245 TRP B N 1
ATOM 5694 C CA . TRP B 1 245 ? -7.895 -12.367 -1.389 1 97.5 245 TRP B CA 1
ATOM 5695 C C . TRP B 1 245 ? -6.707 -13.266 -1.057 1 97.5 245 TRP B C 1
ATOM 5697 O O . TRP B 1 245 ? -5.609 -12.773 -0.773 1 97.5 245 TRP B O 1
ATOM 5707 N N . TRP B 1 246 ? -6.918 -14.531 -1.157 1 96.25 246 TRP B N 1
ATOM 5708 C CA . TRP B 1 246 ? -5.84 -15.469 -0.854 1 96.25 246 TRP B CA 1
ATOM 5709 C C . TRP B 1 246 ? -4.727 -15.367 -1.894 1 96.25 246 TRP B C 1
ATOM 5711 O O . TRP B 1 246 ? -3.549 -15.531 -1.568 1 96.25 246 TRP B O 1
ATOM 5721 N N . SER B 1 247 ? -5.129 -15.188 -3.145 1 96.81 247 SER B N 1
ATOM 5722 C CA . SER B 1 247 ? -4.105 -14.977 -4.164 1 96.81 247 SER B CA 1
ATOM 5723 C C . SER B 1 247 ? -3.229 -13.773 -3.824 1 96.81 247 SER B C 1
ATOM 5725 O O . SER B 1 247 ? -2.016 -13.805 -4.047 1 96.81 247 SER B O 1
ATOM 5727 N N . ILE B 1 248 ? -3.812 -12.727 -3.311 1 98.12 248 ILE B N 1
ATOM 5728 C CA . ILE B 1 248 ? -3.084 -11.539 -2.885 1 98.12 248 ILE B CA 1
ATOM 5729 C C . ILE B 1 248 ? -2.123 -11.898 -1.754 1 98.12 248 ILE B C 1
ATOM 5731 O O . ILE B 1 248 ? -0.951 -11.516 -1.781 1 98.12 248 ILE B O 1
ATOM 5735 N N . ILE B 1 249 ? -2.582 -12.648 -0.813 1 97.44 249 ILE B N 1
ATOM 5736 C CA . ILE B 1 249 ? -1.762 -13.07 0.318 1 97.44 249 ILE B CA 1
ATOM 5737 C C . ILE B 1 249 ? -0.565 -13.875 -0.183 1 97.44 249 ILE B C 1
ATOM 5739 O O . ILE B 1 249 ? 0.575 -13.617 0.21 1 97.44 249 ILE B O 1
ATOM 5743 N N . VAL B 1 250 ? -0.858 -14.781 -1.061 1 95.88 250 VAL B N 1
ATOM 5744 C CA . VAL B 1 250 ? 0.187 -15.656 -1.583 1 95.88 250 VAL B CA 1
ATOM 5745 C C . VAL B 1 250 ? 1.24 -14.828 -2.311 1 95.88 250 VAL B C 1
ATOM 5747 O O . VAL B 1 250 ? 2.438 -14.953 -2.041 1 95.88 250 VAL B O 1
ATOM 5750 N N . LEU B 1 251 ? 0.801 -14 -3.176 1 96.88 251 LEU B N 1
ATOM 5751 C CA . LEU B 1 251 ? 1.739 -13.211 -3.967 1 96.88 251 LEU B CA 1
ATOM 5752 C C . LEU B 1 251 ? 2.561 -12.289 -3.076 1 96.88 251 LEU B C 1
ATOM 5754 O O . LEU B 1 251 ? 3.77 -12.141 -3.273 1 96.88 251 LEU B O 1
ATOM 5758 N N . GLU B 1 252 ? 1.89 -11.648 -2.107 1 96.62 252 GLU B N 1
ATOM 5759 C CA . GLU B 1 252 ? 2.625 -10.758 -1.215 1 96.62 252 GLU B CA 1
ATOM 5760 C C . GLU B 1 252 ? 3.752 -11.5 -0.501 1 96.62 252 GLU B C 1
ATOM 5762 O O . GLU B 1 252 ? 4.852 -10.961 -0.346 1 96.62 252 GLU B O 1
ATOM 5767 N N . ARG B 1 253 ? 3.479 -12.688 -0.046 1 94.56 253 ARG B N 1
ATOM 5768 C CA . ARG B 1 253 ? 4.504 -13.445 0.667 1 94.56 253 ARG B CA 1
ATOM 5769 C C . ARG B 1 253 ? 5.699 -13.727 -0.234 1 94.56 253 ARG B C 1
ATOM 5771 O O . ARG B 1 253 ? 6.852 -13.594 0.191 1 94.56 253 ARG B O 1
ATOM 5778 N N . PHE B 1 254 ? 5.422 -14.07 -1.405 1 93.19 254 PHE B N 1
ATOM 5779 C CA . PHE B 1 254 ? 6.52 -14.367 -2.316 1 93.19 254 PHE B CA 1
ATOM 5780 C C . PHE B 1 254 ? 7.32 -13.102 -2.623 1 93.19 254 PHE B C 1
ATOM 5782 O O . PHE B 1 254 ? 8.547 -13.156 -2.746 1 93.19 254 PHE B O 1
ATOM 5789 N N . ILE B 1 255 ? 6.656 -12.008 -2.771 1 93.69 255 ILE B N 1
ATOM 5790 C CA . ILE B 1 255 ? 7.348 -10.742 -2.992 1 93.69 255 ILE B CA 1
ATOM 5791 C C . ILE B 1 255 ? 8.227 -10.422 -1.786 1 93.69 255 ILE B C 1
ATOM 5793 O O . ILE B 1 255 ? 9.391 -10.039 -1.942 1 93.69 255 ILE B O 1
ATOM 5797 N N . LEU B 1 256 ? 7.699 -10.641 -0.589 1 92.25 256 LEU B N 1
ATOM 5798 C CA . LEU B 1 256 ? 8.414 -10.32 0.639 1 92.25 256 LEU B CA 1
ATOM 5799 C C . LEU B 1 256 ? 9.641 -11.211 0.799 1 92.25 256 LEU B C 1
ATOM 5801 O O . LEU B 1 256 ? 10.672 -10.773 1.325 1 92.25 256 LEU B O 1
ATOM 5805 N N . LEU B 1 257 ? 9.539 -12.391 0.368 1 89.81 257 LEU B N 1
ATOM 5806 C CA . LEU B 1 257 ? 10.648 -13.336 0.482 1 89.81 257 LEU B CA 1
ATOM 5807 C C . LEU B 1 257 ? 11.828 -12.891 -0.378 1 89.81 257 LEU B C 1
ATOM 5809 O O . LEU B 1 257 ? 12.984 -13.203 -0.065 1 89.81 257 LEU B O 1
ATOM 5813 N N . GLU B 1 258 ? 11.531 -12.25 -1.37 1 85.62 258 GLU B N 1
ATOM 5814 C CA . GLU B 1 258 ? 12.586 -11.836 -2.287 1 85.62 258 GLU B CA 1
ATOM 5815 C C . GLU B 1 258 ? 13.055 -10.414 -1.977 1 85.62 258 GLU B C 1
ATOM 5817 O O . GLU B 1 258 ? 14.102 -9.984 -2.461 1 85.62 258 GLU B O 1
ATOM 5822 N N . TYR B 1 259 ? 12.234 -9.695 -1.269 1 79.69 259 TYR B N 1
ATOM 5823 C CA . TYR B 1 259 ? 12.594 -8.312 -0.967 1 79.69 259 TYR B CA 1
ATOM 5824 C C . TYR B 1 259 ? 13.727 -8.25 0.049 1 79.69 259 TYR B C 1
ATOM 5826 O O . TYR B 1 259 ? 13.633 -8.844 1.128 1 79.69 259 TYR B O 1
ATOM 5834 N N . SER B 1 260 ? 15.023 -8.836 -0.132 1 61.44 260 SER B N 1
ATOM 5835 C CA . SER B 1 260 ? 16.25 -9.094 0.624 1 61.44 260 SER B CA 1
ATOM 5836 C C . SER B 1 260 ? 16.562 -7.938 1.566 1 61.44 260 SER B C 1
ATOM 5838 O O . SER B 1 260 ? 17.109 -8.148 2.656 1 61.44 260 SER B O 1
ATOM 5840 N N . ASP B 1 261 ? 16.844 -6.613 1.118 1 48.16 261 ASP B N 1
ATOM 5841 C CA . ASP B 1 261 ? 17.875 -5.699 1.596 1 48.16 261 ASP B CA 1
ATOM 5842 C C . ASP B 1 261 ? 17.688 -5.387 3.08 1 48.16 261 ASP B C 1
ATOM 5844 O O . ASP B 1 261 ? 18.656 -5.301 3.826 1 48.16 261 ASP B O 1
ATOM 5848 N N . ALA B 1 262 ? 16.797 -4.703 3.533 1 46.81 262 ALA B N 1
ATOM 5849 C CA . ALA B 1 262 ? 16.906 -4.051 4.836 1 46.81 262 ALA B CA 1
ATOM 5850 C C . ALA B 1 262 ? 16.078 -4.797 5.887 1 46.81 262 ALA B C 1
ATOM 5852 O O . ALA B 1 262 ? 15.586 -4.191 6.84 1 46.81 262 ALA B O 1
ATOM 5853 N N . GLY B 1 263 ? 16.125 -6.266 5.816 1 57.59 263 GLY B N 1
ATOM 5854 C CA . GLY B 1 263 ? 15.359 -6.988 6.824 1 57.59 263 GLY B CA 1
ATOM 5855 C C . GLY B 1 263 ? 13.938 -7.285 6.402 1 57.59 263 GLY B C 1
ATOM 5856 O O . GLY B 1 263 ? 13.414 -6.656 5.477 1 57.59 263 GLY B O 1
ATOM 5857 N N . ARG B 1 264 ? 13.453 -8.281 6.906 1 62.38 264 ARG B N 1
ATOM 5858 C CA . ARG B 1 264 ? 12.141 -8.773 6.504 1 62.38 264 ARG B CA 1
ATOM 5859 C C . ARG B 1 264 ? 11.047 -7.793 6.906 1 62.38 264 ARG B C 1
ATOM 5861 O O . ARG B 1 264 ? 10.984 -7.363 8.062 1 62.38 264 ARG B O 1
ATOM 5868 N N . ARG B 1 265 ? 10.406 -7.328 5.93 1 80.69 265 ARG B N 1
ATOM 5869 C CA . ARG B 1 265 ? 9.281 -6.426 6.152 1 80.69 265 ARG B CA 1
ATOM 5870 C C . ARG B 1 265 ? 8.016 -7.207 6.496 1 80.69 265 ARG B C 1
ATOM 5872 O O . ARG B 1 265 ? 7.832 -8.336 6.039 1 80.69 265 ARG B O 1
ATOM 5879 N N . ALA B 1 266 ? 7.23 -6.66 7.34 1 82.94 266 ALA B N 1
ATOM 5880 C CA . ALA B 1 266 ? 5.988 -7.301 7.762 1 82.94 266 ALA B CA 1
ATOM 5881 C C . ALA B 1 266 ? 4.953 -7.281 6.641 1 82.94 266 ALA B C 1
ATOM 5883 O O . ALA B 1 266 ? 4.848 -6.297 5.902 1 82.94 266 ALA B O 1
ATOM 5884 N N . PRO B 1 267 ? 4.238 -8.406 6.512 1 90.75 267 PRO B N 1
ATOM 5885 C CA . PRO B 1 267 ? 3.156 -8.43 5.527 1 90.75 267 PRO B CA 1
ATOM 5886 C C . PRO B 1 267 ? 2.037 -7.445 5.859 1 90.75 267 PRO B C 1
ATOM 5888 O O . PRO B 1 267 ? 1.809 -7.141 7.031 1 90.75 267 PRO B O 1
ATOM 5891 N N . MET B 1 268 ? 1.399 -6.98 4.848 1 92.38 268 MET B N 1
ATOM 5892 C CA . MET B 1 268 ? 0.263 -6.078 5.008 1 92.38 268 MET B CA 1
ATOM 5893 C C . MET B 1 268 ? -1.046 -6.859 5.074 1 92.38 268 MET B C 1
ATOM 5895 O O . MET B 1 268 ? -1.939 -6.516 5.852 1 92.38 268 MET B O 1
ATOM 5899 N N . ALA B 1 269 ? -1.145 -7.832 4.215 1 93.81 269 ALA B N 1
ATOM 5900 C CA . ALA B 1 269 ? -2.352 -8.656 4.223 1 93.81 269 ALA B CA 1
ATOM 5901 C C . ALA B 1 269 ? -2.32 -9.656 5.371 1 93.81 269 ALA B C 1
ATOM 5903 O O . ALA B 1 269 ? -1.437 -10.516 5.43 1 93.81 269 ALA B O 1
ATOM 5904 N N . VAL B 1 270 ? -3.244 -9.539 6.227 1 88.25 270 VAL B N 1
ATOM 5905 C CA . VAL B 1 270 ? -3.303 -10.438 7.375 1 88.25 270 VAL B CA 1
ATOM 5906 C C . VAL B 1 270 ? -3.922 -11.766 6.957 1 88.25 270 VAL B C 1
ATOM 5908 O O . VAL B 1 270 ? -4.945 -11.797 6.27 1 88.25 270 VAL B O 1
ATOM 5911 N N . CYS B 1 271 ? -3.25 -12.805 7.348 1 90.75 271 CYS B N 1
ATOM 5912 C CA . CYS B 1 271 ? -3.834 -14.125 7.125 1 90.75 271 CYS B CA 1
ATOM 5913 C C . CYS B 1 271 ? -5.094 -14.312 7.961 1 90.75 271 CYS B C 1
ATOM 5915 O O . CYS B 1 271 ? -5.113 -13.969 9.148 1 90.75 271 CYS B O 1
ATOM 5917 N N . PRO B 1 272 ? -6.105 -14.82 7.34 1 91.38 272 PRO B N 1
ATOM 5918 C CA . PRO B 1 272 ? -7.34 -15.047 8.094 1 91.38 272 PRO B CA 1
ATOM 5919 C C . PRO B 1 272 ? -7.152 -16.016 9.25 1 91.38 272 PRO B C 1
ATOM 5921 O O . PRO B 1 272 ? -6.207 -16.812 9.25 1 91.38 272 PRO B O 1
ATOM 5924 N N . ASN B 1 273 ? -8.062 -15.898 10.18 1 88.75 273 ASN B N 1
ATOM 5925 C CA . ASN B 1 273 ? -8.031 -16.797 11.328 1 88.75 273 ASN B CA 1
ATOM 5926 C C . ASN B 1 273 ? -8.234 -18.25 10.906 1 88.75 273 ASN B C 1
ATOM 5928 O O . ASN B 1 273 ? -8.805 -18.531 9.852 1 88.75 273 ASN B O 1
ATOM 5932 N N . PHE B 1 274 ? -7.879 -19.172 11.75 1 87.69 274 PHE B N 1
ATOM 5933 C CA . PHE B 1 274 ? -7.895 -20.594 11.453 1 87.69 274 PHE B CA 1
ATOM 5934 C C . PHE B 1 274 ? -9.328 -21.109 11.344 1 87.69 274 PHE B C 1
ATOM 5936 O O . PHE B 1 274 ? -9.562 -22.188 10.797 1 87.69 274 PHE B O 1
ATOM 5943 N N . ASP B 1 275 ? -10.234 -20.281 11.828 1 86.75 275 ASP B N 1
ATOM 5944 C CA . ASP B 1 275 ? -11.633 -20.719 11.828 1 86.75 275 ASP B CA 1
ATOM 5945 C C . ASP B 1 275 ? -12.352 -20.25 10.562 1 86.75 275 ASP B C 1
ATOM 5947 O O . ASP B 1 275 ? -13.516 -20.594 10.344 1 86.75 275 ASP B O 1
ATOM 5951 N N . VAL B 1 276 ? -11.641 -19.609 9.773 1 90.31 276 VAL B N 1
ATOM 5952 C CA . VAL B 1 276 ? -12.219 -19.125 8.531 1 90.31 276 VAL B CA 1
ATOM 5953 C C . VAL B 1 276 ? -11.969 -20.141 7.418 1 90.31 276 VAL B C 1
ATOM 5955 O O . VAL B 1 276 ? -10.922 -20.797 7.375 1 90.31 276 VAL B O 1
ATOM 5958 N N . PRO B 1 277 ? -12.922 -20.281 6.535 1 89.62 277 PRO B N 1
ATOM 5959 C CA . PRO B 1 277 ? -12.766 -21.266 5.469 1 89.62 277 PRO B CA 1
ATOM 5960 C C . PRO B 1 277 ? -11.555 -21 4.574 1 89.62 277 PRO B C 1
ATOM 5962 O O . PRO B 1 277 ? -11.258 -19.844 4.273 1 89.62 277 PRO B O 1
ATOM 5965 N N . LEU B 1 278 ? -10.914 -22.078 4.176 1 90.81 278 LEU B N 1
ATOM 5966 C CA . LEU B 1 278 ? -9.82 -21.984 3.213 1 90.81 278 LEU B CA 1
ATOM 5967 C C . LEU B 1 278 ? -10.352 -21.75 1.805 1 90.81 278 LEU B C 1
ATOM 5969 O O . LEU B 1 278 ? -11.516 -22.047 1.52 1 90.81 278 LEU B O 1
ATOM 5973 N N . PRO B 1 279 ? -9.531 -21.141 0.963 1 90.62 279 PRO B N 1
ATOM 5974 C CA . PRO B 1 279 ? -9.984 -20.953 -0.418 1 90.62 279 PRO B CA 1
ATOM 5975 C C . PRO B 1 279 ? -10.117 -22.281 -1.175 1 90.62 279 PRO B C 1
ATOM 5977 O O . PRO B 1 279 ? -9.656 -23.312 -0.697 1 90.62 279 PRO B O 1
ATOM 5980 N N . SER B 1 280 ? -10.828 -22.219 -2.23 1 81.88 280 SER B N 1
ATOM 5981 C CA . SER B 1 280 ? -11.094 -23.438 -3.006 1 81.88 280 SER B CA 1
ATOM 5982 C C . SER B 1 280 ? -10.836 -23.203 -4.492 1 81.88 280 SER B C 1
ATOM 5984 O O . SER B 1 280 ? -10.805 -22.062 -4.953 1 81.88 280 SER B O 1
ATOM 5986 N N . ASP B 1 281 ? -10.523 -24.359 -5.133 1 73.31 281 ASP B N 1
ATOM 5987 C CA . ASP B 1 281 ? -10.352 -24.266 -6.578 1 73.31 281 ASP B CA 1
ATOM 5988 C C . ASP B 1 281 ? -11.68 -23.953 -7.27 1 73.31 281 ASP B C 1
ATOM 5990 O O . ASP B 1 281 ? -12.742 -24.312 -6.777 1 73.31 281 ASP B O 1
ATOM 5994 N N . THR B 1 282 ? -11.75 -22.891 -8.031 1 58.41 282 THR B N 1
ATOM 5995 C CA . THR B 1 282 ? -12.961 -22.641 -8.805 1 58.41 282 THR B CA 1
ATOM 5996 C C . THR B 1 282 ? -13.109 -23.672 -9.93 1 58.41 282 THR B C 1
ATOM 5998 O O . THR B 1 282 ? -12.148 -23.938 -10.656 1 58.41 282 THR B O 1
ATOM 6001 N N . GLU B 1 283 ? -13.844 -24.75 -9.641 1 54.16 283 GLU B N 1
ATOM 6002 C CA . GLU B 1 283 ? -13.992 -25.75 -10.703 1 54.16 283 GLU B CA 1
ATOM 6003 C C . GLU B 1 283 ? -14.516 -25.109 -11.984 1 54.16 283 GLU B C 1
ATOM 6005 O O . GLU B 1 283 ? -15.266 -24.141 -11.938 1 54.16 283 GLU B O 1
ATOM 6010 N N . SER B 1 284 ? -13.812 -25.344 -13.055 1 46.09 284 SER B N 1
ATOM 6011 C CA . SER B 1 284 ? -14.055 -24.953 -14.438 1 46.09 284 SER B CA 1
ATOM 6012 C C . SER B 1 284 ? -15.539 -24.938 -14.766 1 46.09 284 SER B C 1
ATOM 6014 O O . SER B 1 284 ? -16 -24.078 -15.523 1 46.09 284 SER B O 1
ATOM 6016 N N . ASN B 1 285 ? -16.234 -26.031 -14.477 1 44.66 285 ASN B N 1
ATOM 6017 C CA . ASN B 1 285 ? -17.5 -26.219 -15.164 1 44.66 285 ASN B CA 1
ATOM 6018 C C . ASN B 1 285 ? -18.656 -25.578 -14.398 1 44.66 285 ASN B C 1
ATOM 6020 O O . ASN B 1 285 ? -19.828 -25.859 -14.688 1 44.66 285 ASN B O 1
ATOM 6024 N N . GLY B 1 286 ? -18.516 -24.656 -13.57 1 45.66 286 GLY B N 1
ATOM 6025 C CA . GLY B 1 286 ? -19.688 -23.906 -13.125 1 45.66 286 GLY B CA 1
ATOM 6026 C C . GLY B 1 286 ? -20.297 -24.469 -11.859 1 45.66 286 GLY B C 1
ATOM 6027 O O . GLY B 1 286 ? -21.156 -23.828 -11.234 1 45.66 286 GLY B O 1
ATOM 6028 N N . GLU B 1 287 ? -20.516 -25.766 -11.68 1 47.72 287 GLU B N 1
ATOM 6029 C CA . GLU B 1 287 ? -21.375 -26.312 -10.633 1 47.72 287 GLU B CA 1
ATOM 6030 C C . GLU B 1 287 ? -20.641 -26.375 -9.297 1 47.72 287 GLU B C 1
ATOM 6032 O O . GLU B 1 287 ? -20.797 -27.344 -8.539 1 47.72 287 GLU B O 1
ATOM 6037 N N . TYR B 1 288 ? -19.703 -25.688 -9.086 1 48.41 288 TYR B N 1
ATOM 6038 C CA . TYR B 1 288 ? -18.734 -25.953 -8.031 1 48.41 288 TYR B CA 1
ATOM 6039 C C . TYR B 1 288 ? -19.312 -25.594 -6.664 1 48.41 288 TYR B C 1
ATOM 6041 O O . TYR B 1 288 ? -19.625 -24.438 -6.398 1 48.41 288 TYR B O 1
ATOM 6049 N N . ILE B 1 289 ? -20.016 -26.625 -6.02 1 53.22 289 ILE B N 1
ATOM 6050 C CA . ILE B 1 289 ? -20.281 -26.328 -4.617 1 53.22 289 ILE B CA 1
ATOM 6051 C C . ILE B 1 289 ? -19 -26.531 -3.799 1 53.22 289 ILE B C 1
ATOM 6053 O O . ILE B 1 289 ? -18.531 -27.656 -3.619 1 53.22 289 ILE B O 1
ATOM 6057 N N . PRO B 1 290 ? -18.172 -25.406 -3.502 1 58.78 290 PRO B N 1
ATOM 6058 C CA . PRO B 1 290 ? -16.906 -25.609 -2.787 1 58.78 290 PRO B CA 1
ATOM 6059 C C . PRO B 1 290 ? -17.109 -26.094 -1.353 1 58.78 290 PRO B C 1
ATOM 6061 O O . PRO B 1 290 ? -18.109 -25.75 -0.717 1 58.78 290 PRO B O 1
ATOM 6064 N N . THR B 1 291 ? -16.812 -27.375 -1.03 1 62.59 291 THR B N 1
ATOM 6065 C CA . THR B 1 291 ? -16.656 -27.719 0.382 1 62.59 291 THR B CA 1
ATOM 6066 C C . THR B 1 291 ? -15.562 -26.875 1.02 1 62.59 291 THR B C 1
ATOM 6068 O O . THR B 1 291 ? -14.398 -26.953 0.619 1 62.59 291 THR B O 1
ATOM 6071 N N . TYR B 1 292 ? -16.141 -25.953 1.91 1 71.12 292 TYR B N 1
ATOM 6072 C CA . TYR B 1 292 ? -15.172 -25.094 2.578 1 71.12 292 TYR B CA 1
ATOM 6073 C C . TYR B 1 292 ? -14.664 -25.75 3.857 1 71.12 292 TYR B C 1
ATOM 6075 O O . TYR B 1 292 ? -15.445 -26.281 4.648 1 71.12 292 TYR B O 1
ATOM 6083 N N . CYS B 1 293 ? -13.344 -25.969 3.82 1 75.56 293 CYS B N 1
ATOM 6084 C CA . CYS B 1 293 ? -12.695 -26.469 5.023 1 75.56 293 CYS B CA 1
ATOM 6085 C C . CYS B 1 293 ? -11.914 -25.359 5.727 1 75.56 293 CYS B C 1
ATOM 6087 O O . CYS B 1 293 ? -11.547 -24.375 5.102 1 75.56 293 CYS B O 1
ATOM 6089 N N . THR B 1 294 ? -11.906 -25.484 7.059 1 77.81 294 THR B N 1
ATOM 6090 C CA . THR B 1 294 ? -11.094 -24.578 7.848 1 77.81 294 THR B CA 1
ATOM 6091 C C . THR B 1 294 ? -9.773 -25.219 8.258 1 77.81 294 THR B C 1
ATOM 6093 O O . THR B 1 294 ? -9.602 -26.438 8.102 1 77.81 294 THR B O 1
ATOM 6096 N N . MET B 1 295 ? -8.891 -24.469 8.602 1 75.94 295 MET B N 1
ATOM 6097 C CA . MET B 1 295 ? -7.602 -24.984 9.062 1 75.94 295 MET B CA 1
ATOM 6098 C C . MET B 1 295 ? -7.777 -25.859 10.289 1 75.94 295 MET B C 1
ATOM 6100 O O . MET B 1 295 ? -6.996 -26.797 10.516 1 75.94 295 MET B O 1
ATOM 6104 N N . SER B 1 296 ? -8.727 -25.547 11.023 1 65.31 296 SER B N 1
ATOM 6105 C CA . SER B 1 296 ? -8.977 -26.281 12.266 1 65.31 296 SER B CA 1
ATOM 6106 C C . SER B 1 296 ? -9.688 -27.609 11.992 1 65.31 296 SER B C 1
ATOM 6108 O O . SER B 1 296 ? -9.805 -28.453 12.883 1 65.31 296 SER B O 1
ATOM 6110 N N . SER B 1 297 ? -10.188 -27.688 10.805 1 62.28 297 SER B N 1
ATOM 6111 C CA . SER B 1 297 ? -10.938 -28.891 10.5 1 62.28 297 SER B CA 1
ATOM 6112 C C . SER B 1 297 ? -10.023 -30.109 10.43 1 62.28 297 SER B C 1
ATOM 6114 O O . SER B 1 297 ? -8.883 -30.016 9.977 1 62.28 297 SER B O 1
ATOM 6116 N N . SER B 1 298 ? -10.359 -31.109 11.133 1 49.78 298 SER B N 1
ATOM 6117 C CA . SER B 1 298 ? -9.672 -32.406 11.164 1 49.78 298 SER B CA 1
ATOM 6118 C C . SER B 1 298 ? -9.312 -32.875 9.758 1 49.78 298 SER B C 1
ATOM 6120 O O . SER B 1 298 ? -8.391 -33.656 9.586 1 49.78 298 SER B O 1
ATOM 6122 N N . THR B 1 299 ? -10.062 -32.531 8.945 1 49.72 299 THR B N 1
ATOM 6123 C CA . THR B 1 299 ? -9.93 -32.969 7.562 1 49.72 299 THR B CA 1
ATOM 6124 C C . THR B 1 299 ? -8.664 -32.438 6.926 1 49.72 299 THR B C 1
ATOM 6126 O O . THR B 1 299 ? -8.125 -33 5.988 1 49.72 299 THR B O 1
ATOM 6129 N N . VAL B 1 300 ? -8.352 -31.203 7.289 1 53.38 300 VAL B N 1
ATOM 6130 C CA . VAL B 1 300 ? -7.145 -30.609 6.715 1 53.38 300 VAL B CA 1
ATOM 6131 C C . VAL B 1 300 ? -5.953 -31.531 6.926 1 53.38 300 VAL B C 1
ATOM 6133 O O . VAL B 1 300 ? -5.035 -31.578 6.105 1 53.38 300 VAL B O 1
ATOM 6136 N N . GLN B 1 301 ? -6.051 -32.312 8.039 1 52.06 301 GLN B N 1
ATOM 6137 C CA . GLN B 1 301 ? -4.953 -33.25 8.289 1 52.06 301 GLN B CA 1
ATOM 6138 C C . GLN B 1 301 ? -4.98 -34.438 7.309 1 52.06 301 GLN B C 1
ATOM 6140 O O . GLN B 1 301 ? -3.93 -34.938 6.906 1 52.06 301 GLN B O 1
ATOM 6145 N N . SER B 1 302 ? -6.219 -34.906 7.062 1 47.72 302 SER B N 1
ATOM 6146 C CA . SER B 1 302 ? -6.219 -36.125 6.262 1 47.72 302 SER B CA 1
ATOM 6147 C C . SER B 1 302 ? -6.266 -35.812 4.77 1 47.72 302 SER B C 1
ATOM 6149 O O . SER B 1 302 ? -6.324 -36.719 3.938 1 47.72 302 SER B O 1
ATOM 6151 N N . SER B 1 303 ? -5.746 -34.781 4.32 1 51.59 303 SER B N 1
ATOM 6152 C CA . SER B 1 303 ? -5.305 -34.375 2.99 1 51.59 303 SER B CA 1
ATOM 6153 C C . SER B 1 303 ? -6.422 -34.531 1.964 1 51.59 303 SER B C 1
ATOM 6155 O O . SER B 1 303 ? -6.375 -33.938 0.886 1 51.59 303 SER B O 1
ATOM 6157 N N . SER B 1 304 ? -7.5 -35.594 2.047 1 54.88 304 SER B N 1
ATOM 6158 C CA . SER B 1 304 ? -8.156 -36.094 0.852 1 54.88 304 SER B CA 1
ATOM 6159 C C . SER B 1 304 ? -9.188 -35.125 0.316 1 54.88 304 SER B C 1
ATOM 6161 O O . SER B 1 304 ? -9.531 -35.156 -0.867 1 54.88 304 SER B O 1
ATOM 6163 N N . GLY B 1 305 ? -9.258 -33.906 0.949 1 62.69 305 GLY B N 1
ATOM 6164 C CA . GLY B 1 305 ? -10.375 -33.188 0.383 1 62.69 305 GLY B CA 1
ATOM 6165 C C . GLY B 1 305 ? -10.07 -31.719 0.144 1 62.69 305 GLY B C 1
ATOM 6166 O O . GLY B 1 305 ? -10.93 -30.969 -0.32 1 62.69 305 GLY B O 1
ATOM 6167 N N . LEU B 1 306 ? -8.828 -31.484 0.243 1 73.62 306 LEU B N 1
ATOM 6168 C CA . LEU B 1 306 ? -8.594 -30.047 0.072 1 73.62 306 LEU B CA 1
ATOM 6169 C C . LEU B 1 306 ? -8.156 -29.75 -1.355 1 73.62 306 LEU B C 1
ATOM 6171 O O . LEU B 1 306 ? -7.422 -30.516 -1.968 1 73.62 306 LEU B O 1
ATOM 6175 N N . SER B 1 307 ? -8.766 -28.688 -1.844 1 79.31 307 SER B N 1
ATOM 6176 C CA . SER B 1 307 ? -8.375 -28.219 -3.174 1 79.31 307 SER B CA 1
ATOM 6177 C C . SER B 1 307 ? -6.91 -27.812 -3.211 1 79.31 307 SER B C 1
ATOM 6179 O O . SER B 1 307 ? -6.273 -27.672 -2.164 1 79.31 307 SER B O 1
ATOM 6181 N N . SER B 1 308 ? -6.348 -27.734 -4.418 1 81.69 308 SER B N 1
ATOM 6182 C CA . SER B 1 308 ? -4.961 -27.312 -4.578 1 81.69 308 SER B CA 1
ATOM 6183 C C . SER B 1 308 ? -4.723 -25.938 -3.969 1 81.69 308 SER B C 1
ATOM 6185 O O . SER B 1 308 ? -3.711 -25.703 -3.303 1 81.69 308 SER B O 1
ATOM 6187 N N . PHE B 1 309 ? -5.672 -25.094 -4.16 1 88.5 309 PHE B N 1
ATOM 6188 C CA . PHE B 1 309 ? -5.488 -23.734 -3.643 1 88.5 309 PHE B CA 1
ATOM 6189 C C . PHE B 1 309 ? -5.664 -23.703 -2.129 1 88.5 309 PHE B C 1
ATOM 6191 O O . PHE B 1 309 ? -5.07 -22.875 -1.443 1 88.5 309 PHE B O 1
ATOM 6198 N N . GLY B 1 310 ? -6.508 -24.562 -1.657 1 86.81 310 GLY B N 1
ATOM 6199 C CA . GLY B 1 310 ? -6.598 -24.734 -0.216 1 86.81 310 GLY B CA 1
ATOM 6200 C C . GLY B 1 310 ? -5.293 -25.188 0.414 1 86.81 310 GLY B C 1
ATOM 6201 O O . GLY B 1 310 ? -4.93 -24.719 1.499 1 86.81 310 GLY B O 1
ATOM 6202 N N . ARG B 1 311 ? -4.648 -26.078 -0.274 1 86.5 311 ARG B N 1
ATOM 6203 C CA . ARG B 1 311 ? -3.348 -26.547 0.205 1 86.5 311 ARG B CA 1
ATOM 6204 C C . ARG B 1 311 ? -2.324 -25.406 0.18 1 86.5 311 ARG B C 1
ATOM 6206 O O . ARG B 1 311 ? -1.454 -25.328 1.05 1 86.5 311 ARG B O 1
ATOM 6213 N N . GLN B 1 312 ? -2.455 -24.625 -0.865 1 90.38 312 GLN B N 1
ATOM 6214 C CA . GLN B 1 312 ? -1.588 -23.453 -0.928 1 90.38 312 GLN B CA 1
ATOM 6215 C C . GLN B 1 312 ? -1.785 -22.547 0.292 1 90.38 312 GLN B C 1
ATOM 6217 O O . GLN B 1 312 ? -0.816 -22.031 0.855 1 90.38 312 GLN B O 1
ATOM 6222 N N . ALA B 1 313 ? -2.982 -22.344 0.662 1 91.94 313 ALA B N 1
ATOM 6223 C CA . ALA B 1 313 ? -3.281 -21.531 1.842 1 91.94 313 ALA B CA 1
ATOM 6224 C C . ALA B 1 313 ? -2.674 -22.156 3.098 1 91.94 313 ALA B C 1
ATOM 6226 O O . ALA B 1 313 ? -2.117 -21.438 3.939 1 91.94 313 ALA B O 1
ATOM 6227 N N . GLN B 1 314 ? -2.777 -23.422 3.193 1 89.25 314 GLN B N 1
ATOM 6228 C CA . GLN B 1 314 ? -2.18 -24.125 4.328 1 89.25 314 GLN B CA 1
ATOM 6229 C C . GLN B 1 314 ? -0.671 -23.891 4.379 1 89.25 314 GLN B C 1
ATOM 6231 O O . GLN B 1 314 ? -0.108 -23.672 5.453 1 89.25 314 GLN B O 1
ATOM 6236 N N . ALA B 1 315 ? -0.107 -24.031 3.238 1 91.81 315 ALA B N 1
ATOM 6237 C CA . ALA B 1 315 ? 1.337 -23.812 3.162 1 91.81 315 ALA B CA 1
ATOM 6238 C C . ALA B 1 315 ? 1.707 -22.391 3.586 1 91.81 315 ALA B C 1
ATOM 6240 O O . ALA B 1 315 ? 2.748 -22.188 4.211 1 91.81 315 ALA B O 1
ATOM 6241 N N . ILE B 1 316 ? 0.89 -21.453 3.277 1 94.5 316 ILE B N 1
ATOM 6242 C CA . ILE B 1 316 ? 1.146 -20.062 3.637 1 94.5 316 ILE B CA 1
ATOM 6243 C C . ILE B 1 316 ? 1.078 -19.891 5.152 1 94.5 316 ILE B C 1
ATOM 6245 O O . ILE B 1 316 ? 1.868 -19.156 5.738 1 94.5 316 ILE B O 1
ATOM 6249 N N . TYR B 1 317 ? 0.155 -20.594 5.793 1 92.5 317 TYR B N 1
ATOM 6250 C CA . TYR B 1 317 ? 0.093 -20.531 7.25 1 92.5 317 TYR B CA 1
ATOM 6251 C C . TYR B 1 317 ? 1.402 -21.016 7.867 1 92.5 317 TYR B C 1
ATOM 6253 O O . TYR B 1 317 ? 1.896 -20.422 8.828 1 92.5 317 TYR B O 1
ATOM 6261 N N . LEU B 1 318 ? 1.895 -22.016 7.281 1 90.88 318 LEU B N 1
ATOM 6262 C CA . LEU B 1 318 ? 3.148 -22.562 7.793 1 90.88 318 LEU B CA 1
ATOM 6263 C C . LEU B 1 318 ? 4.301 -21.594 7.543 1 90.88 318 LEU B C 1
ATOM 6265 O O . LEU B 1 318 ? 5.172 -21.438 8.398 1 90.88 318 LEU B O 1
ATOM 6269 N N . LEU B 1 319 ? 4.27 -21.031 6.395 1 93.25 319 LEU B N 1
ATOM 6270 C CA . LEU B 1 319 ? 5.293 -20.047 6.082 1 93.25 319 LEU B CA 1
ATOM 6271 C C . LEU B 1 319 ? 5.238 -18.875 7.062 1 93.25 319 LEU B C 1
ATOM 6273 O O . LEU B 1 319 ? 6.27 -18.438 7.578 1 93.25 319 LEU B O 1
ATOM 6277 N N . ASP B 1 320 ? 4.062 -18.359 7.297 1 92.81 320 ASP B N 1
ATOM 6278 C CA . ASP B 1 320 ? 3.904 -17.25 8.227 1 92.81 320 ASP B CA 1
ATOM 6279 C C . ASP B 1 320 ? 4.402 -17.625 9.625 1 92.81 320 ASP B C 1
ATOM 6281 O O . ASP B 1 320 ? 5.027 -16.797 10.305 1 92.81 320 ASP B O 1
ATOM 6285 N N . ARG B 1 321 ? 4.098 -18.766 10.016 1 88.88 321 ARG B N 1
ATOM 6286 C CA . ARG B 1 321 ? 4.582 -19.25 11.305 1 88.88 321 ARG B CA 1
ATOM 6287 C C . ARG B 1 321 ? 6.105 -19.297 11.336 1 88.88 321 ARG B C 1
ATOM 6289 O O . ARG B 1 321 ? 6.727 -18.891 12.32 1 88.88 321 ARG B O 1
ATOM 6296 N N . CYS B 1 322 ? 6.648 -19.766 10.281 1 88.62 322 CYS B N 1
ATOM 6297 C CA . CYS B 1 322 ? 8.102 -19.828 10.172 1 88.62 322 CYS B CA 1
ATOM 6298 C C . CYS B 1 322 ? 8.719 -18.453 10.266 1 88.62 322 CYS B C 1
ATOM 6300 O O . CYS B 1 322 ? 9.68 -18.25 11.016 1 88.62 322 CYS B O 1
ATOM 6302 N N . LEU B 1 323 ? 8.172 -17.547 9.586 1 86.81 323 LEU B N 1
ATOM 6303 C CA . LEU B 1 323 ? 8.688 -16.188 9.57 1 86.81 323 LEU B CA 1
ATOM 6304 C C . LEU B 1 323 ? 8.523 -15.523 10.93 1 86.81 323 LEU B C 1
ATOM 6306 O O . LEU B 1 323 ? 9.414 -14.805 11.391 1 86.81 323 LEU B O 1
ATOM 6310 N N . ASN B 1 324 ? 7.418 -15.727 11.555 1 83.94 324 ASN B N 1
ATOM 6311 C CA . ASN B 1 324 ? 7.168 -15.164 12.875 1 83.94 324 ASN B CA 1
ATOM 6312 C C . ASN B 1 324 ? 8.133 -15.719 13.914 1 83.94 324 ASN B C 1
ATOM 6314 O O . ASN B 1 324 ? 8.664 -14.969 14.742 1 83.94 324 ASN B O 1
ATOM 6318 N N . GLU B 1 325 ? 8.352 -16.938 13.875 1 80.38 325 GLU B N 1
ATOM 6319 C CA . GLU B 1 325 ? 9.227 -17.594 14.844 1 80.38 325 GLU B CA 1
ATOM 6320 C C . GLU B 1 325 ? 10.68 -17.188 14.648 1 80.38 325 GLU B C 1
ATOM 6322 O O . GLU B 1 325 ? 11.445 -17.094 15.609 1 80.38 325 GLU B O 1
ATOM 6327 N N . THR B 1 326 ? 11.008 -16.969 13.484 1 74.69 326 THR B N 1
ATOM 6328 C CA . THR B 1 326 ? 12.391 -16.594 13.195 1 74.69 326 THR B CA 1
ATOM 6329 C C . THR B 1 326 ? 12.641 -15.125 13.539 1 74.69 326 THR B C 1
ATOM 6331 O O . THR B 1 326 ? 13.758 -14.742 13.883 1 74.69 326 THR B O 1
ATOM 6334 N N . ASN B 1 327 ? 11.625 -14.305 13.492 1 71.44 327 ASN B N 1
ATOM 6335 C CA . ASN B 1 327 ? 11.758 -12.898 13.844 1 71.44 327 ASN B CA 1
ATOM 6336 C C . ASN B 1 327 ? 11.773 -12.695 15.359 1 71.44 327 ASN B C 1
ATOM 6338 O O . ASN B 1 327 ? 12.422 -11.773 15.859 1 71.44 327 ASN B O 1
ATOM 6342 N N . GLN B 1 328 ? 11 -13.477 16.125 1 61.84 328 GLN B N 1
ATOM 6343 C CA . GLN B 1 328 ? 10.922 -13.375 17.578 1 61.84 328 GLN B CA 1
ATOM 6344 C C . GLN B 1 328 ? 12.164 -13.953 18.25 1 61.84 328 GLN B C 1
ATOM 6346 O O . GLN B 1 328 ? 12.383 -13.766 19.453 1 61.84 328 GLN B O 1
ATOM 6351 N N . SER B 1 329 ? 12.859 -14.719 17.578 1 57.5 329 SER B N 1
ATOM 6352 C CA . SER B 1 329 ? 14 -15.406 18.156 1 57.5 329 SER B CA 1
ATOM 6353 C C . SER B 1 329 ? 14.898 -14.445 18.922 1 57.5 329 SER B C 1
ATOM 6355 O O . SER B 1 329 ? 15.57 -14.844 19.875 1 57.5 329 SER B O 1
ATOM 6357 N N . GLU B 1 330 ? 14.75 -13.117 18.766 1 56.72 330 GLU B N 1
ATOM 6358 C CA . GLU B 1 330 ? 15.656 -12.227 19.484 1 56.72 330 GLU B CA 1
ATOM 6359 C C . GLU B 1 330 ? 15.148 -11.961 20.891 1 56.72 330 GLU B C 1
ATOM 6361 O O . GLU B 1 330 ? 15.938 -11.617 21.781 1 56.72 330 GLU B O 1
ATOM 6366 N N . GLN B 1 331 ? 13.867 -12.242 21.203 1 55.72 331 GLN B N 1
ATOM 6367 C CA . GLN B 1 331 ? 13.352 -11.734 22.469 1 55.72 331 GLN B CA 1
ATOM 6368 C C . GLN B 1 331 ? 13.016 -12.875 23.422 1 55.72 331 GLN B C 1
ATOM 6370 O O . GLN B 1 331 ? 12.938 -12.672 24.641 1 55.72 331 GLN B O 1
ATOM 6375 N N . GLY B 1 332 ? 12.953 -14.188 22.922 1 59.09 332 GLY B N 1
ATOM 6376 C CA . GLY B 1 332 ? 12.398 -15.195 23.812 1 59.09 332 GLY B CA 1
ATOM 6377 C C . GLY B 1 332 ? 13.43 -16.219 24.266 1 59.09 332 GLY B C 1
ATOM 6378 O O . GLY B 1 332 ? 14.625 -16.047 24.031 1 59.09 332 GLY B O 1
ATOM 6379 N N . ASP B 1 333 ? 13.023 -17.078 25.125 1 71.56 333 ASP B N 1
ATOM 6380 C CA . ASP B 1 333 ? 13.789 -18.219 25.625 1 71.56 333 ASP B CA 1
ATOM 6381 C C . ASP B 1 333 ? 14.297 -19.078 24.469 1 71.56 333 ASP B C 1
ATOM 6383 O O . ASP B 1 333 ? 13.5 -19.656 23.719 1 71.56 333 ASP B O 1
ATOM 6387 N N . PRO B 1 334 ? 15.617 -19.156 24.344 1 72.62 334 PRO B N 1
ATOM 6388 C CA . PRO B 1 334 ? 16.219 -19.891 23.219 1 72.62 334 PRO B CA 1
ATOM 6389 C C . PRO B 1 334 ? 15.766 -21.344 23.156 1 72.62 334 PRO B C 1
ATOM 6391 O O . PRO B 1 334 ? 15.602 -21.906 22.062 1 72.62 334 PRO B O 1
ATOM 6394 N N . GLU B 1 335 ? 15.57 -21.969 24.344 1 74.69 335 GLU B N 1
ATOM 6395 C CA . GLU B 1 335 ? 15.164 -23.359 24.359 1 74.69 335 GLU B CA 1
ATOM 6396 C C . GLU B 1 335 ? 13.742 -23.531 23.828 1 74.69 335 GLU B C 1
ATOM 6398 O O . GLU B 1 335 ? 13.469 -24.453 23.047 1 74.69 335 GLU B O 1
ATOM 6403 N N . SER B 1 336 ? 12.961 -22.672 24.25 1 80 336 SER B N 1
ATOM 6404 C CA . SER B 1 336 ? 11.578 -22.719 23.781 1 80 336 SER B CA 1
ATOM 6405 C C . SER B 1 336 ? 11.492 -22.422 22.297 1 80 336 SER B C 1
ATOM 6407 O O . SER B 1 336 ? 10.688 -23.031 21.578 1 80 336 SER B O 1
ATOM 6409 N N . GLN B 1 337 ? 12.359 -21.672 21.922 1 79.56 337 GLN B N 1
ATOM 6410 C CA . GLN B 1 337 ? 12.391 -21.312 20.516 1 79.56 337 GLN B CA 1
ATOM 6411 C C . GLN B 1 337 ? 12.867 -22.484 19.656 1 79.56 337 GLN B C 1
ATOM 6413 O O . GLN B 1 337 ? 12.32 -22.734 18.578 1 79.56 337 GLN B O 1
ATOM 6418 N N . LEU B 1 338 ? 13.812 -23.141 20.172 1 78.06 338 LEU B N 1
ATOM 6419 C CA . LEU B 1 338 ? 14.344 -24.281 19.438 1 78.06 338 LEU B CA 1
ATOM 6420 C C . LEU B 1 338 ? 13.297 -25.391 19.312 1 78.06 338 LEU B C 1
ATOM 6422 O O . LEU B 1 338 ? 13.188 -26.031 18.266 1 78.06 338 LEU B O 1
ATOM 6426 N N . LEU B 1 339 ? 12.562 -25.562 20.312 1 82.5 339 LEU B N 1
ATOM 6427 C CA . LEU B 1 339 ? 11.516 -26.578 20.297 1 82.5 339 LEU B CA 1
ATOM 6428 C C . LEU B 1 339 ? 10.438 -26.219 19.266 1 82.5 339 LEU B C 1
ATOM 6430 O O . LEU B 1 339 ? 9.93 -27.094 18.562 1 82.5 339 LEU B O 1
ATOM 6434 N N . LYS B 1 340 ? 10.172 -25.016 19.219 1 84 340 LYS B N 1
ATOM 6435 C CA . LYS B 1 340 ? 9.172 -24.547 18.266 1 84 340 LYS B CA 1
ATOM 6436 C C . LYS B 1 340 ? 9.664 -24.734 16.828 1 84 340 LYS B C 1
ATOM 6438 O O . LYS B 1 340 ? 8.891 -25.125 15.945 1 84 340 LYS B O 1
ATOM 6443 N N . LEU B 1 341 ? 10.898 -24.484 16.656 1 84.38 341 LEU B N 1
ATOM 6444 C CA . LEU B 1 341 ? 11.477 -24.609 15.312 1 84.38 341 LEU B CA 1
ATOM 6445 C C . LEU B 1 341 ? 11.555 -26.078 14.898 1 84.38 341 LEU B C 1
ATOM 6447 O O . LEU B 1 341 ? 11.344 -26.406 13.727 1 84.38 341 LEU B O 1
ATOM 6451 N N . GLN B 1 342 ? 11.789 -26.906 15.82 1 83.94 342 GLN B N 1
ATOM 6452 C CA . GLN B 1 342 ? 11.82 -28.344 15.539 1 83.94 342 GLN B CA 1
ATOM 6453 C C . GLN B 1 342 ? 10.438 -28.859 15.164 1 83.94 342 GLN B C 1
ATOM 6455 O O . GLN B 1 342 ? 10.305 -29.688 14.25 1 83.94 342 GLN B O 1
ATOM 6460 N N . GLN B 1 343 ? 9.539 -28.422 15.875 1 88.88 343 GLN B N 1
ATOM 6461 C CA . GLN B 1 343 ? 8.172 -28.812 15.562 1 88.88 343 GLN B CA 1
ATOM 6462 C C . GLN B 1 343 ? 7.758 -28.328 14.18 1 88.88 343 GLN B C 1
ATOM 6464 O O . GLN B 1 343 ? 7.086 -29.031 13.43 1 88.88 343 GLN B O 1
ATOM 6469 N N . LEU B 1 344 ? 8.148 -27.172 13.961 1 90.06 344 LEU B N 1
ATOM 6470 C CA . LEU B 1 344 ? 7.848 -26.594 12.656 1 90.06 344 LEU B CA 1
ATOM 6471 C C . LEU B 1 344 ? 8.523 -27.391 11.539 1 90.06 344 LEU B C 1
ATOM 6473 O O . LEU B 1 344 ? 7.93 -27.594 10.477 1 90.06 344 LEU B O 1
ATOM 6477 N N . ASP B 1 345 ? 9.703 -27.781 11.742 1 90.44 345 ASP B N 1
ATOM 6478 C CA . ASP B 1 345 ? 10.414 -28.594 10.766 1 90.44 345 ASP B CA 1
ATOM 6479 C C . ASP B 1 345 ? 9.672 -29.906 10.5 1 90.44 345 ASP B C 1
ATOM 6481 O O . ASP B 1 345 ? 9.516 -30.312 9.344 1 90.44 345 ASP B O 1
ATOM 6485 N N . LYS B 1 346 ? 9.25 -30.484 11.523 1 89.69 346 LYS B N 1
ATOM 6486 C CA . LYS B 1 346 ? 8.5 -31.734 11.391 1 89.69 346 LYS B CA 1
ATOM 6487 C C . LYS B 1 346 ? 7.215 -31.531 10.594 1 89.69 346 LYS B C 1
ATOM 6489 O O . LYS B 1 346 ? 6.887 -32.312 9.711 1 89.69 346 LYS B O 1
ATOM 6494 N N . ASP B 1 347 ? 6.527 -30.531 10.906 1 89.44 347 ASP B N 1
ATOM 6495 C CA . ASP B 1 347 ? 5.281 -30.219 10.211 1 89.44 347 ASP B CA 1
ATOM 6496 C C . ASP B 1 347 ? 5.523 -29.969 8.727 1 89.44 347 ASP B C 1
ATOM 6498 O O . ASP B 1 347 ? 4.77 -30.453 7.879 1 89.44 347 ASP B O 1
ATOM 6502 N N . LEU B 1 348 ? 6.508 -29.234 8.469 1 92.5 348 LEU B N 1
ATOM 6503 C CA . LEU B 1 348 ? 6.832 -28.875 7.086 1 92.5 348 LEU B CA 1
ATOM 6504 C C . LEU B 1 348 ? 7.215 -30.125 6.289 1 92.5 348 LEU B C 1
ATOM 6506 O O . LEU B 1 348 ? 6.762 -30.312 5.156 1 92.5 348 LEU B O 1
ATOM 6510 N N . GLN B 1 349 ? 8.008 -30.922 6.852 1 89.12 349 GLN B N 1
ATOM 6511 C CA . GLN B 1 349 ? 8.422 -32.156 6.18 1 89.12 349 GLN B CA 1
ATOM 6512 C C . GLN B 1 349 ? 7.234 -33.094 5.938 1 89.12 349 GLN B C 1
ATOM 6514 O O . GLN B 1 349 ? 7.129 -33.688 4.875 1 89.12 349 GLN B O 1
ATOM 6519 N N . GLN B 1 350 ? 6.438 -33.156 6.914 1 86.81 350 GLN B N 1
ATOM 6520 C CA . GLN B 1 350 ? 5.242 -33.969 6.77 1 86.81 350 GLN B CA 1
ATOM 6521 C C . GLN B 1 350 ? 4.344 -33.438 5.648 1 86.81 350 GLN B C 1
ATOM 6523 O O . GLN B 1 350 ? 3.84 -34.219 4.836 1 86.81 350 GLN B O 1
ATOM 6528 N N . ARG B 1 351 ? 4.16 -32.219 5.633 1 85.69 351 ARG B N 1
ATOM 6529 C CA . ARG B 1 351 ? 3.316 -31.625 4.609 1 85.69 351 ARG B CA 1
ATOM 6530 C C . ARG B 1 351 ? 3.941 -31.766 3.227 1 85.69 351 ARG B C 1
ATOM 6532 O O . ARG B 1 351 ? 3.232 -31.984 2.238 1 85.69 351 ARG B O 1
ATOM 6539 N N . LEU B 1 352 ? 5.199 -31.531 3.15 1 86.12 352 LEU B N 1
ATOM 6540 C CA . LEU B 1 352 ? 5.887 -31.719 1.876 1 86.12 352 LEU B CA 1
ATOM 6541 C C . LEU B 1 352 ? 5.66 -33.125 1.333 1 86.12 352 LEU B C 1
ATOM 6543 O O . LEU B 1 352 ? 5.367 -33.312 0.148 1 86.12 352 LEU B O 1
ATOM 6547 N N . SER B 1 353 ? 5.797 -34.094 2.219 1 82.19 353 SER B N 1
ATOM 6548 C CA . SER B 1 353 ? 5.594 -35.469 1.827 1 82.19 353 SER B CA 1
ATOM 6549 C C . SER B 1 353 ? 4.172 -35.719 1.327 1 82.19 353 SER B C 1
ATOM 6551 O O . SER B 1 353 ? 3.963 -36.375 0.317 1 82.19 353 SER B O 1
ATOM 6553 N N . VAL B 1 354 ? 3.26 -35.156 2.002 1 78.31 354 VAL B N 1
ATOM 6554 C CA . VAL B 1 354 ? 1.857 -35.312 1.629 1 78.31 354 VAL B CA 1
ATOM 6555 C C . VAL B 1 354 ? 1.607 -34.625 0.285 1 78.31 354 VAL B C 1
ATOM 6557 O O . VAL B 1 354 ? 0.943 -35.188 -0.589 1 78.31 354 VAL B O 1
ATOM 6560 N N . PHE B 1 355 ? 2.135 -33.469 0.121 1 78.31 355 PHE B N 1
ATOM 6561 C CA . PHE B 1 355 ? 1.886 -32.688 -1.088 1 78.31 355 PHE B CA 1
ATOM 6562 C C . PHE B 1 355 ? 2.555 -33.344 -2.295 1 78.31 355 PHE B C 1
ATOM 6564 O O . PHE B 1 355 ? 2.027 -33.281 -3.406 1 78.31 355 PHE B O 1
ATOM 6571 N N . MET B 1 356 ? 3.666 -33.875 -2.111 1 75.38 356 MET B N 1
ATOM 6572 C CA . MET B 1 356 ? 4.41 -34.5 -3.207 1 75.38 356 MET B CA 1
ATOM 6573 C C . MET B 1 356 ? 3.775 -35.812 -3.625 1 75.38 356 MET B C 1
ATOM 6575 O O . MET B 1 356 ? 3.895 -36.219 -4.781 1 75.38 356 MET B O 1
ATOM 6579 N N . THR B 1 357 ? 3.09 -36.5 -2.635 1 70.38 357 THR B N 1
ATOM 6580 C CA . THR B 1 357 ? 2.514 -37.812 -2.932 1 70.38 357 THR B CA 1
ATOM 6581 C C . THR B 1 357 ? 1.124 -37.656 -3.547 1 70.38 357 THR B C 1
ATOM 6583 O O . THR B 1 357 ? 0.677 -38.531 -4.297 1 70.38 357 THR B O 1
ATOM 6586 N N . GLN B 1 358 ? 0.201 -36.875 -3.027 1 64.19 358 GLN B N 1
ATOM 6587 C CA . GLN B 1 358 ? -1.167 -36.688 -3.51 1 64.19 358 GLN B CA 1
ATOM 6588 C C . GLN B 1 358 ? -1.187 -36.25 -4.965 1 64.19 358 GLN B C 1
ATOM 6590 O O . GLN B 1 358 ? -2.258 -36.062 -5.551 1 64.19 358 GLN B O 1
ATOM 6595 N N . THR B 1 359 ? -0.209 -36 -5.531 1 52.41 359 THR B N 1
ATOM 6596 C CA . THR B 1 359 ? -0.122 -35.156 -6.727 1 52.41 359 THR B CA 1
ATOM 6597 C C . THR B 1 359 ? -0.743 -35.875 -7.926 1 52.41 359 THR B C 1
ATOM 6599 O O . THR B 1 359 ? -0.208 -36.875 -8.406 1 52.41 359 THR B O 1
ATOM 6602 N N . PRO B 1 360 ? -2.168 -35.938 -7.973 1 51.81 360 PRO B N 1
ATOM 6603 C CA . PRO B 1 360 ? -2.303 -36.031 -9.422 1 51.81 360 PRO B CA 1
ATOM 6604 C C . PRO B 1 360 ? -1.461 -35.031 -10.18 1 51.81 360 PRO B C 1
ATOM 6606 O O . PRO B 1 360 ? -1.305 -33.875 -9.727 1 51.81 360 PRO B O 1
ATOM 6609 N N . HIS B 1 361 ? -0.406 -35.438 -10.828 1 51.03 361 HIS B N 1
ATOM 6610 C CA . HIS B 1 361 ? 0.654 -34.719 -11.531 1 51.03 361 HIS B CA 1
ATOM 6611 C C . HIS B 1 361 ? 0.078 -33.656 -12.453 1 51.03 361 HIS B C 1
ATOM 6613 O O . HIS B 1 361 ? 0.056 -33.812 -13.672 1 51.03 361 HIS B O 1
ATOM 6619 N N . GLU B 1 362 ? -1.063 -33.031 -12.086 1 57.28 362 GLU B N 1
ATOM 6620 C CA . GLU B 1 362 ? -1.285 -31.969 -13.062 1 57.28 362 GLU B CA 1
ATOM 6621 C C . GLU B 1 362 ? -0.327 -30.797 -12.828 1 57.28 362 GLU B C 1
ATOM 6623 O O . GLU B 1 362 ? -0.311 -30.203 -11.75 1 57.28 362 GLU B O 1
ATOM 6628 N N . PRO B 1 363 ? 0.487 -30.625 -13.766 1 55.66 363 PRO B N 1
ATOM 6629 C CA . PRO B 1 363 ? 1.5 -29.578 -13.68 1 55.66 363 PRO B CA 1
ATOM 6630 C C . PRO B 1 363 ? 0.904 -28.203 -13.359 1 55.66 363 PRO B C 1
ATOM 6632 O O . PRO B 1 363 ? -0.174 -27.875 -13.859 1 55.66 363 PRO B O 1
ATOM 6635 N N . GLY B 1 364 ? 1.418 -27.531 -12.391 1 59.09 364 GLY B N 1
ATOM 6636 C CA . GLY B 1 364 ? 1.081 -26.156 -12.086 1 59.09 364 GLY B CA 1
ATOM 6637 C C . GLY B 1 364 ? 0.218 -26.016 -10.844 1 59.09 364 GLY B C 1
ATOM 6638 O O . GLY B 1 364 ? 0.27 -24.984 -10.164 1 59.09 364 GLY B O 1
ATOM 6639 N N . LEU B 1 365 ? -0.629 -26.984 -10.594 1 60.25 365 LEU B N 1
ATOM 6640 C CA . LEU B 1 365 ? -1.617 -26.828 -9.531 1 60.25 365 LEU B CA 1
ATOM 6641 C C . LEU B 1 365 ? -0.956 -26.891 -8.156 1 60.25 365 LEU B C 1
ATOM 6643 O O . LEU B 1 365 ? -1.341 -26.156 -7.246 1 60.25 365 LEU B O 1
ATOM 6647 N N . ARG B 1 366 ? 0.096 -27.609 -8.086 1 73.31 366 ARG B N 1
ATOM 6648 C CA . ARG B 1 366 ? 0.626 -27.766 -6.734 1 73.31 366 ARG B CA 1
ATOM 6649 C C . ARG B 1 366 ? 2.021 -27.156 -6.625 1 73.31 366 ARG B C 1
ATOM 6651 O O . ARG B 1 366 ? 2.682 -27.281 -5.594 1 73.31 366 ARG B O 1
ATOM 6658 N N . CYS B 1 367 ? 2.355 -26.516 -7.668 1 78.19 367 CYS B N 1
ATOM 6659 C CA . CYS B 1 367 ? 3.682 -25.922 -7.691 1 78.19 367 CYS B CA 1
ATOM 6660 C C . CYS B 1 367 ? 3.809 -24.828 -6.633 1 78.19 367 CYS B C 1
ATOM 6662 O O . CYS B 1 367 ? 4.812 -24.766 -5.922 1 78.19 367 CYS B O 1
ATOM 6664 N N . GLY B 1 368 ? 2.773 -24.141 -6.5 1 83 368 GLY B N 1
ATOM 6665 C CA . GLY B 1 368 ? 2.809 -23.062 -5.516 1 83 368 GLY B CA 1
ATOM 6666 C C . GLY B 1 368 ? 2.91 -23.562 -4.09 1 83 368 GLY B C 1
ATOM 6667 O O . GLY B 1 368 ? 3.666 -23.016 -3.283 1 83 368 GLY B O 1
ATOM 6668 N N . THR B 1 369 ? 2.23 -24.625 -3.854 1 87.31 369 THR B N 1
ATOM 6669 C CA . THR B 1 369 ? 2.219 -25.219 -2.518 1 87.31 369 THR B CA 1
ATOM 6670 C C . THR B 1 369 ? 3.592 -25.766 -2.16 1 87.31 369 THR B C 1
ATOM 6672 O O . THR B 1 369 ? 4.137 -25.469 -1.098 1 87.31 369 THR B O 1
ATOM 6675 N N . ILE B 1 370 ? 4.082 -26.547 -3.035 1 86.44 370 ILE B N 1
ATOM 6676 C CA . ILE B 1 370 ? 5.371 -27.188 -2.807 1 86.44 370 ILE B CA 1
ATOM 6677 C C . ILE B 1 370 ? 6.465 -26.125 -2.699 1 86.44 370 ILE B C 1
ATOM 6679 O O . ILE B 1 370 ? 7.324 -26.203 -1.817 1 86.44 370 ILE B O 1
ATOM 6683 N N . ALA B 1 371 ? 6.379 -25.172 -3.602 1 88.88 371 ALA B N 1
ATOM 6684 C CA . ALA B 1 371 ? 7.359 -24.094 -3.574 1 88.88 371 ALA B CA 1
ATOM 6685 C C . ALA B 1 371 ? 7.352 -23.375 -2.227 1 88.88 371 ALA B C 1
ATOM 6687 O O . ALA B 1 371 ? 8.406 -23.031 -1.689 1 88.88 371 ALA B O 1
ATOM 6688 N N . THR B 1 372 ? 6.223 -23.141 -1.713 1 91.94 372 THR B N 1
ATOM 6689 C CA . THR B 1 372 ? 6.086 -22.438 -0.442 1 91.94 372 THR B CA 1
ATOM 6690 C C . THR B 1 372 ? 6.699 -23.25 0.694 1 91.94 372 THR B C 1
ATOM 6692 O O . THR B 1 372 ? 7.422 -22.719 1.534 1 91.94 372 THR B O 1
ATOM 6695 N N . VAL B 1 373 ? 6.445 -24.531 0.689 1 91.75 373 VAL B N 1
ATOM 6696 C CA . VAL B 1 373 ? 6.969 -25.375 1.75 1 91.75 373 VAL B CA 1
ATOM 6697 C C . VAL B 1 373 ? 8.484 -25.484 1.635 1 91.75 373 VAL B C 1
ATOM 6699 O O . VAL B 1 373 ? 9.203 -25.391 2.639 1 91.75 373 VAL B O 1
ATOM 6702 N N . ILE B 1 374 ? 8.945 -25.625 0.454 1 91.12 374 ILE B N 1
ATOM 6703 C CA . ILE B 1 374 ? 10.383 -25.719 0.232 1 91.12 374 ILE B CA 1
ATOM 6704 C C . ILE B 1 374 ? 11.062 -24.438 0.71 1 91.12 374 ILE B C 1
ATOM 6706 O O . ILE B 1 374 ? 12.094 -24.484 1.383 1 91.12 374 ILE B O 1
ATOM 6710 N N . ARG B 1 375 ? 10.516 -23.328 0.372 1 92 375 ARG B N 1
ATOM 6711 C CA . ARG B 1 375 ? 11.078 -22.047 0.813 1 92 375 ARG B CA 1
ATOM 6712 C C . ARG B 1 375 ? 11.086 -21.953 2.336 1 92 375 ARG B C 1
ATOM 6714 O O . ARG B 1 375 ? 12.039 -21.438 2.926 1 92 375 ARG B O 1
ATOM 6721 N N . SER B 1 376 ? 10 -22.391 2.922 1 92.75 376 SER B N 1
ATOM 6722 C CA . SER B 1 376 ? 9.922 -22.375 4.379 1 92.75 376 SER B CA 1
ATOM 6723 C C . SER B 1 376 ? 11.023 -23.219 5.008 1 92.75 376 SER B C 1
ATOM 6725 O O . SER B 1 376 ? 11.625 -22.812 6.004 1 92.75 376 SER B O 1
ATOM 6727 N N . LEU B 1 377 ? 11.281 -24.328 4.391 1 92.44 377 LEU B N 1
ATOM 6728 C CA . LEU B 1 377 ? 12.336 -25.203 4.887 1 92.44 377 LEU B CA 1
ATOM 6729 C C . LEU B 1 377 ? 13.703 -24.531 4.758 1 92.44 377 LEU B C 1
ATOM 6731 O O . LEU B 1 377 ? 14.531 -24.641 5.668 1 92.44 377 LEU B O 1
ATOM 6735 N N . TYR B 1 378 ? 13.953 -23.859 3.674 1 90.31 378 TYR B N 1
ATOM 6736 C CA . TYR B 1 378 ? 15.203 -23.125 3.516 1 90.31 378 TYR B CA 1
ATOM 6737 C C . TYR B 1 378 ? 15.367 -22.078 4.609 1 90.31 378 TYR B C 1
ATOM 6739 O O . TYR B 1 378 ? 16.438 -21.938 5.195 1 90.31 378 TYR B O 1
ATOM 6747 N N . ILE B 1 379 ? 14.344 -21.375 4.875 1 88.62 379 ILE B N 1
ATOM 6748 C CA . ILE B 1 379 ? 14.391 -20.297 5.863 1 88.62 379 ILE B CA 1
ATOM 6749 C C . ILE B 1 379 ? 14.656 -20.891 7.246 1 88.62 379 ILE B C 1
ATOM 6751 O O . ILE B 1 379 ? 15.523 -20.406 7.977 1 88.62 379 ILE B O 1
ATOM 6755 N N . LEU B 1 380 ? 13.938 -21.906 7.516 1 90.06 380 LEU B N 1
ATOM 6756 C CA . LEU B 1 380 ? 14.047 -22.531 8.828 1 90.06 380 LEU B CA 1
ATOM 6757 C C . LEU B 1 380 ? 15.461 -23.062 9.062 1 90.06 380 LEU B C 1
ATOM 6759 O O . LEU B 1 380 ? 16.078 -22.75 10.086 1 90.06 380 LEU B O 1
ATOM 6763 N N . HIS B 1 381 ? 16.016 -23.688 8.125 1 89 381 HIS B N 1
ATOM 6764 C CA . HIS B 1 381 ? 17.281 -24.391 8.336 1 89 381 HIS B CA 1
ATOM 6765 C C . HIS B 1 381 ? 18.469 -23.438 8.133 1 89 381 HIS B C 1
ATOM 6767 O O . HIS B 1 381 ? 19.562 -23.688 8.648 1 89 381 HIS B O 1
ATOM 6773 N N . LYS B 1 382 ? 18.281 -22.406 7.449 1 81.12 382 LYS B N 1
ATOM 6774 C CA . LYS B 1 382 ? 19.328 -21.375 7.398 1 81.12 382 LYS B CA 1
ATOM 6775 C C . LYS B 1 382 ? 19.5 -20.688 8.758 1 81.12 382 LYS B C 1
ATOM 6777 O O . LYS B 1 382 ? 20.609 -20.391 9.164 1 81.12 382 LYS B O 1
ATOM 6782 N N . ILE B 1 383 ? 18.438 -20.5 9.344 1 77.31 383 ILE B N 1
ATOM 6783 C CA . ILE B 1 383 ? 18.469 -19.875 10.656 1 77.31 383 ILE B CA 1
ATOM 6784 C C . ILE B 1 383 ? 19.047 -20.844 11.68 1 77.31 383 ILE B C 1
ATOM 6786 O O . ILE B 1 383 ? 19.875 -20.469 12.508 1 77.31 383 ILE B O 1
ATOM 6790 N N . LEU B 1 384 ? 18.594 -22.062 11.586 1 76 384 LEU B N 1
ATOM 6791 C CA . LEU B 1 384 ? 19.078 -23.078 12.508 1 76 384 LEU B CA 1
ATOM 6792 C C . LEU B 1 384 ? 20.562 -23.344 12.297 1 76 384 LEU B C 1
ATOM 6794 O O . LEU B 1 384 ? 21.281 -23.625 13.258 1 76 384 LEU B O 1
ATOM 6798 N N . SER B 1 385 ? 21 -23.188 11.094 1 73.38 385 SER B N 1
ATOM 6799 C CA . SER B 1 385 ? 22.406 -23.391 10.797 1 73.38 385 SER B CA 1
ATOM 6800 C C . SER B 1 385 ? 23.25 -22.219 11.305 1 73.38 385 SER B C 1
ATOM 6802 O O . SER B 1 385 ? 24.406 -22.406 11.695 1 73.38 385 SER B O 1
ATOM 6804 N N . ARG B 1 386 ? 22.625 -21.031 11.297 1 63.53 386 ARG B N 1
ATOM 6805 C CA . ARG B 1 386 ? 23.328 -19.859 11.789 1 63.53 386 ARG B CA 1
ATOM 6806 C C . ARG B 1 386 ? 23.234 -19.75 13.305 1 63.53 386 ARG B C 1
ATOM 6808 O O . ARG B 1 386 ? 24.125 -19.203 13.953 1 63.53 386 ARG B O 1
ATOM 6815 N N . ALA B 1 387 ? 22.016 -19.953 13.836 1 56.72 387 ALA B N 1
ATOM 6816 C CA . ALA B 1 387 ? 21.812 -19.938 15.281 1 56.72 387 ALA B CA 1
ATOM 6817 C C . ALA B 1 387 ? 22.812 -20.859 15.984 1 56.72 387 ALA B C 1
ATOM 6819 O O . ALA B 1 387 ? 22.828 -20.938 17.219 1 56.72 387 ALA B O 1
ATOM 6820 N N . GLY B 1 388 ? 23.422 -21.75 15.336 1 49.62 388 GLY B N 1
ATOM 6821 C CA . GLY B 1 388 ? 24.531 -22.438 15.992 1 49.62 388 GLY B CA 1
ATOM 6822 C C . GLY B 1 388 ? 25.328 -21.531 16.922 1 49.62 388 GLY B C 1
ATOM 6823 O O . GLY B 1 388 ? 26.25 -21.984 17.594 1 49.62 388 GLY B O 1
ATOM 6824 N N . SER B 1 389 ? 25.109 -20.25 16.766 1 48.09 389 SER B N 1
ATOM 6825 C CA . SER B 1 389 ? 25.766 -19.469 17.812 1 48.09 389 SER B CA 1
ATOM 6826 C C . SER B 1 389 ? 24.984 -19.547 19.125 1 48.09 389 SER B C 1
ATOM 6828 O O . SER B 1 389 ? 25.234 -18.781 20.062 1 48.09 389 SER B O 1
ATOM 6830 N N . LEU B 1 390 ? 23.906 -20.234 19.062 1 49.56 390 LEU B N 1
ATOM 6831 C CA . LEU B 1 390 ? 23.203 -20.531 20.312 1 49.56 390 LEU B CA 1
ATOM 6832 C C . LEU B 1 390 ? 24.078 -21.344 21.25 1 49.56 390 LEU B C 1
ATOM 6834 O O . LEU B 1 390 ? 25.016 -22.031 20.812 1 49.56 390 LEU B O 1
ATOM 6838 N N . PRO B 1 391 ? 24 -21.188 22.438 1 48.28 391 PRO B N 1
ATOM 6839 C CA . PRO B 1 391 ? 24.938 -21.828 23.375 1 48.28 391 PRO B CA 1
ATOM 6840 C C . PRO B 1 391 ? 25.188 -23.297 23.016 1 48.28 391 PRO B C 1
ATOM 6842 O O . PRO B 1 391 ? 24.312 -23.969 22.469 1 48.28 391 PRO B O 1
ATOM 6845 N N . VAL B 1 392 ? 26.547 -23.703 23.109 1 46.97 392 VAL B N 1
ATOM 6846 C CA . VAL B 1 392 ? 27.406 -24.828 22.766 1 46.97 392 VAL B CA 1
ATOM 6847 C C . VAL B 1 392 ? 26.859 -26.125 23.391 1 46.97 392 VAL B C 1
ATOM 6849 O O . VAL B 1 392 ? 27.297 -26.531 24.469 1 46.97 392 VAL B O 1
ATOM 6852 N N . ASP B 1 393 ? 25.719 -26.281 23.797 1 50.34 393 ASP B N 1
ATOM 6853 C CA . ASP B 1 393 ? 25.625 -27.656 24.312 1 50.34 393 ASP B CA 1
ATOM 6854 C C . ASP B 1 393 ? 25.594 -28.672 23.156 1 50.34 393 ASP B C 1
ATOM 6856 O O . ASP B 1 393 ? 25.312 -28.312 22.016 1 50.34 393 ASP B O 1
ATOM 6860 N N . LEU B 1 394 ? 26.141 -30.031 23.359 1 51.53 394 LEU B N 1
ATOM 6861 C CA . LEU B 1 394 ? 26.219 -31.234 22.547 1 51.53 394 LEU B CA 1
ATOM 6862 C C . LEU B 1 394 ? 25.078 -31.281 21.531 1 51.53 394 LEU B C 1
ATOM 6864 O O . LEU B 1 394 ? 25.266 -31.703 20.391 1 51.53 394 LEU B O 1
ATOM 6868 N N . ASP B 1 395 ? 23.922 -30.562 21.844 1 62.94 395 ASP B N 1
ATOM 6869 C CA . ASP B 1 395 ? 22.688 -30.703 21.047 1 62.94 395 ASP B CA 1
ATOM 6870 C C . ASP B 1 395 ? 22.688 -29.734 19.875 1 62.94 395 ASP B C 1
ATOM 6872 O O . ASP B 1 395 ? 22.078 -30 18.828 1 62.94 395 ASP B O 1
ATOM 6876 N N . ARG B 1 396 ? 23.719 -29.016 19.891 1 67.81 396 ARG B N 1
ATOM 6877 C CA . ARG B 1 396 ? 23.812 -28.016 18.812 1 67.81 396 ARG B CA 1
ATOM 6878 C C . ARG B 1 396 ? 24.438 -28.625 17.562 1 67.81 396 ARG B C 1
ATOM 6880 O O . ARG B 1 396 ? 23.969 -28.391 16.453 1 67.81 396 ARG B O 1
ATOM 6887 N N . GLU B 1 397 ? 25.547 -29.312 17.859 1 72.25 397 GLU B N 1
ATOM 6888 C CA . GLU B 1 397 ? 26.219 -29.938 16.719 1 72.25 397 GLU B CA 1
ATOM 6889 C C . GLU B 1 397 ? 25.281 -30.859 15.961 1 72.25 397 GLU B C 1
ATOM 6891 O O . GLU B 1 397 ? 25.328 -30.922 14.734 1 72.25 397 GLU B O 1
ATOM 6896 N N . ARG B 1 398 ? 24.516 -31.5 16.688 1 76.62 398 ARG B N 1
ATOM 6897 C CA . ARG B 1 398 ? 23.562 -32.406 16.062 1 76.62 398 ARG B CA 1
ATOM 6898 C C . ARG B 1 398 ? 22.531 -31.641 15.234 1 76.62 398 ARG B C 1
ATOM 6900 O O . ARG B 1 398 ? 22.172 -32.094 14.141 1 76.62 398 ARG B O 1
ATOM 6907 N N . TRP B 1 399 ? 22.219 -30.531 15.672 1 77.38 399 TRP B N 1
ATOM 6908 C CA . TRP B 1 399 ? 21.219 -29.719 14.969 1 77.38 399 TRP B CA 1
ATOM 6909 C C . TRP B 1 399 ? 21.797 -29.125 13.695 1 77.38 399 TRP B C 1
ATOM 6911 O O . TRP B 1 399 ? 21.125 -29.078 12.664 1 77.38 399 TRP B O 1
ATOM 6921 N N . VAL B 1 400 ? 22.984 -28.766 13.836 1 80 400 VAL B N 1
ATOM 6922 C CA . VAL B 1 400 ? 23.641 -28.172 12.672 1 80 400 VAL B CA 1
ATOM 6923 C C . VAL B 1 400 ? 23.797 -29.219 11.578 1 80 400 VAL B C 1
ATOM 6925 O O . VAL B 1 400 ? 23.516 -28.953 10.406 1 80 400 VAL B O 1
ATOM 6928 N N . LYS B 1 401 ? 24.156 -30.359 12.023 1 82.88 401 LYS B N 1
ATOM 6929 C CA . LYS B 1 401 ? 24.328 -31.438 11.055 1 82.88 401 LYS B CA 1
ATOM 6930 C C . LYS B 1 401 ? 22.984 -31.812 10.43 1 82.88 401 LYS B C 1
ATOM 6932 O O . LYS B 1 401 ? 22.906 -32.062 9.219 1 82.88 401 LYS B O 1
ATOM 6937 N N . SER B 1 402 ? 22 -31.859 11.258 1 84.12 402 SER B N 1
ATOM 6938 C CA . SER B 1 402 ? 20.672 -32.188 10.766 1 84.12 402 SER B CA 1
ATOM 6939 C C . SER B 1 402 ? 20.156 -31.109 9.805 1 84.12 402 SER B C 1
ATOM 6941 O O . SER B 1 402 ? 19.531 -31.438 8.797 1 84.12 402 SER B O 1
ATOM 6943 N N . SER B 1 403 ? 20.469 -29.938 10.125 1 88.06 403 SER B N 1
ATOM 6944 C CA . SER B 1 403 ? 20.047 -28.844 9.266 1 88.06 403 SER B CA 1
ATOM 6945 C C . SER B 1 403 ? 20.797 -28.844 7.938 1 88.06 403 SER B C 1
ATOM 6947 O O . SER B 1 403 ? 20.219 -28.562 6.891 1 88.06 403 SER B O 1
ATOM 6949 N N . GLU B 1 404 ? 21.969 -29.156 7.98 1 84.75 404 GLU B N 1
ATOM 6950 C CA . GLU B 1 404 ? 22.75 -29.25 6.75 1 84.75 404 GLU B CA 1
ATOM 6951 C C . GLU B 1 404 ? 22.25 -30.375 5.859 1 84.75 404 GLU B C 1
ATOM 6953 O O . GLU B 1 404 ? 22.188 -30.234 4.637 1 84.75 404 GLU B O 1
ATOM 6958 N N . ALA B 1 405 ? 21.922 -31.422 6.523 1 88 405 ALA B N 1
ATOM 6959 C CA . ALA B 1 405 ? 21.375 -32.562 5.773 1 88 405 ALA B CA 1
ATOM 6960 C C . ALA B 1 405 ? 20.031 -32.188 5.129 1 88 405 ALA B C 1
ATOM 6962 O O . ALA B 1 405 ? 19.766 -32.594 3.996 1 88 405 ALA B O 1
ATOM 6963 N N . ALA B 1 406 ? 19.25 -31.516 5.875 1 89.5 406 ALA B N 1
ATOM 6964 C CA . ALA B 1 406 ? 17.969 -31.078 5.352 1 89.5 406 ALA B CA 1
ATOM 6965 C C . ALA B 1 406 ? 18.156 -30.141 4.16 1 89.5 406 ALA B C 1
ATOM 6967 O O . ALA B 1 406 ? 17.438 -30.25 3.162 1 89.5 406 ALA B O 1
ATOM 6968 N N . LEU B 1 407 ? 19.062 -29.25 4.234 1 90.56 407 LEU B N 1
ATOM 6969 C CA . LEU B 1 407 ? 19.344 -28.312 3.152 1 90.56 407 LEU B CA 1
ATOM 6970 C C . LEU B 1 407 ? 19.844 -29.047 1.912 1 90.56 407 LEU B C 1
ATOM 6972 O O . LEU B 1 407 ? 19.484 -28.688 0.788 1 90.56 407 LEU B O 1
ATOM 6976 N N . GLU B 1 408 ? 20.594 -30.016 2.117 1 87.5 408 GLU B N 1
ATOM 6977 C CA . GLU B 1 408 ? 21.078 -30.812 0.998 1 87.5 408 GLU B CA 1
ATOM 6978 C C . GLU B 1 408 ? 19.922 -31.562 0.314 1 87.5 408 GLU B C 1
ATOM 6980 O O . GLU B 1 408 ? 19.875 -31.641 -0.915 1 87.5 408 GLU B O 1
ATOM 6985 N N . THR B 1 409 ? 19.094 -32.062 1.148 1 89.19 409 THR B N 1
ATOM 6986 C CA . THR B 1 409 ? 17.938 -32.781 0.615 1 89.19 409 THR B CA 1
ATOM 6987 C C . THR B 1 409 ? 17.047 -31.875 -0.208 1 89.19 409 THR B C 1
ATOM 6989 O O . THR B 1 409 ? 16.641 -32.219 -1.313 1 89.19 409 THR B O 1
ATOM 6992 N N . ILE B 1 410 ? 16.781 -30.766 0.342 1 90.81 410 ILE B N 1
ATOM 6993 C CA . ILE B 1 410 ? 15.898 -29.828 -0.35 1 90.81 410 ILE B CA 1
ATOM 6994 C C . ILE B 1 410 ? 16.562 -29.359 -1.64 1 90.81 410 ILE B C 1
ATOM 6996 O O . ILE B 1 410 ? 15.891 -29.125 -2.645 1 90.81 410 ILE B O 1
ATOM 7000 N N . THR B 1 411 ? 17.812 -29.156 -1.603 1 90.94 411 THR B N 1
ATOM 7001 C CA . THR B 1 411 ? 18.547 -28.766 -2.797 1 90.94 411 THR B CA 1
ATOM 7002 C C . THR B 1 411 ? 18.438 -29.844 -3.877 1 90.94 411 THR B C 1
ATOM 7004 O O . THR B 1 411 ? 18.234 -29.531 -5.051 1 90.94 411 THR B O 1
ATOM 7007 N N . LYS B 1 412 ? 18.547 -31.047 -3.477 1 89.44 412 LYS B N 1
ATOM 7008 C CA . LYS B 1 412 ? 18.406 -32.156 -4.422 1 89.44 412 LYS B CA 1
ATOM 7009 C C . LYS B 1 412 ? 17 -32.188 -5.012 1 89.44 412 LYS B C 1
ATOM 7011 O O . LYS B 1 412 ? 16.828 -32.469 -6.203 1 89.44 412 LYS B O 1
ATOM 7016 N N . ILE B 1 413 ? 16.047 -31.953 -4.168 1 87.94 413 ILE B N 1
ATOM 7017 C CA . ILE B 1 413 ? 14.656 -31.906 -4.629 1 87.94 413 ILE B CA 1
ATOM 7018 C C . ILE B 1 413 ? 14.508 -30.812 -5.68 1 87.94 413 ILE B C 1
ATOM 7020 O O . ILE B 1 413 ? 13.875 -31.016 -6.719 1 87.94 413 ILE B O 1
ATOM 7024 N N . MET B 1 414 ? 15.102 -29.688 -5.449 1 91.56 414 MET B N 1
ATOM 7025 C CA . MET B 1 414 ? 14.992 -28.562 -6.375 1 91.56 414 MET B CA 1
ATOM 7026 C C . MET B 1 414 ? 15.68 -28.875 -7.699 1 91.56 414 MET B C 1
ATOM 7028 O O . MET B 1 414 ? 15.227 -28.438 -8.758 1 91.56 414 MET B O 1
ATOM 7032 N N . ILE B 1 415 ? 16.75 -29.578 -7.656 1 91.38 415 ILE B N 1
ATOM 7033 C CA . ILE B 1 415 ? 17.453 -30 -8.875 1 91.38 415 ILE B CA 1
ATOM 7034 C C . ILE B 1 415 ? 16.547 -30.938 -9.68 1 91.38 415 ILE B C 1
ATOM 7036 O O . ILE B 1 415 ? 16.422 -30.781 -10.898 1 91.38 415 ILE B O 1
ATOM 7040 N N . ASP B 1 416 ? 15.914 -31.828 -8.984 1 87.69 416 ASP B N 1
ATOM 7041 C CA . ASP B 1 416 ? 14.992 -32.75 -9.656 1 87.69 416 ASP B CA 1
ATOM 7042 C C . ASP B 1 416 ? 13.805 -31.984 -10.258 1 87.69 416 ASP B C 1
ATOM 7044 O O . ASP B 1 416 ? 13.352 -32.312 -11.352 1 87.69 416 ASP B O 1
ATOM 7048 N N . VAL B 1 417 ? 13.352 -31.062 -9.508 1 86 417 VAL B N 1
ATOM 7049 C CA . VAL B 1 417 ? 12.25 -30.234 -9.984 1 86 417 VAL B CA 1
ATOM 7050 C C . VAL B 1 417 ? 12.68 -29.469 -11.234 1 86 417 VAL B C 1
ATOM 7052 O O . VAL B 1 417 ? 11.922 -29.375 -12.203 1 86 417 VAL B O 1
ATOM 7055 N N . ALA B 1 418 ? 13.828 -28.922 -11.219 1 90.19 418 ALA B N 1
ATOM 7056 C CA . ALA B 1 418 ? 14.336 -28.172 -12.367 1 90.19 418 ALA B CA 1
ATOM 7057 C C . ALA B 1 418 ? 14.438 -29.062 -13.594 1 90.19 418 ALA B C 1
ATOM 7059 O O . ALA B 1 418 ? 14.055 -28.672 -14.695 1 90.19 418 ALA B O 1
ATOM 7060 N N . LYS B 1 419 ? 14.953 -30.312 -13.422 1 89.06 419 LYS B N 1
ATOM 7061 C CA . LYS B 1 419 ? 15.055 -31.266 -14.523 1 89.06 419 LYS B CA 1
ATOM 7062 C C . LYS B 1 419 ? 13.672 -31.594 -15.094 1 89.06 419 LYS B C 1
ATOM 7064 O O . LYS B 1 419 ? 13.492 -31.594 -16.312 1 89.06 419 LYS B O 1
ATOM 7069 N N . HIS B 1 420 ? 12.789 -31.766 -14.18 1 85.56 420 HIS B N 1
ATOM 7070 C CA . HIS B 1 420 ? 11.43 -32.094 -14.586 1 85.56 420 HIS B CA 1
ATOM 7071 C C . HIS B 1 420 ? 10.773 -30.953 -15.336 1 85.56 420 HIS B C 1
ATOM 7073 O O . HIS B 1 420 ? 10.094 -31.156 -16.344 1 85.56 420 HIS B O 1
ATOM 7079 N N . HIS B 1 421 ? 10.953 -29.75 -14.859 1 87.88 421 HIS B N 1
ATOM 7080 C CA . HIS B 1 421 ? 10.352 -28.594 -15.484 1 87.88 421 HIS B CA 1
ATOM 7081 C C . HIS B 1 421 ? 10.953 -28.328 -16.859 1 87.88 421 HIS B C 1
ATOM 7083 O O . HIS B 1 421 ? 10.25 -27.922 -17.781 1 87.88 421 HIS B O 1
ATOM 7089 N N . LEU B 1 422 ? 12.227 -28.516 -16.969 1 89.19 422 LEU B N 1
ATOM 7090 C CA . LEU B 1 422 ? 12.867 -28.328 -18.266 1 89.19 422 LEU B CA 1
ATOM 7091 C C . LEU B 1 422 ? 12.312 -29.297 -19.297 1 89.19 422 LEU B C 1
ATOM 7093 O O . LEU B 1 422 ? 12.102 -28.938 -20.453 1 89.19 422 LEU B O 1
ATOM 7097 N N . ASP B 1 423 ? 12.039 -30.438 -18.812 1 86.38 423 ASP B N 1
ATOM 7098 C CA . ASP B 1 423 ? 11.43 -31.422 -19.703 1 86.38 423 ASP B CA 1
ATOM 7099 C C . ASP B 1 423 ? 9.992 -31.031 -20.047 1 86.38 423 ASP B C 1
ATOM 7101 O O . ASP B 1 423 ? 9.562 -31.156 -21.188 1 86.38 423 ASP B O 1
ATOM 7105 N N . TYR B 1 424 ? 9.328 -30.562 -19.109 1 83.12 424 TYR B N 1
ATOM 7106 C CA . TYR B 1 424 ? 7.922 -30.219 -19.281 1 83.12 424 TYR B CA 1
ATOM 7107 C C . TYR B 1 424 ? 7.754 -29 -20.172 1 83.12 424 TYR B C 1
ATOM 7109 O O . TYR B 1 424 ? 6.824 -28.938 -20.984 1 83.12 424 TYR B O 1
ATOM 7117 N N . ILE B 1 425 ? 8.602 -28.031 -20.031 1 85.75 425 ILE B N 1
ATOM 7118 C CA . ILE B 1 425 ? 8.484 -26.781 -20.797 1 85.75 425 ILE B CA 1
ATOM 7119 C C . ILE B 1 425 ? 8.75 -27.062 -22.266 1 85.75 425 ILE B C 1
ATOM 7121 O O . ILE B 1 425 ? 8.234 -26.344 -23.141 1 85.75 425 ILE B O 1
ATOM 7125 N N . SER B 1 426 ? 9.516 -28.031 -22.547 1 80.31 426 SER B N 1
ATOM 7126 C CA . SER B 1 426 ? 9.766 -28.391 -23.938 1 80.31 426 SER B CA 1
ATOM 7127 C C . SER B 1 426 ? 8.484 -28.828 -24.625 1 80.31 426 SER B C 1
ATOM 7129 O O . SER B 1 426 ? 8.336 -28.641 -25.844 1 80.31 426 SER B O 1
ATOM 7131 N N . ARG B 1 427 ? 7.477 -29.281 -23.875 1 79.56 427 ARG B N 1
ATOM 7132 C CA . ARG B 1 427 ? 6.23 -29.781 -24.438 1 79.56 427 ARG B CA 1
ATOM 7133 C C . ARG B 1 427 ? 5.109 -28.766 -24.297 1 79.56 427 ARG B C 1
ATOM 7135 O O . ARG B 1 427 ? 4.246 -28.656 -25.172 1 79.56 427 ARG B O 1
ATOM 7142 N N . SER B 1 428 ? 5.094 -28.062 -23.172 1 80.5 428 SER B N 1
ATOM 7143 C CA . SER B 1 428 ? 3.928 -27.25 -22.844 1 80.5 428 SER B CA 1
ATOM 7144 C C . SER B 1 428 ? 4.254 -25.766 -22.906 1 80.5 428 SER B C 1
ATOM 7146 O O . SER B 1 428 ? 3.354 -24.922 -22.844 1 80.5 428 SER B O 1
ATOM 7148 N N . GLY B 1 429 ? 5.508 -25.422 -23.031 1 81.75 429 GLY B N 1
ATOM 7149 C CA . GLY B 1 429 ? 5.898 -24.031 -23.125 1 81.75 429 GLY B CA 1
ATOM 7150 C C . GLY B 1 429 ? 6.266 -23.422 -21.797 1 81.75 429 GLY B C 1
ATOM 7151 O O . GLY B 1 429 ? 5.84 -23.906 -20.75 1 81.75 429 GLY B O 1
ATOM 7152 N N . VAL B 1 430 ? 6.879 -22.359 -21.766 1 83.44 430 VAL B N 1
ATOM 7153 C CA . VAL B 1 430 ? 7.441 -21.719 -20.578 1 83.44 430 VAL B CA 1
ATOM 7154 C C . VAL B 1 430 ? 6.324 -21.109 -19.734 1 83.44 430 VAL B C 1
ATOM 7156 O O . VAL B 1 430 ? 6.461 -20.953 -18.531 1 83.44 430 VAL B O 1
ATOM 7159 N N . ASP B 1 431 ? 5.191 -20.797 -20.328 1 82.88 431 ASP B N 1
ATOM 7160 C CA . ASP B 1 431 ? 4.074 -20.172 -19.625 1 82.88 431 ASP B CA 1
ATOM 7161 C C . ASP B 1 431 ? 3.445 -21.109 -18.609 1 82.88 431 ASP B C 1
ATOM 7163 O O . ASP B 1 431 ? 2.68 -20.688 -17.75 1 82.88 431 ASP B O 1
ATOM 7167 N N . SER B 1 432 ? 3.82 -22.297 -18.734 1 81.06 432 SER B N 1
ATOM 7168 C CA . SER B 1 432 ? 3.277 -23.266 -17.797 1 81.06 432 SER B CA 1
ATOM 7169 C C . SER B 1 432 ? 3.979 -23.188 -16.438 1 81.06 432 SER B C 1
ATOM 7171 O O . SER B 1 432 ? 3.494 -23.75 -15.453 1 81.06 432 SER B O 1
ATOM 7173 N N . LEU B 1 433 ? 5.051 -22.5 -16.438 1 82.81 433 LEU B N 1
ATOM 7174 C CA . LEU B 1 433 ? 5.77 -22.328 -15.18 1 82.81 433 LEU B CA 1
ATOM 7175 C C . LEU B 1 433 ? 5.094 -21.281 -14.305 1 82.81 433 LEU B C 1
ATOM 7177 O O . LEU B 1 433 ? 4.75 -20.203 -14.781 1 82.81 433 LEU B O 1
ATOM 7181 N N . ALA B 1 434 ? 4.898 -21.688 -13.055 1 82.44 434 ALA B N 1
ATOM 7182 C CA . ALA B 1 434 ? 4.371 -20.703 -12.109 1 82.44 434 ALA B CA 1
ATOM 7183 C C . ALA B 1 434 ? 5.402 -19.625 -11.805 1 82.44 434 ALA B C 1
ATOM 7185 O O . ALA B 1 434 ? 6.609 -19.891 -11.828 1 82.44 434 ALA B O 1
ATOM 7186 N N . PHE B 1 435 ? 4.973 -18.422 -11.469 1 81.19 435 PHE B N 1
ATOM 7187 C CA . PHE B 1 435 ? 5.848 -17.281 -11.227 1 81.19 435 PHE B CA 1
ATOM 7188 C C . PHE B 1 435 ? 6.727 -17.531 -10 1 81.19 435 PHE B C 1
ATOM 7190 O O . PHE B 1 435 ? 7.824 -16.969 -9.898 1 81.19 435 PHE B O 1
ATOM 7197 N N . CYS B 1 436 ? 6.281 -18.391 -9.172 1 78.06 436 CYS B N 1
ATOM 7198 C CA . CYS B 1 436 ? 6.996 -18.609 -7.918 1 78.06 436 CYS B CA 1
ATOM 7199 C C . CYS B 1 436 ? 8.203 -19.516 -8.133 1 78.06 436 CYS B C 1
ATOM 7201 O O . CYS B 1 436 ? 9.023 -19.688 -7.234 1 78.06 436 CYS B O 1
ATOM 7203 N N . CYS B 1 437 ? 8.328 -20.109 -9.289 1 79.19 437 CYS B N 1
ATOM 7204 C CA . CYS B 1 437 ? 9.422 -21.031 -9.578 1 79.19 437 CYS B CA 1
ATOM 7205 C C . CYS B 1 437 ? 10.773 -20.328 -9.453 1 79.19 437 CYS B C 1
ATOM 7207 O O . CYS B 1 437 ? 11.719 -20.906 -8.906 1 79.19 437 CYS B O 1
ATOM 7209 N N . ALA B 1 438 ? 10.805 -19.141 -9.836 1 81.19 438 ALA B N 1
ATOM 7210 C CA . ALA B 1 438 ? 12.078 -18.422 -9.867 1 81.19 438 ALA B CA 1
ATOM 7211 C C . ALA B 1 438 ? 12.586 -18.141 -8.453 1 81.19 438 ALA B C 1
ATOM 7213 O O . ALA B 1 438 ? 13.797 -18.156 -8.219 1 81.19 438 ALA B O 1
ATOM 7214 N N . CYS B 1 439 ? 11.68 -18.031 -7.543 1 82.69 439 CYS B N 1
ATOM 7215 C CA . CYS B 1 439 ? 12.047 -17.672 -6.176 1 82.69 439 CYS B CA 1
ATOM 7216 C C . CYS B 1 439 ? 12.906 -18.766 -5.539 1 82.69 439 CYS B C 1
ATOM 7218 O O . CYS B 1 439 ? 13.984 -18.484 -5.008 1 82.69 439 CYS B O 1
ATOM 7220 N N . ASN B 1 440 ? 12.547 -19.984 -5.684 1 88.31 440 ASN B N 1
ATOM 7221 C CA . ASN B 1 440 ? 13.281 -21.078 -5.055 1 88.31 440 ASN B CA 1
ATOM 7222 C C . ASN B 1 440 ? 14.531 -21.453 -5.852 1 88.31 440 ASN B C 1
ATOM 7224 O O . ASN B 1 440 ? 15.531 -21.891 -5.277 1 88.31 440 ASN B O 1
ATOM 7228 N N . LEU B 1 441 ? 14.477 -21.234 -7.148 1 89.88 441 LEU B N 1
ATOM 7229 C CA . LEU B 1 441 ? 15.664 -21.469 -7.965 1 89.88 441 LEU B CA 1
ATOM 7230 C C . LEU B 1 441 ? 16.828 -20.578 -7.523 1 89.88 441 LEU B C 1
ATOM 7232 O O . LEU B 1 441 ? 17.938 -21.062 -7.32 1 89.88 441 LEU B O 1
ATOM 7236 N N . ARG B 1 442 ? 16.562 -19.422 -7.316 1 87.19 442 ARG B N 1
ATOM 7237 C CA . ARG B 1 442 ? 17.594 -18.453 -6.953 1 87.19 442 ARG B CA 1
ATOM 7238 C C . ARG B 1 442 ? 18.188 -18.781 -5.586 1 87.19 442 ARG B C 1
ATOM 7240 O O . ARG B 1 442 ? 19.406 -18.688 -5.391 1 87.19 442 ARG B O 1
ATOM 7247 N N . VAL B 1 443 ? 17.359 -19.141 -4.695 1 88.62 443 VAL B N 1
ATOM 7248 C CA . VAL B 1 443 ? 17.828 -19.453 -3.355 1 88.62 443 VAL B CA 1
ATOM 7249 C C . VAL B 1 443 ? 18.703 -20.703 -3.398 1 88.62 443 VAL B C 1
ATOM 7251 O O . VAL B 1 443 ? 19.719 -20.797 -2.715 1 88.62 443 VAL B O 1
ATOM 7254 N N . THR B 1 444 ? 18.297 -21.625 -4.184 1 91.31 444 THR B N 1
ATOM 7255 C CA . THR B 1 444 ? 19.047 -22.875 -4.312 1 91.31 444 THR B CA 1
ATOM 7256 C C . THR B 1 444 ? 20.391 -22.625 -4.98 1 91.31 444 THR B C 1
ATOM 7258 O O . THR B 1 444 ? 21.422 -23.141 -4.535 1 91.31 444 THR B O 1
ATOM 7261 N N . ILE B 1 445 ? 20.391 -21.844 -5.98 1 90.62 445 ILE B N 1
ATOM 7262 C CA . ILE B 1 445 ? 21.625 -21.516 -6.68 1 90.62 445 ILE B CA 1
ATOM 7263 C C . ILE B 1 445 ? 22.578 -20.797 -5.73 1 90.62 445 ILE B C 1
ATOM 7265 O O . ILE B 1 445 ? 23.766 -21.156 -5.648 1 90.62 445 ILE B O 1
ATOM 7269 N N . LYS B 1 446 ? 22.031 -19.875 -5.016 1 87.56 446 LYS B N 1
ATOM 7270 C CA . LYS B 1 446 ? 22.859 -19.141 -4.062 1 87.56 446 LYS B CA 1
ATOM 7271 C C . LYS B 1 446 ? 23.438 -20.062 -2.998 1 87.56 446 LYS B C 1
ATOM 7273 O O . LYS B 1 446 ? 24.578 -19.922 -2.582 1 87.56 446 LYS B O 1
ATOM 7278 N N . TYR B 1 447 ? 22.641 -20.969 -2.545 1 87.12 447 TYR B N 1
ATOM 7279 C CA . TYR B 1 447 ? 23.094 -21.922 -1.544 1 87.12 447 TYR B CA 1
ATOM 7280 C C . TYR B 1 447 ? 24.234 -22.766 -2.082 1 87.12 447 TYR B C 1
ATOM 7282 O O . TYR B 1 447 ? 25.25 -22.969 -1.395 1 87.12 447 TYR B O 1
ATOM 7290 N N . ILE B 1 448 ? 24.109 -23.234 -3.271 1 88.62 448 ILE B N 1
ATOM 7291 C CA . ILE B 1 448 ? 25.141 -24.062 -3.887 1 88.62 448 ILE B CA 1
ATOM 7292 C C . ILE B 1 448 ? 26.406 -23.234 -4.102 1 88.62 448 ILE B C 1
ATOM 7294 O O . ILE B 1 448 ? 27.516 -23.703 -3.824 1 88.62 448 ILE B O 1
ATOM 7298 N N . GLU B 1 449 ? 26.234 -22.016 -4.52 1 86.81 449 GLU B N 1
ATOM 7299 C CA . GLU B 1 449 ? 27.375 -21.141 -4.738 1 86.81 449 GLU B CA 1
ATOM 7300 C C . GLU B 1 449 ? 28.109 -20.859 -3.432 1 86.81 449 GLU B C 1
ATOM 7302 O O . GLU B 1 449 ? 29.344 -20.844 -3.396 1 86.81 449 GLU B O 1
ATOM 7307 N N . ASP B 1 450 ? 27.359 -20.641 -2.441 1 83.5 450 ASP B N 1
ATOM 7308 C CA . ASP B 1 450 ? 27.953 -20.375 -1.136 1 83.5 450 ASP B CA 1
ATOM 7309 C C . ASP B 1 450 ? 28.719 -21.594 -0.619 1 83.5 450 ASP B C 1
ATOM 7311 O O . ASP B 1 450 ? 29.781 -21.453 -0 1 83.5 450 ASP B O 1
ATOM 7315 N N . ARG B 1 451 ? 28.219 -22.719 -0.824 1 81.81 451 ARG B N 1
ATOM 7316 C CA . ARG B 1 451 ? 28.875 -23.938 -0.402 1 81.81 451 ARG B CA 1
ATOM 7317 C C . ARG B 1 451 ? 30.172 -24.172 -1.188 1 81.81 451 ARG B C 1
ATOM 7319 O O . ARG B 1 451 ? 31.172 -24.625 -0.629 1 81.81 451 ARG B O 1
ATOM 7326 N N . CYS B 1 452 ? 30.078 -23.859 -2.395 1 80.56 452 CYS B N 1
ATOM 7327 C CA . CYS B 1 452 ? 31.25 -24.016 -3.242 1 80.56 452 CYS B CA 1
ATOM 7328 C C . CYS B 1 452 ? 32.344 -23.047 -2.826 1 80.56 452 CYS B C 1
ATOM 7330 O O . CYS B 1 452 ? 33.531 -23.391 -2.863 1 80.56 452 CYS B O 1
ATOM 7332 N N . LYS B 1 453 ? 32.031 -21.906 -2.447 1 78.75 453 LYS B N 1
ATOM 7333 C CA . LYS B 1 453 ? 33 -20.922 -1.989 1 78.75 453 LYS B CA 1
ATOM 7334 C C . LYS B 1 453 ? 33.688 -21.375 -0.708 1 78.75 453 LYS B C 1
ATOM 7336 O O . LYS B 1 453 ? 34.844 -21.031 -0.462 1 78.75 453 LYS B O 1
ATOM 7341 N N . HIS B 1 454 ? 33 -22.125 0.06 1 74.56 454 HIS B N 1
ATOM 7342 C CA . HIS B 1 454 ? 33.562 -22.562 1.333 1 74.56 454 HIS B CA 1
ATOM 7343 C C . HIS B 1 454 ? 34.219 -23.922 1.207 1 74.56 454 HIS B C 1
ATOM 7345 O O . HIS B 1 454 ? 34.406 -24.625 2.207 1 74.56 454 HIS B O 1
ATOM 7351 N N . GLY B 1 455 ? 34.562 -24.266 -0.068 1 67.06 455 GLY B N 1
ATOM 7352 C CA . GLY B 1 455 ? 35.469 -25.391 -0.274 1 67.06 455 GLY B CA 1
ATOM 7353 C C . GLY B 1 455 ? 34.75 -26.688 -0.576 1 67.06 455 GLY B C 1
ATOM 7354 O O . GLY B 1 455 ? 35.375 -27.719 -0.814 1 67.06 455 GLY B O 1
ATOM 7355 N N . TYR B 1 456 ? 33.469 -26.703 -0.41 1 63.56 456 TYR B N 1
ATOM 7356 C CA . TYR B 1 456 ? 32.75 -27.938 -0.721 1 63.56 456 TYR B CA 1
ATOM 7357 C C . TYR B 1 456 ? 32.5 -28.047 -2.219 1 63.56 456 TYR B C 1
ATOM 7359 O O . TYR B 1 456 ? 31.578 -27.422 -2.754 1 63.56 456 TYR B O 1
ATOM 7367 N N . VAL B 1 457 ? 33.562 -28.359 -2.996 1 63.25 457 VAL B N 1
ATOM 7368 C CA . VAL B 1 457 ? 33.375 -28.438 -4.441 1 63.25 457 VAL B CA 1
ATOM 7369 C C . VAL B 1 457 ? 33.031 -29.875 -4.848 1 63.25 457 VAL B C 1
ATOM 7371 O O . VAL B 1 457 ? 33.875 -30.766 -4.691 1 63.25 457 VAL B O 1
ATOM 7374 N N . CYS B 1 458 ? 31.797 -30.203 -4.789 1 64.12 458 CYS B N 1
ATOM 7375 C CA . CYS B 1 458 ? 31.375 -31.469 -5.391 1 64.12 458 CYS B CA 1
ATOM 7376 C C . CYS B 1 458 ? 31 -31.281 -6.852 1 64.12 458 CYS B C 1
ATOM 7378 O O . CYS B 1 458 ? 30.141 -30.453 -7.172 1 64.12 458 CYS B O 1
ATOM 7380 N N . LYS B 1 459 ? 31.875 -31.75 -7.781 1 66.56 459 LYS B N 1
ATOM 7381 C CA . LYS B 1 459 ? 31.672 -31.688 -9.227 1 66.56 459 LYS B CA 1
ATOM 7382 C C . LYS B 1 459 ? 30.219 -32 -9.586 1 66.56 459 LYS B C 1
ATOM 7384 O O . LYS B 1 459 ? 29.641 -31.344 -10.453 1 66.56 459 LYS B O 1
ATOM 7389 N N . SER B 1 460 ? 29.656 -32.969 -8.938 1 73.19 460 SER B N 1
ATOM 7390 C CA . SER B 1 460 ? 28.281 -33.375 -9.219 1 73.19 460 SER B CA 1
ATOM 7391 C C . SER B 1 460 ? 27.312 -32.25 -8.898 1 73.19 460 SER B C 1
ATOM 7393 O O . SER B 1 460 ? 26.359 -32 -9.648 1 73.19 460 SER B O 1
ATOM 7395 N N . LEU B 1 461 ? 27.688 -31.5 -7.953 1 76.56 461 LEU B N 1
ATOM 7396 C CA . LEU B 1 461 ? 26.828 -30.406 -7.539 1 76.56 461 LEU B CA 1
ATOM 7397 C C . LEU B 1 461 ? 26.875 -29.266 -8.562 1 76.56 461 LEU B C 1
ATOM 7399 O O . LEU B 1 461 ? 25.844 -28.625 -8.812 1 76.56 461 LEU B O 1
ATOM 7403 N N . LEU B 1 462 ? 28 -29.203 -9.164 1 76.56 462 LEU B N 1
ATOM 7404 C CA . LEU B 1 462 ? 28.156 -28.141 -10.172 1 76.56 462 LEU B CA 1
ATOM 7405 C C . LEU B 1 462 ? 27.406 -28.5 -11.445 1 76.56 462 LEU B C 1
ATOM 7407 O O . LEU B 1 462 ? 26.781 -27.625 -12.055 1 76.56 462 LEU B O 1
ATOM 7411 N N . ASP B 1 463 ? 27.5 -29.766 -11.805 1 79.69 463 ASP B N 1
ATOM 7412 C CA . ASP B 1 463 ? 26.734 -30.219 -12.969 1 79.69 463 ASP B CA 1
ATOM 7413 C C . ASP B 1 463 ? 25.234 -30.062 -12.742 1 79.69 463 ASP B C 1
ATOM 7415 O O . ASP B 1 463 ? 24.5 -29.641 -13.641 1 79.69 463 ASP B O 1
ATOM 7419 N N . ASP B 1 464 ? 24.875 -30.391 -11.609 1 84.31 464 ASP B N 1
ATOM 7420 C CA . ASP B 1 464 ? 23.469 -30.297 -11.258 1 84.31 464 ASP B CA 1
ATOM 7421 C C . ASP B 1 464 ? 23.016 -28.844 -11.188 1 84.31 464 ASP B C 1
ATOM 7423 O O . ASP B 1 464 ? 21.859 -28.516 -11.508 1 84.31 464 ASP B O 1
ATOM 7427 N N . MET B 1 465 ? 23.906 -28 -10.875 1 88.5 465 MET B N 1
ATOM 7428 C CA . MET B 1 465 ? 23.625 -26.578 -10.844 1 88.5 465 MET B CA 1
ATOM 7429 C C . MET B 1 465 ? 23.312 -26.047 -12.242 1 88.5 465 MET B C 1
ATOM 7431 O O . MET B 1 465 ? 22.578 -25.062 -12.391 1 88.5 465 MET B O 1
ATOM 7435 N N . GLY B 1 466 ? 23.812 -26.703 -13.219 1 90.06 466 GLY B N 1
ATOM 7436 C CA . GLY B 1 466 ? 23.547 -26.328 -14.594 1 90.06 466 GLY B CA 1
ATOM 7437 C C . GLY B 1 466 ? 22.078 -26.359 -14.945 1 90.06 466 GLY B C 1
ATOM 7438 O O . GLY B 1 466 ? 21.578 -25.484 -15.672 1 90.06 466 GLY B O 1
ATOM 7439 N N . TYR B 1 467 ? 21.375 -27.375 -14.383 1 91.12 467 TYR B N 1
ATOM 7440 C CA . TYR B 1 467 ? 19.953 -27.469 -14.641 1 91.12 467 TYR B CA 1
ATOM 7441 C C . TYR B 1 467 ? 19.203 -26.312 -14.008 1 91.12 467 TYR B C 1
ATOM 7443 O O . TYR B 1 467 ? 18.266 -25.766 -14.609 1 91.12 467 TYR B O 1
ATOM 7451 N N . LEU B 1 468 ? 19.609 -25.953 -12.844 1 93.69 468 LEU B N 1
ATOM 7452 C CA . LEU B 1 468 ? 18.984 -24.828 -12.148 1 93.69 468 LEU B CA 1
ATOM 7453 C C . LEU B 1 468 ? 19.188 -23.531 -12.914 1 93.69 468 LEU B C 1
ATOM 7455 O O . LEU B 1 468 ? 18.234 -22.781 -13.148 1 93.69 468 LEU B O 1
ATOM 7459 N N . LYS B 1 469 ? 20.359 -23.297 -13.359 1 92.06 469 LYS B N 1
ATOM 7460 C CA . LYS B 1 469 ? 20.688 -22.078 -14.086 1 92.06 469 LYS B CA 1
ATOM 7461 C C . LYS B 1 469 ? 20 -22.016 -15.438 1 92.06 469 LYS B C 1
ATOM 7463 O O . LYS B 1 469 ? 19.578 -20.953 -15.883 1 92.06 469 LYS B O 1
ATOM 7468 N N . THR B 1 470 ? 19.922 -23.172 -16.047 1 91.44 470 THR B N 1
ATOM 7469 C CA . THR B 1 470 ? 19.234 -23.25 -17.328 1 91.44 470 THR B CA 1
ATOM 7470 C C . THR B 1 470 ? 17.766 -22.906 -17.172 1 91.44 470 THR B C 1
ATOM 7472 O O . THR B 1 470 ? 17.203 -22.141 -17.969 1 91.44 470 THR B O 1
ATOM 7475 N N . LEU B 1 471 ? 17.156 -23.469 -16.188 1 91.75 471 LEU B N 1
ATOM 7476 C CA . LEU B 1 471 ? 15.742 -23.188 -15.953 1 91.75 471 LEU B CA 1
ATOM 7477 C C . LEU B 1 471 ? 15.539 -21.703 -15.625 1 91.75 471 LEU B C 1
ATOM 7479 O O . LEU B 1 471 ? 14.57 -21.094 -16.094 1 91.75 471 LEU B O 1
ATOM 7483 N N . GLU B 1 472 ? 16.406 -21.156 -14.828 1 90.56 472 GLU B N 1
ATOM 7484 C CA . GLU B 1 472 ? 16.328 -19.734 -14.516 1 90.56 472 GLU B CA 1
ATOM 7485 C C . GLU B 1 472 ? 16.453 -18.891 -15.773 1 90.56 472 GLU B C 1
ATOM 7487 O O . GLU B 1 472 ? 15.742 -17.891 -15.93 1 90.56 472 GLU B O 1
ATOM 7492 N N . THR B 1 473 ? 17.328 -19.25 -16.641 1 88.12 473 THR B N 1
ATOM 7493 C CA . THR B 1 473 ? 17.547 -18.516 -17.875 1 88.12 473 THR B CA 1
ATOM 7494 C C . THR B 1 473 ? 16.297 -18.562 -18.75 1 88.12 473 THR B C 1
ATOM 7496 O O . THR B 1 473 ? 15.906 -17.547 -19.344 1 88.12 473 THR B O 1
ATOM 7499 N N . VAL B 1 474 ? 15.719 -19.734 -18.828 1 86.94 474 VAL B N 1
ATOM 7500 C CA . VAL B 1 474 ? 14.508 -19.891 -19.625 1 86.94 474 VAL B CA 1
ATOM 7501 C C . VAL B 1 474 ? 13.391 -19.031 -19.047 1 86.94 474 VAL B C 1
ATOM 7503 O O . VAL B 1 474 ? 12.664 -18.359 -19.797 1 86.94 474 VAL B O 1
ATOM 7506 N N . PHE B 1 475 ? 13.297 -19.016 -17.781 1 88.62 475 PHE B N 1
ATOM 7507 C CA . PHE B 1 475 ? 12.281 -18.188 -17.109 1 88.62 475 PHE B CA 1
ATOM 7508 C C . PHE B 1 475 ? 12.531 -16.719 -17.375 1 88.62 475 PHE B C 1
ATOM 7510 O O . PHE B 1 475 ? 11.602 -15.977 -17.719 1 88.62 475 PHE B O 1
ATOM 7517 N N . ASN B 1 476 ? 13.781 -16.297 -17.234 1 85.62 476 ASN B N 1
ATOM 7518 C CA . ASN B 1 476 ? 14.133 -14.898 -17.406 1 85.62 476 ASN B CA 1
ATOM 7519 C C . ASN B 1 476 ? 13.938 -14.43 -18.844 1 85.62 476 ASN B C 1
ATOM 7521 O O . ASN B 1 476 ? 13.586 -13.273 -19.078 1 85.62 476 ASN B O 1
ATOM 7525 N N . ARG B 1 477 ? 14.172 -15.312 -19.703 1 83.19 477 ARG B N 1
ATOM 7526 C CA . ARG B 1 477 ? 13.961 -14.961 -21.094 1 83.19 477 ARG B CA 1
ATOM 7527 C C . ARG B 1 477 ? 12.484 -14.68 -21.375 1 83.19 477 ARG B C 1
ATOM 7529 O O . ARG B 1 477 ? 12.156 -13.812 -22.188 1 83.19 477 ARG B O 1
ATOM 7536 N N . ARG B 1 478 ? 11.68 -15.359 -20.672 1 84.38 478 ARG B N 1
ATOM 7537 C CA . ARG B 1 478 ? 10.25 -15.188 -20.875 1 84.38 478 ARG B CA 1
ATOM 7538 C C . ARG B 1 478 ? 9.742 -13.922 -20.203 1 84.38 478 ARG B C 1
ATOM 7540 O O . ARG B 1 478 ? 8.898 -13.211 -20.75 1 84.38 478 ARG B O 1
ATOM 7547 N N . TRP B 1 479 ? 10.352 -13.602 -19.016 1 85.06 479 TRP B N 1
ATOM 7548 C CA . TRP B 1 479 ? 9.703 -12.57 -18.203 1 85.06 479 TRP B CA 1
ATOM 7549 C C . TRP B 1 479 ? 10.609 -11.352 -18.047 1 85.06 479 TRP B C 1
ATOM 7551 O O . TRP B 1 479 ? 10.125 -10.242 -17.812 1 85.06 479 TRP B O 1
ATOM 7561 N N . ARG B 1 480 ? 11.953 -11.531 -17.938 1 74 480 ARG B N 1
ATOM 7562 C CA . ARG B 1 480 ? 12.852 -10.398 -17.719 1 74 480 ARG B CA 1
ATOM 7563 C C . ARG B 1 480 ? 13.336 -9.828 -19.047 1 74 480 ARG B C 1
ATOM 7565 O O . ARG B 1 480 ? 13.961 -10.539 -19.844 1 74 480 ARG B O 1
ATOM 7572 N N . PHE B 1 481 ? 12.578 -9.164 -19.734 1 54.88 481 PHE B N 1
ATOM 7573 C CA . PHE B 1 481 ? 13 -8.688 -21.047 1 54.88 481 PHE B CA 1
ATOM 7574 C C . PHE B 1 481 ? 14.172 -7.73 -20.922 1 54.88 481 PHE B C 1
ATOM 7576 O O . PHE B 1 481 ? 14.07 -6.699 -20.25 1 54.88 481 PHE B O 1
ATOM 7583 N N . ASN B 1 482 ? 15.398 -8.164 -20.625 1 44 482 ASN B N 1
ATOM 7584 C CA . ASN B 1 482 ? 16.594 -7.363 -20.875 1 44 482 ASN B CA 1
ATOM 7585 C C . ASN B 1 482 ? 16.734 -7.012 -22.359 1 44 482 ASN B C 1
ATOM 7587 O O . ASN B 1 482 ? 16.422 -7.836 -23.219 1 44 482 ASN B O 1
#

Secondary structure (DSSP, 8-state):
-------PBPSS-BHHHHHTT-----BSSS-HHHHHHT----B--TTS-----S-HHHHT-TT------S---HHHHHHHHHHHHHHHHHHHT--HHHHHHHHHHTHHHHS--S-HHHHHHHHHHHHTT---HHHHHHHHHHHHHTPPSSS--SSTT--HHHHHHHHHHHHHHHHHHS---HHHHHHHHHHHHHHHHTT-HHHHHHHHHHHHHHHHHHTGGGGGGGTT-SSHHHHHHHHHHHHHHHHHHHHHHHHHHH--TTSPPPPSSPPPPTTSBPP----TTS-------BTTSGGGTSGGG--HHHHHHHHHHHHHHHHHHHHHTTTS-HHHHHHHHHHHHHHHHHHHHHHHHS----TTTTHHHHHHHHHHHHHHHHHHHHGGGS---THHHHHHHHHHHHHHHHHHHHHHHHHHHHHHHHHH-GGGS-TTHHHHHHHHHHHHHHHHHTT---HHHHHHHHHHHHHHHHHHHHH---/-------PBPSS-BHHHHHTT-----BSSS-HHHHHHT----B--TTS-----S-HHHHT-TT------S---HHHHHHHHHHHHHHHHHHHT--HHHHHHHHHHTHHHHS--S-HHHHHHHHHHHHTT---HHHHHHHHHHHHHTPPSSS--SSTT--HHHHHHHHHHHHHHHHHHS---HHHHHHHHHHHHHHHHTT-HHHHHHHHHHHHHHHHHHTGGGGGGGTT-SSHHHHHHHHHHHHHHHHHHHHHHHHHHH--TTSPPPPSSPPPPTTSBPP----TTS-------BTTSHHHHH-TT--HHHHHHHHHHHHHHHHHHHHHTTTS-HHHHHHHHHHHHHHHHHHHHHHHHS----TTTTHHHHHHHHHHHHHHHHHHHHGGGS---THHHHHHHHHHHHHHHHHHHHHHHHHHHHHHHHHH-GGGS-TTHHHHHHHHHHHHHHHHHTT---HHHHHHHHHHHHHHHHHHHHH---

pLDDT: mean 77.72, std 17.69, range [24.78, 98.31]

Radius of gyration: 29.61 Å; Cα contacts (8 Å, |Δi|>4): 1223; chains: 2; bounding box: 106×74×80 Å

Solvent-accessible surface area (backbone atoms only — not comparable to full-atom values): 52301 Å² total; per-residue (Å²): 134,81,79,73,72,70,76,58,61,50,96,49,52,25,52,60,28,56,72,66,71,44,87,49,67,20,32,61,80,49,22,62,59,26,58,76,66,68,45,88,47,44,68,78,70,89,84,64,74,71,78,83,65,81,65,59,65,69,66,56,43,48,70,19,60,30,40,73,25,59,83,71,46,70,64,55,46,14,53,52,33,42,49,53,37,54,48,49,32,59,51,58,67,46,52,68,68,57,33,49,51,54,34,57,72,26,57,33,48,63,43,42,51,67,47,68,69,57,51,52,50,51,50,57,34,45,76,71,65,67,40,49,36,45,50,28,42,28,54,40,34,45,44,61,74,50,56,73,66,84,57,74,36,77,37,84,72,63,44,70,66,21,52,49,43,24,49,46,28,52,44,31,39,48,57,54,74,39,78,73,42,68,44,44,29,43,22,29,49,48,48,17,48,47,27,42,48,35,65,37,50,68,58,17,53,23,37,41,38,29,25,50,40,35,27,53,72,63,39,29,76,55,18,69,80,35,52,76,44,84,49,64,67,55,20,55,50,18,47,31,33,30,24,26,39,51,32,50,43,52,50,50,52,56,49,47,71,63,53,64,84,90,56,82,71,80,79,78,67,75,78,75,60,53,84,43,64,45,43,53,58,78,56,87,82,76,73,69,76,71,80,70,46,28,68,71,38,74,55,60,79,60,53,92,74,64,34,53,49,21,47,30,51,52,29,47,53,52,34,52,50,51,54,50,54,65,66,46,59,82,77,56,61,65,68,61,48,51,53,51,50,51,51,48,50,51,52,48,53,52,49,49,53,48,58,67,64,67,46,72,81,53,84,40,47,51,49,60,26,51,50,41,42,52,49,38,50,53,55,54,33,51,48,51,50,57,45,64,74,44,78,83,46,84,68,41,63,54,47,35,52,50,27,51,51,50,53,51,49,52,46,51,51,50,40,52,48,29,50,50,45,54,59,44,31,75,76,67,36,69,67,53,55,54,70,67,55,58,60,54,45,52,53,46,50,49,51,54,52,53,40,38,73,72,66,54,72,49,69,67,56,54,59,47,45,49,42,42,52,50,46,46,49,56,50,36,62,60,42,32,79,125,133,80,80,75,73,71,74,57,61,50,97,51,53,26,54,60,30,57,70,64,72,44,88,50,67,21,32,61,79,50,21,62,58,26,59,76,68,68,46,88,47,45,69,77,67,88,84,66,72,72,77,84,64,81,65,59,64,68,67,58,44,55,66,18,58,29,40,73,28,52,86,71,45,70,63,56,47,13,53,52,33,44,48,52,37,54,49,50,33,57,52,59,68,47,52,68,69,57,31,49,50,52,33,57,72,26,58,34,46,61,42,43,53,66,48,68,68,57,50,52,51,50,50,58,35,45,76,68,66,67,40,48,38,46,50,28,41,26,53,41,35,45,43,61,76,50,54,74,63,85,57,75,36,78,38,84,75,64,44,71,66,20,52,49,42,24,48,45,28,53,44,31,36,48,58,54,74,41,77,72,43,68,43,44,31,42,22,30,50,48,48,17,48,48,28,43,50,34,64,37,48,69,59,17,51,24,38,40,38,30,24,50,40,34,28,53,70,62,39,30,74,56,19,68,79,34,51,77,44,84,49,65,67,54,19,54,51,18,48,32,34,30,23,28,39,49,32,50,44,54,51,50,51,55,49,48,70,64,54,63,84,89,56,83,69,79,79,77,68,76,78,76,59,54,83,42,63,43,44,53,58,78,53,87,82,72,76,60,76,72,80,70,46,26,68,72,37,72,54,61,73,64,56,84,71,62,35,54,48,22,45,30,52,51,31,47,54,51,36,51,51,51,54,52,54,64,65,46,58,82,77,55,60,65,67,62,48,50,52,51,51,52,50,47,50,51,52,49,53,51,48,48,52,51,58,68,64,67,48,72,82,54,86,37,46,50,49,59,25,52,49,41,42,52,47,39,49,51,54,52,32,52,46,51,50,57,46,60,76,45,80,84,45,85,67,40,62,54,45,34,51,50,27,50,50,49,52,50,49,51,46,51,50,49,42,52,48,31,52,51,46,54,57,44,30,75,76,69,36,71,66,54,55,54,72,64,55,58,61,54,47,52,54,45,51,50,51,53,51,53,40,38,73,73,65,55,73,50,69,66,56,55,59,47,44,48,41,41,52,49,46,49,48,55,50,35,62,60,42,31,80,125

Nearest PDB structures (foldseek):
  6ygj-assembly1_A  TM=2.890E-01  e=9.388E-01  Homo sapiens
  2wh0-assembly1_A  TM=2.600E-01  e=7.308E-01  Homo sapiens
  6twz-assembly1_B  TM=2.619E-01  e=9.004E-01  Homo sapiens
  4zdr-assembly1_A  TM=2.289E-01  e=3.150E+00  Homo sapiens
  8wf6-assembly2_C  TM=2.371E-01  e=3.723E+00  Homo sapiens

Organism: Fusarium oxysporum f. sp. lycopersici (strain 4287 / CBS 123668 / FGSC 9935 / NRRL 34936) (NCBI:txid426428)

Sequence (964 aa):
MSIMTSPQRALRFCRICKAKKKACGKELPTCSYCFKRGFDCVYENESDTPPISDNVAEVFKPWSLTLFPMSISTTTLGRTMAYHLHYLYKVVGQSPLQAGKHFLDNFQRWLPVIAPRRLDEHIELSKRGLVGADVSILLLSICLVTLRSGGDLADPLVHHTAVHTTVKTLYAQVQAMMHASASLVQAGIILSAYEYASGQIDSAFISIAACIRMAQVVGVDTAYNRLDAVQKETRLQATSEWNLWWSIIVLERFILLEYSDAGRRAPMAVCPNFDVPLPSDTESNGEYIPTYCTMSSSTVQSSSGLSSFGRQAQAIYLLDRCLNETNQSEQGDPESQLLKLQQLDKDLQQRLSVFMTQTPHEPGLRCGTIATVIRSLYILHKILSRAGSLPVDLDRERWVKSSEAALETITKIMIDVAKHHLDYISRSGVDSLAFCCACNLRVTIKYIEDRCKHGYVCKSLLDDMGYLKTLETVFNRRWRFNMSIMTSPQRALRFCRICKAKKKACGKELPTCSYCFKRGFDCVYENESDTPPISDNVAEVFKPWSLTLFPMSISTTTLGRTMAYHLHYLYKVVGQSPLQAGKHFLDNFQRWLPVIAPRRLDEHIELSKRGLVGADVSILLLSICLVTLRSGGDLADPLVHHTAVHTTVKTLYAQVQAMMHASASLVQAGIILSAYEYASGQIDSAFISIAACIRMAQVVGVDTAYNRLDAVQKETRLQATSEWNLWWSIIVLERFILLEYSDAGRRAPMAVCPNFDVPLPSDTESNGEYIPTYCTMSSSTVQSSSGLSSFGRQAQAIYLLDRCLNETNQSEQGDPESQLLKLQQLDKDLQQRLSVFMTQTPHEPGLRCGTIATVIRSLYILHKILSRAGSLPVDLDRERWVKSSEAALETITKIMIDVAKHHLDYISRSGVDSLAFCCACNLRVTIKYIEDRCKHGYVCKSLLDDMGYLKTLETVFNRRWRFN

InterPro domains:
  IPR001138 Zn(2)Cys(6) fungal-type DNA-binding domain [PF00172] (14-48)
  IPR001138 Zn(2)Cys(6) fungal-type DNA-binding domain [PS50048] (14-43)
  IPR036864 Zn(2)-C6 fungal-type DNA-binding domain superfamily [G3DSA:4.10.240.10] (6-61)
  IPR036864 Zn(2)-C6 fungal-type DNA-binding domain superfamily [SSF57701] (7-46)
  IPR050815 Transcription factor, fungi [PTHR47338] (11-350)

Foldseek 3Di:
DPCPPDQDFAPDAWPVCVLVVHDFPRGPPATPVCVVVVHDTHDDDPPDDDPPPPPLVVLPPDPPPVPPPPPPDQVNLLQNLLSVLVVVCVQQVHALVRLLVLCCLFVCLQQPQAASVVSVVLSVCSVSSNDGNLSSLLSLLSCLLSRDFPDVSVPVPDDSVNSLVVSVVSLVVCPVNDQQDSSSLSSLLSSLLLCLLQVVLVVSLVSLVVSLVSLVVHCLLVLLVCCPPPDLVSNLVSLSSVSNLLSSLLSNVLSQLPPPDDDGDDDDRDQDDQPGWAHADNDNPSPDSDPTDGNPDPQVLVPPRGHLRSLLSVLSVLLVQLVVLLVCCVPDDVVVSVVSLVVSLVVLVSSLVVLVVSDPVPQSNNVSNNLSSLSSLLSSLVSLLVCLVPDDDPVSVVSNVVSVVSLVVSLVVLLVVLVVVVVVCVPVNLSNDHSSNLSVLVVSLVVLVVCVVVPPDDVVSVVSNVSSVVNNVRSNSRRNVD/DPCPPDFDFAPDAWPVCVLVVHDFPRGPPATPVCVVVVHDTHDDDPPPDDPPPPPLVVVVPDPPPVPPPPPPDQVNLLQVLLSVLVVVCVQLVHALVRLLVLCCLFVCLQAPQAFSVVSVVLSVCSVSSNDGNLSSLLSLLSCLLSRDFPPVSVPVPDDSVNSLVVSVVSLVVCPVNDQQDSSSLSSLLSSLLLCLLQVVLVVSLVSLVVSLVSLVVHCLLVLLVCCPPPDPVSNLVSLSSVSNLLSSLLSNVLSQLPPPDDDGDDDDRDQDDQPGWAHADNDNPRPDSDPTDGNPDPVVVVVPRGHLRSLLSVLSVLLVQLVVLLVCCVPDDVVVSVVSLVVSLVVLVVSLVSLVPVDPPPQSNNCSNNLSSLSSLLSSLVSLLVCLVPDDDPVSVVSNVVSVVSLVVSLVVLLVVLVVVVVVCVPVNLSNDHSSNLSVLVVSLVVLVVCVVVPPDDVVSVVSNVSSVVNNVRSNSRRNVD